Protein 6N8E (pdb70)

B-factor: mean 78.99, std 25.97, range [26.77, 177.57]

Secondary structure (DSSP, 8-state):
---SSEEE--HHHHHHHHHHHHSTT--TTEEEEEEEESS---HHHHHHHHHHHHHH-SGGGEEEEE----EEEEE-SS---EEEEEE-TTSSSHHHHHHHHHHHHTTS---TTT----EEEEEE-SS-EEEEEEEETTT--HHHHHHHHHHHHHHHHHHHTTPPPPPP----THHHHHHHHHHHHSHHHHHHHHHHHHHTTT--S---SS---SPP-SPPEEEEEEPPHHHHHHHHHHHHHHTS-HHHHHHHHHHHHHHHHHT-SEEEEEEEE---SSSGGGGS-S---EEEEEEEE--TT-BHHHHHHHHHHHHHHHHHHTTS-HHHHHHHTT-SSTT--S--SEE-S----SPEEETTEEEEEEEEESS---SEEEEEEE-SSTT-EEEEEEE-TTT--HHHHHHHHHHHHHHHHHHTT-TTSBGGG--SS-GGG----PPP---S----SSHHHHHHHHHHH-TTSEEEEETTEEEEHHHHHHHHHHHHHHHHHH----SS-EEEEE--SSHHHHHHHHHHHHTT-EEEEE-TTS-HHHHHHHHHHHT-SEEEE-TTGGGGS--SS--EEETTSHHHHHHHHTS--S-GGGGT----TTSEEEEEE-----EEEEEHHHHHHHHHHHHHHH---TT-EEEE-S-TTSTHHHHHHHHHHTTT-EEEEPPHHHHTSHHHHHHHHHHTT--EEEE-HHHHHHHHHHHHH-HHHHTT---SEEEE-SS---GGGGHHHHHHHTTT----EE----GGGSS--EEEE--SSHHHH----EEEEE-TTEEEEEE-TTSPBP-TT-EEEEEEEES---SEESS-HHHHHHHEEE-SSSSTT-EEEEEEEEEEE-TTS-EEEEEEGGG-EE-SS-EE-HHHHHHHTTSSTT--EEEEEEE--TTSS-EEEEEEE----HHHHHHHHTTS-TTTS-SEEEE-SS--B-TTSSB-SSSSPP--------SHHHHHHHHHHHHHH-S----TT--TTTTT--TTHHHHHHHHTT--HHHHHHS-SHHHHHHHHHTT---SEEEEE--TT-SEEEEEE--TT--GGGGHHHHTTS-TTEEEEEE--TT--SSSTTS----HHHHHHHHHHHHHHH--SSEEEEEETTHHHHHHHHHHHHHTTT----EEEEES----S-HHHHHHHHTTS-HHHHHHHHHHTT-STT---HHHHHHHHHHHHHHHHHHHHHHHHS-SS-----S-EEEEEETT-TTSTTHHHHGGGGGGG-S-EEEEEETT--TTHHHHTHHHHHHHHHHHH----------GGG-TTS-EEEEE-TTS-EEEEETTSPPPTT-EEEEEEE-HHHHHTT--

Structure (mmCIF, N/CA/C/O backbone):
data_6N8E
#
_entry.id   6N8E
#
_cell.length_a   81.325
_cell.length_b   154.345
_cell.length_c   183.905
_cell.angle_alpha   90.000
_cell.angle_beta   90.000
_cell.angle_gamma   90.000
#
_symmetry.space_group_name_H-M   'P 21 21 21'
#
loop_
_entity.id
_entity.type
_entity.pdbx_description
1 polymer holo-ObiF1
2 non-polymer "4'-PHOSPHOPANTETHEINE"
3 non-polymer 'dimethyl hydrogen phosphate'
4 non-polymer 4-(4-nitrophenyl)-L-threonine
5 non-polymer 'CHLORIDE ION'
6 non-polymer 'PHOSPHATE ION'
7 water water
#
loop_
_atom_site.group_PDB
_atom_site.id
_atom_site.type_symbol
_atom_site.label_atom_id
_atom_site.label_alt_id
_atom_site.label_comp_id
_atom_site.label_asym_id
_atom_site.label_entity_id
_atom_site.label_seq_id
_atom_site.pdbx_PDB_ins_code
_atom_site.Cartn_x
_atom_site.Cartn_y
_atom_site.Cartn_z
_atom_site.occupancy
_atom_site.B_iso_or_equiv
_atom_site.auth_seq_id
_atom_site.auth_comp_id
_atom_site.auth_asym_id
_atom_site.auth_atom_id
_atom_site.pdbx_PDB_model_num
ATOM 1 N N . LEU A 1 24 ? -41.165 -33.173 -14.637 1.00 82.86 4 LEU A N 1
ATOM 2 C CA . LEU A 1 24 ? -39.874 -32.804 -15.202 1.00 83.56 4 LEU A CA 1
ATOM 3 C C . LEU A 1 24 ? -38.843 -32.509 -14.117 1.00 81.38 4 LEU A C 1
ATOM 4 O O . LEU A 1 24 ? -37.908 -31.742 -14.344 1.00 79.58 4 LEU A O 1
ATOM 7 N N . ASN A 1 25 ? -39.007 -33.122 -12.943 1.00 86.39 5 ASN A N 1
ATOM 8 C CA . ASN A 1 25 ? -38.052 -32.922 -11.859 1.00 85.54 5 ASN A CA 1
ATOM 9 C C . ASN A 1 25 ? -36.859 -33.859 -12.030 1.00 82.65 5 ASN A C 1
ATOM 10 O O . ASN A 1 25 ? -37.054 -35.046 -12.310 1.00 83.69 5 ASN A O 1
ATOM 21 N N . PRO A 1 26 ? -35.624 -33.383 -11.869 1.00 72.19 6 PRO A N 1
ATOM 22 C CA . PRO A 1 26 ? -34.467 -34.225 -12.171 1.00 67.81 6 PRO A CA 1
ATOM 23 C C . PRO A 1 26 ? -34.067 -35.068 -10.967 1.00 63.83 6 PRO A C 1
ATOM 24 O O . PRO A 1 26 ? -34.573 -34.897 -9.857 1.00 61.94 6 PRO A O 1
ATOM 35 N N . ALA A 1 27 ? -33.145 -35.997 -11.219 1.00 70.29 7 ALA A N 1
ATOM 36 C CA . ALA A 1 27 ? -32.565 -36.826 -10.172 1.00 68.03 7 ALA A CA 1
ATOM 37 C C . ALA A 1 27 ? -31.176 -36.410 -9.706 1.00 64.95 7 ALA A C 1
ATOM 38 O O . ALA A 1 27 ? -30.772 -36.824 -8.615 1.00 65.27 7 ALA A O 1
ATOM 45 N N . ASP A 1 28 ? -30.436 -35.606 -10.476 1.00 64.61 8 ASP A N 1
ATOM 46 C CA . ASP A 1 28 ? -28.990 -35.535 -10.287 1.00 66.58 8 ASP A CA 1
ATOM 47 C C . ASP A 1 28 ? -28.482 -34.322 -9.519 1.00 61.34 8 ASP A C 1
ATOM 48 O O . ASP A 1 28 ? -27.375 -34.391 -8.973 1.00 63.31 8 ASP A O 1
ATOM 57 N N . VAL A 1 29 ? -29.257 -33.250 -9.388 1.00 48.03 9 VAL A N 1
ATOM 58 C CA . VAL A 1 29 ? -28.848 -32.125 -8.553 1.00 47.31 9 VAL A CA 1
ATOM 59 C C . VAL A 1 29 ? -30.069 -31.676 -7.776 1.00 49.21 9 VAL A C 1
ATOM 60 O O . VAL A 1 29 ? -31.085 -31.297 -8.369 1.00 53.18 9 VAL A O 1
ATOM 73 N N . LEU A 1 30 ? -29.989 -31.777 -6.455 1.00 50.15 10 LEU A N 1
ATOM 74 C CA . LEU A 1 30 ? -31.162 -31.676 -5.624 1.00 47.55 10 LEU A CA 1
ATOM 75 C C . LEU A 1 30 ? -31.001 -30.562 -4.601 1.00 46.39 10 LEU A C 1
ATOM 76 O O . LEU A 1 30 ? -29.882 -30.273 -4.168 1.00 47.40 10 LEU A O 1
ATOM 92 N N . PRO A 1 31 ? -32.090 -29.916 -4.197 1.00 44.03 11 PRO A N 1
ATOM 93 C CA . PRO A 1 31 ? -31.989 -28.932 -3.127 1.00 44.48 11 PRO A CA 1
ATOM 94 C C . PRO A 1 31 ? -31.808 -29.613 -1.787 1.00 45.02 11 PRO A C 1
ATOM 95 O O . PRO A 1 31 ? -32.044 -30.811 -1.623 1.00 42.98 11 PRO A O 1
ATOM 106 N N . LEU A 1 32 ? -31.368 -28.823 -0.823 1.00 48.28 12 LEU A N 1
ATOM 107 C CA . LEU A 1 32 ? -31.192 -29.329 0.519 1.00 45.71 12 LEU A CA 1
ATOM 108 C C . LEU A 1 32 ? -32.515 -29.316 1.262 1.00 43.92 12 LEU A C 1
ATOM 109 O O . LEU A 1 32 ? -33.411 -28.520 0.972 1.00 44.52 12 LEU A O 1
ATOM 125 N N . THR A 1 33 ? -32.627 -30.210 2.234 1.00 39.82 13 THR A N 1
ATOM 126 C CA . THR A 1 33 ? -33.754 -30.171 3.138 1.00 38.92 13 THR A CA 1
ATOM 127 C C . THR A 1 33 ? -33.597 -28.990 4.083 1.00 39.59 13 THR A C 1
ATOM 128 O O . THR A 1 33 ? -32.588 -28.282 4.078 1.00 44.74 13 THR A O 1
ATOM 139 N N . ALA A 1 34 ? -34.608 -28.777 4.919 1.00 37.44 14 ALA A N 1
ATOM 140 C CA . ALA A 1 34 ? -34.529 -27.682 5.869 1.00 36.82 14 ALA A CA 1
ATOM 141 C C . ALA A 1 34 ? -33.549 -28.010 6.977 1.00 36.57 14 ALA A C 1
ATOM 142 O O . ALA A 1 34 ? -32.956 -27.104 7.572 1.00 36.21 14 ALA A O 1
ATOM 149 N N . ALA A 1 35 ? -33.373 -29.296 7.268 1.00 34.62 15 ALA A N 1
ATOM 150 C CA . ALA A 1 35 ? -32.374 -29.698 8.242 1.00 34.29 15 ALA A CA 1
ATOM 151 C C . ALA A 1 35 ? -30.975 -29.536 7.679 1.00 35.98 15 ALA A C 1
ATOM 152 O O . ALA A 1 35 ? -30.113 -28.937 8.319 1.00 37.45 15 ALA A O 1
ATOM 159 N N . GLN A 1 36 ? -30.757 -29.978 6.440 1.00 42.39 16 GLN A N 1
ATOM 160 C CA . GLN A 1 36 ? -29.466 -29.771 5.793 1.00 42.21 16 GLN A CA 1
ATOM 161 C C . GLN A 1 36 ? -29.099 -28.298 5.714 1.00 43.75 16 GLN A C 1
ATOM 162 O O . GLN A 1 36 ? -27.954 -27.926 5.994 1.00 46.91 16 GLN A O 1
ATOM 176 N N . ASN A 1 37 ? -30.039 -27.449 5.294 1.00 45.42 17 ASN A N 1
ATOM 177 C CA . ASN A 1 37 ? -29.710 -26.046 5.061 1.00 49.70 17 ASN A CA 1
ATOM 178 C C . ASN A 1 37 ? -29.190 -25.383 6.329 1.00 48.56 17 ASN A C 1
ATOM 179 O O . ASN A 1 37 ? -28.425 -24.417 6.258 1.00 52.09 17 ASN A O 1
ATOM 190 N N . ALA A 1 38 ? -29.596 -25.889 7.495 1.00 43.88 18 ALA A N 1
ATOM 191 C CA . ALA A 1 38 ? -29.177 -25.325 8.770 1.00 45.22 18 ALA A CA 1
ATOM 192 C C . ALA A 1 38 ? -27.794 -25.807 9.184 1.00 44.85 18 ALA A C 1
ATOM 193 O O . ALA A 1 38 ? -26.989 -25.019 9.690 1.00 48.42 18 ALA A O 1
ATOM 200 N N . ILE A 1 39 ? -27.502 -27.096 8.998 1.00 40.83 19 ILE A N 1
ATOM 201 C CA . ILE A 1 39 ? -26.145 -27.583 9.228 1.00 41.46 19 ILE A CA 1
ATOM 202 C C . ILE A 1 39 ? -25.173 -26.889 8.294 1.00 43.97 19 ILE A C 1
ATOM 203 O O . ILE A 1 39 ? -24.043 -26.572 8.683 1.00 45.46 19 ILE A O 1
ATOM 219 N N . TRP A 1 40 ? -25.573 -26.690 7.038 1.00 42.28 20 TRP A N 1
ATOM 220 C CA . TRP A 1 40 ? -24.685 -26.052 6.080 1.00 43.91 20 TRP A CA 1
ATOM 221 C C . TRP A 1 40 ? -24.260 -24.680 6.577 1.00 45.30 20 TRP A C 1
ATOM 222 O O . TRP A 1 40 ? -23.078 -24.333 6.532 1.00 48.74 20 TRP A O 1
ATOM 243 N N . ILE A 1 41 ? -25.214 -23.903 7.088 1.00 46.76 21 ILE A N 1
ATOM 244 C CA . ILE A 1 41 ? -24.906 -22.585 7.634 1.00 51.35 21 ILE A CA 1
ATOM 245 C C . ILE A 1 41 ? -23.938 -22.707 8.798 1.00 50.39 21 ILE A C 1
ATOM 246 O O . ILE A 1 41 ? -22.913 -22.019 8.844 1.00 53.44 21 ILE A O 1
ATOM 262 N N . GLY A 1 42 ? -24.254 -23.576 9.760 1.00 39.77 22 GLY A N 1
ATOM 263 C CA . GLY A 1 42 ? -23.390 -23.747 10.913 1.00 40.01 22 GLY A CA 1
ATOM 264 C C . GLY A 1 42 ? -21.982 -24.133 10.527 1.00 40.78 22 GLY A C 1
ATOM 265 O O . GLY A 1 42 ? -21.021 -23.781 11.214 1.00 40.90 22 GLY A O 1
ATOM 269 N N . HIS A 1 43 ? -21.842 -24.858 9.423 1.00 46.95 23 HIS A N 1
ATOM 270 C CA . HIS A 1 43 ? -20.542 -25.302 8.963 1.00 46.32 23 HIS A CA 1
ATOM 271 C C . HIS A 1 43 ? -19.708 -24.156 8.414 1.00 46.57 23 HIS A C 1
ATOM 272 O O . HIS A 1 43 ? -18.477 -24.250 8.409 1.00 47.82 23 HIS A O 1
ATOM 286 N N . GLN A 1 44 ? -20.348 -23.085 7.951 1.00 49.10 24 GLN A N 1
ATOM 287 C CA . GLN A 1 44 ? -19.647 -21.961 7.351 1.00 54.52 24 GLN A CA 1
ATOM 288 C C . GLN A 1 44 ? -19.293 -20.882 8.360 1.00 59.68 24 GLN A C 1
ATOM 289 O O . GLN A 1 44 ? -18.549 -19.958 8.018 1.00 60.94 24 GLN A O 1
ATOM 303 N N . LEU A 1 45 ? -19.804 -20.970 9.586 1.00 70.83 25 LEU A N 1
ATOM 304 C CA . LEU A 1 45 ? -19.650 -19.874 10.528 1.00 76.09 25 LEU A CA 1
ATOM 305 C C . LEU A 1 45 ? -18.258 -19.840 11.138 1.00 77.74 25 LEU A C 1
ATOM 306 O O . LEU A 1 45 ? -17.750 -18.757 11.446 1.00 82.58 25 LEU A O 1
ATOM 322 N N . ASP A 1 46 ? -17.641 -21.003 11.335 1.00 69.99 26 ASP A N 1
ATOM 323 C CA . ASP A 1 46 ? -16.229 -21.108 11.691 1.00 70.67 26 ASP A CA 1
ATOM 324 C C . ASP A 1 46 ? -15.602 -22.071 10.691 1.00 69.72 26 ASP A C 1
ATOM 325 O O . ASP A 1 46 ? -15.598 -23.288 10.916 1.00 66.25 26 ASP A O 1
ATOM 334 N N . PRO A 1 47 ? -15.070 -21.571 9.568 1.00 77.55 27 PRO A N 1
ATOM 335 C CA . PRO A 1 47 ? -14.531 -22.481 8.544 1.00 78.01 27 PRO A CA 1
ATOM 336 C C . PRO A 1 47 ? -13.385 -23.358 9.024 1.00 76.28 27 PRO A C 1
ATOM 337 O O . PRO A 1 47 ? -13.008 -24.296 8.312 1.00 76.56 27 PRO A O 1
ATOM 348 N N . ALA A 1 48 ? -12.859 -23.106 10.196 1.00 67.79 28 ALA A N 1
ATOM 349 C CA . ALA A 1 48 ? -11.778 -23.938 10.747 1.00 63.78 28 ALA A CA 1
ATOM 350 C C . ALA A 1 48 ? -12.290 -25.105 11.580 1.00 62.23 28 ALA A C 1
ATOM 351 O O . ALA A 1 48 ? -11.485 -25.968 11.881 1.00 60.89 28 ALA A O 1
ATOM 358 N N . SER A 1 49 ? -13.593 -25.117 11.840 1.00 57.90 29 SER A N 1
ATOM 359 C CA . SER A 1 49 ? -14.316 -26.018 12.767 1.00 52.19 29 SER A CA 1
ATOM 360 C C . SER A 1 49 ? -14.779 -27.340 12.172 1.00 45.95 29 SER A C 1
ATOM 361 O O . SER A 1 49 ? -15.440 -27.302 11.162 1.00 49.57 29 SER A O 1
ATOM 369 N N . ALA A 1 50 ? -14.465 -28.454 12.834 1.00 40.68 30 ALA A N 1
ATOM 370 C CA . ALA A 1 50 ? -15.009 -29.769 12.542 1.00 38.92 30 ALA A CA 1
ATOM 371 C C . ALA A 1 50 ? -16.279 -30.075 13.319 1.00 38.37 30 ALA A C 1
ATOM 372 O O . ALA A 1 50 ? -16.742 -31.218 13.285 1.00 36.77 30 ALA A O 1
ATOM 379 N N . ALA A 1 51 ? -16.822 -29.087 14.040 1.00 38.84 31 ALA A N 1
ATOM 380 C CA . ALA A 1 51 ? -17.852 -29.319 15.048 1.00 38.54 31 ALA A CA 1
ATOM 381 C C . ALA A 1 51 ? -19.037 -30.116 14.531 1.00 38.48 31 ALA A C 1
ATOM 382 O O . ALA A 1 51 ? -19.692 -30.824 15.302 1.00 36.43 31 ALA A O 1
ATOM 389 N N . TYR A 1 52 ? -19.323 -30.017 13.241 1.00 39.10 32 TYR A N 1
ATOM 390 C CA . TYR A 1 52 ? -20.502 -30.623 12.653 1.00 40.02 32 TYR A CA 1
ATOM 391 C C . TYR A 1 52 ? -20.234 -32.000 12.076 1.00 40.12 32 TYR A C 1
ATOM 392 O O . TYR A 1 52 ? -21.110 -32.559 11.413 1.00 36.20 32 TYR A O 1
ATOM 410 N N . ASN A 1 53 ? -19.047 -32.554 12.286 1.00 47.44 33 ASN A N 1
ATOM 411 C CA . ASN A 1 53 ? -18.879 -33.958 11.978 1.00 48.21 33 ASN A CA 1
ATOM 412 C C . ASN A 1 53 ? -19.687 -34.774 12.974 1.00 46.36 33 ASN A C 1
ATOM 413 O O . ASN A 1 53 ? -20.077 -34.289 14.039 1.00 48.06 33 ASN A O 1
ATOM 424 N N . VAL A 1 54 ? -19.953 -36.021 12.609 1.00 40.83 34 VAL A N 1
ATOM 425 C CA . VAL A 1 54 ? -20.583 -36.968 13.512 1.00 40.98 34 VAL A CA 1
ATOM 426 C C . VAL A 1 54 ? -19.779 -38.248 13.474 1.00 39.98 34 VAL A C 1
ATOM 427 O O . VAL A 1 54 ? -19.185 -38.591 12.451 1.00 37.93 34 VAL A O 1
ATOM 440 N N . ALA A 1 55 ? -19.751 -38.948 14.602 1.00 39.37 35 ALA A N 1
ATOM 441 C CA . ALA A 1 55 ? -18.998 -40.182 14.673 1.00 40.78 35 ALA A CA 1
ATOM 442 C C . ALA A 1 55 ? -19.575 -41.092 15.738 1.00 40.37 35 ALA A C 1
ATOM 443 O O . ALA A 1 55 ? -20.202 -40.642 16.699 1.00 37.97 35 ALA A O 1
ATOM 450 N N . ALA A 1 56 ? -19.341 -42.383 15.550 1.00 41.21 36 ALA A N 1
ATOM 451 C CA . ALA A 1 56 ? -19.792 -43.400 16.478 1.00 41.24 36 ALA A CA 1
ATOM 452 C C . ALA A 1 56 ? -18.933 -44.631 16.273 1.00 41.50 36 ALA A C 1
ATOM 453 O O . ALA A 1 56 ? -18.275 -44.781 15.240 1.00 40.40 36 ALA A O 1
ATOM 460 N N . HIS A 1 57 ? -18.942 -45.509 17.270 1.00 43.79 37 HIS A N 1
ATOM 461 C CA . HIS A 1 57 ? -18.179 -46.740 17.196 1.00 45.97 37 HIS A CA 1
ATOM 462 C C . HIS A 1 57 ? -18.956 -47.858 17.864 1.00 46.14 37 HIS A C 1
ATOM 463 O O . HIS A 1 57 ? -19.927 -47.629 18.589 1.00 47.31 37 HIS A O 1
ATOM 477 N N . VAL A 1 58 ? -18.515 -49.084 17.600 1.00 49.35 38 VAL A N 1
ATOM 478 C CA . VAL A 1 58 ? -19.108 -50.283 18.170 1.00 49.49 38 VAL A CA 1
ATOM 479 C C . VAL A 1 58 ? -17.958 -51.137 18.671 1.00 51.10 38 VAL A C 1
ATOM 480 O O . VAL A 1 58 ? -17.167 -51.648 17.871 1.00 52.77 38 VAL A O 1
ATOM 493 N N . GLY A 1 59 ? -17.866 -51.301 19.988 1.00 49.87 39 GLY A N 1
ATOM 494 C CA . GLY A 1 59 ? -16.893 -52.200 20.567 1.00 52.02 39 GLY A CA 1
ATOM 495 C C . GLY A 1 59 ? -17.450 -53.609 20.625 1.00 52.08 39 GLY A C 1
ATOM 496 O O . GLY A 1 59 ? -18.602 -53.819 20.983 1.00 58.31 39 GLY A O 1
ATOM 500 N N . VAL A 1 60 ? -16.587 -54.578 20.340 1.00 42.72 40 VAL A N 1
ATOM 501 C CA . VAL A 1 60 ? -16.958 -55.985 20.352 1.00 44.79 40 VAL A CA 1
ATOM 502 C C . VAL A 1 60 ? -15.742 -56.760 20.813 1.00 50.00 40 VAL A C 1
ATOM 503 O O . VAL A 1 60 ? -14.608 -56.352 20.560 1.00 46.22 40 VAL A O 1
ATOM 516 N N . ASP A 1 61 ? -15.977 -57.907 21.439 1.00 74.07 41 ASP A N 1
ATOM 517 C CA . ASP A 1 61 ? -14.892 -58.814 21.793 1.00 80.24 41 ASP A CA 1
ATOM 518 C C . ASP A 1 61 ? -14.862 -59.920 20.748 1.00 78.64 41 ASP A C 1
ATOM 519 O O . ASP A 1 61 ? -15.617 -60.891 20.817 1.00 84.01 41 ASP A O 1
ATOM 528 N N . ALA A 1 62 ? -13.933 -59.781 19.809 1.00 64.64 42 ALA A N 1
ATOM 529 C CA . ALA A 1 62 ? -13.715 -60.712 18.713 1.00 64.80 42 ALA A CA 1
ATOM 530 C C . ALA A 1 62 ? -12.632 -60.113 17.827 1.00 64.11 42 ALA A C 1
ATOM 531 O O . ALA A 1 62 ? -12.290 -58.932 17.942 1.00 61.65 42 ALA A O 1
ATOM 538 N N . ALA A 1 63 ? -12.105 -60.943 16.935 1.00 69.62 43 ALA A N 1
ATOM 539 C CA . ALA A 1 63 ? -11.058 -60.557 15.998 1.00 70.17 43 ALA A CA 1
ATOM 540 C C . ALA A 1 63 ? -11.698 -60.458 14.623 1.00 67.34 43 ALA A C 1
ATOM 541 O O . ALA A 1 63 ? -12.064 -61.478 14.031 1.00 69.16 43 ALA A O 1
ATOM 548 N N . LEU A 1 64 ? -11.826 -59.239 14.113 1.00 63.17 44 LEU A N 1
ATOM 549 C CA . LEU A 1 64 ? -12.571 -58.992 12.889 1.00 64.62 44 LEU A CA 1
ATOM 550 C C . LEU A 1 64 ? -11.637 -58.917 11.690 1.00 65.79 44 LEU A C 1
ATOM 551 O O . LEU A 1 64 ? -10.535 -58.370 11.776 1.00 67.25 44 LEU A O 1
ATOM 567 N N . ASP A 1 65 ? -12.093 -59.476 10.573 1.00 64.73 45 ASP A N 1
ATOM 568 C CA . ASP A 1 65 ? -11.328 -59.444 9.335 1.00 65.29 45 ASP A CA 1
ATOM 569 C C . ASP A 1 65 ? -11.380 -58.044 8.739 1.00 62.85 45 ASP A C 1
ATOM 570 O O . ASP A 1 65 ? -12.458 -57.488 8.516 1.00 60.17 45 ASP A O 1
ATOM 579 N N . ALA A 1 66 ? -10.204 -57.482 8.475 1.00 66.25 46 ALA A N 1
ATOM 580 C CA . ALA A 1 66 ? -10.105 -56.079 8.099 1.00 66.86 46 ALA A CA 1
ATOM 581 C C . ALA A 1 66 ? -10.552 -55.847 6.665 1.00 70.85 46 ALA A C 1
ATOM 582 O O . ALA A 1 66 ? -11.234 -54.859 6.377 1.00 69.95 46 ALA A O 1
ATOM 589 N N . ASP A 1 67 ? -10.177 -56.743 5.754 1.00 85.63 47 ASP A N 1
ATOM 590 C CA . ASP A 1 67 ? -10.465 -56.517 4.344 1.00 88.59 47 ASP A CA 1
ATOM 591 C C . ASP A 1 67 ? -11.954 -56.662 4.073 1.00 81.97 47 ASP A C 1
ATOM 592 O O . ASP A 1 67 ? -12.540 -55.848 3.355 1.00 85.23 47 ASP A O 1
ATOM 601 N N . LEU A 1 68 ? -12.587 -57.681 4.645 1.00 55.96 48 LEU A N 1
ATOM 602 C CA . LEU A 1 68 ? -14.019 -57.841 4.460 1.00 47.27 48 LEU A CA 1
ATOM 603 C C . LEU A 1 68 ? -14.818 -56.752 5.155 1.00 45.73 48 LEU A C 1
ATOM 604 O O . LEU A 1 68 ? -15.948 -56.475 4.741 1.00 45.05 48 LEU A O 1
ATOM 620 N N . LEU A 1 69 ? -14.270 -56.132 6.199 1.00 52.64 49 LEU A N 1
ATOM 621 C CA . LEU A 1 69 ? -15.016 -55.088 6.884 1.00 50.91 49 LEU A CA 1
ATOM 622 C C . LEU A 1 69 ? -15.080 -53.816 6.058 1.00 51.27 49 LEU A C 1
ATOM 623 O O . LEU A 1 69 ? -16.095 -53.116 6.090 1.00 51.20 49 LEU A O 1
ATOM 639 N N . ARG A 1 70 ? -14.026 -53.503 5.312 1.00 58.83 50 ARG A N 1
ATOM 640 C CA . ARG A 1 70 ? -14.088 -52.333 4.450 1.00 62.03 50 ARG A CA 1
ATOM 641 C C . ARG A 1 70 ? -14.935 -52.594 3.220 1.00 62.34 50 ARG A C 1
ATOM 642 O O . ARG A 1 70 ? -15.573 -51.663 2.716 1.00 63.29 50 ARG A O 1
ATOM 663 N N . ARG A 1 71 ? -14.911 -53.821 2.693 1.00 60.17 51 ARG A N 1
ATOM 664 C CA . ARG A 1 71 ? -15.869 -54.195 1.660 1.00 62.21 51 ARG A CA 1
ATOM 665 C C . ARG A 1 71 ? -17.280 -53.852 2.111 1.00 60.02 51 ARG A C 1
ATOM 666 O O . ARG A 1 71 ? -18.079 -53.316 1.340 1.00 61.60 51 ARG A O 1
ATOM 687 N N . ALA A 1 72 ? -17.584 -54.115 3.381 1.00 57.31 52 ALA A N 1
ATOM 688 C CA . ALA A 1 72 ? -18.913 -53.839 3.910 1.00 53.27 52 ALA A CA 1
ATOM 689 C C . ALA A 1 72 ? -19.187 -52.342 3.955 1.00 52.22 52 ALA A C 1
ATOM 690 O O . ALA A 1 72 ? -20.243 -51.889 3.499 1.00 52.59 52 ALA A O 1
ATOM 697 N N . PHE A 1 73 ? -18.277 -51.566 4.558 1.00 52.98 53 PHE A N 1
ATOM 698 C CA . PHE A 1 73 ? -18.402 -50.109 4.536 1.00 53.03 53 PHE A CA 1
ATOM 699 C C . PHE A 1 73 ? -18.607 -49.585 3.125 1.00 53.56 53 PHE A C 1
ATOM 700 O O . PHE A 1 73 ? -19.400 -48.663 2.902 1.00 53.06 53 PHE A O 1
ATOM 717 N N . ASP A 1 74 ? -17.898 -50.158 2.158 1.00 54.11 54 ASP A N 1
ATOM 718 C CA . ASP A 1 74 ? -17.889 -49.604 0.812 1.00 55.74 54 ASP A CA 1
ATOM 719 C C . ASP A 1 74 ? -19.137 -50.027 0.050 1.00 50.26 54 ASP A C 1
ATOM 720 O O . ASP A 1 74 ? -19.698 -49.243 -0.720 1.00 50.11 54 ASP A O 1
ATOM 729 N N . ILE A 1 75 ? -19.573 -51.269 0.252 1.00 40.93 55 ILE A N 1
ATOM 730 C CA . ILE A 1 75 ? -20.869 -51.718 -0.246 1.00 38.81 55 ILE A CA 1
ATOM 731 C C . ILE A 1 75 ? -21.982 -50.843 0.306 1.00 39.28 55 ILE A C 1
ATOM 732 O O . ILE A 1 75 ? -22.809 -50.309 -0.443 1.00 40.05 55 ILE A O 1
ATOM 748 N N . THR A 1 76 ? -22.031 -50.702 1.631 1.00 47.39 56 THR A N 1
ATOM 749 C CA . THR A 1 76 ? -23.139 -49.994 2.259 1.00 46.73 56 THR A CA 1
ATOM 750 C C . THR A 1 76 ? -23.173 -48.538 1.827 1.00 44.95 56 THR A C 1
ATOM 751 O O . THR A 1 76 ? -24.246 -47.993 1.553 1.00 47.56 56 THR A O 1
ATOM 762 N N . ALA A 1 77 ? -22.006 -47.901 1.748 1.00 42.85 57 ALA A N 1
ATOM 763 C CA . ALA A 1 77 ? -21.942 -46.494 1.375 1.00 43.50 57 ALA A CA 1
ATOM 764 C C . ALA A 1 77 ? -22.567 -46.230 0.017 1.00 46.19 57 ALA A C 1
ATOM 765 O O . ALA A 1 77 ? -23.152 -45.163 -0.196 1.00 46.95 57 ALA A O 1
ATOM 772 N N . ASN A 1 78 ? -22.458 -47.181 -0.906 1.00 47.43 58 ASN A N 1
ATOM 773 C CA . ASN A 1 78 ? -23.086 -47.035 -2.209 1.00 48.47 58 ASN A CA 1
ATOM 774 C C . ASN A 1 78 ? -24.551 -47.435 -2.199 1.00 52.05 58 ASN A C 1
ATOM 775 O O . ASN A 1 78 ? -25.302 -47.010 -3.083 1.00 54.74 58 ASN A O 1
ATOM 786 N N . GLU A 1 79 ? -24.973 -48.238 -1.223 1.00 51.63 59 GLU A N 1
ATOM 787 C CA . GLU A 1 79 ? -26.390 -48.497 -1.029 1.00 50.44 59 GLU A CA 1
ATOM 788 C C . GLU A 1 79 ? -27.129 -47.290 -0.478 1.00 51.73 59 GLU A C 1
ATOM 789 O O . GLU A 1 79 ? -28.359 -47.239 -0.576 1.00 51.24 59 GLU A O 1
ATOM 801 N N . THR A 1 80 ? -26.419 -46.324 0.089 1.00 62.32 60 THR A N 1
ATOM 802 C CA . THR A 1 80 ? -27.045 -45.110 0.577 1.00 66.20 60 THR A CA 1
ATOM 803 C C . THR A 1 80 ? -27.147 -44.090 -0.550 1.00 68.30 60 THR A C 1
ATOM 804 O O . THR A 1 80 ? -26.841 -44.368 -1.712 1.00 73.82 60 THR A O 1
ATOM 815 N N . ASP A 1 81 ? -27.595 -42.891 -0.194 1.00 55.30 61 ASP A N 1
ATOM 816 C CA . ASP A 1 81 ? -27.626 -41.735 -1.077 1.00 51.97 61 ASP A CA 1
ATOM 817 C C . ASP A 1 81 ? -26.840 -40.579 -0.482 1.00 50.06 61 ASP A C 1
ATOM 818 O O . ASP A 1 81 ? -25.926 -40.058 -1.127 1.00 51.90 61 ASP A O 1
ATOM 827 N N . CYS A 1 82 ? -27.197 -40.153 0.732 1.00 54.18 62 CYS A N 1
ATOM 828 C CA . CYS A 1 82 ? -26.565 -39.019 1.394 1.00 53.65 62 CYS A CA 1
ATOM 829 C C . CYS A 1 82 ? -25.050 -39.126 1.480 1.00 50.56 62 CYS A C 1
ATOM 830 O O . CYS A 1 82 ? -24.377 -38.096 1.589 1.00 50.16 62 CYS A O 1
ATOM 838 N N . LEU A 1 83 ? -24.495 -40.333 1.432 1.00 49.00 63 LEU A N 1
ATOM 839 C CA . LEU A 1 83 ? -23.052 -40.511 1.465 1.00 47.71 63 LEU A CA 1
ATOM 840 C C . LEU A 1 83 ? -22.435 -40.515 0.075 1.00 47.41 63 LEU A C 1
ATOM 841 O O . LEU A 1 83 ? -21.209 -40.610 -0.040 1.00 55.41 63 LEU A O 1
ATOM 857 N N . ARG A 1 84 ? -23.249 -40.425 -0.977 1.00 34.01 64 ARG A N 1
ATOM 858 C CA . ARG A 1 84 ? -22.769 -40.337 -2.346 1.00 33.74 64 ARG A CA 1
ATOM 859 C C . ARG A 1 84 ? -22.724 -38.893 -2.839 1.00 37.79 64 ARG A C 1
ATOM 860 O O . ARG A 1 84 ? -22.579 -38.660 -4.039 1.00 40.52 64 ARG A O 1
ATOM 881 N N . MET A 1 85 ? -22.925 -37.926 -1.951 1.00 43.06 65 MET A N 1
ATOM 882 C CA . MET A 1 85 ? -23.198 -36.546 -2.313 1.00 46.08 65 MET A CA 1
ATOM 883 C C . MET A 1 85 ? -21.963 -35.668 -2.193 1.00 45.84 65 MET A C 1
ATOM 884 O O . MET A 1 85 ? -21.084 -35.901 -1.361 1.00 48.18 65 MET A O 1
ATOM 898 N N . ARG A 1 86 ? -21.909 -34.654 -3.052 1.00 45.79 66 ARG A N 1
ATOM 899 C CA . ARG A 1 86 ? -21.012 -33.525 -2.892 1.00 46.19 66 ARG A CA 1
ATOM 900 C C . ARG A 1 86 ? -21.805 -32.245 -3.109 1.00 45.90 66 ARG A C 1
ATOM 901 O O . ARG A 1 86 ? -22.756 -32.213 -3.892 1.00 48.00 66 ARG A O 1
ATOM 922 N N . PHE A 1 87 ? -21.393 -31.190 -2.416 1.00 46.42 67 PHE A N 1
ATOM 923 C CA . PHE A 1 87 ? -22.176 -29.973 -2.263 1.00 46.38 67 PHE A CA 1
ATOM 924 C C . PHE A 1 87 ? -21.511 -28.815 -2.992 1.00 50.54 67 PHE A C 1
ATOM 925 O O . PHE A 1 87 ? -20.288 -28.661 -2.943 1.00 56.99 67 PHE A O 1
ATOM 942 N N . VAL A 1 88 ? -22.322 -28.004 -3.668 1.00 42.98 68 VAL A N 1
ATOM 943 C CA . VAL A 1 88 ? -21.835 -26.907 -4.498 1.00 47.88 68 VAL A CA 1
ATOM 944 C C . VAL A 1 88 ? -22.803 -25.733 -4.414 1.00 55.06 68 VAL A C 1
ATOM 945 O O . VAL A 1 88 ? -24.021 -25.923 -4.349 1.00 56.10 68 VAL A O 1
ATOM 958 N N . GLU A 1 89 ? -22.256 -24.514 -4.424 1.00 69.08 69 GLU A N 1
ATOM 959 C CA . GLU A 1 89 ? -23.064 -23.301 -4.396 1.00 77.62 69 GLU A CA 1
ATOM 960 C C . GLU A 1 89 ? -23.487 -22.909 -5.801 1.00 87.21 69 GLU A C 1
ATOM 961 O O . GLU A 1 89 ? -22.694 -22.987 -6.743 1.00 84.53 69 GLU A O 1
ATOM 973 N N . THR A 1 90 ? -24.715 -22.412 -5.917 1.00 118.44 70 THR A N 1
ATOM 974 C CA . THR A 1 90 ? -25.273 -21.897 -7.166 1.00 126.43 70 THR A CA 1
ATOM 975 C C . THR A 1 90 ? -26.391 -20.923 -6.798 1.00 127.34 70 THR A C 1
ATOM 976 O O . THR A 1 90 ? -26.576 -20.582 -5.625 1.00 128.99 70 THR A O 1
ATOM 987 N N . GLY A 1 91 ? -27.137 -20.472 -7.803 1.00 115.21 71 GLY A N 1
ATOM 988 C CA . GLY A 1 91 ? -28.411 -19.819 -7.567 1.00 110.35 71 GLY A CA 1
ATOM 989 C C . GLY A 1 91 ? -28.351 -18.360 -7.182 1.00 107.82 71 GLY A C 1
ATOM 990 O O . GLY A 1 91 ? -29.206 -17.898 -6.420 1.00 108.84 71 GLY A O 1
ATOM 994 N N . SER A 1 92 ? -27.376 -17.613 -7.687 1.00 95.22 72 SER A N 1
ATOM 995 C CA . SER A 1 92 ? -27.319 -16.178 -7.425 1.00 93.77 72 SER A CA 1
ATOM 996 C C . SER A 1 92 ? -27.074 -15.389 -8.707 1.00 95.76 72 SER A C 1
ATOM 997 O O . SER A 1 92 ? -27.714 -15.632 -9.730 1.00 94.69 72 SER A O 1
ATOM 1000 N N . ALA A 1 97 ? -29.201 -21.911 -4.644 1.00 97.46 77 ALA A N 1
ATOM 1001 C CA . ALA A 1 97 ? -28.477 -21.545 -3.434 1.00 97.41 77 ALA A CA 1
ATOM 1002 C C . ALA A 1 97 ? -27.358 -22.541 -3.156 1.00 91.69 77 ALA A C 1
ATOM 1003 O O . ALA A 1 97 ? -26.190 -22.258 -3.419 1.00 95.69 77 ALA A O 1
ATOM 1009 N N . VAL A 1 98 ? -27.720 -23.703 -2.619 1.00 70.76 78 VAL A N 1
ATOM 1010 C CA . VAL A 1 98 ? -26.802 -24.812 -2.418 1.00 64.51 78 VAL A CA 1
ATOM 1011 C C . VAL A 1 98 ? -27.475 -26.055 -2.968 1.00 59.97 78 VAL A C 1
ATOM 1012 O O . VAL A 1 98 ? -28.642 -26.318 -2.656 1.00 60.29 78 VAL A O 1
ATOM 1025 N N . ARG A 1 99 ? -26.748 -26.809 -3.782 1.00 56.07 79 ARG A N 1
ATOM 1026 C CA . ARG A 1 99 ? -27.238 -28.059 -4.328 1.00 54.17 79 ARG A CA 1
ATOM 1027 C C . ARG A 1 99 ? -26.276 -29.180 -3.977 1.00 50.00 79 ARG A C 1
ATOM 1028 O O . ARG A 1 99 ? -25.119 -28.953 -3.617 1.00 52.66 79 ARG A O 1
ATOM 1049 N N . GLN A 1 100 ? -26.788 -30.398 -4.086 1.00 44.99 80 GLN A N 1
ATOM 1050 C CA . GLN A 1 100 ? -26.029 -31.616 -3.874 1.00 44.81 80 GLN A CA 1
ATOM 1051 C C . GLN A 1 100 ? -26.150 -32.527 -5.080 1.00 47.67 80 GLN A C 1
ATOM 1052 O O . GLN A 1 100 ? -27.222 -32.652 -5.674 1.00 52.30 80 GLN A O 1
ATOM 1066 N N . THR A 1 101 ? -25.038 -33.174 -5.414 1.00 44.08 81 THR A N 1
ATOM 1067 C CA . THR A 1 101 ? -24.888 -33.933 -6.642 1.00 44.82 81 THR A CA 1
ATOM 1068 C C . THR A 1 101 ? -24.305 -35.289 -6.296 1.00 44.19 81 THR A C 1
ATOM 1069 O O . THR A 1 101 ? -23.429 -35.396 -5.436 1.00 45.00 81 THR A O 1
ATOM 1080 N N . PHE A 1 102 ? -24.787 -36.317 -6.976 1.00 44.02 82 PHE A N 1
ATOM 1081 C CA . PHE A 1 102 ? -24.277 -37.655 -6.762 1.00 46.87 82 PHE A CA 1
ATOM 1082 C C . PHE A 1 102 ? -22.897 -37.818 -7.386 1.00 45.74 82 PHE A C 1
ATOM 1083 O O . PHE A 1 102 ? -22.490 -37.062 -8.271 1.00 48.53 82 PHE A O 1
ATOM 1100 N N . VAL A 1 103 ? -22.179 -38.827 -6.903 1.00 37.70 83 VAL A N 1
ATOM 1101 C CA . VAL A 1 103 ? -20.850 -39.159 -7.388 1.00 38.39 83 VAL A CA 1
ATOM 1102 C C . VAL A 1 103 ? -20.904 -40.530 -8.047 1.00 40.43 83 VAL A C 1
ATOM 1103 O O . VAL A 1 103 ? -21.781 -41.353 -7.770 1.00 41.10 83 VAL A O 1
ATOM 1116 N N . ALA A 1 104 ? -19.948 -40.764 -8.945 1.00 42.79 84 ALA A N 1
ATOM 1117 C CA . ALA A 1 104 ? -19.912 -42.013 -9.694 1.00 47.05 84 ALA A CA 1
ATOM 1118 C C . ALA A 1 104 ? -19.764 -43.214 -8.771 1.00 49.07 84 ALA A C 1
ATOM 1119 O O . ALA A 1 104 ? -20.346 -44.276 -9.018 1.00 48.71 84 ALA A O 1
ATOM 1126 N N . ARG A 1 105 ? -18.995 -43.059 -7.700 1.00 62.24 85 ARG A N 1
ATOM 1127 C CA . ARG A 1 105 ? -18.652 -44.135 -6.786 1.00 68.09 85 ARG A CA 1
ATOM 1128 C C . ARG A 1 105 ? -18.510 -43.564 -5.394 1.00 66.99 85 ARG A C 1
ATOM 1129 O O . ARG A 1 105 ? -18.037 -42.440 -5.222 1.00 68.57 85 ARG A O 1
ATOM 1150 N N . ALA A 1 106 ? -18.827 -44.377 -4.394 1.00 52.36 86 ALA A N 1
ATOM 1151 C CA . ALA A 1 106 ? -18.676 -43.931 -3.024 1.00 54.02 86 ALA A CA 1
ATOM 1152 C C . ALA A 1 106 ? -17.247 -44.187 -2.580 1.00 63.28 86 ALA A C 1
ATOM 1153 O O . ALA A 1 106 ? -16.794 -45.331 -2.477 1.00 57.77 86 ALA A O 1
ATOM 1160 N N . GLU A 1 107 ? -16.566 -43.093 -2.323 1.00 109.05 87 GLU A N 1
ATOM 1161 C CA . GLU A 1 107 ? -15.272 -43.044 -1.672 1.00 116.92 87 GLU A CA 1
ATOM 1162 C C . GLU A 1 107 ? -15.393 -43.593 -0.255 1.00 110.12 87 GLU A C 1
ATOM 1163 O O . GLU A 1 107 ? -16.348 -43.285 0.467 1.00 113.72 87 GLU A O 1
ATOM 1171 N N . THR A 1 108 ? -14.545 -44.548 0.084 1.00 85.40 88 THR A N 1
ATOM 1172 C CA . THR A 1 108 ? -14.402 -44.951 1.471 1.00 78.58 88 THR A CA 1
ATOM 1173 C C . THR A 1 108 ? -12.983 -44.641 1.915 1.00 74.86 88 THR A C 1
ATOM 1174 O O . THR A 1 108 ? -12.029 -44.847 1.161 1.00 78.34 88 THR A O 1
ATOM 1185 N N . ALA A 1 109 ? -12.858 -44.138 3.138 1.00 64.49 89 ALA A N 1
ATOM 1186 C CA . ALA A 1 109 ? -11.569 -43.910 3.775 1.00 60.30 89 ALA A CA 1
ATOM 1187 C C . ALA A 1 109 ? -11.518 -44.839 4.975 1.00 59.06 89 ALA A C 1
ATOM 1188 O O . ALA A 1 109 ? -12.220 -44.616 5.967 1.00 63.34 89 ALA A O 1
ATOM 1195 N N . PHE A 1 110 ? -10.684 -45.866 4.884 1.00 52.00 90 PHE A N 1
ATOM 1196 C CA . PHE A 1 110 ? -10.651 -46.942 5.857 1.00 50.88 90 PHE A CA 1
ATOM 1197 C C . PHE A 1 110 ? -9.229 -47.108 6.355 1.00 52.10 90 PHE A C 1
ATOM 1198 O O . PHE A 1 110 ? -8.275 -46.969 5.586 1.00 53.38 90 PHE A O 1
ATOM 1215 N N . VAL A 1 111 ? -9.056 -47.296 7.648 1.00 61.35 91 VAL A N 1
ATOM 1216 C CA . VAL A 1 111 ? -7.705 -47.416 8.237 1.00 63.06 91 VAL A CA 1
ATOM 1217 C C . VAL A 1 111 ? -7.713 -48.496 9.285 1.00 62.63 91 VAL A C 1
ATOM 1218 O O . VAL A 1 111 ? -8.712 -48.606 9.959 1.00 61.40 91 VAL A O 1
ATOM 1231 N N . MET A 1 112 ? -6.665 -49.295 9.369 1.00 65.56 92 MET A N 1
ATOM 1232 C CA . MET A 1 112 ? -6.543 -50.186 10.527 1.00 69.54 92 MET A CA 1
ATOM 1233 C C . MET A 1 112 ? -5.445 -49.635 11.415 1.00 73.43 92 MET A C 1
ATOM 1234 O O . MET A 1 112 ? -4.505 -49.061 10.922 1.00 77.03 92 MET A O 1
ATOM 1248 N N . ARG A 1 113 ? -5.600 -49.782 12.705 1.00 70.37 93 ARG A N 1
ATOM 1249 C CA . ARG A 1 113 ? -4.575 -49.379 13.657 1.00 72.04 93 ARG A CA 1
ATOM 1250 C C . ARG A 1 113 ? -4.624 -50.307 14.855 1.00 70.13 93 ARG A C 1
ATOM 1251 O O . ARG A 1 113 ? -5.690 -50.515 15.441 1.00 66.47 93 ARG A O 1
ATOM 1272 N N . ASP A 1 114 ? -3.467 -50.854 15.213 1.00 63.67 94 ASP A N 1
ATOM 1273 C CA . ASP A 1 114 ? -3.352 -51.864 16.255 1.00 61.01 94 ASP A CA 1
ATOM 1274 C C . ASP A 1 114 ? -2.620 -51.236 17.430 1.00 60.98 94 ASP A C 1
ATOM 1275 O O . ASP A 1 114 ? -1.412 -50.987 17.356 1.00 64.95 94 ASP A O 1
ATOM 1284 N N . PHE A 1 115 ? -3.354 -50.987 18.509 1.00 63.11 95 PHE A N 1
ATOM 1285 C CA . PHE A 1 115 ? -2.818 -50.339 19.693 1.00 64.80 95 PHE A CA 1
ATOM 1286 C C . PHE A 1 115 ? -2.372 -51.337 20.751 1.00 67.05 95 PHE A C 1
ATOM 1287 O O . PHE A 1 115 ? -1.993 -50.928 21.852 1.00 68.14 95 PHE A O 1
ATOM 1304 N N . ARG A 1 116 ? -2.417 -52.637 20.450 1.00 67.40 96 ARG A N 1
ATOM 1305 C CA . ARG A 1 116 ? -2.126 -53.671 21.436 1.00 70.72 96 ARG A CA 1
ATOM 1306 C C . ARG A 1 116 ? -0.712 -53.619 22.002 1.00 74.87 96 ARG A C 1
ATOM 1307 O O . ARG A 1 116 ? -0.438 -54.351 22.960 1.00 75.88 96 ARG A O 1
ATOM 1328 N N . ALA A 1 117 ? 0.187 -52.799 21.457 1.00 73.28 97 ALA A N 1
ATOM 1329 C CA . ALA A 1 117 ? 1.526 -52.653 22.007 1.00 77.31 97 ALA A CA 1
ATOM 1330 C C . ALA A 1 117 ? 1.696 -51.455 22.929 1.00 82.69 97 ALA A C 1
ATOM 1331 O O . ALA A 1 117 ? 2.778 -51.299 23.502 1.00 84.70 97 ALA A O 1
ATOM 1338 N N . GLU A 1 118 ? 0.641 -50.592 23.104 1.00 103.36 98 GLU A N 1
ATOM 1339 C CA . GLU A 1 118 ? 0.784 -49.533 24.092 1.00 109.38 98 GLU A CA 1
ATOM 1340 C C . GLU A 1 118 ? 0.275 -50.008 25.451 1.00 109.02 98 GLU A C 1
ATOM 1341 O O . GLU A 1 118 ? -0.570 -50.906 25.520 1.00 108.35 98 GLU A O 1
ATOM 1353 N N . PRO A 1 119 ? 0.791 -49.446 26.553 1.00 104.11 99 PRO A N 1
ATOM 1354 C CA . PRO A 1 119 ? 0.369 -49.940 27.877 1.00 104.81 99 PRO A CA 1
ATOM 1355 C C . PRO A 1 119 ? -1.118 -49.794 28.128 1.00 101.07 99 PRO A C 1
ATOM 1356 O O . PRO A 1 119 ? -1.763 -50.743 28.594 1.00 101.01 99 PRO A O 1
ATOM 1367 N N . ASP A 1 120 ? -1.679 -48.627 27.830 1.00 94.12 100 ASP A N 1
ATOM 1368 C CA . ASP A 1 120 ? -3.122 -48.431 27.812 1.00 90.40 100 ASP A CA 1
ATOM 1369 C C . ASP A 1 120 ? -3.513 -48.442 26.343 1.00 85.60 100 ASP A C 1
ATOM 1370 O O . ASP A 1 120 ? -3.324 -47.455 25.629 1.00 86.78 100 ASP A O 1
ATOM 1379 N N . SER A 1 121 ? -4.063 -49.566 25.897 1.00 76.42 101 SER A N 1
ATOM 1380 C CA . SER A 1 121 ? -4.471 -49.693 24.508 1.00 72.23 101 SER A CA 1
ATOM 1381 C C . SER A 1 121 ? -5.831 -49.059 24.284 1.00 69.47 101 SER A C 1
ATOM 1382 O O . SER A 1 121 ? -6.046 -48.372 23.280 1.00 69.71 101 SER A O 1
ATOM 1390 N N . THR A 1 122 ? -6.754 -49.285 25.216 1.00 68.40 102 THR A N 1
ATOM 1391 C CA . THR A 1 122 ? -8.100 -48.748 25.084 1.00 65.54 102 THR A CA 1
ATOM 1392 C C . THR A 1 122 ? -8.082 -47.227 25.072 1.00 64.76 102 THR A C 1
ATOM 1393 O O . THR A 1 122 ? -8.859 -46.596 24.348 1.00 61.35 102 THR A O 1
ATOM 1404 N N . GLY A 1 123 ? -7.201 -46.621 25.865 1.00 67.22 103 GLY A N 1
ATOM 1405 C CA . GLY A 1 123 ? -7.174 -45.173 25.948 1.00 68.38 103 GLY A CA 1
ATOM 1406 C C . GLY A 1 123 ? -6.551 -44.540 24.727 1.00 69.75 103 GLY A C 1
ATOM 1407 O O . GLY A 1 123 ? -6.863 -43.395 24.387 1.00 67.62 103 GLY A O 1
ATOM 1411 N N . ALA A 1 124 ? -5.660 -45.267 24.058 1.00 80.11 104 ALA A N 1
ATOM 1412 C CA . ALA A 1 124 ? -5.115 -44.800 22.793 1.00 78.65 104 ALA A CA 1
ATOM 1413 C C . ALA A 1 124 ? -6.172 -44.827 21.702 1.00 72.91 104 ALA A C 1
ATOM 1414 O O . ALA A 1 124 ? -6.231 -43.926 20.860 1.00 73.49 104 ALA A O 1
ATOM 1421 N N . ALA A 1 125 ? -6.992 -45.875 21.682 1.00 58.99 105 ALA A N 1
ATOM 1422 C CA . ALA A 1 125 ? -8.042 -45.974 20.679 1.00 54.65 105 ALA A CA 1
ATOM 1423 C C . ALA A 1 125 ? -9.028 -44.821 20.801 1.00 53.04 105 ALA A C 1
ATOM 1424 O O . ALA A 1 125 ? -9.372 -44.178 19.804 1.00 52.64 105 ALA A O 1
ATOM 1431 N N . HIS A 1 126 ? -9.498 -44.541 22.018 1.00 56.18 106 HIS A N 1
ATOM 1432 C CA . HIS A 1 126 ? -10.352 -43.377 22.208 1.00 57.95 106 HIS A CA 1
ATOM 1433 C C . HIS A 1 126 ? -9.608 -42.086 21.913 1.00 59.32 106 HIS A C 1
ATOM 1434 O O . HIS A 1 126 ? -10.222 -41.097 21.499 1.00 58.75 106 HIS A O 1
ATOM 1448 N N . ALA A 1 127 ? -8.291 -42.074 22.111 1.00 67.18 107 ALA A N 1
ATOM 1449 C CA . ALA A 1 127 ? -7.505 -40.896 21.772 1.00 68.42 107 ALA A CA 1
ATOM 1450 C C . ALA A 1 127 ? -7.505 -40.676 20.269 1.00 66.80 107 ALA A C 1
ATOM 1451 O O . ALA A 1 127 ? -7.657 -39.545 19.794 1.00 66.82 107 ALA A O 1
ATOM 1458 N N . TRP A 1 128 ? -7.298 -41.752 19.507 1.00 59.47 108 TRP A N 1
ATOM 1459 C CA . TRP A 1 128 ? -7.355 -41.676 18.054 1.00 55.80 108 TRP A CA 1
ATOM 1460 C C . TRP A 1 128 ? -8.697 -41.119 17.603 1.00 56.76 108 TRP A C 1
ATOM 1461 O O . TRP A 1 128 ? -8.759 -40.143 16.848 1.00 58.37 108 TRP A O 1
ATOM 1482 N N . MET A 1 129 ? -9.789 -41.756 18.046 1.00 55.81 109 MET A N 1
ATOM 1483 C CA . MET A 1 129 ? -11.124 -41.369 17.604 1.00 53.44 109 MET A CA 1
ATOM 1484 C C . MET A 1 129 ? -11.406 -39.905 17.907 1.00 55.59 109 MET A C 1
ATOM 1485 O O . MET A 1 129 ? -12.028 -39.205 17.101 1.00 54.43 109 MET A O 1
ATOM 1499 N N . ALA A 1 130 ? -10.946 -39.423 19.061 1.00 68.91 110 ALA A N 1
ATOM 1500 C CA . ALA A 1 130 ? -11.171 -38.031 19.426 1.00 71.76 110 ALA A CA 1
ATOM 1501 C C . ALA A 1 130 ? -10.377 -37.081 18.547 1.00 69.43 110 ALA A C 1
ATOM 1502 O O . ALA A 1 130 ? -10.770 -35.922 18.373 1.00 74.18 110 ALA A O 1
ATOM 1509 N N . ALA A 1 131 ? -9.258 -37.545 18.000 1.00 48.74 111 ALA A N 1
ATOM 1510 C CA . ALA A 1 131 ? -8.482 -36.745 17.065 1.00 45.18 111 ALA A CA 1
ATOM 1511 C C . ALA A 1 131 ? -9.099 -36.770 15.675 1.00 44.12 111 ALA A C 1
ATOM 1512 O O . ALA A 1 131 ? -9.217 -35.729 15.021 1.00 41.96 111 ALA A O 1
ATOM 1519 N N . ASP A 1 132 ? -9.464 -37.962 15.205 1.00 57.65 112 ASP A N 1
ATOM 1520 C CA . ASP A 1 132 ? -10.036 -38.112 13.872 1.00 59.86 112 ASP A CA 1
ATOM 1521 C C . ASP A 1 132 ? -11.291 -37.263 13.711 1.00 55.04 112 ASP A C 1
ATOM 1522 O O . ASP A 1 132 ? -11.441 -36.543 12.718 1.00 55.21 112 ASP A O 1
ATOM 1531 N N . VAL A 1 133 ? -12.209 -37.323 14.681 1.00 45.44 113 VAL A N 1
ATOM 1532 C CA . VAL A 1 133 ? -13.446 -36.555 14.599 1.00 43.66 113 VAL A CA 1
ATOM 1533 C C . VAL A 1 133 ? -13.208 -35.048 14.627 1.00 42.84 113 VAL A C 1
ATOM 1534 O O . VAL A 1 133 ? -14.131 -34.278 14.356 1.00 44.07 113 VAL A O 1
ATOM 1547 N N . ARG A 1 134 ? -11.986 -34.610 14.908 1.00 40.65 114 ARG A N 1
ATOM 1548 C CA . ARG A 1 134 ? -11.623 -33.206 14.936 1.00 40.65 114 ARG A CA 1
ATOM 1549 C C . ARG A 1 134 ? -11.038 -32.728 13.616 1.00 40.95 114 ARG A C 1
ATOM 1550 O O . ARG A 1 134 ? -10.616 -31.572 13.522 1.00 42.11 114 ARG A O 1
ATOM 1571 N N . ARG A 1 135 ? -11.042 -33.557 12.589 1.00 48.66 115 ARG A N 1
ATOM 1572 C CA . ARG A 1 135 ? -10.605 -33.142 11.244 1.00 50.90 115 ARG A CA 1
ATOM 1573 C C . ARG A 1 135 ? -11.837 -32.717 10.459 1.00 49.07 115 ARG A C 1
ATOM 1574 O O . ARG A 1 135 ? -12.727 -33.498 10.346 1.00 47.77 115 ARG A O 1
ATOM 1595 N N . ARG A 1 136 ? -11.861 -31.505 9.941 1.00 44.55 116 ARG A N 1
ATOM 1596 C CA . ARG A 1 136 ? -12.971 -30.969 9.176 1.00 41.63 116 ARG A CA 1
ATOM 1597 C C . ARG A 1 136 ? -13.132 -31.741 7.874 1.00 42.10 116 ARG A C 1
ATOM 1598 O O . ARG A 1 136 ? -12.208 -32.400 7.392 1.00 46.52 116 ARG A O 1
ATOM 1619 N N . ILE A 1 137 ? -14.332 -31.654 7.309 1.00 45.40 117 ILE A N 1
ATOM 1620 C CA . ILE A 1 137 ? -14.666 -32.284 6.042 1.00 44.47 117 ILE A CA 1
ATOM 1621 C C . ILE A 1 137 ? -14.952 -31.167 5.053 1.00 48.19 117 ILE A C 1
ATOM 1622 O O . ILE A 1 137 ? -15.601 -30.171 5.394 1.00 47.39 117 ILE A O 1
ATOM 1638 N N . ASP A 1 138 ? -14.475 -31.342 3.829 1.00 56.38 118 ASP A N 1
ATOM 1639 C CA . ASP A 1 138 ? -14.737 -30.411 2.742 1.00 57.99 118 ASP A CA 1
ATOM 1640 C C . ASP A 1 138 ? -15.944 -30.988 2.032 1.00 54.78 118 ASP A C 1
ATOM 1641 O O . ASP A 1 138 ? -15.839 -32.027 1.385 1.00 52.53 118 ASP A O 1
ATOM 1650 N N . LEU A 1 139 ? -17.099 -30.382 2.225 1.00 53.75 119 LEU A N 1
ATOM 1651 C CA . LEU A 1 139 ? -18.357 -30.947 1.705 1.00 55.36 119 LEU A CA 1
ATOM 1652 C C . LEU A 1 139 ? -18.304 -31.103 0.189 1.00 56.35 119 LEU A C 1
ATOM 1653 O O . LEU A 1 139 ? -18.975 -31.990 -0.304 1.00 57.68 119 LEU A O 1
ATOM 1669 N N . SER A 1 140 ? -17.484 -30.332 -0.509 1.00 47.72 120 SER A N 1
ATOM 1670 C CA . SER A 1 140 ? -17.352 -30.427 -1.951 1.00 44.88 120 SER A CA 1
ATOM 1671 C C . SER A 1 140 ? -16.432 -31.581 -2.313 1.00 47.68 120 SER A C 1
ATOM 1672 O O . SER A 1 140 ? -16.444 -32.008 -3.471 1.00 47.98 120 SER A O 1
ATOM 1680 N N . SER A 1 141 ? -15.589 -32.030 -1.372 1.00 57.72 121 SER A N 1
ATOM 1681 C CA . SER A 1 141 ? -14.781 -33.232 -1.572 1.00 62.53 121 SER A CA 1
ATOM 1682 C C . SER A 1 141 ? -15.637 -34.343 -2.130 1.00 61.36 121 SER A C 1
ATOM 1683 O O . SER A 1 141 ? -15.285 -34.998 -3.118 1.00 60.07 121 SER A O 1
ATOM 1691 N N . GLY A 1 142 ? -16.770 -34.562 -1.490 1.00 63.35 122 GLY A N 1
ATOM 1692 C CA . GLY A 1 142 ? -17.552 -35.734 -1.707 1.00 64.99 122 GLY A CA 1
ATOM 1693 C C . GLY A 1 142 ? -17.186 -36.886 -0.821 1.00 66.01 122 GLY A C 1
ATOM 1694 O O . GLY A 1 142 ? -17.824 -37.927 -0.942 1.00 64.87 122 GLY A O 1
ATOM 1698 N N . CYS A 1 143 ? -16.239 -36.717 0.118 1.00 80.81 123 CYS A N 1
ATOM 1699 C CA . CYS A 1 143 ? -15.864 -37.794 1.033 1.00 82.99 123 CYS A CA 1
ATOM 1700 C C . CYS A 1 143 ? -16.547 -37.580 2.369 1.00 74.77 123 CYS A C 1
ATOM 1701 O O . CYS A 1 143 ? -16.143 -36.738 3.173 1.00 76.89 123 CYS A O 1
ATOM 1709 N N . LEU A 1 144 ? -17.595 -38.369 2.582 1.00 53.62 124 LEU A N 1
ATOM 1710 C CA . LEU A 1 144 ? -18.385 -38.365 3.795 1.00 50.81 124 LEU A CA 1
ATOM 1711 C C . LEU A 1 144 ? -18.160 -39.575 4.683 1.00 47.77 124 LEU A C 1
ATOM 1712 O O . LEU A 1 144 ? -18.776 -39.652 5.746 1.00 46.66 124 LEU A O 1
ATOM 1728 N N . VAL A 1 145 ? -17.334 -40.532 4.272 1.00 53.14 125 VAL A N 1
ATOM 1729 C CA . VAL A 1 145 ? -17.156 -41.781 5.002 1.00 51.72 125 VAL A CA 1
ATOM 1730 C C . VAL A 1 145 ? -15.691 -41.874 5.371 1.00 52.56 125 VAL A C 1
ATOM 1731 O O . VAL A 1 145 ? -14.831 -42.048 4.499 1.00 52.49 125 VAL A O 1
ATOM 1744 N N . HIS A 1 146 ? -15.409 -41.763 6.660 1.00 48.22 126 HIS A N 1
ATOM 1745 C CA . HIS A 1 146 ? -14.100 -42.066 7.211 1.00 45.60 126 HIS A CA 1
ATOM 1746 C C . HIS A 1 146 ? -14.327 -43.149 8.251 1.00 45.03 126 HIS A C 1
ATOM 1747 O O . HIS A 1 146 ? -14.866 -42.870 9.326 1.00 47.42 126 HIS A O 1
ATOM 1761 N N . ALA A 1 147 ? -13.905 -44.368 7.942 1.00 42.23 127 ALA A N 1
ATOM 1762 C CA . ALA A 1 147 ? -14.111 -45.505 8.819 1.00 42.20 127 ALA A CA 1
ATOM 1763 C C . ALA A 1 147 ? -12.782 -46.039 9.323 1.00 42.82 127 ALA A C 1
ATOM 1764 O O . ALA A 1 147 ? -11.706 -45.621 8.890 1.00 42.39 127 ALA A O 1
ATOM 1771 N N . ALA A 1 148 ? -12.875 -46.984 10.252 1.00 44.97 128 ALA A N 1
ATOM 1772 C CA . ALA A 1 148 ? -11.684 -47.567 10.838 1.00 46.72 128 ALA A CA 1
ATOM 1773 C C . ALA A 1 148 ? -12.034 -48.878 11.518 1.00 45.58 128 ALA A C 1
ATOM 1774 O O . ALA A 1 148 ? -13.184 -49.126 11.887 1.00 43.25 128 ALA A O 1
ATOM 1781 N N . LEU A 1 149 ? -11.012 -49.712 11.676 1.00 46.33 129 LEU A N 1
ATOM 1782 C CA . LEU A 1 149 ? -11.030 -50.854 12.581 1.00 49.64 129 LEU A CA 1
ATOM 1783 C C . LEU A 1 149 ? -9.894 -50.655 13.568 1.00 52.37 129 LEU A C 1
ATOM 1784 O O . LEU A 1 149 ? -8.723 -50.732 13.188 1.00 55.38 129 LEU A O 1
ATOM 1800 N N . LEU A 1 150 ? -10.232 -50.426 14.827 1.00 56.85 130 LEU A N 1
ATOM 1801 C CA . LEU A 1 150 ? -9.255 -50.066 15.842 1.00 59.40 130 LEU A CA 1
ATOM 1802 C C . LEU A 1 150 ? -9.141 -51.222 16.822 1.00 61.07 130 LEU A C 1
ATOM 1803 O O . LEU A 1 150 ? -10.059 -51.473 17.609 1.00 61.08 130 LEU A O 1
ATOM 1819 N N . ARG A 1 151 ? -8.006 -51.908 16.781 1.00 60.40 131 ARG A N 1
ATOM 1820 C CA . ARG A 1 151 ? -7.805 -53.152 17.506 1.00 64.91 131 ARG A CA 1
ATOM 1821 C C . ARG A 1 151 ? -7.080 -52.879 18.811 1.00 69.18 131 ARG A C 1
ATOM 1822 O O . ARG A 1 151 ? -6.027 -52.232 18.820 1.00 70.14 131 ARG A O 1
ATOM 1843 N N . THR A 1 152 ? -7.657 -53.371 19.907 1.00 75.58 132 THR A N 1
ATOM 1844 C CA . THR A 1 152 ? -7.033 -53.277 21.215 1.00 78.79 132 THR A CA 1
ATOM 1845 C C . THR A 1 152 ? -6.958 -54.666 21.828 1.00 80.69 132 THR A C 1
ATOM 1846 O O . THR A 1 152 ? -7.297 -55.659 21.177 1.00 83.13 132 THR A O 1
ATOM 1857 N N . GLY A 1 153 ? -6.517 -54.745 23.081 1.00 68.78 133 GLY A N 1
ATOM 1858 C CA . GLY A 1 153 ? -6.307 -56.041 23.698 1.00 68.74 133 GLY A CA 1
ATOM 1859 C C . GLY A 1 153 ? -7.605 -56.767 23.976 1.00 69.80 133 GLY A C 1
ATOM 1860 O O . GLY A 1 153 ? -7.702 -57.980 23.779 1.00 67.80 133 GLY A O 1
ATOM 1864 N N . THR A 1 154 ? -8.617 -56.035 24.434 1.00 83.88 134 THR A N 1
ATOM 1865 C CA . THR A 1 154 ? -9.931 -56.606 24.696 1.00 86.92 134 THR A CA 1
ATOM 1866 C C . THR A 1 154 ? -10.829 -56.566 23.464 1.00 85.53 134 THR A C 1
ATOM 1867 O O . THR A 1 154 ? -11.233 -57.614 22.952 1.00 83.86 134 THR A O 1
ATOM 1878 N N . ARG A 1 155 ? -11.134 -55.365 22.976 1.00 85.38 135 ARG A N 1
ATOM 1879 C CA . ARG A 1 155 ? -12.160 -55.163 21.967 1.00 83.89 135 ARG A CA 1
ATOM 1880 C C . ARG A 1 155 ? -11.573 -54.622 20.672 1.00 81.66 135 ARG A C 1
ATOM 1881 O O . ARG A 1 155 ? -10.613 -53.847 20.678 1.00 81.24 135 ARG A O 1
ATOM 1902 N N . ASP A 1 156 ? -12.163 -55.052 19.558 1.00 82.28 136 ASP A N 1
ATOM 1903 C CA . ASP A 1 156 ? -12.030 -54.353 18.290 1.00 80.54 136 ASP A CA 1
ATOM 1904 C C . ASP A 1 156 ? -13.164 -53.352 18.157 1.00 70.99 136 ASP A C 1
ATOM 1905 O O . ASP A 1 156 ? -14.332 -53.700 18.350 1.00 70.40 136 ASP A O 1
ATOM 1914 N N . TYR A 1 157 ? -12.816 -52.118 17.822 1.00 53.88 137 TYR A N 1
ATOM 1915 C CA . TYR A 1 157 ? -13.784 -51.048 17.656 1.00 47.86 137 TYR A CA 1
ATOM 1916 C C . TYR A 1 157 ? -14.000 -50.797 16.175 1.00 47.00 137 TYR A C 1
ATOM 1917 O O . TYR A 1 157 ? -13.037 -50.592 15.429 1.00 47.89 137 TYR A O 1
ATOM 1935 N N . VAL A 1 158 ? -15.259 -50.811 15.758 1.00 41.03 138 VAL A N 1
ATOM 1936 C CA . VAL A 1 158 ? -15.641 -50.485 14.395 1.00 37.54 138 VAL A CA 1
ATOM 1937 C C . VAL A 1 158 ? -16.146 -49.057 14.426 1.00 37.30 138 VAL A C 1
ATOM 1938 O O . VAL A 1 158 ? -17.178 -48.776 15.039 1.00 36.42 138 VAL A O 1
ATOM 1951 N N . TYR A 1 159 ? -15.448 -48.172 13.729 1.00 42.62 139 TYR A N 1
ATOM 1952 C CA . TYR A 1 159 ? -15.591 -46.737 13.890 1.00 43.85 139 TYR A CA 1
ATOM 1953 C C . TYR A 1 159 ? -15.989 -46.108 12.570 1.00 43.68 139 TYR A C 1
ATOM 1954 O O . TYR A 1 159 ? -15.456 -46.462 11.517 1.00 42.60 139 TYR A O 1
ATOM 1972 N N . LEU A 1 160 ? -16.955 -45.201 12.642 1.00 45.83 140 LEU A N 1
ATOM 1973 C CA . LEU A 1 160 ? -17.425 -44.456 11.490 1.00 45.48 140 LEU A CA 1
ATOM 1974 C C . LEU A 1 160 ? -17.608 -43.005 11.880 1.00 45.44 140 LEU A C 1
ATOM 1975 O O . LEU A 1 160 ? -18.240 -42.723 12.900 1.00 44.23 140 LEU A O 1
ATOM 1991 N N . ARG A 1 161 ? -17.036 -42.096 11.093 1.00 46.32 141 ARG A N 1
ATOM 1992 C CA . ARG A 1 161 ? -17.424 -40.701 11.160 1.00 45.29 141 ARG A CA 1
ATOM 1993 C C . ARG A 1 161 ? -17.877 -40.239 9.787 1.00 40.77 141 ARG A C 1
ATOM 1994 O O . ARG A 1 161 ? -17.522 -40.811 8.755 1.00 35.23 141 ARG A O 1
ATOM 2015 N N . SER A 1 162 ? -18.663 -39.177 9.810 1.00 42.67 142 SER A N 1
ATOM 2016 C CA . SER A 1 162 ? -19.221 -38.567 8.624 1.00 42.99 142 SER A CA 1
ATOM 2017 C C . SER A 1 162 ? -19.547 -37.135 9.006 1.00 44.28 142 SER A C 1
ATOM 2018 O O . SER A 1 162 ? -19.103 -36.648 10.051 1.00 44.80 142 SER A O 1
ATOM 2026 N N . HIS A 1 163 ? -20.316 -36.457 8.168 1.00 43.79 143 HIS A N 1
ATOM 2027 C CA . HIS A 1 163 ? -20.717 -35.087 8.434 1.00 42.18 143 HIS A CA 1
ATOM 2028 C C . HIS A 1 163 ? -22.204 -35.081 8.742 1.00 40.30 143 HIS A C 1
ATOM 2029 O O . HIS A 1 163 ? -22.967 -35.859 8.165 1.00 41.46 143 HIS A O 1
ATOM 2043 N N . HIS A 1 164 ? -22.608 -34.206 9.663 1.00 42.89 144 HIS A N 1
ATOM 2044 C CA . HIS A 1 164 ? -23.969 -34.254 10.177 1.00 42.77 144 HIS A CA 1
ATOM 2045 C C . HIS A 1 164 ? -25.009 -33.975 9.101 1.00 43.64 144 HIS A C 1
ATOM 2046 O O . HIS A 1 164 ? -26.176 -34.337 9.271 1.00 44.56 144 HIS A O 1
ATOM 2060 N N . ILE A 1 165 ? -24.608 -33.333 8.005 1.00 48.29 145 ILE A N 1
ATOM 2061 C CA . ILE A 1 165 ? -25.519 -32.959 6.935 1.00 48.05 145 ILE A CA 1
ATOM 2062 C C . ILE A 1 165 ? -26.030 -34.183 6.202 1.00 45.57 145 ILE A C 1
ATOM 2063 O O . ILE A 1 165 ? -27.150 -34.182 5.678 1.00 51.87 145 ILE A O 1
ATOM 2079 N N . ALA A 1 166 ? -25.212 -35.230 6.127 1.00 31.12 146 ALA A N 1
ATOM 2080 C CA . ALA A 1 166 ? -25.591 -36.484 5.510 1.00 32.18 146 ALA A CA 1
ATOM 2081 C C . ALA A 1 166 ? -26.057 -37.550 6.482 1.00 30.56 146 ALA A C 1
ATOM 2082 O O . ALA A 1 166 ? -26.666 -38.522 6.036 1.00 31.30 146 ALA A O 1
ATOM 2089 N N . LEU A 1 167 ? -25.813 -37.396 7.779 1.00 32.57 147 LEU A N 1
ATOM 2090 C CA . LEU A 1 167 ? -26.267 -38.372 8.756 1.00 35.36 147 LEU A CA 1
ATOM 2091 C C . LEU A 1 167 ? -26.444 -37.718 10.111 1.00 36.07 147 LEU A C 1
ATOM 2092 O O . LEU A 1 167 ? -25.717 -36.798 10.468 1.00 38.35 147 LEU A O 1
ATOM 2108 N N . ASP A 1 168 ? -27.417 -38.207 10.857 1.00 34.00 148 ASP A N 1
ATOM 2109 C CA . ASP A 1 168 ? -27.556 -37.904 12.267 1.00 35.25 148 ASP A CA 1
ATOM 2110 C C . ASP A 1 168 ? -27.151 -39.135 13.066 1.00 36.91 148 ASP A C 1
ATOM 2111 O O . ASP A 1 168 ? -26.654 -40.118 12.509 1.00 35.99 148 ASP A O 1
ATOM 2120 N N . GLY A 1 169 ? -27.311 -39.046 14.386 1.00 39.22 149 GLY A N 1
ATOM 2121 C CA . GLY A 1 169 ? -26.980 -40.173 15.240 1.00 42.24 149 GLY A CA 1
ATOM 2122 C C . GLY A 1 169 ? -27.660 -41.451 14.804 1.00 44.12 149 GLY A C 1
ATOM 2123 O O . GLY A 1 169 ? -27.029 -42.504 14.702 1.00 45.65 149 GLY A O 1
ATOM 2127 N N . PHE A 1 170 ? -28.962 -41.377 14.542 1.00 46.11 150 PHE A N 1
ATOM 2128 C CA . PHE A 1 170 ? -29.706 -42.584 14.230 1.00 50.39 150 PHE A CA 1
ATOM 2129 C C . PHE A 1 170 ? -29.350 -43.095 12.847 1.00 51.99 150 PHE A C 1
ATOM 2130 O O . PHE A 1 170 ? -29.507 -44.288 12.580 1.00 52.66 150 PHE A O 1
ATOM 2147 N N . GLY A 1 171 ? -28.845 -42.222 11.976 1.00 52.61 151 GLY A N 1
ATOM 2148 C CA . GLY A 1 171 ? -28.391 -42.669 10.673 1.00 50.76 151 GLY A CA 1
ATOM 2149 C C . GLY A 1 171 ? -27.107 -43.468 10.753 1.00 51.12 151 GLY A C 1
ATOM 2150 O O . GLY A 1 171 ? -26.981 -44.514 10.116 1.00 53.66 151 GLY A O 1
ATOM 2154 N N . LEU A 1 172 ? -26.117 -42.955 11.489 1.00 44.64 152 LEU A N 1
ATOM 2155 C CA . LEU A 1 172 ? -24.893 -43.712 11.736 1.00 42.83 152 LEU A CA 1
ATOM 2156 C C . LEU A 1 172 ? -25.200 -45.121 12.209 1.00 40.36 152 LEU A C 1
ATOM 2157 O O . LEU A 1 172 ? -24.626 -46.095 11.715 1.00 41.59 152 LEU A O 1
ATOM 2173 N N . ALA A 1 173 ? -26.128 -45.248 13.152 1.00 34.66 153 ALA A N 1
ATOM 2174 C CA . ALA A 1 173 ? -26.452 -46.563 13.678 1.00 35.49 153 ALA A CA 1
ATOM 2175 C C . ALA A 1 173 ? -27.107 -47.437 12.623 1.00 37.95 153 ALA A C 1
ATOM 2176 O O . ALA A 1 173 ? -26.814 -48.629 12.541 1.00 35.87 153 ALA A O 1
ATOM 2183 N N . MET A 1 174 ? -27.928 -46.851 11.754 1.00 46.55 154 MET A N 1
ATOM 2184 C CA . MET A 1 174 ? -28.464 -47.591 10.617 1.00 50.09 154 MET A CA 1
ATOM 2185 C C . MET A 1 174 ? -27.347 -48.132 9.738 1.00 45.54 154 MET A C 1
ATOM 2186 O O . MET A 1 174 ? -27.330 -49.319 9.393 1.00 46.27 154 MET A O 1
ATOM 2200 N N . VAL A 1 175 ? -26.413 -47.265 9.356 1.00 35.74 155 VAL A N 1
ATOM 2201 C CA . VAL A 1 175 ? -25.325 -47.670 8.473 1.00 37.71 155 VAL A CA 1
ATOM 2202 C C . VAL A 1 175 ? -24.480 -48.744 9.141 1.00 42.16 155 VAL A C 1
ATOM 2203 O O . VAL A 1 175 ? -24.035 -49.698 8.494 1.00 45.09 155 VAL A O 1
ATOM 2216 N N . LEU A 1 176 ? -24.256 -48.615 10.446 1.00 40.47 156 LEU A N 1
ATOM 2217 C CA . LEU A 1 176 ? -23.454 -49.597 11.162 1.00 41.87 156 LEU A CA 1
ATOM 2218 C C . LEU A 1 176 ? -24.153 -50.947 11.273 1.00 45.70 156 LEU A C 1
ATOM 2219 O O . LEU A 1 176 ? -23.479 -51.982 11.272 1.00 45.35 156 LEU A O 1
ATOM 2235 N N . ARG A 1 177 ? -25.485 -50.974 11.365 1.00 48.40 157 ARG A N 1
ATOM 2236 C CA . ARG A 1 177 ? -26.174 -52.261 11.415 1.00 49.83 157 ARG A CA 1
ATOM 2237 C C . ARG A 1 177 ? -26.139 -52.941 10.061 1.00 47.67 157 ARG A C 1
ATOM 2238 O O . ARG A 1 177 ? -26.174 -54.173 9.980 1.00 48.82 157 ARG A O 1
ATOM 2259 N N . ARG A 1 178 ? -26.088 -52.149 8.994 1.00 41.64 158 ARG A N 1
ATOM 2260 C CA . ARG A 1 178 ? -26.015 -52.702 7.652 1.00 41.04 158 ARG A CA 1
ATOM 2261 C C . ARG A 1 178 ? -24.631 -53.258 7.358 1.00 43.05 158 ARG A C 1
ATOM 2262 O O . ARG A 1 178 ? -24.502 -54.352 6.800 1.00 44.68 158 ARG A O 1
ATOM 2283 N N . VAL A 1 179 ? -23.586 -52.505 7.710 1.00 46.23 159 VAL A N 1
ATOM 2284 C CA . VAL A 1 179 ? -22.218 -53.012 7.617 1.00 48.57 159 VAL A CA 1
ATOM 2285 C C . VAL A 1 179 ? -22.109 -54.341 8.345 1.00 47.63 159 VAL A C 1
ATOM 2286 O O . VAL A 1 179 ? -21.502 -55.298 7.854 1.00 49.35 159 VAL A O 1
ATOM 2299 N N . ALA A 1 180 ? -22.676 -54.400 9.546 1.00 40.75 160 ALA A N 1
ATOM 2300 C CA . ALA A 1 180 ? -22.632 -55.616 10.340 1.00 42.75 160 ALA A CA 1
ATOM 2301 C C . ALA A 1 180 ? -23.269 -56.789 9.612 1.00 46.44 160 ALA A C 1
ATOM 2302 O O . ALA A 1 180 ? -22.727 -57.900 9.619 1.00 48.13 160 ALA A O 1
ATOM 2309 N N . HIS A 1 181 ? -24.421 -56.567 8.985 1.00 52.49 161 HIS A N 1
ATOM 2310 C CA . HIS A 1 181 ? -25.079 -57.640 8.253 1.00 53.96 161 HIS A CA 1
ATOM 2311 C C . HIS A 1 181 ? -24.235 -58.074 7.066 1.00 54.01 161 HIS A C 1
ATOM 2312 O O . HIS A 1 181 ? -23.997 -59.271 6.866 1.00 59.19 161 HIS A O 1
ATOM 2326 N N . VAL A 1 182 ? -23.812 -57.109 6.246 1.00 46.53 162 VAL A N 1
ATOM 2327 C CA . VAL A 1 182 ? -22.987 -57.401 5.075 1.00 47.62 162 VAL A CA 1
ATOM 2328 C C . VAL A 1 182 ? -21.750 -58.186 5.484 1.00 50.73 162 VAL A C 1
ATOM 2329 O O . VAL A 1 182 ? -21.435 -59.224 4.892 1.00 51.14 162 VAL A O 1
ATOM 2342 N N . TYR A 1 183 ? -21.008 -57.664 6.466 1.00 57.32 163 TYR A N 1
ATOM 2343 C CA . TYR A 1 183 ? -19.846 -58.349 7.024 1.00 58.54 163 TYR A CA 1
ATOM 2344 C C . TYR A 1 183 ? -20.162 -59.810 7.309 1.00 59.84 163 TYR A C 1
ATOM 2345 O O . TYR A 1 183 ? -19.507 -60.715 6.781 1.00 64.74 163 TYR A O 1
ATOM 2363 N N . GLY A 1 184 ? -21.136 -60.040 8.194 1.00 46.68 164 GLY A N 1
ATOM 2364 C CA . GLY A 1 184 ? -21.518 -61.392 8.578 1.00 48.06 164 GLY A CA 1
ATOM 2365 C C . GLY A 1 184 ? -21.743 -62.313 7.396 1.00 49.91 164 GLY A C 1
ATOM 2366 O O . GLY A 1 184 ? -21.462 -63.510 7.464 1.00 52.61 164 GLY A O 1
ATOM 2370 N N . ALA A 1 185 ? -22.338 -61.791 6.328 1.00 50.94 165 ALA A N 1
ATOM 2371 C CA . ALA A 1 185 ? -22.530 -62.604 5.136 1.00 53.77 165 ALA A CA 1
ATOM 2372 C C . ALA A 1 185 ? -21.204 -62.918 4.461 1.00 56.68 165 ALA A C 1
ATOM 2373 O O . ALA A 1 185 ? -20.981 -64.048 4.014 1.00 58.90 165 ALA A O 1
ATOM 2380 N N . LEU A 1 186 ? -20.313 -61.931 4.372 1.00 60.21 166 LEU A N 1
ATOM 2381 C CA . LEU A 1 186 ? -19.092 -62.112 3.599 1.00 62.93 166 LEU A CA 1
ATOM 2382 C C . LEU A 1 186 ? -18.153 -63.127 4.232 1.00 69.58 166 LEU A C 1
ATOM 2383 O O . LEU A 1 186 ? -17.434 -63.823 3.507 1.00 72.41 166 LEU A O 1
ATOM 2399 N N . VAL A 1 187 ? -18.115 -63.214 5.563 1.00 79.14 167 VAL A N 1
ATOM 2400 C CA . VAL A 1 187 ? -17.226 -64.183 6.201 1.00 84.12 167 VAL A CA 1
ATOM 2401 C C . VAL A 1 187 ? -17.620 -65.594 5.789 1.00 86.93 167 VAL A C 1
ATOM 2402 O O . VAL A 1 187 ? -16.762 -66.451 5.545 1.00 96.79 167 VAL A O 1
ATOM 2415 N N . ALA A 1 188 ? -18.920 -65.854 5.704 1.00 68.56 168 ALA A N 1
ATOM 2416 C CA . ALA A 1 188 ? -19.453 -67.166 5.379 1.00 66.33 168 ALA A CA 1
ATOM 2417 C C . ALA A 1 188 ? -19.721 -67.344 3.893 1.00 64.07 168 ALA A C 1
ATOM 2418 O O . ALA A 1 188 ? -20.253 -68.385 3.497 1.00 64.13 168 ALA A O 1
ATOM 2425 N N . GLY A 1 189 ? -19.378 -66.361 3.065 1.00 63.19 169 GLY A N 1
ATOM 2426 C CA . GLY A 1 189 ? -19.598 -66.482 1.641 1.00 63.85 169 GLY A CA 1
ATOM 2427 C C . GLY A 1 189 ? -21.049 -66.501 1.231 1.00 65.78 169 GLY A C 1
ATOM 2428 O O . GLY A 1 189 ? -21.361 -66.902 0.108 1.00 65.23 169 GLY A O 1
ATOM 2432 N N . ARG A 1 190 ? -21.949 -66.080 2.113 1.00 84.84 170 ARG A N 1
ATOM 2433 C CA . ARG A 1 190 ? -23.341 -65.880 1.763 1.00 85.73 170 ARG A CA 1
ATOM 2434 C C . ARG A 1 190 ? -23.520 -64.581 0.989 1.00 85.02 170 ARG A C 1
ATOM 2435 O O . ARG A 1 190 ? -22.691 -63.669 1.048 1.00 81.02 170 ARG A O 1
ATOM 2456 N N . GLU A 1 191 ? -24.618 -64.513 0.250 1.00 96.39 171 GLU A N 1
ATOM 2457 C CA . GLU A 1 191 ? -25.037 -63.263 -0.366 1.00 96.01 171 GLU A CA 1
ATOM 2458 C C . GLU A 1 191 ? -25.811 -62.429 0.651 1.00 87.20 171 GLU A C 1
ATOM 2459 O O . GLU A 1 191 ? -26.747 -62.942 1.272 1.00 90.39 171 GLU A O 1
ATOM 2471 N N . PRO A 1 192 ? -25.464 -61.158 0.855 1.00 57.47 172 PRO A N 1
ATOM 2472 C CA . PRO A 1 192 ? -26.208 -60.363 1.830 1.00 50.37 172 PRO A CA 1
ATOM 2473 C C . PRO A 1 192 ? -27.597 -60.020 1.334 1.00 50.46 172 PRO A C 1
ATOM 2474 O O . PRO A 1 192 ? -27.859 -59.938 0.132 1.00 50.32 172 PRO A O 1
ATOM 2485 N N . ALA A 1 193 ? -28.494 -59.818 2.289 1.00 62.32 173 ALA A N 1
ATOM 2486 C CA . ALA A 1 193 ? -29.861 -59.468 1.964 1.00 63.45 173 ALA A CA 1
ATOM 2487 C C . ALA A 1 193 ? -29.918 -58.074 1.364 1.00 62.07 173 ALA A C 1
ATOM 2488 O O . ALA A 1 193 ? -29.059 -57.227 1.619 1.00 60.66 173 ALA A O 1
ATOM 2495 N N . ALA A 1 194 ? -30.933 -57.855 0.535 1.00 59.79 174 ALA A N 1
ATOM 2496 C CA . ALA A 1 194 ? -31.080 -56.578 -0.139 1.00 59.40 174 ALA A CA 1
ATOM 2497 C C . ALA A 1 194 ? -31.231 -55.458 0.876 1.00 60.76 174 ALA A C 1
ATOM 2498 O O . ALA A 1 194 ? -31.794 -55.636 1.958 1.00 58.56 174 ALA A O 1
ATOM 2505 N N . ALA A 1 195 ? -30.716 -54.294 0.513 1.00 70.76 175 ALA A N 1
ATOM 2506 C CA . ALA A 1 195 ? -30.815 -53.139 1.383 1.00 72.89 175 ALA A CA 1
ATOM 2507 C C . ALA A 1 195 ? -32.263 -52.701 1.514 1.00 71.99 175 ALA A C 1
ATOM 2508 O O . ALA A 1 195 ? -33.014 -52.675 0.536 1.00 74.81 175 ALA A O 1
ATOM 2515 N N . ALA A 1 196 ? -32.650 -52.357 2.734 1.00 64.86 176 ALA A N 1
ATOM 2516 C CA . ALA A 1 196 ? -33.964 -51.799 2.998 1.00 65.24 176 ALA A CA 1
ATOM 2517 C C . ALA A 1 196 ? -33.996 -50.294 2.806 1.00 62.15 176 ALA A C 1
ATOM 2518 O O . ALA A 1 196 ? -35.046 -49.679 3.008 1.00 64.41 176 ALA A O 1
ATOM 2525 N N . PHE A 1 197 ? -32.873 -49.695 2.425 1.00 58.20 177 PHE A N 1
ATOM 2526 C CA . PHE A 1 197 ? -32.762 -48.250 2.382 1.00 56.36 177 PHE A CA 1
ATOM 2527 C C . PHE A 1 197 ? -33.667 -47.687 1.304 1.00 57.25 177 PHE A C 1
ATOM 2528 O O . PHE A 1 197 ? -33.693 -48.181 0.174 1.00 59.65 177 PHE A O 1
ATOM 2545 N N . GLY A 1 198 ? -34.405 -46.646 1.658 1.00 54.51 178 GLY A N 1
ATOM 2546 C CA . GLY A 1 198 ? -35.185 -45.908 0.700 1.00 55.29 178 GLY A CA 1
ATOM 2547 C C . GLY A 1 198 ? -34.329 -44.896 -0.020 1.00 52.63 178 GLY A C 1
ATOM 2548 O O . GLY A 1 198 ? -33.111 -44.825 0.146 1.00 54.60 178 GLY A O 1
ATOM 2552 N N . ALA A 1 199 ? -34.993 -44.093 -0.837 1.00 44.61 179 ALA A N 1
ATOM 2553 C CA . ALA A 1 199 ? -34.331 -43.078 -1.635 1.00 44.39 179 ALA A CA 1
ATOM 2554 C C . ALA A 1 199 ? -34.474 -41.729 -0.953 1.00 41.98 179 ALA A C 1
ATOM 2555 O O . ALA A 1 199 ? -35.577 -41.333 -0.568 1.00 41.59 179 ALA A O 1
ATOM 2562 N N . PHE A 1 200 ? -33.352 -41.037 -0.789 1.00 38.81 180 PHE A N 1
ATOM 2563 C CA . PHE A 1 200 ? -33.349 -39.740 -0.136 1.00 39.20 180 PHE A CA 1
ATOM 2564 C C . PHE A 1 200 ? -34.029 -38.670 -0.978 1.00 43.35 180 PHE A C 1
ATOM 2565 O O . PHE A 1 200 ? -34.367 -37.605 -0.453 1.00 45.28 180 PHE A O 1
ATOM 2582 N N . ALA A 1 201 ? -34.277 -38.945 -2.257 1.00 48.97 181 ALA A N 1
ATOM 2583 C CA . ALA A 1 201 ? -34.936 -37.979 -3.123 1.00 50.30 181 ALA A CA 1
ATOM 2584 C C . ALA A 1 201 ? -36.404 -37.792 -2.772 1.00 52.93 181 ALA A C 1
ATOM 2585 O O . ALA A 1 201 ? -36.952 -36.709 -3.002 1.00 53.15 181 ALA A O 1
ATOM 2592 N N . GLU A 1 202 ? -37.055 -38.816 -2.222 1.00 54.98 182 GLU A N 1
ATOM 2593 C CA . GLU A 1 202 ? -38.437 -38.686 -1.779 1.00 59.40 182 GLU A CA 1
ATOM 2594 C C . GLU A 1 202 ? -38.551 -38.265 -0.321 1.00 55.75 182 GLU A C 1
ATOM 2595 O O . GLU A 1 202 ? -39.657 -37.960 0.134 1.00 55.98 182 GLU A O 1
ATOM 2607 N N . VAL A 1 203 ? -37.441 -38.235 0.415 1.00 48.53 183 VAL A N 1
ATOM 2608 C CA . VAL A 1 203 ? -37.395 -37.469 1.654 1.00 45.03 183 VAL A CA 1
ATOM 2609 C C . VAL A 1 203 ? -37.462 -35.982 1.345 1.00 44.59 183 VAL A C 1
ATOM 2610 O O . VAL A 1 203 ? -38.051 -35.201 2.100 1.00 44.15 183 VAL A O 1
ATOM 2623 N N . ILE A 1 204 ? -36.855 -35.566 0.235 1.00 45.19 184 ILE A N 1
ATOM 2624 C CA . ILE A 1 204 ? -36.788 -34.147 -0.093 1.00 46.14 184 ILE A CA 1
ATOM 2625 C C . ILE A 1 204 ? -38.148 -33.642 -0.552 1.00 49.76 184 ILE A C 1
ATOM 2626 O O . ILE A 1 204 ? -38.580 -32.551 -0.161 1.00 47.71 184 ILE A O 1
ATOM 2642 N N . ASP A 1 205 ? -38.818 -34.398 -1.425 1.00 62.38 185 ASP A N 1
ATOM 2643 C CA . ASP A 1 205 ? -40.190 -34.071 -1.798 1.00 68.45 185 ASP A CA 1
ATOM 2644 C C . ASP A 1 205 ? -41.065 -33.922 -0.563 1.00 63.42 185 ASP A C 1
ATOM 2645 O O . ASP A 1 205 ? -41.788 -32.931 -0.414 1.00 65.42 185 ASP A O 1
ATOM 2654 N N . ALA A 1 206 ? -41.029 -34.924 0.317 1.00 43.81 186 ALA A N 1
ATOM 2655 C CA . ALA A 1 206 ? -41.827 -34.899 1.537 1.00 40.96 186 ALA A CA 1
ATOM 2656 C C . ALA A 1 206 ? -41.552 -33.650 2.363 1.00 40.46 186 ALA A C 1
ATOM 2657 O O . ALA A 1 206 ? -42.465 -33.090 2.977 1.00 41.95 186 ALA A O 1
ATOM 2664 N N . ASP A 1 207 ? -40.296 -33.205 2.401 1.00 45.09 187 ASP A N 1
ATOM 2665 C CA . ASP A 1 207 ? -39.955 -32.044 3.214 1.00 44.54 187 ASP A CA 1
ATOM 2666 C C . ASP A 1 207 ? -40.498 -30.752 2.630 1.00 46.50 187 ASP A C 1
ATOM 2667 O O . ASP A 1 207 ? -40.965 -29.876 3.365 1.00 42.53 187 ASP A O 1
ATOM 2676 N N . ARG A 1 208 ? -40.500 -30.688 1.306 1.00 57.99 188 ARG A N 1
ATOM 2677 C CA . ARG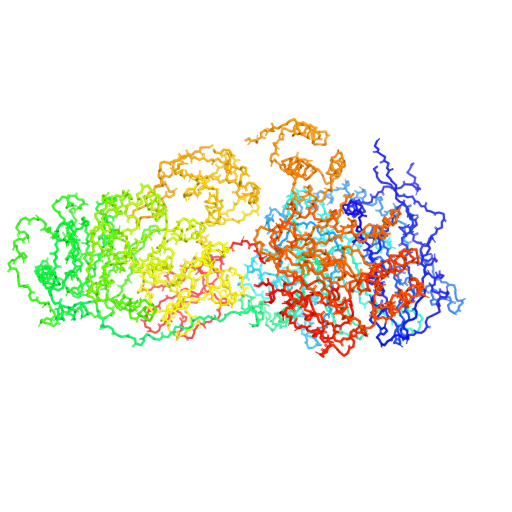 A 1 208 ? -40.977 -29.545 0.507 1.00 61.69 188 ARG A CA 1
ATOM 2678 C C . ARG A 1 208 ? -42.480 -29.483 0.673 1.00 61.65 188 ARG A C 1
ATOM 2679 O O . ARG A 1 208 ? -42.998 -28.434 0.848 1.00 65.42 188 ARG A O 1
ATOM 2700 N N . ALA A 1 209 ? -43.126 -30.606 0.491 1.00 53.32 189 ALA A N 1
ATOM 2701 C CA . ALA A 1 209 ? -44.536 -30.848 0.760 1.00 52.32 189 ALA A CA 1
ATOM 2702 C C . ALA A 1 209 ? -44.957 -30.304 2.120 1.00 51.56 189 ALA A C 1
ATOM 2703 O O . ALA A 1 209 ? -45.834 -29.437 2.201 1.00 55.60 189 ALA A O 1
ATOM 2710 N N . TYR A 1 210 ? -44.377 -30.852 3.194 1.00 49.61 190 TYR A N 1
ATOM 2711 C CA . TYR A 1 210 ? -44.698 -30.415 4.552 1.00 50.26 190 TYR A CA 1
ATOM 2712 C C . TYR A 1 210 ? -44.661 -28.902 4.703 1.00 52.23 190 TYR A C 1
ATOM 2713 O O . TYR A 1 210 ? -45.617 -28.296 5.195 1.00 57.35 190 TYR A O 1
ATOM 2731 N N . HIS A 1 211 ? -43.580 -28.267 4.260 1.00 54.27 191 HIS A N 1
ATOM 2732 C CA . HIS A 1 211 ? -43.442 -26.835 4.482 1.00 57.38 191 HIS A CA 1
ATOM 2733 C C . HIS A 1 211 ? -44.430 -26.015 3.670 1.00 58.00 191 HIS A C 1
ATOM 2734 O O . HIS A 1 211 ? -44.595 -24.824 3.953 1.00 60.11 191 HIS A O 1
ATOM 2748 N N . ALA A 1 212 ? -45.079 -26.616 2.679 1.00 53.67 192 ALA A N 1
ATOM 2749 C CA . ALA A 1 212 ? -46.197 -26.008 1.980 1.00 57.36 192 ALA A CA 1
ATOM 2750 C C . ALA A 1 212 ? -47.541 -26.480 2.506 1.00 60.53 192 ALA A C 1
ATOM 2751 O O . ALA A 1 212 ? -48.578 -26.002 2.036 1.00 61.02 192 ALA A O 1
ATOM 2758 N N . SER A 1 213 ? -47.554 -27.395 3.473 1.00 65.99 193 SER A N 1
ATOM 2759 C CA . SER A 1 213 ? -48.802 -27.966 3.960 1.00 66.87 193 SER A CA 1
ATOM 2760 C C . SER A 1 213 ? -49.434 -27.085 5.015 1.00 67.22 193 SER A C 1
ATOM 2761 O O . SER A 1 213 ? -48.910 -26.041 5.399 1.00 67.56 193 SER A O 1
ATOM 2769 N N . ALA A 1 214 ? -50.600 -27.525 5.483 1.00 67.49 194 ALA A N 1
ATOM 2770 C CA . ALA A 1 214 ? -51.267 -26.853 6.588 1.00 68.38 194 ALA A CA 1
ATOM 2771 C C . ALA A 1 214 ? -50.636 -27.241 7.913 1.00 67.96 194 ALA A C 1
ATOM 2772 O O . ALA A 1 214 ? -50.554 -26.416 8.829 1.00 71.39 194 ALA A O 1
ATOM 2779 N N . ALA A 1 215 ? -50.225 -28.508 8.034 1.00 54.76 195 ALA A N 1
ATOM 2780 C CA . ALA A 1 215 ? -49.569 -28.992 9.243 1.00 51.71 195 ALA A CA 1
ATOM 2781 C C . ALA A 1 215 ? -48.399 -28.111 9.649 1.00 52.24 195 ALA A C 1
ATOM 2782 O O . ALA A 1 215 ? -48.136 -27.938 10.843 1.00 50.70 195 ALA A O 1
ATOM 2789 N N . CYS A 1 216 ? -47.689 -27.541 8.676 1.00 60.10 196 CYS A N 1
ATOM 2790 C CA . CYS A 1 216 ? -46.578 -26.660 9.006 1.00 62.01 196 CYS A CA 1
ATOM 2791 C C . CYS A 1 216 ? -47.074 -25.371 9.633 1.00 63.29 196 CYS A C 1
ATOM 2792 O O . CYS A 1 216 ? -46.486 -24.883 10.603 1.00 63.91 196 CYS A O 1
ATOM 2800 N N . GLU A 1 217 ? -48.163 -24.810 9.108 1.00 72.19 197 GLU A N 1
ATOM 2801 C CA . GLU A 1 217 ? -48.681 -23.583 9.688 1.00 76.22 197 GLU A CA 1
ATOM 2802 C C . GLU A 1 217 ? -49.448 -23.852 10.971 1.00 71.08 197 GLU A C 1
ATOM 2803 O O . GLU A 1 217 ? -49.625 -22.935 11.778 1.00 71.00 197 GLU A O 1
ATOM 2815 N N . ALA A 1 218 ? -49.878 -25.092 11.188 1.00 58.60 198 ALA A N 1
ATOM 2816 C CA . ALA A 1 218 ? -50.406 -25.474 12.488 1.00 57.17 198 ALA A CA 1
ATOM 2817 C C . ALA A 1 218 ? -49.263 -25.583 13.478 1.00 56.82 198 ALA A C 1
ATOM 2818 O O . ALA A 1 218 ? -49.226 -24.874 14.490 1.00 55.46 198 ALA A O 1
ATOM 2825 N N . ASP A 1 219 ? -48.354 -26.525 13.213 1.00 65.35 199 ASP A N 1
ATOM 2826 C CA . ASP A 1 219 ? -47.157 -26.717 14.019 1.00 61.57 199 ASP A CA 1
ATOM 2827 C C . ASP A 1 219 ? -46.457 -25.395 14.314 1.00 58.65 199 ASP A C 1
ATOM 2828 O O . ASP A 1 219 ? -46.020 -25.161 15.444 1.00 59.92 199 ASP A O 1
ATOM 2837 N N . ARG A 1 220 ? -46.350 -24.515 13.309 1.00 50.73 200 ARG A N 1
ATOM 2838 C CA . ARG A 1 220 ? -45.749 -23.198 13.511 1.00 51.58 200 ARG A CA 1
ATOM 2839 C C . ARG A 1 220 ? -46.399 -22.454 14.669 1.00 54.78 200 ARG A C 1
ATOM 2840 O O . ARG A 1 220 ? -45.713 -21.978 15.579 1.00 53.99 200 ARG A O 1
ATOM 2861 N N . ALA A 1 221 ? -47.724 -22.351 14.658 1.00 62.01 201 ALA A N 1
ATOM 2862 C CA . ALA A 1 221 ? -48.400 -21.534 15.652 1.00 60.82 201 ALA A CA 1
ATOM 2863 C C . ALA A 1 221 ? -48.526 -22.245 16.987 1.00 58.08 201 ALA A C 1
ATOM 2864 O O . ALA A 1 221 ? -48.739 -21.585 18.009 1.00 58.15 201 ALA A O 1
ATOM 2871 N N . TYR A 1 222 ? -48.408 -23.573 17.001 1.00 55.82 202 TYR A N 1
ATOM 2872 C CA . TYR A 1 222 ? -48.249 -24.288 18.261 1.00 54.90 202 TYR A CA 1
ATOM 2873 C C . TYR A 1 222 ? -47.006 -23.818 18.998 1.00 55.28 202 TYR A C 1
ATOM 2874 O O . TYR A 1 222 ? -47.044 -23.569 20.207 1.00 59.65 202 TYR A O 1
ATOM 2892 N N . TRP A 1 223 ? -45.890 -23.690 18.282 1.00 42.82 203 TRP A N 1
ATOM 2893 C CA . TRP A 1 223 ? -44.645 -23.326 18.940 1.00 42.21 203 TRP A CA 1
ATOM 2894 C C . TRP A 1 223 ? -44.593 -21.838 19.238 1.00 44.96 203 TRP A C 1
ATOM 2895 O O . TRP A 1 223 ? -44.055 -21.438 20.276 1.00 42.83 203 TRP A O 1
ATOM 2916 N N . ARG A 1 224 ? -45.091 -21.006 18.315 1.00 52.49 204 ARG A N 1
ATOM 2917 C CA . ARG A 1 224 ? -45.155 -19.569 18.561 1.00 55.62 204 ARG A CA 1
ATOM 2918 C C . ARG A 1 224 ? -45.856 -19.285 19.880 1.00 57.85 204 ARG A C 1
ATOM 2919 O O . ARG A 1 224 ? -45.470 -18.378 20.624 1.00 57.41 204 ARG A O 1
ATOM 2923 N N . ALA A 1 225 ? -46.887 -20.068 20.183 1.00 63.92 205 ALA A N 1
ATOM 2924 C CA . ALA A 1 225 ? -47.623 -19.937 21.428 1.00 65.12 205 ALA A CA 1
ATOM 2925 C C . ALA A 1 225 ? -46.835 -20.525 22.587 1.00 65.26 205 ALA A C 1
ATOM 2926 O O . ALA A 1 225 ? -46.693 -19.895 23.640 1.00 67.95 205 ALA A O 1
ATOM 2933 N N . TYR A 1 226 ? -46.341 -21.749 22.400 1.00 62.79 206 TYR A N 1
ATOM 2934 C CA . TYR A 1 226 ? -45.654 -22.476 23.461 1.00 60.05 206 TYR A CA 1
ATOM 2935 C C . TYR A 1 226 ? -44.442 -21.699 23.945 1.00 60.34 206 TYR A C 1
ATOM 2936 O O . TYR A 1 226 ? -44.133 -21.685 25.141 1.00 64.76 206 TYR A O 1
ATOM 2954 N N . CYS A 1 227 ? -43.749 -21.043 23.019 1.00 53.47 207 CYS A N 1
ATOM 2955 C CA . CYS A 1 227 ? -42.533 -20.298 23.294 1.00 54.73 207 CYS A CA 1
ATOM 2956 C C . CYS A 1 227 ? -42.785 -18.811 23.500 1.00 59.00 207 CYS A C 1
ATOM 2957 O O . CYS A 1 227 ? -41.823 -18.044 23.602 1.00 56.75 207 CYS A O 1
ATOM 2965 N N . ALA A 1 228 ? -44.055 -18.388 23.527 1.00 73.29 208 ALA A N 1
ATOM 2966 C CA . ALA A 1 228 ? -44.403 -16.970 23.572 1.00 77.59 208 ALA A CA 1
ATOM 2967 C C . ALA A 1 228 ? -43.723 -16.232 24.714 1.00 78.88 208 ALA A C 1
ATOM 2968 O O . ALA A 1 228 ? -43.392 -15.048 24.579 1.00 80.62 208 ALA A O 1
ATOM 2975 N N . GLY A 1 229 ? -43.498 -16.909 25.834 1.00 75.41 209 GLY A N 1
ATOM 2976 C CA . GLY A 1 229 ? -42.925 -16.268 26.995 1.00 75.46 209 GLY A CA 1
ATOM 2977 C C . GLY A 1 229 ? -41.417 -16.304 27.073 1.00 74.67 209 GLY A C 1
ATOM 2978 O O . GLY A 1 229 ? -40.843 -15.520 27.833 1.00 75.48 209 GLY A O 1
ATOM 2982 N N . LEU A 1 230 ? -40.773 -17.218 26.338 1.00 68.77 210 LEU A N 1
ATOM 2983 C CA . LEU A 1 230 ? -39.362 -17.514 26.564 1.00 67.99 210 LEU A CA 1
ATOM 2984 C C . LEU A 1 230 ? -38.506 -16.267 26.470 1.00 74.89 210 LEU A C 1
ATOM 2985 O O . LEU A 1 230 ? -38.480 -15.589 25.439 1.00 71.52 210 LEU A O 1
ATOM 3001 N N . ASP A 1 231 ? -37.802 -15.977 27.555 1.00 102.68 211 ASP A N 1
ATOM 3002 C CA . ASP A 1 231 ? -36.858 -14.879 27.594 1.00 106.90 211 ASP A CA 1
ATOM 3003 C C . ASP A 1 231 ? -35.753 -15.276 28.557 1.00 101.97 211 ASP A C 1
ATOM 3004 O O . ASP A 1 231 ? -36.043 -15.789 29.641 1.00 104.91 211 ASP A O 1
ATOM 3013 N N . ASP A 1 232 ? -34.505 -14.977 28.186 1.00 82.49 212 ASP A N 1
ATOM 3014 C CA . ASP A 1 232 ? -33.325 -15.403 28.937 1.00 76.21 212 ASP A CA 1
ATOM 3015 C C . ASP A 1 232 ? -33.448 -16.843 29.413 1.00 68.62 212 ASP A C 1
ATOM 3016 O O . ASP A 1 232 ? -33.656 -17.086 30.606 1.00 69.74 212 ASP A O 1
ATOM 3025 N N . VAL A 1 233 ? -33.404 -17.793 28.487 1.00 61.64 213 VAL A N 1
ATOM 3026 C CA . VAL A 1 233 ? -33.414 -19.206 28.849 1.00 57.47 213 VAL A CA 1
ATOM 3027 C C . VAL A 1 233 ? -32.285 -19.484 29.837 1.00 56.50 213 VAL A C 1
ATOM 3028 O O . VAL A 1 233 ? -31.203 -18.893 29.715 1.00 57.05 213 VAL A O 1
ATOM 3041 N N . PRO A 1 234 ? -32.480 -20.363 30.818 1.00 52.53 214 PRO A N 1
ATOM 3042 C CA . PRO A 1 234 ? -31.409 -20.641 31.771 1.00 50.27 214 PRO A CA 1
ATOM 3043 C C . PRO A 1 234 ? -30.360 -21.597 31.243 1.00 47.66 214 PRO A C 1
ATOM 3044 O O . PRO A 1 234 ? -30.617 -22.450 30.391 1.00 48.37 214 PRO A O 1
ATOM 3055 N N . THR A 1 235 ? -29.161 -21.434 31.783 1.00 48.85 215 THR A N 1
ATOM 3056 C CA . THR A 1 235 ? -28.067 -22.360 31.579 1.00 48.60 215 THR A CA 1
ATOM 3057 C C . THR A 1 235 ? -27.348 -22.533 32.902 1.00 48.44 215 THR A C 1
ATOM 3058 O O . THR A 1 235 ? -27.568 -21.786 33.856 1.00 51.25 215 THR A O 1
ATOM 3069 N N . LEU A 1 236 ? -26.480 -23.536 32.955 1.00 48.15 216 LEU A N 1
ATOM 3070 C CA . LEU A 1 236 ? -25.670 -23.751 34.141 1.00 51.69 216 LEU A CA 1
ATOM 3071 C C . LEU A 1 236 ? -24.454 -22.838 34.186 1.00 58.60 216 LEU A C 1
ATOM 3072 O O . LEU A 1 236 ? -23.839 -22.702 35.250 1.00 59.80 216 LEU A O 1
ATOM 3088 N N . CYS A 1 237 ? -24.098 -22.222 33.062 1.00 73.22 217 CYS A N 1
ATOM 3089 C CA . CYS A 1 237 ? -23.082 -21.184 33.012 1.00 80.07 217 CYS A CA 1
ATOM 3090 C C . CYS A 1 237 ? -23.545 -20.078 32.085 1.00 81.11 217 CYS A C 1
ATOM 3091 O O . CYS A 1 237 ? -24.159 -20.338 31.045 1.00 81.24 217 CYS A O 1
ATOM 3099 N N . ALA A 1 238 ? -23.254 -18.849 32.474 1.00 79.48 218 ALA A N 1
ATOM 3100 C CA . ALA A 1 238 ? -23.580 -17.693 31.660 1.00 79.95 218 ALA A CA 1
ATOM 3101 C C . ALA A 1 238 ? -22.684 -17.682 30.433 1.00 81.31 218 ALA A C 1
ATOM 3102 O O . ALA A 1 238 ? -21.456 -17.711 30.556 1.00 79.68 218 ALA A O 1
ATOM 3109 N N . GLY A 1 239 ? -23.286 -17.649 29.250 1.00 93.84 219 GLY A N 1
ATOM 3110 C CA . GLY A 1 239 ? -22.500 -17.597 28.034 1.00 96.10 219 GLY A CA 1
ATOM 3111 C C . GLY A 1 239 ? -23.266 -16.984 26.890 1.00 96.88 219 GLY A C 1
ATOM 3112 O O . GLY A 1 239 ? -24.496 -17.063 26.823 1.00 95.75 219 GLY A O 1
ATOM 3116 N N . THR A 1 240 ? -22.514 -16.375 25.975 1.00 97.32 220 THR A N 1
ATOM 3117 C CA . THR A 1 240 ? -23.066 -15.627 24.853 1.00 98.60 220 THR A CA 1
ATOM 3118 C C . THR A 1 240 ? -22.871 -16.401 23.556 1.00 97.39 220 THR A C 1
ATOM 3119 O O . THR A 1 240 ? -23.847 -16.862 22.958 1.00 98.57 220 THR A O 1
ATOM 3130 N N . SER A 1 241 ? -21.623 -16.536 23.105 1.00 89.46 221 SER A N 1
ATOM 3131 C CA . SER A 1 241 ? -21.310 -16.940 21.743 1.00 87.62 221 SER A CA 1
ATOM 3132 C C . SER A 1 241 ? -21.930 -18.286 21.394 1.00 86.20 221 SER A C 1
ATOM 3133 O O . SER A 1 241 ? -22.126 -19.152 22.250 1.00 84.04 221 SER A O 1
ATOM 3141 N N . LEU A 1 242 ? -22.245 -18.443 20.119 1.00 91.67 222 LEU A N 1
ATOM 3142 C CA . LEU A 1 242 ? -22.843 -19.674 19.646 1.00 90.06 222 LEU A CA 1
ATOM 3143 C C . LEU A 1 242 ? -21.825 -20.809 19.703 1.00 87.85 222 LEU A C 1
ATOM 3144 O O . LEU A 1 242 ? -20.658 -20.608 19.352 1.00 88.35 222 LEU A O 1
ATOM 3160 N N . PRO A 1 243 ? -22.220 -21.999 20.158 1.00 86.21 223 PRO A N 1
ATOM 3161 C CA . PRO A 1 243 ? -21.251 -23.097 20.246 1.00 84.98 223 PRO A CA 1
ATOM 3162 C C . PRO A 1 243 ? -20.738 -23.465 18.864 1.00 79.72 223 PRO A C 1
ATOM 3163 O O . PRO A 1 243 ? -21.506 -23.837 17.974 1.00 75.78 223 PRO A O 1
ATOM 3174 N N . SER A 1 244 ? -19.427 -23.460 18.698 1.00 73.63 224 SER A N 1
ATOM 3175 C CA . SER A 1 244 ? -18.795 -23.783 17.403 1.00 72.01 224 SER A CA 1
ATOM 3176 C C . SER A 1 244 ? -17.679 -24.797 17.590 1.00 70.80 224 SER A C 1
ATOM 3177 O O . SER A 1 244 ? -16.854 -24.884 16.694 1.00 71.78 224 SER A O 1
ATOM 3185 N N . GLU A 1 245 ? -17.660 -25.550 18.687 1.00 75.17 225 GLU A N 1
ATOM 3186 C CA . GLU A 1 245 ? -16.551 -26.499 18.912 1.00 75.45 225 GLU A CA 1
ATOM 3187 C C . GLU A 1 245 ? -17.013 -27.827 19.473 1.00 68.04 225 GLU A C 1
ATOM 3188 O O . GLU A 1 245 ? -17.988 -27.851 20.168 1.00 68.41 225 GLU A O 1
ATOM 3200 N N . ILE A 1 246 ? -16.206 -28.849 19.244 1.00 50.19 226 ILE A N 1
ATOM 3201 C CA . ILE A 1 246 ? -16.437 -30.220 19.682 1.00 48.01 226 ILE A CA 1
ATOM 3202 C C . ILE A 1 246 ? -16.509 -30.259 21.203 1.00 50.71 226 ILE A C 1
ATOM 3203 O O . ILE A 1 246 ? -15.917 -29.431 21.902 1.00 54.41 226 ILE A O 1
ATOM 3219 N N . ALA A 1 247 ? -17.249 -31.206 21.726 1.00 55.35 227 ALA A N 1
ATOM 3220 C CA . ALA A 1 247 ? -17.575 -31.268 23.155 1.00 55.14 227 ALA A CA 1
ATOM 3221 C C . ALA A 1 247 ? -16.354 -31.773 23.904 1.00 57.01 227 ALA A C 1
ATOM 3222 O O . ALA A 1 247 ? -15.546 -32.413 23.306 1.00 57.40 227 ALA A O 1
ATOM 3229 N N . VAL A 1 248 ? -16.271 -31.449 25.191 1.00 59.22 228 VAL A N 1
ATOM 3230 C CA . VAL A 1 248 ? -15.299 -32.042 26.154 1.00 61.42 228 VAL A CA 1
ATOM 3231 C C . VAL A 1 248 ? -16.205 -33.010 26.902 1.00 59.99 228 VAL A C 1
ATOM 3232 O O . VAL A 1 248 ? -17.280 -32.587 27.258 1.00 57.78 228 VAL A O 1
ATOM 3245 N N . CYS A 1 249 ? -15.819 -34.259 27.094 1.00 62.98 229 CYS A N 1
ATOM 3246 C CA . CYS A 1 249 ? -16.715 -35.271 27.625 1.00 62.57 229 CYS A CA 1
ATOM 3247 C C . CYS A 1 249 ? -16.275 -35.758 28.996 1.00 61.03 229 CYS A C 1
ATOM 3248 O O . CYS A 1 249 ? -15.117 -35.615 29.396 1.00 62.85 229 CYS A O 1
ATOM 3256 N N . HIS A 1 250 ? -17.237 -36.340 29.702 1.00 56.00 230 HIS A N 1
ATOM 3257 C CA . HIS A 1 250 ? -17.025 -37.065 30.941 1.00 55.53 230 HIS A CA 1
ATOM 3258 C C . HIS A 1 250 ? -18.074 -38.157 31.004 1.00 57.24 230 HIS A C 1
ATOM 3259 O O . HIS A 1 250 ? -19.227 -37.932 30.631 1.00 57.74 230 HIS A O 1
ATOM 3273 N N . THR A 1 251 ? -17.676 -39.327 31.493 1.00 59.44 231 THR A N 1
ATOM 3274 C CA . THR A 1 251 ? -18.511 -40.517 31.440 1.00 58.76 231 THR A CA 1
ATOM 3275 C C . THR A 1 251 ? -18.626 -41.100 32.837 1.00 59.48 231 THR A C 1
ATOM 3276 O O . THR A 1 251 ? -17.622 -41.513 33.427 1.00 61.35 231 THR A O 1
ATOM 3287 N N . ALA A 1 252 ? -19.852 -41.135 33.352 1.00 53.74 232 ALA A N 1
ATOM 3288 C CA . ALA A 1 252 ? -20.144 -41.562 34.711 1.00 53.66 232 ALA A CA 1
ATOM 3289 C C . ALA A 1 252 ? -21.033 -42.799 34.678 1.00 55.89 232 ALA A C 1
ATOM 3290 O O . ALA A 1 252 ? -22.160 -42.722 34.160 1.00 53.54 232 ALA A O 1
ATOM 3297 N N . PRO A 1 253 ? -20.603 -43.948 35.195 1.00 69.69 233 PRO A N 1
ATOM 3298 C CA . PRO A 1 253 ? -21.533 -45.068 35.334 1.00 69.73 233 PRO A CA 1
ATOM 3299 C C . PRO A 1 253 ? -22.618 -44.767 36.348 1.00 66.17 233 PRO A C 1
ATOM 3300 O O . PRO A 1 253 ? -22.399 -44.070 37.341 1.00 68.22 233 PRO A O 1
ATOM 3311 N N . VAL A 1 254 ? -23.801 -45.310 36.085 1.00 56.88 234 VAL A N 1
ATOM 3312 C CA . VAL A 1 254 ? -24.928 -45.194 37.001 1.00 54.67 234 VAL A CA 1
ATOM 3313 C C . VAL A 1 254 ? -24.946 -46.436 37.886 1.00 56.39 234 VAL A C 1
ATOM 3314 O O . VAL A 1 254 ? -24.813 -47.553 37.368 1.00 56.71 234 VAL A O 1
ATOM 3327 N N . PRO A 1 255 ? -25.108 -46.310 39.204 1.00 59.13 235 PRO A N 1
ATOM 3328 C CA . PRO A 1 255 ? -25.125 -47.510 40.040 1.00 59.78 235 PRO A CA 1
ATOM 3329 C C . PRO A 1 255 ? -26.392 -48.315 39.824 1.00 59.71 235 PRO A C 1
ATOM 3330 O O . PRO A 1 255 ? -27.469 -47.765 39.585 1.00 59.11 235 PRO A O 1
ATOM 3341 N N . ALA A 1 256 ? -26.238 -49.637 39.897 1.00 59.11 236 ALA A N 1
ATOM 3342 C CA . ALA A 1 256 ? -27.346 -50.548 39.642 1.00 60.35 236 ALA A CA 1
ATOM 3343 C C . ALA A 1 256 ? -28.520 -50.270 40.565 1.00 61.45 236 ALA A C 1
ATOM 3344 O O . ALA A 1 256 ? -29.677 -50.306 40.130 1.00 60.20 236 ALA A O 1
ATOM 3351 N N . ALA A 1 257 ? -28.240 -50.024 41.849 1.00 69.76 237 ALA A N 1
ATOM 3352 C CA . ALA A 1 257 ? -29.283 -49.687 42.814 1.00 69.80 237 ALA A CA 1
ATOM 3353 C C . ALA A 1 257 ? -30.175 -48.567 42.303 1.00 68.06 237 ALA A C 1
ATOM 3354 O O . ALA A 1 257 ? -31.389 -48.569 42.537 1.00 69.11 237 ALA A O 1
ATOM 3361 N N . LEU A 1 258 ? -29.588 -47.603 41.602 1.00 65.78 238 LEU A N 1
ATOM 3362 C CA . LEU A 1 258 ? -30.359 -46.492 41.072 1.00 62.93 238 LEU A CA 1
ATOM 3363 C C . LEU A 1 258 ? -31.118 -46.897 39.816 1.00 64.97 238 LEU A C 1
ATOM 3364 O O . LEU A 1 258 ? -32.273 -46.497 39.635 1.00 66.55 238 LEU A O 1
ATOM 3380 N N . VAL A 1 259 ? -30.472 -47.656 38.927 1.00 61.94 239 VAL A N 1
ATOM 3381 C CA . VAL A 1 259 ? -31.153 -48.151 37.733 1.00 62.56 239 VAL A CA 1
ATOM 3382 C C . VAL A 1 259 ? -32.379 -48.958 38.129 1.00 65.94 239 VAL A C 1
ATOM 3383 O O . VAL A 1 259 ? -33.436 -48.862 37.495 1.00 64.73 239 VAL A O 1
ATOM 3396 N N . GLU A 1 260 ? -32.258 -49.767 39.181 1.00 79.38 240 GLU A N 1
ATOM 3397 C CA . GLU A 1 260 ? -33.393 -50.561 39.628 1.00 82.97 240 GLU A CA 1
ATOM 3398 C C . GLU A 1 260 ? -34.512 -49.672 40.145 1.00 78.88 240 GLU A C 1
ATOM 3399 O O . GLU A 1 260 ? -35.691 -49.995 39.970 1.00 79.73 240 GLU A O 1
ATOM 3411 N N . ARG A 1 261 ? -34.164 -48.552 40.776 1.00 66.42 241 ARG A N 1
ATOM 3412 C CA . ARG A 1 261 ? -35.169 -47.691 41.380 1.00 66.01 241 ARG A CA 1
ATOM 3413 C C . ARG A 1 261 ? -35.888 -46.822 40.360 1.00 66.09 241 ARG A C 1
ATOM 3414 O O . ARG A 1 261 ? -37.045 -46.452 40.584 1.00 67.60 241 ARG A O 1
ATOM 3435 N N . LEU A 1 262 ? -35.235 -46.469 39.257 1.00 68.49 242 LEU A N 1
ATOM 3436 C CA . LEU A 1 262 ? -35.926 -45.726 38.211 1.00 68.17 242 LEU A CA 1
ATOM 3437 C C . LEU A 1 262 ? -37.055 -46.543 37.608 1.00 70.03 242 LEU A C 1
ATOM 3438 O O . LEU A 1 262 ? -38.165 -46.037 37.410 1.00 68.31 242 LEU A O 1
ATOM 3454 N N . HIS A 1 263 ? -36.791 -47.812 37.305 1.00 75.54 243 HIS A N 1
ATOM 3455 C CA . HIS A 1 263 ? -37.839 -48.661 36.757 1.00 79.18 243 HIS A CA 1
ATOM 3456 C C . HIS A 1 263 ? -38.966 -48.847 37.761 1.00 78.75 243 HIS A C 1
ATOM 3457 O O . HIS A 1 263 ? -40.140 -48.914 37.382 1.00 80.89 243 HIS A O 1
ATOM 3471 N N . ASP A 1 264 ? -38.630 -48.918 39.048 1.00 70.92 244 ASP A N 1
ATOM 3472 C CA . ASP A 1 264 ? -39.664 -48.949 40.072 1.00 71.11 244 ASP A CA 1
ATOM 3473 C C . ASP A 1 264 ? -40.373 -47.606 40.147 1.00 69.28 244 ASP A C 1
ATOM 3474 O O . ASP A 1 264 ? -41.603 -47.539 40.074 1.00 68.34 244 ASP A O 1
ATOM 3483 N N . PHE A 1 265 ? -39.602 -46.520 40.249 1.00 69.96 245 PHE A N 1
ATOM 3484 C CA . PHE A 1 265 ? -40.185 -45.186 40.325 1.00 68.13 245 PHE A CA 1
ATOM 3485 C C . PHE A 1 265 ? -41.000 -44.874 39.082 1.00 63.90 245 PHE A C 1
ATOM 3486 O O . PHE A 1 265 ? -41.985 -44.132 39.150 1.00 62.39 245 PHE A O 1
ATOM 3503 N N . ALA A 1 266 ? -40.597 -45.426 37.941 1.00 62.79 246 ALA A N 1
ATOM 3504 C CA . ALA A 1 266 ? -41.330 -45.205 36.705 1.00 60.15 246 ALA A CA 1
ATOM 3505 C C . ALA A 1 266 ? -42.671 -45.919 36.722 1.00 62.43 246 ALA A C 1
ATOM 3506 O O . ALA A 1 266 ? -43.690 -45.351 36.313 1.00 64.40 246 ALA A O 1
ATOM 3513 N N . ASN A 1 267 ? -42.693 -47.167 37.190 1.00 64.21 247 ASN A N 1
ATOM 3514 C CA . ASN A 1 267 ? -43.939 -47.920 37.211 1.00 66.88 247 ASN A CA 1
ATOM 3515 C C . ASN A 1 267 ? -44.932 -47.324 38.195 1.00 67.56 247 ASN A C 1
ATOM 3516 O O . ASN A 1 267 ? -46.145 -47.393 37.968 1.00 68.37 247 ASN A O 1
ATOM 3527 N N . GLU A 1 268 ? -44.443 -46.739 39.289 1.00 70.95 248 GLU A N 1
ATOM 3528 C CA . GLU A 1 268 ? -45.332 -46.061 40.224 1.00 72.57 248 GLU A CA 1
ATOM 3529 C C . GLU A 1 268 ? -46.015 -44.867 39.574 1.00 71.95 248 GLU A C 1
ATOM 3530 O O . GLU A 1 268 ? -47.132 -44.510 39.960 1.00 73.13 248 GLU A O 1
ATOM 3542 N N . CYS A 1 269 ? -45.364 -44.240 38.594 1.00 75.52 249 CYS A N 1
ATOM 3543 C CA . CYS A 1 269 ? -45.927 -43.110 37.869 1.00 77.17 249 CYS A CA 1
ATOM 3544 C C . CYS A 1 269 ? -46.539 -43.496 36.529 1.00 76.81 249 CYS A C 1
ATOM 3545 O O . CYS A 1 269 ? -47.115 -42.634 35.859 1.00 77.79 249 CYS A O 1
ATOM 3553 N N . GLY A 1 270 ? -46.437 -44.758 36.119 1.00 66.81 250 GLY A N 1
ATOM 3554 C CA . GLY A 1 270 ? -46.986 -45.172 34.844 1.00 65.28 250 GLY A CA 1
ATOM 3555 C C . GLY A 1 270 ? -46.353 -44.522 33.632 1.00 65.95 250 GLY A C 1
ATOM 3556 O O . GLY A 1 270 ? -47.057 -43.899 32.832 1.00 65.28 250 GLY A O 1
ATOM 3560 N N . THR A 1 271 ? -45.038 -44.648 33.475 1.00 66.12 251 THR A N 1
ATOM 3561 C CA . THR A 1 271 ? -44.360 -44.066 32.325 1.00 65.57 251 THR A CA 1
ATOM 3562 C C . THR A 1 271 ? -43.052 -44.809 32.080 1.00 67.17 251 THR A C 1
ATOM 3563 O O . THR A 1 271 ? -42.666 -45.702 32.838 1.00 64.61 251 THR A O 1
ATOM 3574 N N . HIS A 1 272 ? -42.375 -44.428 30.999 1.00 81.44 252 HIS A N 1
ATOM 3575 C CA . HIS A 1 272 ? -41.016 -44.882 30.748 1.00 83.72 252 HIS A CA 1
ATOM 3576 C C . HIS A 1 272 ? -40.065 -44.392 31.827 1.00 77.68 252 HIS A C 1
ATOM 3577 O O . HIS A 1 272 ? -40.273 -43.348 32.448 1.00 79.46 252 HIS A O 1
ATOM 3591 N N . TRP A 1 273 ? -39.002 -45.162 32.039 1.00 64.85 253 TRP A N 1
ATOM 3592 C CA . TRP A 1 273 ? -37.945 -44.719 32.934 1.00 63.27 253 TRP A CA 1
ATOM 3593 C C . TRP A 1 273 ? -37.208 -43.513 32.373 1.00 62.72 253 TRP A C 1
ATOM 3594 O O . TRP A 1 273 ? -36.727 -42.674 33.140 1.00 63.65 253 TRP A O 1
ATOM 3615 N N . ILE A 1 274 ? -37.096 -43.414 31.048 1.00 62.50 254 ILE A N 1
ATOM 3616 C CA . ILE A 1 274 ? -36.352 -42.309 30.458 1.00 60.71 254 ILE A CA 1
ATOM 3617 C C . ILE A 1 274 ? -37.037 -40.976 30.726 1.00 57.70 254 ILE A C 1
ATOM 3618 O O . ILE A 1 274 ? -36.375 -39.933 30.775 1.00 57.72 254 ILE A O 1
ATOM 3634 N N . ASN A 1 275 ? -38.357 -40.975 30.905 1.00 52.25 255 ASN A N 1
ATOM 3635 C CA . ASN A 1 275 ? -39.044 -39.728 31.217 1.00 52.01 255 ASN A CA 1
ATOM 3636 C C . ASN A 1 275 ? -38.681 -39.240 32.607 1.00 52.04 255 ASN A C 1
ATOM 3637 O O . ASN A 1 275 ? -38.566 -38.031 32.837 1.00 53.89 255 ASN A O 1
ATOM 3648 N N . VAL A 1 276 ? -38.539 -40.165 33.553 1.00 49.96 256 VAL A N 1
ATOM 3649 C CA . VAL A 1 276 ? -38.125 -39.811 34.906 1.00 50.34 256 VAL A CA 1
ATOM 3650 C C . VAL A 1 276 ? -36.793 -39.077 34.878 1.00 47.59 256 VAL A C 1
ATOM 3651 O O . VAL A 1 276 ? -36.558 -38.154 35.666 1.00 46.50 256 VAL A O 1
ATOM 3664 N N . VAL A 1 277 ? -35.905 -39.472 33.971 1.00 44.68 257 VAL A N 1
ATOM 3665 C CA . VAL A 1 277 ? -34.576 -38.881 33.929 1.00 42.40 257 VAL A CA 1
ATOM 3666 C C . VAL A 1 277 ? -34.642 -37.479 33.345 1.00 41.18 257 VAL A C 1
ATOM 3667 O O . VAL A 1 277 ? -33.946 -36.568 33.806 1.00 43.42 257 VAL A O 1
ATOM 3680 N N . VAL A 1 278 ? -35.449 -37.293 32.302 1.00 38.01 258 VAL A N 1
ATOM 3681 C CA . VAL A 1 278 ? -35.700 -35.953 31.786 1.00 38.65 258 VAL A CA 1
ATOM 3682 C C . VAL A 1 278 ? -36.254 -35.072 32.892 1.00 41.34 258 VAL A C 1
ATOM 3683 O O . VAL A 1 278 ? -35.838 -33.921 33.063 1.00 44.08 258 VAL A O 1
ATOM 3696 N N . ALA A 1 279 ? -37.215 -35.600 33.646 1.00 45.39 259 ALA A N 1
ATOM 3697 C CA . ALA A 1 279 ? -37.840 -34.829 34.709 1.00 48.29 259 ALA A CA 1
ATOM 3698 C C . ALA A 1 279 ? -36.818 -34.431 35.760 1.00 50.35 259 ALA A C 1
ATOM 3699 O O . ALA A 1 279 ? -36.783 -33.280 36.208 1.00 51.23 259 ALA A O 1
ATOM 3706 N N . ALA A 1 280 ? -35.975 -35.379 36.165 1.00 51.78 260 ALA A N 1
ATOM 3707 C CA . ALA A 1 280 ? -34.939 -35.082 37.144 1.00 52.60 260 ALA A CA 1
ATOM 3708 C C . ALA A 1 280 ? -33.967 -34.046 36.607 1.00 51.89 260 ALA A C 1
ATOM 3709 O O . ALA A 1 280 ? -33.656 -33.060 37.284 1.00 54.32 260 ALA A O 1
ATOM 3716 N N . PHE A 1 281 ? -33.451 -34.274 35.398 1.00 50.93 261 PHE A N 1
ATOM 3717 C CA . PHE A 1 281 ? -32.516 -33.333 34.796 1.00 51.56 261 PHE A CA 1
ATOM 3718 C C . PHE A 1 281 ? -33.130 -31.949 34.673 1.00 50.68 261 PHE A C 1
ATOM 3719 O O . PHE A 1 281 ? -32.455 -30.942 34.901 1.00 51.61 261 PHE A O 1
ATOM 3736 N N . GLY A 1 282 ? -34.416 -31.877 34.341 1.00 44.53 262 GLY A N 1
ATOM 3737 C CA . GLY A 1 282 ? -35.075 -30.585 34.307 1.00 43.76 262 GLY A CA 1
ATOM 3738 C C . GLY A 1 282 ? -35.198 -29.984 35.691 1.00 43.40 262 GLY A C 1
ATOM 3739 O O . GLY A 1 282 ? -34.924 -28.799 35.896 1.00 43.52 262 GLY A O 1
ATOM 3743 N N . ALA A 1 283 ? -35.625 -30.794 36.658 1.00 45.27 263 ALA A N 1
ATOM 3744 C CA . ALA A 1 283 ? -35.668 -30.340 38.040 1.00 48.30 263 ALA A CA 1
ATOM 3745 C C . ALA A 1 283 ? -34.284 -29.949 38.530 1.00 49.33 263 ALA A C 1
ATOM 3746 O O . ALA A 1 283 ? -34.147 -29.036 39.350 1.00 51.08 263 ALA A O 1
ATOM 3753 N N . PHE A 1 284 ? -33.249 -30.624 38.031 1.00 49.50 264 PHE A N 1
ATOM 3754 C CA . PHE A 1 284 ? -31.891 -30.346 38.472 1.00 46.48 264 PHE A CA 1
ATOM 3755 C C . PHE A 1 284 ? -31.422 -28.979 38.001 1.00 45.23 264 PHE A C 1
ATOM 3756 O O . PHE A 1 284 ? -30.766 -28.252 38.754 1.00 48.85 264 PHE A O 1
ATOM 3773 N N . VAL A 1 285 ? -31.722 -28.621 36.752 1.00 37.89 265 VAL A N 1
ATOM 3774 C CA . VAL A 1 285 ? -31.375 -27.291 36.265 1.00 38.42 265 VAL A CA 1
ATOM 3775 C C . VAL A 1 285 ? -32.075 -26.246 37.116 1.00 39.91 265 VAL A C 1
ATOM 3776 O O . VAL A 1 285 ? -31.472 -25.247 37.522 1.00 39.86 265 VAL A O 1
ATOM 3789 N N . GLY A 1 286 ? -33.369 -26.445 37.376 1.00 48.94 266 GLY A N 1
ATOM 3790 C CA . GLY A 1 286 ? -34.111 -25.443 38.114 1.00 53.57 266 GLY A CA 1
ATOM 3791 C C . GLY A 1 286 ? -33.593 -25.300 39.522 1.00 52.46 266 GLY A C 1
ATOM 3792 O O . GLY A 1 286 ? -33.614 -24.202 40.085 1.00 54.31 266 GLY A O 1
ATOM 3796 N N . ARG A 1 287 ? -33.124 -26.396 40.110 1.00 44.65 267 ARG A N 1
ATOM 3797 C CA . ARG A 1 287 ? -32.700 -26.368 41.497 1.00 44.44 267 ARG A CA 1
ATOM 3798 C C . ARG A 1 287 ? -31.279 -25.869 41.633 1.00 44.26 267 ARG A C 1
ATOM 3799 O O . ARG A 1 287 ? -30.894 -25.410 42.712 1.00 43.90 267 ARG A O 1
ATOM 3820 N N . ALA A 1 288 ? -30.499 -25.957 40.561 1.00 42.96 268 ALA A N 1
ATOM 3821 C CA . ALA A 1 288 ? -29.167 -25.382 40.532 1.00 44.31 268 ALA A CA 1
ATOM 3822 C C . ALA A 1 288 ? -29.184 -23.906 40.174 1.00 43.78 268 ALA A C 1
ATOM 3823 O O . ALA A 1 288 ? -28.374 -23.135 40.698 1.00 46.39 268 ALA A O 1
ATOM 3830 N N . THR A 1 289 ? -30.080 -23.495 39.285 1.00 38.50 269 THR A N 1
ATOM 3831 C CA . THR A 1 289 ? -30.219 -22.084 38.961 1.00 38.83 269 THR A CA 1
ATOM 3832 C C . THR A 1 289 ? -31.183 -21.353 39.878 1.00 40.14 269 THR A C 1
ATOM 3833 O O . THR A 1 289 ? -31.235 -20.120 39.829 1.00 40.31 269 THR A O 1
ATOM 3844 N N . SER A 1 290 ? -31.919 -22.073 40.724 1.00 52.62 270 SER A N 1
ATOM 3845 C CA . SER A 1 290 ? -32.976 -21.486 41.537 1.00 55.05 270 SER A CA 1
ATOM 3846 C C . SER A 1 290 ? -33.933 -20.689 40.660 1.00 53.04 270 SER A C 1
ATOM 3847 O O . SER A 1 290 ? -34.335 -19.573 40.994 1.00 53.53 270 SER A O 1
ATOM 3855 N N . ARG A 1 291 ? -34.298 -21.280 39.524 1.00 51.05 271 ARG A N 1
ATOM 3856 C CA . ARG A 1 291 ? -35.230 -20.675 38.589 1.00 52.87 271 ARG A CA 1
ATOM 3857 C C . ARG A 1 291 ? -36.367 -21.617 38.253 1.00 53.04 271 ARG A C 1
ATOM 3858 O O . ARG A 1 291 ? -36.185 -22.828 38.104 1.00 53.13 271 ARG A O 1
ATOM 3879 N N . ARG A 1 292 ? -37.540 -21.015 38.150 1.00 53.08 272 ARG A N 1
ATOM 3880 C CA . ARG A 1 292 ? -38.799 -21.703 37.953 1.00 53.22 272 ARG A CA 1
ATOM 3881 C C . ARG A 1 292 ? -39.039 -22.025 36.485 1.00 51.78 272 ARG A C 1
ATOM 3882 O O . ARG A 1 292 ? -39.625 -23.066 36.169 1.00 50.82 272 ARG A O 1
ATOM 3903 N N . ASP A 1 293 ? -38.574 -21.160 35.587 1.00 52.73 273 ASP A N 1
ATOM 3904 C CA . ASP A 1 293 ? -38.789 -21.316 34.153 1.00 50.70 273 ASP A CA 1
ATOM 3905 C C . ASP A 1 293 ? -37.593 -22.035 33.538 1.00 46.83 273 ASP A C 1
ATOM 3906 O O . ASP A 1 293 ? -36.525 -21.450 33.347 1.00 49.68 273 ASP A O 1
ATOM 3915 N N . ILE A 1 294 ? -37.792 -23.302 33.193 1.00 40.31 274 ILE A N 1
ATOM 3916 C CA . ILE A 1 294 ? -36.734 -24.163 32.688 1.00 37.38 274 ILE A CA 1
ATOM 3917 C C . ILE A 1 294 ? -37.142 -24.657 31.316 1.00 42.86 274 ILE A C 1
ATOM 3918 O O . ILE A 1 294 ? -38.288 -25.072 31.116 1.00 46.24 274 ILE A O 1
ATOM 3934 N N . THR A 1 295 ? -36.203 -24.607 30.378 1.00 54.72 275 THR A N 1
ATOM 3935 C CA . THR A 1 295 ? -36.436 -25.044 29.012 1.00 53.99 275 THR A CA 1
ATOM 3936 C C . THR A 1 295 ? -35.316 -25.997 28.631 1.00 49.74 275 THR A C 1
ATOM 3937 O O . THR A 1 295 ? -34.164 -25.578 28.485 1.00 52.99 275 THR A O 1
ATOM 3948 N N . ILE A 1 296 ? -35.656 -27.269 28.466 1.00 40.98 276 ILE A N 1
ATOM 3949 C CA . ILE A 1 296 ? -34.698 -28.305 28.113 1.00 34.88 276 ILE A CA 1
ATOM 3950 C C . ILE A 1 296 ? -34.799 -28.578 26.622 1.00 34.95 276 ILE A C 1
ATOM 3951 O O . ILE A 1 296 ? -35.897 -28.774 26.088 1.00 35.89 276 ILE A O 1
ATOM 3967 N N . GLY A 1 297 ? -33.652 -28.575 25.952 1.00 41.89 277 GLY A N 1
ATOM 3968 C CA . GLY A 1 297 ? -33.578 -29.074 24.590 1.00 42.33 277 GLY A CA 1
ATOM 3969 C C . GLY A 1 297 ? -33.641 -30.589 24.555 1.00 40.23 277 GLY A C 1
ATOM 3970 O O . GLY A 1 297 ? -32.864 -31.270 25.231 1.00 38.10 277 GLY A O 1
ATOM 3974 N N . VAL A 1 298 ? -34.575 -31.125 23.781 1.00 39.11 278 VAL A N 1
ATOM 3975 C CA . VAL A 1 298 ? -34.677 -32.560 23.555 1.00 40.09 278 VAL A CA 1
ATOM 3976 C C . VAL A 1 298 ? -34.498 -32.805 22.060 1.00 44.35 278 VAL A C 1
ATOM 3977 O O . VAL A 1 298 ? -35.320 -32.345 21.263 1.00 44.55 278 VAL A O 1
ATOM 3990 N N . PRO A 1 299 ? -33.460 -33.520 21.616 1.00 48.20 279 PRO A N 1
ATOM 3991 C CA . PRO A 1 299 ? -33.478 -34.022 20.242 1.00 48.84 279 PRO A CA 1
ATOM 3992 C C . PRO A 1 299 ? -34.601 -35.018 20.049 1.00 49.38 279 PRO A C 1
ATOM 3993 O O . PRO A 1 299 ? -34.718 -36.001 20.784 1.00 48.76 279 PRO A O 1
ATOM 4004 N N . MET A 1 300 ? -35.418 -34.756 19.043 1.00 55.09 280 MET A N 1
ATOM 4005 C CA . MET A 1 300 ? -36.425 -35.693 18.592 1.00 56.69 280 MET A CA 1
ATOM 4006 C C . MET A 1 300 ? -35.960 -36.364 17.315 1.00 52.44 280 MET A C 1
ATOM 4007 O O . MET A 1 300 ? -35.510 -35.696 16.380 1.00 50.71 280 MET A O 1
ATOM 4021 N N . MET A 1 301 ? -36.042 -37.692 17.313 1.00 44.29 281 MET A N 1
ATOM 4022 C CA . MET A 1 301 ? -35.633 -38.497 16.173 1.00 43.16 281 MET A CA 1
ATOM 4023 C C . MET A 1 301 ? -36.297 -38.017 14.885 1.00 41.96 281 MET A C 1
ATOM 4024 O O . MET A 1 301 ? -35.641 -37.895 13.845 1.00 43.24 281 MET A O 1
ATOM 4038 N N . ASN A 1 302 ? -37.606 -37.765 14.934 1.00 44.55 282 ASN A N 1
ATOM 4039 C CA . ASN A 1 302 ? -38.353 -37.159 13.836 1.00 44.90 282 ASN A CA 1
ATOM 4040 C C . ASN A 1 302 ? -38.418 -38.084 12.623 1.00 46.30 282 ASN A C 1
ATOM 4041 O O . ASN A 1 302 ? -38.588 -37.630 11.488 1.00 46.43 282 ASN A O 1
ATOM 4052 N N . ARG A 1 303 ? -38.256 -39.371 12.843 1.00 50.46 283 ARG A N 1
ATOM 4053 C CA . ARG A 1 303 ? -38.221 -40.368 11.762 1.00 53.03 283 ARG A CA 1
ATOM 4054 C C . ARG A 1 303 ? -39.526 -41.145 11.682 1.00 59.10 283 ARG A C 1
ATOM 4055 O O . ARG A 1 303 ? -40.024 -41.303 10.610 1.00 60.53 283 ARG A O 1
ATOM 4076 N N . LEU A 1 304 ? -40.028 -41.669 12.782 1.00 75.31 284 LEU A N 1
ATOM 4077 C CA . LEU A 1 304 ? -41.259 -42.436 12.782 1.00 82.65 284 LEU A CA 1
ATOM 4078 C C . LEU A 1 304 ? -42.363 -41.589 12.168 1.00 84.99 284 LEU A C 1
ATOM 4079 O O . LEU A 1 304 ? -42.399 -40.365 12.325 1.00 83.77 284 LEU A O 1
ATOM 4095 N N . GLY A 1 305 ? -43.276 -42.251 11.476 1.00 87.83 285 GLY A N 1
ATOM 4096 C CA . GLY A 1 305 ? -44.401 -41.559 10.892 1.00 91.65 285 GLY A CA 1
ATOM 4097 C C . GLY A 1 305 ? -43.931 -40.843 9.647 1.00 90.89 285 GLY A C 1
ATOM 4098 O O . GLY A 1 305 ? -43.811 -39.614 9.633 1.00 91.69 285 GLY A O 1
ATOM 4102 N N . GLY A 1 306 ? -43.667 -41.612 8.593 1.00 88.90 286 GLY A N 1
ATOM 4103 C CA . GLY A 1 306 ? -43.175 -41.066 7.346 1.00 87.61 286 GLY A CA 1
ATOM 4104 C C . GLY A 1 306 ? -42.105 -41.903 6.678 1.00 84.13 286 GLY A C 1
ATOM 4105 O O . GLY A 1 306 ? -41.743 -42.987 7.143 1.00 85.73 286 GLY A O 1
ATOM 4109 N N . VAL A 1 307 ? -41.593 -41.370 5.569 1.00 68.52 287 VAL A N 1
ATOM 4110 C CA . VAL A 1 307 ? -40.642 -42.076 4.711 1.00 63.04 287 VAL A CA 1
ATOM 4111 C C . VAL A 1 307 ? -39.222 -42.028 5.258 1.00 59.06 287 VAL A C 1
ATOM 4112 O O . VAL A 1 307 ? -38.424 -42.923 4.956 1.00 56.78 287 VAL A O 1
ATOM 4125 N N . ALA A 1 308 ? -38.882 -41.036 6.082 1.00 54.97 288 ALA A N 1
ATOM 4126 C CA . ALA A 1 308 ? -37.522 -40.913 6.595 1.00 49.04 288 ALA A CA 1
ATOM 4127 C C . ALA A 1 308 ? -37.110 -42.059 7.510 1.00 46.89 288 ALA A C 1
ATOM 4128 O O . ALA A 1 308 ? -35.943 -42.115 7.909 1.00 45.62 288 ALA A O 1
ATOM 4132 N N . ALA A 1 309 ? -38.029 -42.960 7.858 1.00 50.04 289 ALA A N 1
ATOM 4133 C CA . ALA A 1 309 ? -37.720 -44.040 8.782 1.00 50.69 289 ALA A CA 1
ATOM 4134 C C . ALA A 1 309 ? -36.648 -44.960 8.219 1.00 49.70 289 ALA A C 1
ATOM 4135 O O . ALA A 1 309 ? -35.781 -45.440 8.958 1.00 51.59 289 ALA A O 1
ATOM 4142 N N . SER A 1 310 ? -36.694 -45.219 6.918 1.00 44.61 290 SER A N 1
ATOM 4143 C CA . SER A 1 310 ? -35.847 -46.211 6.276 1.00 46.86 290 SER A CA 1
ATOM 4144 C C . SER A 1 310 ? -34.612 -45.620 5.613 1.00 46.31 290 SER A C 1
ATOM 4145 O O . SER A 1 310 ? -33.808 -46.377 5.066 1.00 46.72 290 SER A O 1
ATOM 4153 N N . VAL A 1 311 ? -34.432 -44.305 5.661 1.00 41.42 291 VAL A N 1
ATOM 4154 C CA . VAL A 1 311 ? -33.435 -43.606 4.864 1.00 39.83 291 VAL A CA 1
ATOM 4155 C C . VAL A 1 311 ? -32.418 -42.991 5.820 1.00 39.94 291 VAL A C 1
ATOM 4156 O O . VAL A 1 311 ? -32.783 -42.145 6.640 1.00 40.23 291 VAL A O 1
ATOM 4169 N N . PRO A 1 312 ? -31.137 -43.363 5.764 1.00 43.14 292 PRO A N 1
ATOM 4170 C CA . PRO A 1 312 ? -30.144 -42.623 6.546 1.00 44.25 292 PRO A CA 1
ATOM 4171 C C . PRO A 1 312 ? -29.981 -41.203 6.026 1.00 44.56 292 PRO A C 1
ATOM 4172 O O . PRO A 1 312 ? -29.755 -40.979 4.836 1.00 44.75 292 PRO A O 1
ATOM 4183 N N . CYS A 1 313 ? -30.092 -40.253 6.939 1.00 45.94 293 CYS A N 1
ATOM 4184 C CA . CYS A 1 313 ? -30.060 -38.826 6.651 1.00 46.53 293 CYS A CA 1
ATOM 4185 C C . CYS A 1 313 ? -30.036 -38.113 7.996 1.00 45.28 293 CYS A C 1
ATOM 4186 O O . CYS A 1 313 ? -29.909 -38.753 9.046 1.00 46.30 293 CYS A O 1
ATOM 4194 N N . THR A 1 314 ? -30.143 -36.788 7.966 1.00 43.28 294 THR A N 1
ATOM 4195 C CA . THR A 1 314 ? -30.380 -35.988 9.161 1.00 45.75 294 THR A CA 1
ATOM 4196 C C . THR A 1 314 ? -31.796 -35.422 9.106 1.00 46.36 294 THR A C 1
ATOM 4197 O O . THR A 1 314 ? -32.116 -34.588 8.255 1.00 46.28 294 THR A O 1
ATOM 4208 N N . THR A 1 315 ? -32.677 -35.978 9.935 1.00 48.37 295 THR A N 1
ATOM 4209 C CA . THR A 1 315 ? -33.955 -35.363 10.253 1.00 48.14 295 THR A CA 1
ATOM 4210 C C . THR A 1 315 ? -34.046 -34.780 11.653 1.00 45.92 295 THR A C 1
ATOM 4211 O O . THR A 1 315 ? -35.070 -34.170 11.971 1.00 44.72 295 THR A O 1
ATOM 4222 N N . ALA A 1 316 ? -33.033 -34.965 12.496 1.00 48.73 296 ALA A N 1
ATOM 4223 C CA . ALA A 1 316 ? -33.208 -34.710 13.916 1.00 46.68 296 ALA A CA 1
ATOM 4224 C C . ALA A 1 316 ? -33.497 -33.241 14.181 1.00 46.40 296 ALA A C 1
ATOM 4225 O O . ALA A 1 316 ? -33.067 -32.350 13.445 1.00 50.46 296 ALA A O 1
ATOM 4232 N N . ASN A 1 317 ? -34.242 -33.005 15.254 1.00 41.24 297 ASN A N 1
ATOM 4233 C CA . ASN A 1 317 ? -34.706 -31.683 15.624 1.00 40.81 297 ASN A CA 1
ATOM 4234 C C . ASN A 1 317 ? -34.626 -31.565 17.133 1.00 42.29 297 ASN A C 1
ATOM 4235 O O . ASN A 1 317 ? -35.167 -32.414 17.846 1.00 46.35 297 ASN A O 1
ATOM 4246 N N . VAL A 1 318 ? -33.963 -30.524 17.613 1.00 44.88 298 VAL A N 1
ATOM 4247 C CA . VAL A 1 318 ? -33.810 -30.280 19.040 1.00 42.91 298 VAL A CA 1
ATOM 4248 C C . VAL A 1 318 ? -34.822 -29.220 19.426 1.00 42.13 298 VAL A C 1
ATOM 4249 O O . VAL A 1 318 ? -34.719 -28.073 18.982 1.00 41.92 298 VAL A O 1
ATOM 4262 N N . LEU A 1 319 ? -35.742 -29.579 20.317 1.00 45.23 299 LEU A N 1
ATOM 4263 C CA . LEU A 1 319 ? -36.914 -28.771 20.573 1.00 50.06 299 LEU A CA 1
ATOM 4264 C C . LEU A 1 319 ? -37.018 -28.391 22.040 1.00 48.68 299 LEU A C 1
ATOM 4265 O O . LEU A 1 319 ? -36.505 -29.101 22.910 1.00 48.65 299 LEU A O 1
ATOM 4281 N N . PRO A 1 320 ? -37.686 -27.281 22.348 1.00 38.71 300 PRO A N 1
ATOM 4282 C CA . PRO A 1 320 ? -37.812 -26.874 23.743 1.00 38.19 300 PRO A CA 1
ATOM 4283 C C . PRO A 1 320 ? -38.776 -27.758 24.498 1.00 37.48 300 PRO A C 1
ATOM 4284 O O . PRO A 1 320 ? -39.840 -28.119 23.990 1.00 36.20 300 PRO A O 1
ATOM 4295 N N . LEU A 1 321 ? -38.389 -28.114 25.713 1.00 43.47 301 LEU A N 1
ATOM 4296 C CA . LEU A 1 321 ? -39.320 -28.682 26.672 1.00 43.28 301 LEU A CA 1
ATOM 4297 C C . LEU A 1 321 ? -39.381 -27.688 27.814 1.00 46.76 301 LEU A C 1
ATOM 4298 O O . LEU A 1 321 ? -38.453 -27.612 28.624 1.00 44.15 301 LEU A O 1
ATOM 4314 N N . SER A 1 322 ? -40.491 -26.972 27.906 1.00 57.48 302 SER A N 1
ATOM 4315 C CA . SER A 1 322 ? -40.694 -26.012 28.969 1.00 59.87 302 SER A CA 1
ATOM 4316 C C . SER A 1 322 ? -41.269 -26.745 30.160 1.00 61.16 302 SER A C 1
ATOM 4317 O O . SER A 1 322 ? -42.273 -27.455 30.041 1.00 62.96 302 SER A O 1
ATOM 4325 N N . LEU A 1 323 ? -40.621 -26.579 31.296 1.00 58.43 303 LEU A N 1
ATOM 4326 C CA . LEU A 1 323 ? -41.125 -27.065 32.558 1.00 58.42 303 LEU A CA 1
ATOM 4327 C C . LEU A 1 323 ? -41.269 -25.878 33.484 1.00 59.62 303 LEU A C 1
ATOM 4328 O O . LEU A 1 323 ? -40.549 -24.885 33.362 1.00 60.67 303 LEU A O 1
ATOM 4344 N N . ASP A 1 324 ? -42.212 -25.989 34.397 1.00 57.31 304 ASP A N 1
ATOM 4345 C CA . ASP A 1 324 ? -42.364 -25.030 35.472 1.00 56.42 304 ASP A CA 1
ATOM 4346 C C . ASP A 1 324 ? -41.903 -25.807 36.685 1.00 55.81 304 ASP A C 1
ATOM 4347 O O . ASP A 1 324 ? -42.627 -26.679 37.178 1.00 56.00 304 ASP A O 1
ATOM 4356 N N . VAL A 1 325 ? -40.714 -25.491 37.171 1.00 60.81 305 VAL A N 1
ATOM 4357 C CA . VAL A 1 325 ? -40.146 -26.203 38.298 1.00 61.88 305 VAL A CA 1
ATOM 4358 C C . VAL A 1 325 ? -40.442 -25.308 39.484 1.00 65.45 305 VAL A C 1
ATOM 4359 O O . VAL A 1 325 ? -39.717 -24.349 39.756 1.00 64.56 305 VAL A O 1
ATOM 4372 N N . ARG A 1 326 ? -41.445 -25.663 40.197 1.00 64.54 306 ARG A N 1
ATOM 4373 C CA . ARG A 1 326 ? -41.815 -24.904 41.366 1.00 62.53 306 ARG A CA 1
ATOM 4374 C C . ARG A 1 326 ? -41.149 -25.565 42.552 1.00 60.51 306 ARG A C 1
ATOM 4375 O O . ARG A 1 326 ? -41.154 -26.799 42.629 1.00 63.76 306 ARG A O 1
ATOM 4395 N N . PRO A 1 327 ? -40.518 -24.831 43.463 1.00 46.36 307 PRO A N 1
ATOM 4396 C CA . PRO A 1 327 ? -40.017 -25.490 44.673 1.00 44.26 307 PRO A CA 1
ATOM 4397 C C . PRO A 1 327 ? -41.096 -26.273 45.414 1.00 46.31 307 PRO A C 1
ATOM 4398 O O . PRO A 1 327 ? -40.791 -27.236 46.121 1.00 48.16 307 PRO A O 1
ATOM 4409 N N . GLY A 1 328 ? -42.358 -25.882 45.243 1.00 46.75 308 GLY A N 1
ATOM 4410 C CA . GLY A 1 328 ? -43.470 -26.557 45.866 1.00 49.80 308 GLY A CA 1
ATOM 4411 C C . GLY A 1 328 ? -43.981 -27.774 45.135 1.00 50.69 308 GLY A C 1
ATOM 4412 O O . GLY A 1 328 ? -44.874 -28.455 45.645 1.00 50.97 308 GLY A O 1
ATOM 4416 N N . ALA A 1 329 ? -43.442 -28.079 43.958 1.00 59.83 309 ALA A N 1
ATOM 4417 C CA . ALA A 1 329 ? -43.997 -29.116 43.102 1.00 60.89 309 ALA A CA 1
ATOM 4418 C C . ALA A 1 329 ? -43.419 -30.471 43.464 1.00 61.14 309 ALA A C 1
ATOM 4419 O O . ALA A 1 329 ? -42.207 -30.616 43.625 1.00 61.85 309 ALA A O 1
ATOM 4426 N N . ARG A 1 330 ? -44.287 -31.473 43.509 1.00 66.92 310 ARG A N 1
ATOM 4427 C CA . ARG A 1 330 ? -43.877 -32.825 43.833 1.00 68.69 310 ARG A CA 1
ATOM 4428 C C . ARG A 1 330 ? -43.188 -33.462 42.634 1.00 64.57 310 ARG A C 1
ATOM 4429 O O . ARG A 1 330 ? -43.396 -33.072 41.483 1.00 64.47 310 ARG A O 1
ATOM 4450 N N . ALA A 1 331 ? -42.348 -34.454 42.922 1.00 54.14 311 ALA A N 1
ATOM 4451 C CA . ALA A 1 331 ? -41.581 -35.096 41.864 1.00 51.39 311 ALA A CA 1
ATOM 4452 C C . ALA A 1 331 ? -42.497 -35.812 40.887 1.00 51.55 311 ALA A C 1
ATOM 4453 O O . ALA A 1 331 ? -42.321 -35.704 39.668 1.00 47.18 311 ALA A O 1
ATOM 4460 N N . GLU A 1 332 ? -43.482 -36.552 41.402 1.00 63.14 312 GLU A N 1
ATOM 4461 C CA . GLU A 1 332 ? -44.427 -37.253 40.542 1.00 66.20 312 GLU A CA 1
ATOM 4462 C C . GLU A 1 332 ? -45.172 -36.304 39.614 1.00 64.52 312 GLU A C 1
ATOM 4463 O O . GLU A 1 332 ? -45.663 -36.735 38.566 1.00 66.77 312 GLU A O 1
ATOM 4475 N N . ALA A 1 333 ? -45.267 -35.025 39.977 1.00 54.19 313 ALA A N 1
ATOM 4476 C CA . ALA A 1 333 ? -45.996 -34.056 39.176 1.00 51.39 313 ALA A CA 1
ATOM 4477 C C . ALA A 1 333 ? -45.175 -33.599 37.983 1.00 49.52 313 ALA A C 1
ATOM 4478 O O . ALA A 1 333 ? -45.706 -33.448 36.879 1.00 48.06 313 ALA A O 1
ATOM 4485 N N . LEU A 1 334 ? -43.878 -33.374 38.190 1.00 58.75 314 LEU A N 1
ATOM 4486 C CA . LEU A 1 334 ? -43.023 -32.943 37.093 1.00 58.90 314 LEU A CA 1
ATOM 4487 C C . LEU A 1 334 ? -42.845 -34.056 36.079 1.00 58.21 314 LEU A C 1
ATOM 4488 O O . LEU A 1 334 ? -42.789 -33.801 34.873 1.00 59.28 314 LEU A O 1
ATOM 4504 N N . VAL A 1 335 ? -42.755 -35.298 36.553 1.00 55.52 315 VAL A N 1
ATOM 4505 C CA . VAL A 1 335 ? -42.682 -36.441 35.654 1.00 55.21 315 VAL A CA 1
ATOM 4506 C C . VAL A 1 335 ? -43.904 -36.486 34.755 1.00 57.29 315 VAL A C 1
ATOM 4507 O O . VAL A 1 335 ? -43.826 -36.938 33.608 1.00 56.08 315 VAL A O 1
ATOM 4520 N N . GLU A 1 336 ? -45.048 -36.026 35.254 1.00 68.82 316 GLU A N 1
ATOM 4521 C CA . GLU A 1 336 ? -46.264 -36.052 34.460 1.00 72.87 316 GLU A CA 1
ATOM 4522 C C . GLU A 1 336 ? -46.288 -34.885 33.489 1.00 70.20 316 GLU A C 1
ATOM 4523 O O . GLU A 1 336 ? -46.835 -35.006 32.389 1.00 71.90 316 GLU A O 1
ATOM 4535 N N . ALA A 1 337 ? -45.690 -33.758 33.876 1.00 60.71 317 ALA A N 1
ATOM 4536 C CA . ALA A 1 337 ? -45.517 -32.645 32.952 1.00 60.51 317 ALA A CA 1
ATOM 4537 C C . ALA A 1 337 ? -44.637 -33.040 31.776 1.00 59.55 317 ALA A C 1
ATOM 4538 O O . ALA A 1 337 ? -44.904 -32.658 30.632 1.00 56.80 317 ALA A O 1
ATOM 4545 N N . VAL A 1 338 ? -43.570 -33.792 32.046 1.00 61.62 318 VAL A N 1
ATOM 4546 C CA . VAL A 1 338 ? -42.708 -34.289 30.979 1.00 59.27 318 VAL A CA 1
ATOM 4547 C C . VAL A 1 338 ? -43.498 -35.185 30.041 1.00 58.90 318 VAL A C 1
ATOM 4548 O O . VAL A 1 338 ? -43.380 -35.082 28.814 1.00 60.45 318 VAL A O 1
ATOM 4561 N N . ASP A 1 339 ? -44.269 -36.116 30.609 1.00 58.21 319 ASP A N 1
ATOM 4562 C CA . ASP A 1 339 ? -45.047 -37.056 29.810 1.00 60.22 319 ASP A CA 1
ATOM 4563 C C . ASP A 1 339 ? -45.919 -36.333 28.793 1.00 58.24 319 ASP A C 1
ATOM 4564 O O . ASP A 1 339 ? -46.019 -36.757 27.637 1.00 61.14 319 ASP A O 1
ATOM 4573 N N . THR A 1 340 ? -46.555 -35.236 29.202 1.00 49.05 320 THR A N 1
ATOM 4574 C CA . THR A 1 340 ? -47.445 -34.521 28.297 1.00 48.15 320 THR A CA 1
ATOM 4575 C C . THR A 1 340 ? -46.676 -33.598 27.365 1.00 46.30 320 THR A C 1
ATOM 4576 O O . THR A 1 340 ? -46.992 -33.517 26.174 1.00 47.80 320 THR A O 1
ATOM 4587 N N . GLY A 1 341 ? -45.701 -32.862 27.899 1.00 50.22 321 GLY A N 1
ATOM 4588 C CA . GLY A 1 341 ? -44.929 -31.954 27.067 1.00 49.04 321 GLY A CA 1
ATOM 4589 C C . GLY A 1 341 ? -44.256 -32.660 25.910 1.00 48.49 321 GLY A C 1
ATOM 4590 O O . GLY A 1 341 ? -44.258 -32.168 24.780 1.00 50.16 321 GLY A O 1
ATOM 4594 N N . LEU A 1 342 ? -43.665 -33.822 26.181 1.00 46.65 322 LEU A N 1
ATOM 4595 C CA . LEU A 1 342 ? -43.074 -34.620 25.117 1.00 46.99 322 LEU A CA 1
ATOM 4596 C C . LEU A 1 342 ? -44.131 -35.114 24.145 1.00 46.07 322 LEU A C 1
ATOM 4597 O O . LEU A 1 342 ? -43.923 -35.077 22.929 1.00 46.23 322 LEU A O 1
ATOM 4613 N N . ALA A 1 343 ? -45.255 -35.611 24.666 1.00 38.79 323 ALA A N 1
ATOM 4614 C CA . ALA A 1 343 ? -46.372 -36.023 23.822 1.00 39.62 323 ALA A CA 1
ATOM 4615 C C . ALA A 1 343 ? -46.738 -34.939 22.820 1.00 39.65 323 ALA A C 1
ATOM 4616 O O . ALA A 1 343 ? -46.931 -35.213 21.632 1.00 39.77 323 ALA A O 1
ATOM 4623 N N . GLY A 1 344 ? -46.811 -33.693 23.280 1.00 39.62 324 GLY A N 1
ATOM 4624 C CA . GLY A 1 344 ? -47.127 -32.602 22.382 1.00 41.48 324 GLY A CA 1
ATOM 4625 C C . GLY A 1 344 ? -45.989 -32.279 21.444 1.00 46.09 324 GLY A C 1
ATOM 4626 O O . GLY A 1 344 ? -46.215 -31.844 20.312 1.00 45.60 324 GLY A O 1
ATOM 4630 N N . MET A 1 345 ? -44.757 -32.478 21.901 1.00 53.97 325 MET A N 1
ATOM 4631 C CA . MET A 1 345 ? -43.599 -32.315 21.034 1.00 51.97 325 MET A CA 1
ATOM 4632 C C . MET A 1 345 ? -43.648 -33.301 19.876 1.00 50.61 325 MET A C 1
ATOM 4633 O O . MET A 1 345 ? -43.467 -32.919 18.715 1.00 54.17 325 MET A O 1
ATOM 4647 N N . ARG A 1 346 ? -43.888 -34.580 20.175 1.00 46.01 326 ARG A N 1
ATOM 4648 C CA . ARG A 1 346 ? -43.866 -35.604 19.138 1.00 48.19 326 ARG A CA 1
ATOM 4649 C C . ARG A 1 346 ? -44.946 -35.374 18.096 1.00 48.37 326 ARG A C 1
ATOM 4650 O O . ARG A 1 346 ? -44.824 -35.863 16.970 1.00 49.14 326 ARG A O 1
ATOM 4671 N N . ARG A 1 347 ? -46.021 -34.678 18.458 1.00 42.97 327 ARG A N 1
ATOM 4672 C CA . ARG A 1 347 ? -47.062 -34.378 17.488 1.00 45.76 327 ARG A CA 1
ATOM 4673 C C . ARG A 1 347 ? -46.588 -33.355 16.466 1.00 49.25 327 ARG A C 1
ATOM 4674 O O . ARG A 1 347 ? -46.857 -33.491 15.268 1.00 55.92 327 ARG A O 1
ATOM 4695 N N . HIS A 1 348 ? -45.889 -32.325 16.929 1.00 46.64 328 HIS A N 1
ATOM 4696 C CA . HIS A 1 348 ? -45.475 -31.194 16.115 1.00 46.16 328 HIS A CA 1
ATOM 4697 C C . HIS A 1 348 ? -44.002 -31.240 15.712 1.00 46.69 328 HIS A C 1
ATOM 4698 O O . HIS A 1 348 ? -43.489 -30.257 15.171 1.00 46.22 328 HIS A O 1
ATOM 4712 N N . GLN A 1 349 ? -43.307 -32.345 15.989 1.00 47.78 329 GLN A N 1
ATOM 4713 C CA . GLN A 1 349 ? -41.851 -32.405 15.901 1.00 46.97 329 GLN A CA 1
ATOM 4714 C C . GLN A 1 349 ? -41.284 -32.152 14.509 1.00 47.27 329 GLN A C 1
ATOM 4715 O O . GLN A 1 349 ? -40.065 -31.995 14.389 1.00 49.21 329 GLN A O 1
ATOM 4729 N N . ARG A 1 350 ? -42.103 -32.109 13.461 1.00 50.32 330 ARG A N 1
ATOM 4730 C CA . ARG A 1 350 ? -41.558 -31.910 12.125 1.00 50.96 330 ARG A CA 1
ATOM 4731 C C . ARG A 1 350 ? -41.171 -30.469 11.837 1.00 49.07 330 ARG A C 1
ATOM 4732 O O . ARG A 1 350 ? -40.596 -30.207 10.776 1.00 50.44 330 ARG A O 1
ATOM 4753 N N . TYR A 1 351 ? -41.454 -29.537 12.739 1.00 38.56 331 TYR A N 1
ATOM 4754 C CA . TYR A 1 351 ? -41.246 -28.122 12.479 1.00 38.87 331 TYR A CA 1
ATOM 4755 C C . TYR A 1 351 ? -39.893 -27.736 13.047 1.00 40.66 331 TYR A C 1
ATOM 4756 O O . TYR A 1 351 ? -39.636 -27.925 14.239 1.00 36.27 331 TYR A O 1
ATOM 4774 N N . ARG A 1 352 ? -39.030 -27.219 12.183 1.00 52.39 332 ARG A N 1
ATOM 4775 C CA . ARG A 1 352 ? -37.631 -27.054 12.524 1.00 48.25 332 ARG A CA 1
ATOM 4776 C C . ARG A 1 352 ? -37.447 -26.080 13.674 1.00 47.89 332 ARG A C 1
ATOM 4777 O O . ARG A 1 352 ? -38.022 -24.989 13.680 1.00 53.21 332 ARG A O 1
ATOM 4798 N N . ALA A 1 353 ? -36.633 -26.481 14.654 1.00 37.00 333 ALA A N 1
ATOM 4799 C CA . ALA A 1 353 ? -36.376 -25.605 15.787 1.00 34.58 333 ALA A CA 1
ATOM 4800 C C . ALA A 1 353 ? -35.650 -24.352 15.358 1.00 36.99 333 ALA A C 1
ATOM 4801 O O . ALA A 1 353 ? -35.772 -23.308 16.006 1.00 36.78 333 ALA A O 1
ATOM 4808 N N . GLU A 1 354 ? -34.880 -24.439 14.277 1.00 46.51 334 GLU A N 1
ATOM 4809 C CA . GLU A 1 354 ? -34.183 -23.264 13.791 1.00 48.66 334 GLU A CA 1
ATOM 4810 C C . GLU A 1 354 ? -35.182 -22.211 13.356 1.00 50.59 334 GLU A C 1
ATOM 4811 O O . GLU A 1 354 ? -34.997 -21.024 13.625 1.00 50.89 334 GLU A O 1
ATOM 4823 N N . ASP A 1 355 ? -36.306 -22.647 12.794 1.00 50.97 335 ASP A N 1
ATOM 4824 C CA . ASP A 1 355 ? -37.358 -21.731 12.387 1.00 52.77 335 ASP A CA 1
ATOM 4825 C C . ASP A 1 355 ? -38.146 -21.203 13.576 1.00 51.62 335 ASP A C 1
ATOM 4826 O O . ASP A 1 355 ? -38.611 -20.061 13.535 1.00 53.59 335 ASP A O 1
ATOM 4835 N N . ILE A 1 356 ? -38.313 -22.003 14.631 1.00 46.35 336 ILE A N 1
ATOM 4836 C CA . ILE A 1 356 ? -38.878 -21.481 15.873 1.00 44.01 336 ILE A CA 1
ATOM 4837 C C . ILE A 1 356 ? -38.044 -20.305 16.352 1.00 45.94 336 ILE A C 1
ATOM 4838 O O . ILE A 1 356 ? -38.569 -19.257 16.743 1.00 46.30 336 ILE A O 1
ATOM 4854 N N . ARG A 1 357 ? -36.727 -20.475 16.336 1.00 47.07 337 ARG A N 1
ATOM 4855 C CA . ARG A 1 357 ? -35.831 -19.472 16.886 1.00 44.25 337 ARG A CA 1
ATOM 4856 C C . ARG A 1 357 ? -35.865 -18.202 16.050 1.00 47.30 337 ARG A C 1
ATOM 4857 O O . ARG A 1 357 ? -35.824 -17.093 16.594 1.00 43.86 337 ARG A O 1
ATOM 4878 N N . ARG A 1 358 ? -35.941 -18.344 14.725 1.00 55.60 338 ARG A N 1
ATOM 4879 C CA . ARG A 1 358 ? -36.059 -17.173 13.865 1.00 58.51 338 ARG A CA 1
ATOM 4880 C C . ARG A 1 358 ? -37.383 -16.465 14.110 1.00 58.09 338 ARG A C 1
ATOM 4881 O O . ARG A 1 358 ? -37.446 -15.232 14.117 1.00 58.68 338 ARG A O 1
ATOM 4902 N N . ASP A 1 359 ? -38.452 -17.239 14.314 1.00 54.33 339 ASP A N 1
ATOM 4903 C CA . ASP A 1 359 ? -39.779 -16.665 14.492 1.00 56.13 339 ASP A CA 1
ATOM 4904 C C . ASP A 1 359 ? -39.868 -15.867 15.783 1.00 57.35 339 ASP A C 1
ATOM 4905 O O . ASP A 1 359 ? -40.437 -14.770 15.806 1.00 56.32 339 ASP A O 1
ATOM 4914 N N . CYS A 1 360 ? -39.316 -16.403 16.865 1.00 64.82 340 CYS A N 1
ATOM 4915 C CA . CYS A 1 360 ? -39.371 -15.773 18.174 1.00 67.60 340 CYS A CA 1
ATOM 4916 C C . CYS A 1 360 ? -38.259 -14.760 18.402 1.00 69.62 340 CYS A C 1
ATOM 4917 O O . CYS A 1 360 ? -38.160 -14.217 19.507 1.00 70.24 340 CYS A O 1
ATOM 4925 N N . HIS A 1 361 ? -37.412 -14.507 17.403 1.00 70.92 341 HIS A N 1
ATOM 4926 C CA . HIS A 1 361 ? -36.362 -13.493 17.495 1.00 71.45 341 HIS A CA 1
ATOM 4927 C C . HIS A 1 361 ? -35.372 -13.810 18.604 1.00 68.04 341 HIS A C 1
ATOM 4928 O O . HIS A 1 361 ? -34.827 -12.912 19.248 1.00 70.13 341 HIS A O 1
ATOM 4942 N N . LEU A 1 362 ? -35.141 -15.098 18.818 1.00 57.86 342 LEU A N 1
ATOM 4943 C CA . LEU A 1 362 ? -34.192 -15.602 19.794 1.00 55.25 342 LEU A CA 1
ATOM 4944 C C . LEU A 1 362 ? -32.825 -15.876 19.189 1.00 54.29 342 LEU A C 1
ATOM 4945 O O . LEU A 1 362 ? -31.994 -16.522 19.832 1.00 52.73 342 LEU A O 1
ATOM 4961 N N . ILE A 1 363 ? -32.608 -15.463 17.945 1.00 61.64 343 ILE A N 1
ATOM 4962 C CA . ILE A 1 363 ? -31.314 -15.533 17.285 1.00 62.41 343 ILE A CA 1
ATOM 4963 C C . ILE A 1 363 ? -30.739 -14.125 17.269 1.00 63.58 343 ILE A C 1
ATOM 4964 O O . ILE A 1 363 ? -31.413 -13.173 16.857 1.00 64.95 343 ILE A O 1
ATOM 4980 N N . GLY A 1 364 ? -29.528 -13.983 17.766 1.00 65.87 344 GLY A N 1
ATOM 4981 C CA . GLY A 1 364 ? -28.940 -12.681 17.964 1.00 71.37 344 GLY A CA 1
ATOM 4982 C C . GLY A 1 364 ? -28.086 -12.671 19.211 1.00 75.97 344 GLY A C 1
ATOM 4983 O O . GLY A 1 364 ? -27.521 -13.694 19.585 1.00 75.58 344 GLY A O 1
ATOM 4987 N N . GLU A 1 365 ? -27.890 -11.503 19.783 1.00 84.78 345 GLU A N 1
ATOM 4988 C CA . GLU A 1 365 ? -26.998 -11.257 20.930 1.00 85.87 345 GLU A CA 1
ATOM 4989 C C . GLU A 1 365 ? -27.274 -12.193 22.095 1.00 80.11 345 GLU A C 1
ATOM 4990 O O . GLU A 1 365 ? -28.095 -11.858 22.884 1.00 83.96 345 GLU A O 1
ATOM 5002 N N . GLY A 1 366 ? -26.526 -13.269 22.247 1.00 56.86 346 GLY A N 1
ATOM 5003 C CA . GLY A 1 366 ? -26.638 -14.175 23.377 1.00 51.86 346 GLY A CA 1
ATOM 5004 C C . GLY A 1 366 ? -27.998 -14.851 23.503 1.00 51.66 346 GLY A C 1
ATOM 5005 O O . GLY A 1 366 ? -28.243 -15.556 24.485 1.00 50.52 346 GLY A O 1
ATOM 5009 N N . ARG A 1 367 ? -28.884 -14.664 22.525 1.00 60.00 347 ARG A N 1
ATOM 5010 C CA . ARG A 1 367 ? -30.237 -15.169 22.598 1.00 60.56 347 ARG A CA 1
ATOM 5011 C C . ARG A 1 367 ? -30.246 -16.631 22.213 1.00 57.93 347 ARG A C 1
ATOM 5012 O O . ARG A 1 367 ? -29.412 -17.096 21.432 1.00 58.18 347 ARG A O 1
ATOM 5033 N N . ARG A 1 368 ? -31.201 -17.361 22.768 1.00 59.90 348 ARG A N 1
ATOM 5034 C CA . ARG A 1 368 ? -31.254 -18.782 22.505 1.00 58.96 348 ARG A CA 1
ATOM 5035 C C . ARG A 1 368 ? -32.662 -19.291 22.723 1.00 57.25 348 ARG A C 1
ATOM 5036 O O . ARG A 1 368 ? -33.496 -18.641 23.358 1.00 56.08 348 ARG A O 1
ATOM 5057 N N . LEU A 1 369 ? -32.899 -20.480 22.181 1.00 51.07 349 LEU A N 1
ATOM 5058 C CA . LEU A 1 369 ? -34.168 -21.170 22.302 1.00 48.43 349 LEU A CA 1
ATOM 5059 C C . LEU A 1 369 ? -34.099 -22.258 23.363 1.00 50.20 349 LEU A C 1
ATOM 5060 O O . LEU A 1 369 ? -34.881 -22.255 24.316 1.00 50.31 349 LEU A O 1
ATOM 5076 N N . THR A 1 370 ? -33.194 -23.212 23.185 1.00 58.44 350 THR A N 1
ATOM 5077 C CA . THR A 1 370 ? -33.006 -24.296 24.129 1.00 58.12 350 THR A CA 1
ATOM 5078 C C . THR A 1 370 ? -31.807 -24.036 25.018 1.00 56.66 350 THR A C 1
ATOM 5079 O O . THR A 1 370 ? -30.806 -23.450 24.601 1.00 59.06 350 THR A O 1
ATOM 5090 N N . GLY A 1 371 ? -31.922 -24.509 26.246 1.00 52.29 351 GLY A N 1
ATOM 5091 C CA . GLY A 1 371 ? -30.843 -24.522 27.190 1.00 53.00 351 GLY A CA 1
ATOM 5092 C C . GLY A 1 371 ? -30.134 -25.862 27.186 1.00 50.41 351 GLY A C 1
ATOM 5093 O O . GLY A 1 371 ? -29.923 -26.451 26.122 1.00 52.09 351 GLY A O 1
ATOM 5097 N N . PRO A 1 372 ? -29.699 -26.344 28.356 1.00 42.96 352 PRO A N 1
ATOM 5098 C CA . PRO A 1 372 ? -29.108 -27.684 28.424 1.00 40.87 352 PRO A CA 1
ATOM 5099 C C . PRO A 1 372 ? -29.990 -28.753 27.799 1.00 36.75 352 PRO A C 1
ATOM 5100 O O . PRO A 1 372 ? -31.213 -28.617 27.733 1.00 40.49 352 PRO A O 1
ATOM 5111 N N . GLN A 1 373 ? -29.348 -29.826 27.342 1.00 38.38 353 GLN A N 1
ATOM 5112 C CA . GLN A 1 373 ? -29.991 -30.841 26.529 1.00 39.50 353 GLN A CA 1
ATOM 5113 C C . GLN A 1 373 ? -29.912 -32.203 27.199 1.00 39.55 353 GLN A C 1
ATOM 5114 O O . GLN A 1 373 ? -29.080 -32.450 28.074 1.00 41.71 353 GLN A O 1
ATOM 5128 N N . ILE A 1 374 ? -30.808 -33.089 26.768 1.00 36.51 354 ILE A N 1
ATOM 5129 C CA . ILE A 1 374 ? -30.760 -34.495 27.144 1.00 38.33 354 ILE A CA 1
ATOM 5130 C C . ILE A 1 374 ? -31.506 -35.264 26.070 1.00 43.34 354 ILE A C 1
ATOM 5131 O O . ILE A 1 374 ? -32.403 -34.730 25.428 1.00 44.29 354 ILE A O 1
ATOM 5147 N N . ASN A 1 375 ? -31.217 -36.557 25.956 1.00 57.82 355 ASN A N 1
ATOM 5148 C CA . ASN A 1 375 ? -31.764 -37.398 24.905 1.00 62.54 355 ASN A CA 1
ATOM 5149 C C . ASN A 1 375 ? -32.715 -38.429 25.490 1.00 63.69 355 ASN A C 1
ATOM 5150 O O . ASN A 1 375 ? -32.442 -39.021 26.538 1.00 65.36 355 ASN A O 1
ATOM 5161 N N . VAL A 1 376 ? -33.845 -38.617 24.808 1.00 56.15 356 VAL A N 1
ATOM 5162 C CA . VAL A 1 376 ? -34.790 -39.676 25.133 1.00 56.03 356 VAL A CA 1
ATOM 5163 C C . VAL A 1 376 ? -34.621 -40.896 24.249 1.00 56.16 356 VAL A C 1
ATOM 5164 O O . VAL A 1 376 ? -35.312 -41.901 24.460 1.00 56.45 356 VAL A O 1
ATOM 5177 N N . ASP A 1 377 ? -33.727 -40.842 23.267 1.00 63.65 357 ASP A N 1
ATOM 5178 C CA . ASP A 1 377 ? -33.501 -41.936 22.336 1.00 65.88 357 ASP A CA 1
ATOM 5179 C C . ASP A 1 377 ? -32.153 -42.556 22.657 1.00 62.39 357 ASP A C 1
ATOM 5180 O O . ASP A 1 377 ? -31.103 -41.972 22.373 1.00 62.54 357 ASP A O 1
ATOM 5189 N N . VAL A 1 378 ? -32.201 -43.745 23.237 1.00 55.56 358 VAL A N 1
ATOM 5190 C CA . VAL A 1 378 ? -31.032 -44.493 23.663 1.00 54.69 358 VAL A CA 1
ATOM 5191 C C . VAL A 1 378 ? -30.839 -45.614 22.661 1.00 55.16 358 VAL A C 1
ATOM 5192 O O . VAL A 1 378 ? -31.818 -46.185 22.168 1.00 56.37 358 VAL A O 1
ATOM 5205 N N . TYR A 1 379 ? -29.586 -45.940 22.365 1.00 51.77 359 TYR A N 1
ATOM 5206 C CA . TYR A 1 379 ? -29.310 -47.006 21.413 1.00 50.25 359 TYR A CA 1
ATOM 5207 C C . TYR A 1 379 ? -29.223 -48.257 22.265 1.00 47.30 359 TYR A C 1
ATOM 5208 O O . TYR A 1 379 ? -28.195 -48.536 22.884 1.00 51.95 359 TYR A O 1
ATOM 5226 N N . THR A 1 380 ? -30.306 -49.023 22.271 1.00 39.10 360 THR A N 1
ATOM 5227 C CA . THR A 1 380 ? -30.440 -50.176 23.140 1.00 40.61 360 THR A CA 1
ATOM 5228 C C . THR A 1 380 ? -30.105 -51.490 22.464 1.00 44.71 360 THR A C 1
ATOM 5229 O O . THR A 1 380 ? -29.977 -52.496 23.162 1.00 45.48 360 THR A O 1
ATOM 5240 N N . ASP A 1 381 ? -29.971 -51.510 21.142 1.00 60.69 361 ASP A N 1
ATOM 5241 C CA . ASP A 1 381 ? -29.848 -52.763 20.412 1.00 64.79 361 ASP A CA 1
ATOM 5242 C C . ASP A 1 381 ? -28.378 -53.113 20.202 1.00 65.37 361 ASP A C 1
ATOM 5243 O O . ASP A 1 381 ? -27.663 -52.351 19.539 1.00 64.38 361 ASP A O 1
ATOM 5252 N N . PRO A 1 382 ? -27.878 -54.218 20.758 1.00 63.83 362 PRO A N 1
ATOM 5253 C CA . PRO A 1 382 ? -26.528 -54.659 20.406 1.00 63.92 362 PRO A CA 1
ATOM 5254 C C . PRO A 1 382 ? -26.417 -54.970 18.925 1.00 62.50 362 PRO A C 1
ATOM 5255 O O . PRO A 1 382 ? -27.254 -55.675 18.357 1.00 63.52 362 PRO A O 1
ATOM 5266 N N . ILE A 1 383 ? -25.373 -54.438 18.304 1.00 53.47 363 ILE A N 1
ATOM 5267 C CA . ILE A 1 383 ? -25.092 -54.680 16.898 1.00 49.44 363 ILE A CA 1
ATOM 5268 C C . ILE A 1 383 ? -24.082 -55.811 16.823 1.00 51.78 363 ILE A C 1
ATOM 5269 O O . ILE A 1 383 ? -23.059 -55.790 17.518 1.00 54.82 363 ILE A O 1
ATOM 5285 N N . ALA A 1 384 ? -24.368 -56.791 15.976 1.00 47.15 364 ALA A N 1
ATOM 5286 C CA . ALA A 1 384 ? -23.623 -58.038 15.921 1.00 48.74 364 ALA A CA 1
ATOM 5287 C C . ALA A 1 384 ? -22.732 -58.060 14.692 1.00 48.86 364 ALA A C 1
ATOM 5288 O O . ALA A 1 384 ? -23.236 -58.124 13.568 1.00 48.44 364 ALA A O 1
ATOM 5295 N N . PHE A 1 385 ? -21.417 -58.088 14.907 1.00 49.94 365 PHE A N 1
ATOM 5296 C CA . PHE A 1 385 ? -20.466 -58.353 13.837 1.00 52.06 365 PHE A CA 1
ATOM 5297 C C . PHE A 1 385 ? -19.999 -59.787 14.015 1.00 57.90 365 PHE A C 1
ATOM 5298 O O . PHE A 1 385 ? -19.268 -60.101 14.960 1.00 58.53 365 PHE A O 1
ATOM 5315 N N . GLY A 1 386 ? -20.405 -60.642 13.096 1.00 66.52 366 GLY A N 1
ATOM 5316 C CA . GLY A 1 386 ? -20.106 -62.055 13.205 1.00 71.62 366 GLY A CA 1
ATOM 5317 C C . GLY A 1 386 ? -20.676 -62.656 14.474 1.00 76.01 366 GLY A C 1
ATOM 5318 O O . GLY A 1 386 ? -21.882 -62.593 14.743 1.00 74.27 366 GLY A O 1
ATOM 5322 N N . ASP A 1 387 ? -19.792 -63.251 15.267 1.00 88.72 367 ASP A N 1
ATOM 5323 C CA . ASP A 1 387 ? -20.163 -64.031 16.436 1.00 91.04 367 ASP A CA 1
ATOM 5324 C C . ASP A 1 387 ? -20.208 -63.192 17.715 1.00 85.70 367 ASP A C 1
ATOM 5325 O O . ASP A 1 387 ? -20.395 -63.752 18.800 1.00 90.03 367 ASP A O 1
ATOM 5332 N N . ALA A 1 388 ? -20.068 -61.868 17.617 1.00 59.34 368 ALA A N 1
ATOM 5333 C CA . ALA A 1 388 ? -19.954 -61.019 18.796 1.00 54.30 368 ALA A CA 1
ATOM 5334 C C . ALA A 1 388 ? -20.737 -59.729 18.621 1.00 51.97 368 ALA A C 1
ATOM 5335 O O . ALA A 1 388 ? -20.607 -59.046 17.602 1.00 48.91 368 ALA A O 1
ATOM 5342 N N . SER A 1 389 ? -21.545 -59.411 19.629 1.00 63.47 369 SER A N 1
ATOM 5343 C CA . SER A 1 389 ? -22.315 -58.181 19.702 1.00 62.15 369 SER A CA 1
ATOM 5344 C C . SER A 1 389 ? -21.486 -57.023 20.237 1.00 58.83 369 SER A C 1
ATOM 5345 O O . SER A 1 389 ? -20.480 -57.202 20.927 1.00 62.89 369 SER A O 1
ATOM 5353 N N . GLY A 1 390 ? -21.933 -55.811 19.903 1.00 46.86 370 GLY A N 1
ATOM 5354 C CA . GLY A 1 390 ? -21.424 -54.607 20.523 1.00 43.76 370 GLY A CA 1
ATOM 5355 C C . GLY A 1 390 ? -22.489 -53.540 20.622 1.00 44.62 370 GLY A C 1
ATOM 5356 O O . GLY A 1 390 ? -23.528 -53.603 19.964 1.00 45.49 370 GLY A O 1
ATOM 5360 N N . ILE A 1 391 ? -22.201 -52.540 21.449 1.00 49.35 371 ILE A N 1
ATOM 5361 C CA . ILE A 1 391 ? -23.085 -51.400 21.655 1.00 53.25 371 ILE A CA 1
ATOM 5362 C C . ILE A 1 391 ? -22.596 -50.245 20.801 1.00 53.02 371 ILE A C 1
ATOM 5363 O O . ILE A 1 391 ? -21.388 -50.007 20.688 1.00 58.53 371 ILE A O 1
ATOM 5379 N N . ALA A 1 392 ? -23.536 -49.509 20.221 1.00 46.32 372 ALA A N 1
ATOM 5380 C CA . ALA A 1 392 ? -23.219 -48.348 19.407 1.00 45.49 372 ALA A CA 1
ATOM 5381 C C . ALA A 1 392 ? -23.081 -47.129 20.302 1.00 47.95 372 ALA A C 1
ATOM 5382 O O . ALA A 1 392 ? -24.036 -46.744 20.985 1.00 47.30 372 ALA A O 1
ATOM 5389 N N . ARG A 1 393 ? -21.901 -46.520 20.286 1.00 55.12 373 ARG A N 1
ATOM 5390 C CA . ARG A 1 393 ? -21.599 -45.371 21.119 1.00 56.74 373 ARG A CA 1
ATOM 5391 C C . ARG A 1 393 ? -21.129 -44.242 20.219 1.00 54.79 373 ARG A C 1
ATOM 5392 O O . ARG A 1 393 ? -20.444 -44.474 19.222 1.00 57.89 373 ARG A O 1
ATOM 5413 N N . VAL A 1 394 ? -21.498 -43.024 20.592 1.00 49.98 374 VAL A N 1
ATOM 5414 C CA . VAL A 1 394 ? -21.478 -41.864 19.710 1.00 48.82 374 VAL A CA 1
ATOM 5415 C C . VAL A 1 394 ? -20.474 -40.858 20.265 1.00 47.01 374 VAL A C 1
ATOM 5416 O O . VAL A 1 394 ? -20.576 -40.436 21.422 1.00 47.43 374 VAL A O 1
ATOM 5429 N N . VAL A 1 395 ? -19.461 -40.543 19.464 1.00 47.78 375 VAL A N 1
ATOM 5430 C CA . VAL A 1 395 ? -18.360 -39.700 19.919 1.00 45.25 375 VAL A CA 1
ATOM 5431 C C . VAL A 1 395 ? -18.738 -38.224 19.868 1.00 44.56 375 VAL A C 1
ATOM 5432 O O . VAL A 1 395 ? -18.543 -37.487 20.840 1.00 44.43 375 VAL A O 1
ATOM 5445 N N . SER A 1 396 ? -19.256 -37.765 18.733 1.00 46.06 376 SER A N 1
ATOM 5446 C CA . SER A 1 396 ? -19.777 -36.412 18.593 1.00 47.56 376 SER A CA 1
ATOM 5447 C C . SER A 1 396 ? -21.003 -36.441 17.703 1.00 47.61 376 SER A C 1
ATOM 5448 O O . SER A 1 396 ? -20.972 -37.061 16.642 1.00 47.58 376 SER A O 1
ATOM 5456 N N . ALA A 1 397 ? -22.104 -35.877 18.189 1.00 49.47 377 ALA A N 1
ATOM 5457 C CA . ALA A 1 397 ? -23.301 -35.673 17.387 1.00 49.62 377 ALA A CA 1
ATOM 5458 C C . ALA A 1 397 ? -23.506 -34.233 16.942 1.00 49.66 377 ALA A C 1
ATOM 5459 O O . ALA A 1 397 ? -24.497 -33.955 16.266 1.00 52.24 377 ALA A O 1
ATOM 5466 N N . GLY A 1 398 ? -22.638 -33.305 17.328 1.00 45.41 378 GLY A N 1
ATOM 5467 C CA . GLY A 1 398 ? -22.846 -31.919 16.988 1.00 47.42 378 GLY A CA 1
ATOM 5468 C C . GLY A 1 398 ? -22.168 -30.959 17.939 1.00 51.79 378 GLY A C 1
ATOM 5469 O O . GLY A 1 398 ? -21.568 -31.363 18.940 1.00 53.79 378 GLY A O 1
ATOM 5473 N N . PRO A 1 399 ? -22.239 -29.664 17.641 1.00 56.21 379 PRO A N 1
ATOM 5474 C CA . PRO A 1 399 ? -21.608 -28.683 18.520 1.00 57.29 379 PRO A CA 1
ATOM 5475 C C . PRO A 1 399 ? -22.299 -28.650 19.867 1.00 59.83 379 PRO A C 1
ATOM 5476 O O . PRO A 1 399 ? -23.515 -28.822 19.976 1.00 62.53 379 PRO A O 1
ATOM 5487 N N . ALA A 1 400 ? -21.504 -28.415 20.897 1.00 72.38 380 ALA A N 1
ATOM 5488 C CA . ALA A 1 400 ? -21.961 -28.552 22.267 1.00 71.22 380 ALA A CA 1
ATOM 5489 C C . ALA A 1 400 ? -22.427 -27.201 22.778 1.00 71.06 380 ALA A C 1
ATOM 5490 O O . ALA A 1 400 ? -21.627 -26.270 22.889 1.00 71.77 380 ALA A O 1
ATOM 5497 N N . ASP A 1 401 ? -23.694 -27.129 23.161 1.00 71.61 381 ASP A N 1
ATOM 5498 C CA . ASP A 1 401 ? -24.297 -25.943 23.745 1.00 72.81 381 ASP A CA 1
ATOM 5499 C C . ASP A 1 401 ? -24.469 -26.226 25.224 1.00 69.40 381 ASP A C 1
ATOM 5500 O O . ASP A 1 401 ? -25.130 -27.203 25.592 1.00 69.81 381 ASP A O 1
ATOM 5509 N N . ASP A 1 402 ? -23.955 -25.313 26.049 1.00 63.88 382 ASP A N 1
ATOM 5510 C CA . ASP A 1 402 ? -23.925 -25.421 27.502 1.00 63.26 382 ASP A CA 1
ATOM 5511 C C . ASP A 1 402 ? -23.635 -26.861 27.920 1.00 61.58 382 ASP A C 1
ATOM 5512 O O . ASP A 1 402 ? -22.528 -27.337 27.655 1.00 63.35 382 ASP A O 1
ATOM 5521 N N . VAL A 1 403 ? -24.569 -27.569 28.551 1.00 59.46 383 VAL A N 1
ATOM 5522 C CA . VAL A 1 403 ? -24.358 -28.949 28.956 1.00 59.59 383 VAL A CA 1
ATOM 5523 C C . VAL A 1 403 ? -25.377 -29.818 28.243 1.00 59.16 383 VAL A C 1
ATOM 5524 O O . VAL A 1 403 ? -26.515 -29.408 28.001 1.00 60.78 383 VAL A O 1
ATOM 5537 N N . SER A 1 404 ? -24.956 -31.030 27.906 1.00 59.63 384 SER A N 1
ATOM 5538 C CA . SER A 1 404 ? -25.833 -32.003 27.286 1.00 59.39 384 SER A CA 1
ATOM 5539 C C . SER A 1 404 ? -25.499 -33.358 27.875 1.00 59.20 384 SER A C 1
ATOM 5540 O O . SER A 1 404 ? -24.329 -33.751 27.894 1.00 62.68 384 SER A O 1
ATOM 5548 N N . LEU A 1 405 ? -26.517 -34.063 28.351 1.00 55.02 385 LEU A N 1
ATOM 5549 C CA . LEU A 1 405 ? -26.352 -35.423 28.827 1.00 52.57 385 LEU A CA 1
ATOM 5550 C C . LEU A 1 405 ? -26.826 -36.379 27.753 1.00 55.31 385 LEU A C 1
ATOM 5551 O O . LEU A 1 405 ? -27.748 -36.081 26.992 1.00 55.48 385 LEU A O 1
ATOM 5567 N N . MET A 1 406 ? -26.165 -37.524 27.680 1.00 62.96 386 MET A N 1
ATOM 5568 C CA . MET A 1 406 ? -26.507 -38.553 26.714 1.00 67.03 386 MET A CA 1
ATOM 5569 C C . MET A 1 406 ? -26.629 -39.870 27.459 1.00 64.38 386 MET A C 1
ATOM 5570 O O . MET A 1 406 ? -25.638 -40.375 27.996 1.00 63.34 386 MET A O 1
ATOM 5584 N N . ILE A 1 407 ? -27.833 -40.419 27.499 1.00 62.68 387 ILE A N 1
ATOM 5585 C CA . ILE A 1 407 ? -28.051 -41.681 28.187 1.00 63.31 387 ILE A CA 1
ATOM 5586 C C . ILE A 1 407 ? -27.606 -42.807 27.273 1.00 62.35 387 ILE A C 1
ATOM 5587 O O . ILE A 1 407 ? -27.757 -42.742 26.048 1.00 65.11 387 ILE A O 1
ATOM 5603 N N . GLN A 1 408 ? -27.038 -43.838 27.879 1.00 54.38 388 GLN A N 1
ATOM 5604 C CA . GLN A 1 408 ? -26.258 -44.816 27.150 1.00 51.51 388 GLN A CA 1
ATOM 5605 C C . GLN A 1 408 ? -26.255 -46.100 27.962 1.00 49.31 388 GLN A C 1
ATOM 5606 O O . GLN A 1 408 ? -26.248 -46.052 29.194 1.00 50.54 388 GLN A O 1
ATOM 5620 N N . ARG A 1 409 ? -26.261 -47.244 27.277 1.00 44.88 389 ARG A N 1
ATOM 5621 C CA . ARG A 1 409 ? -26.232 -48.525 27.965 1.00 44.32 389 ARG A CA 1
ATOM 5622 C C . ARG A 1 409 ? -24.833 -49.123 27.949 1.00 45.99 389 ARG A C 1
ATOM 5623 O O . ARG A 1 409 ? -23.901 -48.604 27.332 1.00 47.37 389 ARG A O 1
ATOM 5644 N N . GLY A 1 410 ? -24.707 -50.250 28.648 1.00 41.03 390 GLY A N 1
ATOM 5645 C CA . GLY A 1 410 ? -23.480 -50.998 28.746 1.00 41.70 390 GLY A CA 1
ATOM 5646 C C . GLY A 1 410 ? -23.560 -52.310 27.986 1.00 44.41 390 GLY A C 1
ATOM 5647 O O . GLY A 1 410 ? -24.585 -52.692 27.428 1.00 42.89 390 GLY A O 1
ATOM 5651 N N . ASP A 1 411 ? -22.429 -53.009 27.987 1.00 63.25 391 ASP A N 1
ATOM 5652 C CA . ASP A 1 411 ? -22.367 -54.315 27.353 1.00 69.65 391 ASP A CA 1
ATOM 5653 C C . ASP A 1 411 ? -23.178 -55.353 28.114 1.00 68.99 391 ASP A C 1
ATOM 5654 O O . ASP A 1 411 ? -23.594 -56.352 27.519 1.00 72.62 391 ASP A O 1
ATOM 5663 N N . MET A 1 412 ? -23.417 -55.132 29.403 1.00 61.38 392 MET A N 1
ATOM 5664 C CA . MET A 1 412 ? -24.216 -56.016 30.236 1.00 60.57 392 MET A CA 1
ATOM 5665 C C . MET A 1 412 ? -25.620 -55.458 30.417 1.00 55.71 392 MET A C 1
ATOM 5666 O O . MET A 1 412 ? -25.833 -54.244 30.459 1.00 54.17 392 MET A O 1
ATOM 5680 N N . ALA A 1 413 ? -26.575 -56.376 30.504 1.00 46.83 393 ALA A N 1
ATOM 5681 C CA . ALA A 1 413 ? -27.981 -56.036 30.651 1.00 46.53 393 ALA A CA 1
ATOM 5682 C C . ALA A 1 413 ? -28.231 -55.152 31.863 1.00 46.00 393 ALA A C 1
ATOM 5683 O O . ALA A 1 413 ? -27.554 -55.249 32.888 1.00 46.32 393 ALA A O 1
ATOM 5690 N N . ASP A 1 414 ? -29.221 -54.274 31.725 1.00 51.49 394 ASP A N 1
ATOM 5691 C CA . ASP A 1 414 ? -29.725 -53.433 32.806 1.00 53.99 394 ASP A CA 1
ATOM 5692 C C . ASP A 1 414 ? -28.669 -52.469 33.335 1.00 53.39 394 ASP A C 1
ATOM 5693 O O . ASP A 1 414 ? -28.766 -52.003 34.474 1.00 53.60 394 ASP A O 1
ATOM 5702 N N . ALA A 1 415 ? -27.665 -52.152 32.524 1.00 57.27 395 ALA A N 1
ATOM 5703 C CA . ALA A 1 415 ? -26.575 -51.268 32.909 1.00 56.87 395 ALA A CA 1
ATOM 5704 C C . ALA A 1 415 ? -26.683 -49.968 32.132 1.00 55.10 395 ALA A C 1
ATOM 5705 O O . ALA A 1 415 ? -26.853 -49.987 30.909 1.00 57.99 395 ALA A O 1
ATOM 5712 N N . LEU A 1 416 ? -26.587 -48.848 32.843 1.00 53.97 396 LEU A N 1
ATOM 5713 C CA . LEU A 1 416 ? -26.680 -47.527 32.247 1.00 53.64 396 LEU A CA 1
ATOM 5714 C C . LEU A 1 416 ? -25.459 -46.704 32.614 1.00 52.81 396 LEU A C 1
ATOM 5715 O O . LEU A 1 416 ? -24.787 -46.954 33.616 1.00 54.64 396 LEU A O 1
ATOM 5731 N N . THR A 1 417 ? -25.187 -45.710 31.775 1.00 45.03 397 THR A N 1
ATOM 5732 C CA . THR A 1 417 ? -24.059 -44.816 31.967 1.00 44.02 397 THR A CA 1
ATOM 5733 C C . THR A 1 417 ? -24.432 -43.439 31.446 1.00 42.67 397 THR A C 1
ATOM 5734 O O . THR A 1 417 ? -25.150 -43.319 30.451 1.00 41.09 397 THR A O 1
ATOM 5745 N N . ILE A 1 418 ? -23.942 -42.412 32.124 1.00 46.20 398 ILE A N 1
ATOM 5746 C CA . ILE A 1 418 ? -24.139 -41.027 31.721 1.00 46.22 398 ILE A CA 1
ATOM 5747 C C . ILE A 1 418 ? -22.885 -40.581 30.998 1.00 48.70 398 ILE A C 1
ATOM 5748 O O . ILE A 1 418 ? -21.768 -40.907 31.416 1.00 48.64 398 ILE A O 1
ATOM 5764 N N . VAL A 1 419 ? -23.066 -39.838 29.913 1.00 48.36 399 VAL A N 1
ATOM 5765 C CA . VAL A 1 419 ? -21.973 -39.158 29.240 1.00 47.49 399 VAL A CA 1
ATOM 5766 C C . VAL A 1 419 ? -22.313 -37.679 29.263 1.00 48.03 399 VAL A C 1
ATOM 5767 O O . VAL A 1 419 ? -23.224 -37.233 28.556 1.00 48.12 399 VAL A O 1
ATOM 5780 N N . GLY A 1 420 ? -21.576 -36.917 30.063 1.00 53.83 400 GLY A N 1
ATOM 5781 C CA . GLY A 1 420 ? -21.667 -35.479 29.990 1.00 54.43 400 GLY A CA 1
ATOM 5782 C C . GLY A 1 420 ? -20.941 -34.974 28.758 1.00 55.77 400 GLY A C 1
ATOM 5783 O O . GLY A 1 420 ? -19.891 -35.486 28.381 1.00 57.69 400 GLY A O 1
ATOM 5787 N N . MET A 1 421 ? -21.539 -33.983 28.104 1.00 59.85 401 MET A N 1
ATOM 5788 C CA . MET A 1 421 ? -20.914 -33.333 26.961 1.00 62.71 401 MET A CA 1
ATOM 5789 C C . MET A 1 421 ? -21.184 -31.845 27.060 1.00 59.16 401 MET A C 1
ATOM 5790 O O . MET A 1 421 ? -22.344 -31.426 27.094 1.00 62.87 401 MET A O 1
ATOM 5804 N N . ALA A 1 422 ? -20.114 -31.058 27.097 1.00 43.50 402 ALA A N 1
ATOM 5805 C CA . ALA A 1 422 ? -20.186 -29.638 27.381 1.00 43.20 402 ALA A CA 1
ATOM 5806 C C . ALA A 1 422 ? -19.447 -28.844 26.318 1.00 44.76 402 ALA A C 1
ATOM 5807 O O . ALA A 1 422 ? -18.667 -29.379 25.529 1.00 44.11 402 ALA A O 1
ATOM 5814 N N . ASN A 1 423 ? -19.707 -27.550 26.322 1.00 55.28 403 ASN A N 1
ATOM 5815 C CA . ASN A 1 423 ? -18.982 -26.621 25.477 1.00 59.08 403 ASN A CA 1
ATOM 5816 C C . ASN A 1 423 ? -17.605 -26.367 26.082 1.00 61.69 403 ASN A C 1
ATOM 5817 O O . ASN A 1 423 ? -17.524 -25.818 27.186 1.00 61.09 403 ASN A O 1
ATOM 5828 N N . PRO A 1 424 ? -16.506 -26.743 25.415 1.00 64.73 404 PRO A N 1
ATOM 5829 C CA . PRO A 1 424 ? -15.195 -26.674 26.076 1.00 66.53 404 PRO A CA 1
ATOM 5830 C C . PRO A 1 424 ? -14.736 -25.264 26.382 1.00 66.19 404 PRO A C 1
ATOM 5831 O O . PRO A 1 424 ? -13.783 -25.096 27.152 1.00 66.60 404 PRO A O 1
ATOM 5842 N N . ALA A 1 425 ? -15.369 -24.255 25.792 1.00 58.95 405 ALA A N 1
ATOM 5843 C CA . ALA A 1 425 ? -15.018 -22.871 26.064 1.00 57.71 405 ALA A CA 1
ATOM 5844 C C . ALA A 1 425 ? -15.594 -22.362 27.378 1.00 56.65 405 ALA A C 1
ATOM 5845 O O . ALA A 1 425 ? -14.970 -21.518 28.029 1.00 58.08 405 ALA A O 1
ATOM 5852 N N . LEU A 1 426 ? -16.773 -22.842 27.776 1.00 55.71 406 LEU A N 1
ATOM 5853 C CA . LEU A 1 426 ? -17.394 -22.426 29.027 1.00 56.06 406 LEU A CA 1
ATOM 5854 C C . LEU A 1 426 ? -17.102 -23.335 30.211 1.00 54.38 406 LEU A C 1
ATOM 5855 O O . LEU A 1 426 ? -17.301 -22.908 31.353 1.00 53.28 406 LEU A O 1
ATOM 5871 N N . TYR A 1 427 ? -16.628 -24.557 29.980 1.00 57.10 407 TYR A N 1
ATOM 5872 C CA . TYR A 1 427 ? -16.541 -25.580 31.017 1.00 56.19 407 TYR A CA 1
ATOM 5873 C C . TYR A 1 427 ? -15.189 -26.262 30.965 1.00 54.34 407 TYR A C 1
ATOM 5874 O O . TYR A 1 427 ? -14.793 -26.777 29.915 1.00 55.39 407 TYR A O 1
ATOM 5892 N N . ARG A 1 428 ? -14.488 -26.265 32.091 1.00 50.19 408 ARG A N 1
ATOM 5893 C CA . ARG A 1 428 ? -13.301 -27.082 32.207 1.00 49.60 408 ARG A CA 1
ATOM 5894 C C . ARG A 1 428 ? -13.690 -28.523 32.511 1.00 47.73 408 ARG A C 1
ATOM 5895 O O . ARG A 1 428 ? -14.791 -28.784 33.000 1.00 46.54 408 ARG A O 1
ATOM 5916 N N . PRO A 1 429 ? -12.811 -29.486 32.215 1.00 53.26 409 PRO A N 1
ATOM 5917 C CA . PRO A 1 429 ? -13.185 -30.892 32.424 1.00 55.42 409 PRO A CA 1
ATOM 5918 C C . PRO A 1 429 ? -13.536 -31.249 33.856 1.00 56.40 409 PRO A C 1
ATOM 5919 O O . PRO A 1 429 ? -14.392 -32.117 34.063 1.00 57.03 409 PRO A O 1
ATOM 5930 N N . HIS A 1 430 ? -12.918 -30.618 34.855 1.00 59.00 410 HIS A N 1
ATOM 5931 C CA . HIS A 1 430 ? -13.285 -30.935 36.228 1.00 60.81 410 HIS A CA 1
ATOM 5932 C C . HIS A 1 430 ? -14.612 -30.294 36.600 1.00 61.60 410 HIS A C 1
ATOM 5933 O O . HIS A 1 430 ? -15.356 -30.845 37.418 1.00 64.54 410 HIS A O 1
ATOM 5947 N N . GLU A 1 431 ? -14.917 -29.134 36.016 1.00 55.88 411 GLU A N 1
ATOM 5948 C CA . GLU A 1 431 ? -16.216 -28.516 36.232 1.00 53.08 411 GLU A CA 1
ATOM 5949 C C . GLU A 1 431 ? -17.330 -29.395 35.690 1.00 51.95 411 GLU A C 1
ATOM 5950 O O . GLU A 1 431 ? -18.379 -29.543 36.324 1.00 53.59 411 GLU A O 1
ATOM 5962 N N . LEU A 1 432 ? -17.113 -30.000 34.522 1.00 51.88 412 LEU A N 1
ATOM 5963 C CA . LEU A 1 432 ? -18.107 -30.911 33.972 1.00 51.65 412 LEU A CA 1
ATOM 5964 C C . LEU A 1 432 ? -18.298 -32.121 34.866 1.00 52.19 412 LEU A C 1
ATOM 5965 O O . LEU A 1 432 ? -19.432 -32.505 35.167 1.00 53.35 412 LEU A O 1
ATOM 5981 N N . ALA A 1 433 ? -17.196 -32.762 35.262 1.00 50.39 413 ALA A N 1
ATOM 5982 C CA . ALA A 1 433 ? -17.285 -33.936 36.122 1.00 51.35 413 ALA A CA 1
ATOM 5983 C C . ALA A 1 433 ? -18.066 -33.617 37.381 1.00 54.07 413 ALA A C 1
ATOM 5984 O O . ALA A 1 433 ? -18.806 -34.461 37.899 1.00 54.91 413 ALA A O 1
ATOM 5991 N N . ARG A 1 434 ? -17.912 -32.397 37.882 1.00 56.99 414 ARG A N 1
ATOM 5992 C CA . ARG A 1 434 ? -18.580 -32.016 39.110 1.00 55.99 414 ARG A CA 1
ATOM 5993 C C . ARG A 1 434 ? -20.088 -31.968 38.916 1.00 52.91 414 ARG A C 1
ATOM 5994 O O . ARG A 1 434 ? -20.838 -32.477 39.753 1.00 54.93 414 ARG A O 1
ATOM 6015 N N . TRP A 1 435 ? -20.552 -31.384 37.807 1.00 42.47 415 TRP A N 1
ATOM 6016 C CA . TRP A 1 435 ? -21.989 -31.310 37.567 1.00 42.01 415 TRP A CA 1
ATOM 6017 C C . TRP A 1 435 ? -22.596 -32.696 37.448 1.00 42.63 415 TRP A C 1
ATOM 6018 O O . TRP A 1 435 ? -23.700 -32.943 37.944 1.00 44.94 415 TRP A O 1
ATOM 6039 N N . ILE A 1 436 ? -21.900 -33.607 36.774 1.00 41.57 416 ILE A N 1
ATOM 6040 C CA . ILE A 1 436 ? -22.401 -34.968 36.653 1.00 43.10 416 ILE A CA 1
ATOM 6041 C C . ILE A 1 436 ? -22.465 -35.607 38.030 1.00 46.59 416 ILE A C 1
ATOM 6042 O O . ILE A 1 436 ? -23.426 -36.304 38.366 1.00 44.59 416 ILE A O 1
ATOM 6058 N N . GLU A 1 437 ? -21.461 -35.340 38.862 1.00 58.82 417 GLU A N 1
ATOM 6059 C CA . GLU A 1 437 ? -21.440 -35.876 40.217 1.00 61.61 417 GLU A CA 1
ATOM 6060 C C . GLU A 1 437 ? -22.594 -35.316 41.036 1.00 58.96 417 GLU A C 1
ATOM 6061 O O . GLU A 1 437 ? -23.289 -36.054 41.743 1.00 60.14 417 GLU A O 1
ATOM 6073 N N . ARG A 1 438 ? -22.796 -34.001 40.963 1.00 48.16 418 ARG A N 1
ATOM 6074 C CA . ARG A 1 438 ? -23.944 -33.367 41.600 1.00 47.07 418 ARG A CA 1
ATOM 6075 C C . ARG A 1 438 ? -25.250 -33.967 41.100 1.00 46.79 418 ARG A C 1
ATOM 6076 O O . ARG A 1 438 ? -26.157 -34.252 41.889 1.00 47.76 418 ARG A O 1
ATOM 6097 N N . PHE A 1 439 ? -25.356 -34.168 39.788 1.00 46.42 419 PHE A N 1
ATOM 6098 C CA . PHE A 1 439 ? -26.611 -34.594 39.180 1.00 43.91 419 PHE A CA 1
ATOM 6099 C C . PHE A 1 439 ? -27.003 -36.001 39.601 1.00 42.54 419 PHE A C 1
ATOM 6100 O O . PHE A 1 439 ? -28.160 -36.244 39.960 1.00 43.62 419 PHE A O 1
ATOM 6117 N N . VAL A 1 440 ? -26.074 -36.954 39.495 1.00 42.93 420 VAL A N 1
ATOM 6118 C CA . VAL A 1 440 ? -26.346 -38.331 39.905 1.00 46.08 420 VAL A CA 1
ATOM 6119 C C . VAL A 1 440 ? -26.884 -38.365 41.327 1.00 48.64 420 VAL A C 1
ATOM 6120 O O . VAL A 1 440 ? -27.831 -39.098 41.634 1.00 50.16 420 VAL A O 1
ATOM 6133 N N . ALA A 1 441 ? -26.285 -37.578 42.216 1.00 50.01 421 ALA A N 1
ATOM 6134 C CA . ALA A 1 441 ? -26.726 -37.569 43.602 1.00 51.36 421 ALA A CA 1
ATOM 6135 C C . ALA A 1 441 ? -28.104 -36.939 43.721 1.00 53.10 421 ALA A C 1
ATOM 6136 O O . ALA A 1 441 ? -28.917 -37.353 44.554 1.00 56.02 421 ALA A O 1
ATOM 6143 N N . PHE A 1 442 ? -28.381 -35.933 42.892 1.00 48.79 422 PHE A N 1
ATOM 6144 C CA . PHE A 1 442 ? -29.698 -35.310 42.882 1.00 46.83 422 PHE A CA 1
ATOM 6145 C C . PHE A 1 442 ? -30.752 -36.296 42.406 1.00 46.31 422 PHE A C 1
ATOM 6146 O O . PHE A 1 442 ? -31.837 -36.390 42.990 1.00 45.14 422 PHE A O 1
ATOM 6163 N N . THR A 1 443 ? -30.452 -37.026 41.332 1.00 49.16 423 THR A N 1
ATOM 6164 C CA . THR A 1 443 ? -31.390 -38.012 40.806 1.00 48.85 423 THR A CA 1
ATOM 6165 C C . THR A 1 443 ? -31.716 -39.062 41.861 1.00 46.95 423 THR A C 1
ATOM 6166 O O . THR A 1 443 ? -32.887 -39.375 42.101 1.00 46.01 423 THR A O 1
ATOM 6177 N N . THR A 1 444 ? -30.673 -39.654 42.457 1.00 44.74 424 THR A N 1
ATOM 6178 C CA . THR A 1 444 ? -30.830 -40.607 43.554 1.00 46.28 424 THR A CA 1
ATOM 6179 C C . THR A 1 444 ? -31.798 -40.108 44.623 1.00 46.76 424 THR A C 1
ATOM 6180 O O . THR A 1 444 ? -32.610 -40.880 45.144 1.00 46.73 424 THR A O 1
ATOM 6191 N N . ALA A 1 445 ? -31.728 -38.824 44.961 1.00 41.98 425 ALA A N 1
ATOM 6192 C CA . ALA A 1 445 ? -32.650 -38.245 45.927 1.00 42.77 425 ALA A CA 1
ATOM 6193 C C . ALA A 1 445 ? -34.018 -37.994 45.318 1.00 42.66 425 ALA A C 1
ATOM 6194 O O . ALA A 1 445 ? -35.031 -38.051 46.021 1.00 43.95 425 ALA A O 1
ATOM 6201 N N . PHE A 1 446 ? -34.057 -37.717 44.017 1.00 50.34 426 PHE A N 1
ATOM 6202 C CA . PHE A 1 446 ? -35.297 -37.342 43.356 1.00 51.27 426 PHE A CA 1
ATOM 6203 C C . PHE A 1 446 ? -36.274 -38.507 43.333 1.00 53.81 426 PHE A C 1
ATOM 6204 O O . PHE A 1 446 ? -37.482 -38.318 43.513 1.00 55.31 426 PHE A O 1
ATOM 6221 N N . VAL A 1 447 ? -35.764 -39.722 43.117 1.00 60.72 427 VAL A N 1
ATOM 6222 C CA . VAL A 1 447 ? -36.609 -40.900 42.965 1.00 65.11 427 VAL A CA 1
ATOM 6223 C C . VAL A 1 447 ? -36.875 -41.580 44.296 1.00 67.35 427 VAL A C 1
ATOM 6224 O O . VAL A 1 447 ? -37.495 -42.652 44.326 1.00 70.96 427 VAL A O 1
ATOM 6237 N N . ALA A 1 448 ? -36.410 -40.998 45.398 1.00 63.92 428 ALA A N 1
ATOM 6238 C CA . ALA A 1 448 ? -36.610 -41.590 46.711 1.00 64.35 428 ALA A CA 1
ATOM 6239 C C . ALA A 1 448 ? -38.078 -41.576 47.107 1.00 65.43 428 ALA A C 1
ATOM 6240 O O . ALA A 1 448 ? -38.662 -42.626 47.396 1.00 64.41 428 ALA A O 1
ATOM 6247 N N . ASP A 1 449 ? -38.687 -40.392 47.140 1.00 76.00 429 ASP A N 1
ATOM 6248 C CA . ASP A 1 449 ? -40.114 -40.243 47.392 1.00 80.89 429 ASP A CA 1
ATOM 6249 C C . ASP A 1 449 ? -40.773 -39.537 46.212 1.00 77.48 429 ASP A C 1
ATOM 6250 O O . ASP A 1 449 ? -40.428 -38.377 45.927 1.00 76.65 429 ASP A O 1
ATOM 6259 N N . PRO A 1 450 ? -41.706 -40.171 45.491 1.00 70.84 430 PRO A N 1
ATOM 6260 C CA . PRO A 1 450 ? -42.461 -39.433 44.466 1.00 68.92 430 PRO A CA 1
ATOM 6261 C C . PRO A 1 450 ? -43.240 -38.254 45.005 1.00 69.92 430 PRO A C 1
ATOM 6262 O O . PRO A 1 450 ? -43.516 -37.317 44.247 1.00 68.16 430 PRO A O 1
ATOM 6273 N N . SER A 1 451 ? -43.605 -38.267 46.281 1.00 81.81 431 SER A N 1
ATOM 6274 C CA . SER A 1 451 ? -44.456 -37.243 46.864 1.00 82.88 431 SER A CA 1
ATOM 6275 C C . SER A 1 451 ? -43.671 -36.069 47.434 1.00 79.14 431 SER A C 1
ATOM 6276 O O . SER A 1 451 ? -44.287 -35.126 47.937 1.00 82.75 431 SER A O 1
ATOM 6281 N N . CYS A 1 452 ? -42.339 -36.088 47.347 1.00 61.86 432 CYS A N 1
ATOM 6282 C CA . CYS A 1 452 ? -41.514 -35.051 47.957 1.00 58.67 432 CYS A CA 1
ATOM 6283 C C . CYS A 1 452 ? -41.353 -33.885 46.980 1.00 54.10 432 CYS A C 1
ATOM 6284 O O . CYS A 1 452 ? -41.057 -34.108 45.791 1.00 54.72 432 CYS A O 1
ATOM 6292 N N . PRO A 1 453 ? -41.526 -32.637 47.425 1.00 47.21 433 PRO A N 1
ATOM 6293 C CA . PRO A 1 453 ? -41.272 -31.505 46.537 1.00 45.62 433 PRO A CA 1
ATOM 6294 C C . PRO A 1 453 ? -39.790 -31.279 46.314 1.00 45.96 433 PRO A C 1
ATOM 6295 O O . PRO A 1 453 ? -38.970 -31.435 47.221 1.00 46.44 433 PRO A O 1
ATOM 6306 N N . VAL A 1 454 ? -39.461 -30.920 45.074 1.00 55.88 434 VAL A N 1
ATOM 6307 C CA . VAL A 1 454 ? -38.075 -30.692 44.686 1.00 59.50 434 VAL A CA 1
ATOM 6308 C C . VAL A 1 454 ? -37.439 -29.606 45.536 1.00 58.85 434 VAL A C 1
ATOM 6309 O O . VAL A 1 454 ? -36.222 -29.613 45.752 1.00 59.44 434 VAL A O 1
ATOM 6322 N N . GLY A 1 455 ? -38.235 -28.658 46.031 1.00 50.83 435 GLY A N 1
ATOM 6323 C CA . GLY A 1 455 ? -37.701 -27.586 46.851 1.00 50.04 435 GLY A CA 1
ATOM 6324 C C . GLY A 1 455 ? -37.065 -28.047 48.145 1.00 52.43 435 GLY A C 1
ATOM 6325 O O . GLY A 1 455 ? -36.412 -27.240 48.815 1.00 55.10 435 GLY A O 1
ATOM 6329 N N . ARG A 1 456 ? -37.233 -29.315 48.506 1.00 54.84 436 ARG A N 1
ATOM 6330 C CA . ARG A 1 456 ? -36.495 -29.933 49.590 1.00 56.82 436 ARG A CA 1
ATOM 6331 C C . ARG A 1 456 ? -35.172 -30.517 49.129 1.00 56.44 436 ARG A C 1
ATOM 6332 O O . ARG A 1 456 ? -34.381 -30.956 49.970 1.00 57.51 436 ARG A O 1
ATOM 6353 N N . LEU A 1 457 ? -34.919 -30.535 47.825 1.00 55.23 437 LEU A N 1
ATOM 6354 C CA . LEU A 1 457 ? -33.724 -31.132 47.263 1.00 54.57 437 LEU A CA 1
ATOM 6355 C C . LEU A 1 457 ? -32.703 -30.048 46.967 1.00 54.93 437 LEU A C 1
ATOM 6356 O O . LEU A 1 457 ? -33.058 -28.950 46.530 1.00 52.94 437 LEU A O 1
ATOM 6372 N N . ASP A 1 458 ? -31.437 -30.367 47.205 1.00 61.27 438 ASP A N 1
ATOM 6373 C CA . ASP A 1 458 ? -30.324 -29.505 46.847 1.00 63.96 438 ASP A CA 1
ATOM 6374 C C . ASP A 1 458 ? -29.620 -30.089 45.635 1.00 58.55 438 ASP A C 1
ATOM 6375 O O . ASP A 1 458 ? -29.323 -31.287 45.600 1.00 58.13 438 ASP A O 1
ATOM 6384 N N . ALA A 1 459 ? -29.357 -29.241 44.645 1.00 48.62 439 ALA A N 1
ATOM 6385 C CA . ALA A 1 459 ? -28.539 -29.658 43.517 1.00 45.83 439 ALA A CA 1
ATOM 6386 C C . ALA A 1 459 ? -27.085 -29.786 43.927 1.00 45.74 439 ALA A C 1
ATOM 6387 O O . ALA A 1 459 ? -26.394 -30.729 43.526 1.00 43.37 439 ALA A O 1
ATOM 6394 N N . TYR A 1 460 ? -26.613 -28.841 44.723 1.00 53.94 440 TYR A N 1
ATOM 6395 C CA . TYR A 1 460 ? -25.212 -28.740 45.067 1.00 55.77 440 TYR A CA 1
ATOM 6396 C C . TYR A 1 460 ? -24.871 -29.663 46.227 1.00 56.48 440 TYR A C 1
ATOM 6397 O O . TYR A 1 460 ? -25.696 -29.936 47.102 1.00 57.26 440 TYR A O 1
ATOM 6415 N N . LEU A 1 461 ? -23.656 -30.142 46.213 1.00 51.11 441 LEU A N 1
ATOM 6416 C CA . LEU A 1 461 ? -23.109 -31.012 47.234 1.00 53.55 441 LEU A CA 1
ATOM 6417 C C . LEU A 1 461 ? -22.457 -30.210 48.349 1.00 62.40 441 LEU A C 1
ATOM 6418 O O . LEU A 1 461 ? -22.163 -29.023 48.178 1.00 60.12 441 LEU A O 1
ATOM 6434 N N . PRO A 1 462 ? -22.263 -30.830 49.528 1.00 88.88 442 PRO A N 1
ATOM 6435 C CA . PRO A 1 462 ? -21.721 -30.091 50.683 1.00 94.88 442 PRO A CA 1
ATOM 6436 C C . PRO A 1 462 ? -20.440 -29.333 50.400 1.00 91.75 442 PRO A C 1
ATOM 6437 O O . PRO A 1 462 ? -20.267 -28.216 50.902 1.00 95.21 442 PRO A O 1
ATOM 6448 N N . GLY A 1 463 ? -19.529 -29.911 49.613 1.00 68.08 443 GLY A N 1
ATOM 6449 C CA . GLY A 1 463 ? -18.262 -29.261 49.330 1.00 64.48 443 GLY A CA 1
ATOM 6450 C C . GLY A 1 463 ? -18.398 -27.901 48.674 1.00 64.38 443 GLY A C 1
ATOM 6451 O O . GLY A 1 463 ? -17.438 -27.125 48.670 1.00 66.20 443 GLY A O 1
ATOM 6455 N N . ASP A 1 464 ? -19.567 -27.595 48.121 1.00 66.85 444 ASP A N 1
ATOM 6456 C CA . ASP A 1 464 ? -19.794 -26.393 47.344 1.00 64.49 444 ASP A CA 1
ATOM 6457 C C . ASP A 1 464 ? -20.252 -25.228 48.206 1.00 63.39 444 ASP A C 1
ATOM 6458 O O . ASP A 1 464 ? -20.427 -24.121 47.686 1.00 61.59 444 ASP A O 1
ATOM 6467 N N . GLY A 1 465 ? -20.440 -25.452 49.509 1.00 64.66 445 GLY A N 1
ATOM 6468 C CA . GLY A 1 465 ? -21.040 -24.477 50.387 1.00 66.69 445 GLY A CA 1
ATOM 6469 C C . GLY A 1 465 ? -20.007 -23.756 51.230 1.00 71.29 445 GLY A C 1
ATOM 6470 O O . GLY A 1 465 ? -18.838 -24.126 51.285 1.00 72.89 445 GLY A O 1
ATOM 6474 N N . VAL A 1 466 ? -20.477 -22.711 51.903 1.00 80.29 446 VAL A N 1
ATOM 6475 C CA . VAL A 1 466 ? -19.631 -21.828 52.692 1.00 84.17 446 VAL A CA 1
ATOM 6476 C C . VAL A 1 466 ? -20.162 -21.809 54.115 1.00 88.43 446 VAL A C 1
ATOM 6477 O O . VAL A 1 466 ? -21.378 -21.794 54.336 1.00 87.07 446 VAL A O 1
ATOM 6490 N N . GLU A 1 467 ? -19.247 -21.808 55.079 1.00 96.32 447 GLU A N 1
ATOM 6491 C CA . GLU A 1 467 ? -19.641 -21.758 56.477 1.00 98.52 447 GLU A CA 1
ATOM 6492 C C . GLU A 1 467 ? -20.224 -20.397 56.814 1.00 94.45 447 GLU A C 1
ATOM 6493 O O . GLU A 1 467 ? -19.679 -19.354 56.444 1.00 94.20 447 GLU A O 1
ATOM 6505 N N . VAL A 1 468 ? -21.334 -20.423 57.535 1.00 87.88 448 VAL A N 1
ATOM 6506 C CA . VAL A 1 468 ? -22.059 -19.227 57.935 1.00 87.99 448 VAL A CA 1
ATOM 6507 C C . VAL A 1 468 ? -21.802 -18.982 59.410 1.00 87.95 448 VAL A C 1
ATOM 6508 O O . VAL A 1 468 ? -21.625 -19.917 60.199 1.00 87.60 448 VAL A O 1
ATOM 6521 N N . HIS A 1 469 ? -21.786 -17.709 59.782 1.00 91.13 449 HIS A N 1
ATOM 6522 C CA . HIS A 1 469 ? -21.536 -17.338 61.164 1.00 92.02 449 HIS A CA 1
ATOM 6523 C C . HIS A 1 469 ? -22.771 -17.638 62.000 1.00 89.42 449 HIS A C 1
ATOM 6524 O O . HIS A 1 469 ? -23.857 -17.116 61.728 1.00 86.65 449 HIS A O 1
ATOM 6538 N N . LEU A 1 470 ? -22.601 -18.468 63.013 1.00 86.43 450 LEU A N 1
ATOM 6539 C CA . LEU A 1 470 ? -23.672 -18.817 63.934 1.00 87.14 450 LEU A CA 1
ATOM 6540 C C . LEU A 1 470 ? -23.653 -17.864 65.126 1.00 91.16 450 LEU A C 1
ATOM 6541 O O . LEU A 1 470 ? -22.571 -17.580 65.653 1.00 94.07 450 LEU A O 1
ATOM 6545 N N . PRO A 1 471 ? -24.794 -17.323 65.565 1.00 87.99 451 PRO A N 1
ATOM 6546 C CA . PRO A 1 471 ? -24.757 -16.326 66.643 1.00 91.38 451 PRO A CA 1
ATOM 6547 C C . PRO A 1 471 ? -24.187 -16.897 67.933 1.00 100.11 451 PRO A C 1
ATOM 6548 O O . PRO A 1 471 ? -24.587 -17.970 68.389 1.00 98.16 451 PRO A O 1
ATOM 6559 N N . GLU A 1 472 ? -23.244 -16.157 68.519 1.00 122.94 452 GLU A N 1
ATOM 6560 C CA . GLU A 1 472 ? -22.672 -16.437 69.822 1.00 127.76 452 GLU A CA 1
ATOM 6561 C C . GLU A 1 472 ? -22.934 -15.265 70.760 1.00 127.10 452 GLU A C 1
ATOM 6562 O O . GLU A 1 472 ? -22.921 -14.117 70.306 1.00 126.38 452 GLU A O 1
ATOM 6574 N N . PRO A 1 473 ? -23.176 -15.498 72.055 1.00 127.00 453 PRO A N 1
ATOM 6575 C CA . PRO A 1 473 ? -23.361 -14.362 72.965 1.00 128.03 453 PRO A CA 1
ATOM 6576 C C . PRO A 1 473 ? -22.134 -13.465 72.995 1.00 126.63 453 PRO A C 1
ATOM 6577 O O . PRO A 1 473 ? -21.006 -13.907 72.771 1.00 128.05 453 PRO A O 1
ATOM 6588 N N . ALA A 1 474 ? -22.371 -12.187 73.271 1.00 100.98 454 ALA A N 1
ATOM 6589 C CA . ALA A 1 474 ? -21.298 -11.219 73.430 1.00 99.38 454 ALA A CA 1
ATOM 6590 C C . ALA A 1 474 ? -20.851 -11.207 74.884 1.00 102.03 454 ALA A C 1
ATOM 6591 O O . ALA A 1 474 ? -21.673 -11.046 75.791 1.00 100.84 454 ALA A O 1
ATOM 6598 N N . LYS A 1 475 ? -19.550 -11.385 75.103 1.00 113.40 455 LYS A N 1
ATOM 6599 C CA . LYS A 1 475 ? -19.037 -11.521 76.459 1.00 116.33 455 LYS A CA 1
ATOM 6600 C C . LYS A 1 475 ? -18.984 -10.199 77.211 1.00 113.83 455 LYS A C 1
ATOM 6601 O O . LYS A 1 475 ? -18.846 -10.213 78.439 1.00 114.84 455 LYS A O 1
ATOM 6605 N N . ARG A 1 476 ? -19.097 -9.071 76.517 1.00 105.78 456 ARG A N 1
ATOM 6606 C CA . ARG A 1 476 ? -19.117 -7.773 77.170 1.00 102.54 456 ARG A CA 1
ATOM 6607 C C . ARG A 1 476 ? -20.506 -7.460 77.698 1.00 97.72 456 ARG A C 1
ATOM 6608 O O . ARG A 1 476 ? -21.521 -7.863 77.123 1.00 96.68 456 ARG A O 1
ATOM 6629 N N . SER A 1 477 ? -20.538 -6.740 78.814 1.00 91.32 457 SER A N 1
ATOM 6630 C CA . SER A 1 477 ? -21.772 -6.219 79.372 1.00 87.47 457 SER A CA 1
ATOM 6631 C C . SER A 1 477 ? -21.593 -4.753 79.722 1.00 83.96 457 SER A C 1
ATOM 6632 O O . SER A 1 477 ? -20.562 -4.347 80.265 1.00 85.61 457 SER A O 1
ATOM 6640 N N . LEU A 1 478 ? -22.609 -3.969 79.377 1.00 77.38 458 LEU A N 1
ATOM 6641 C CA . LEU A 1 478 ? -22.770 -2.591 79.815 1.00 75.54 458 LEU A CA 1
ATOM 6642 C C . LEU A 1 478 ? -23.821 -2.498 80.914 1.00 78.79 458 LEU A C 1
ATOM 6643 O O . LEU A 1 478 ? -23.545 -2.026 82.020 1.00 77.37 458 LEU A O 1
ATOM 6659 N N . GLY A 1 479 ? -25.030 -2.931 80.606 1.00 94.48 459 GLY A N 1
ATOM 6660 C CA . GLY A 1 479 ? -26.119 -2.881 81.548 1.00 97.67 459 GLY A CA 1
ATOM 6661 C C . GLY A 1 479 ? -27.316 -3.590 80.969 1.00 93.42 459 GLY A C 1
ATOM 6662 O O . GLY A 1 479 ? -27.189 -4.389 80.040 1.00 96.07 459 GLY A O 1
ATOM 6666 N N . ALA A 1 480 ? -28.486 -3.292 81.527 1.00 71.03 460 ALA A N 1
ATOM 6667 C CA . ALA A 1 480 ? -29.738 -3.855 81.039 1.00 68.35 460 ALA A CA 1
ATOM 6668 C C . ALA A 1 480 ? -30.416 -2.914 80.053 1.00 67.26 460 ALA A C 1
ATOM 6669 O O . ALA A 1 480 ? -30.601 -3.263 78.884 1.00 65.06 460 ALA A O 1
ATOM 6676 N N . THR A 1 481 ? -30.789 -1.725 80.514 1.00 75.71 461 THR A N 1
ATOM 6677 C CA . THR A 1 481 ? -31.418 -0.717 79.683 1.00 73.89 461 THR A CA 1
ATOM 6678 C C . THR A 1 481 ? -30.426 0.385 79.348 1.00 70.90 461 THR A C 1
ATOM 6679 O O . THR A 1 481 ? -29.275 0.376 79.781 1.00 72.08 461 THR A O 1
ATOM 6690 N N . LEU A 1 482 ? -30.894 1.349 78.556 1.00 66.55 462 LEU A N 1
ATOM 6691 C CA . LEU A 1 482 ? -30.073 2.497 78.192 1.00 66.06 462 LEU A CA 1
ATOM 6692 C C . LEU A 1 482 ? -29.901 3.475 79.342 1.00 64.84 462 LEU A C 1
ATOM 6693 O O . LEU A 1 482 ? -28.880 4.166 79.413 1.00 67.60 462 LEU A O 1
ATOM 6709 N N . VAL A 1 483 ? -30.876 3.555 80.244 1.00 60.18 463 VAL A N 1
ATOM 6710 C CA . VAL A 1 483 ? -30.787 4.524 81.329 1.00 61.54 463 VAL A CA 1
ATOM 6711 C C . VAL A 1 483 ? -29.850 4.022 82.418 1.00 63.69 463 VAL A C 1
ATOM 6712 O O . VAL A 1 483 ? -29.106 4.804 83.018 1.00 64.41 463 VAL A O 1
ATOM 6725 N N . GLU A 1 484 ? -29.889 2.717 82.700 1.00 69.03 464 GLU A N 1
ATOM 6726 C CA . GLU A 1 484 ? -28.962 2.120 83.655 1.00 73.15 464 GLU A CA 1
ATOM 6727 C C . GLU A 1 484 ? -27.520 2.398 83.263 1.00 72.50 464 GLU A C 1
ATOM 6728 O O . GLU A 1 484 ? -26.691 2.750 84.109 1.00 76.71 464 GLU A O 1
ATOM 6740 N N . VAL A 1 485 ? -27.211 2.252 81.980 1.00 64.42 465 VAL A N 1
ATOM 6741 C CA . VAL A 1 485 ? -25.844 2.430 81.506 1.00 64.67 465 VAL A CA 1
ATOM 6742 C C . VAL A 1 485 ? -25.507 3.903 81.329 1.00 63.89 465 VAL A C 1
ATOM 6743 O O . VAL A 1 485 ? -24.347 4.289 81.472 1.00 67.00 465 VAL A O 1
ATOM 6756 N N . PHE A 1 48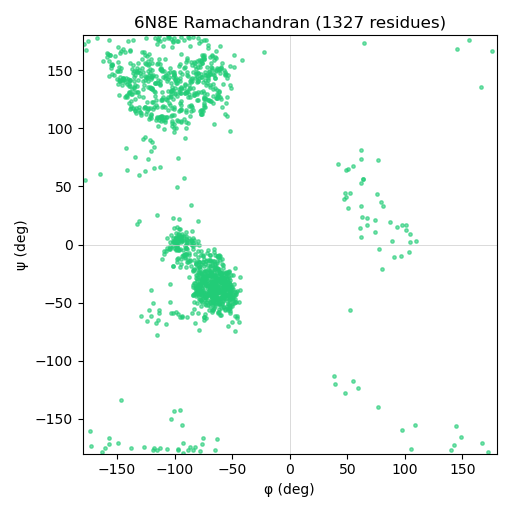6 ? -26.488 4.749 81.023 1.00 59.44 466 PHE A N 1
ATOM 6757 C CA . PHE A 1 486 ? -26.213 6.179 80.936 1.00 58.88 466 PHE A CA 1
ATOM 6758 C C . PHE A 1 486 ? -25.998 6.763 82.323 1.00 61.92 466 PHE A C 1
ATOM 6759 O O . PHE A 1 486 ? -25.026 7.491 82.560 1.00 62.44 466 PHE A O 1
ATOM 6776 N N . GLU A 1 487 ? -26.911 6.467 83.248 1.00 66.53 467 GLU A N 1
ATOM 6777 C CA . GLU A 1 487 ? -26.730 6.857 84.640 1.00 70.10 467 GLU A CA 1
ATOM 6778 C C . GLU A 1 487 ? -25.423 6.309 85.199 1.00 72.58 467 GLU A C 1
ATOM 6779 O O . GLU A 1 487 ? -24.836 6.900 86.107 1.00 77.25 467 GLU A O 1
ATOM 6791 N N . ARG A 1 488 ? -25.009 5.125 84.756 1.00 68.20 468 ARG A N 1
ATOM 6792 C CA . ARG A 1 488 ? -23.702 4.623 85.154 1.00 70.45 468 ARG A CA 1
ATOM 6793 C C . ARG A 1 488 ? -22.598 5.617 84.806 1.00 72.49 468 ARG A C 1
ATOM 6794 O O . ARG A 1 488 ? -21.635 5.770 85.562 1.00 76.20 468 ARG A O 1
ATOM 6798 N N . ARG A 1 489 ? -22.727 6.313 83.677 1.00 72.87 469 ARG A N 1
ATOM 6799 C CA . ARG A 1 489 ? -21.676 7.209 83.213 1.00 74.95 469 ARG A CA 1
ATOM 6800 C C . ARG A 1 489 ? -21.766 8.612 83.791 1.00 78.44 469 ARG A C 1
ATOM 6801 O O . ARG A 1 489 ? -20.793 9.364 83.672 1.00 79.19 469 ARG A O 1
ATOM 6822 N N . VAL A 1 490 ? -22.885 8.993 84.412 1.00 87.78 470 VAL A N 1
ATOM 6823 C CA . VAL A 1 490 ? -22.920 10.302 85.053 1.00 89.91 470 VAL A CA 1
ATOM 6824 C C . VAL A 1 490 ? -22.185 10.234 86.382 1.00 90.75 470 VAL A C 1
ATOM 6825 O O . VAL A 1 490 ? -21.467 11.164 86.753 1.00 97.07 470 VAL A O 1
ATOM 6838 N N . ALA A 1 491 ? -22.361 9.130 87.110 1.00 68.52 471 ALA A N 1
ATOM 6839 C CA . ALA A 1 491 ? -21.590 8.873 88.321 1.00 71.61 471 ALA A CA 1
ATOM 6840 C C . ALA A 1 491 ? -20.096 9.009 88.068 1.00 74.00 471 ALA A C 1
ATOM 6841 O O . ALA A 1 491 ? -19.375 9.658 88.833 1.00 76.16 471 ALA A O 1
ATOM 6848 N N . GLU A 1 492 ? -19.619 8.402 86.985 1.00 87.19 472 GLU A N 1
ATOM 6849 C CA . GLU A 1 492 ? -18.188 8.218 86.791 1.00 90.80 472 GLU A CA 1
ATOM 6850 C C . GLU A 1 492 ? -17.501 9.523 86.418 1.00 91.17 472 GLU A C 1
ATOM 6851 O O . GLU A 1 492 ? -16.458 9.871 86.984 1.00 91.81 472 GLU A O 1
ATOM 6863 N N . ARG A 1 493 ? -18.068 10.256 85.460 1.00 92.06 473 ARG A N 1
ATOM 6864 C CA . ARG A 1 493 ? -17.443 11.456 84.900 1.00 94.51 473 ARG A CA 1
ATOM 6865 C C . ARG A 1 493 ? -18.517 12.505 84.644 1.00 89.59 473 ARG A C 1
ATOM 6866 O O . ARG A 1 493 ? -18.771 12.900 83.503 1.00 88.90 473 ARG A O 1
ATOM 6887 N N . PRO A 1 494 ? -19.165 12.987 85.707 1.00 78.44 474 PRO A N 1
ATOM 6888 C CA . PRO A 1 494 ? -20.311 13.888 85.527 1.00 74.06 474 PRO A CA 1
ATOM 6889 C C . PRO A 1 494 ? -19.982 15.202 84.855 1.00 74.46 474 PRO A C 1
ATOM 6890 O O . PRO A 1 494 ? -20.866 15.800 84.229 1.00 72.28 474 PRO A O 1
ATOM 6901 N N . HIS A 1 495 ? -18.746 15.675 84.970 1.00 78.61 475 HIS A N 1
ATOM 6902 C CA . HIS A 1 495 ? -18.336 16.941 84.384 1.00 79.65 475 HIS A CA 1
ATOM 6903 C C . HIS A 1 495 ? -17.617 16.779 83.051 1.00 78.26 475 HIS A C 1
ATOM 6904 O O . HIS A 1 495 ? -17.106 17.764 82.511 1.00 80.58 475 HIS A O 1
ATOM 6918 N N . ALA A 1 496 ? -17.555 15.564 82.518 1.00 69.72 476 ALA A N 1
ATOM 6919 C CA . ALA A 1 496 ? -17.138 15.374 81.139 1.00 69.02 476 ALA A CA 1
ATOM 6920 C C . ALA A 1 496 ? -18.206 15.922 80.202 1.00 65.96 476 ALA A C 1
ATOM 6921 O O . ALA A 1 496 ? -19.403 15.828 80.474 1.00 63.78 476 ALA A O 1
ATOM 6928 N N . SER A 1 497 ? -17.766 16.457 79.067 1.00 69.66 477 SER A N 1
ATOM 6929 C CA . SER A 1 497 ? -18.687 17.074 78.124 1.00 66.06 477 SER A CA 1
ATOM 6930 C C . SER A 1 497 ? -19.568 16.029 77.444 1.00 63.21 477 SER A C 1
ATOM 6931 O O . SER A 1 497 ? -19.156 14.888 77.218 1.00 61.68 477 SER A O 1
ATOM 6939 N N . ALA A 1 498 ? -20.798 16.441 77.110 1.00 62.86 478 ALA A N 1
ATOM 6940 C CA . ALA A 1 498 ? -21.836 15.529 76.637 1.00 58.57 478 ALA A CA 1
ATOM 6941 C C . ALA A 1 498 ? -22.331 15.878 75.248 1.00 55.53 478 ALA A C 1
ATOM 6942 O O . ALA A 1 498 ? -22.255 15.055 74.332 1.00 55.75 478 ALA A O 1
ATOM 6949 N N . VAL A 1 499 ? -22.900 17.061 75.101 1.00 53.77 479 VAL A N 1
ATOM 6950 C CA . VAL A 1 499 ? -23.549 17.488 73.880 1.00 52.32 479 VAL A CA 1
ATOM 6951 C C . VAL A 1 499 ? -23.125 18.907 73.578 1.00 53.84 479 VAL A C 1
ATOM 6952 O O . VAL A 1 499 ? -22.935 19.717 74.490 1.00 54.27 479 VAL A O 1
ATOM 6965 N N . THR A 1 500 ? -22.975 19.199 72.295 1.00 64.36 480 THR A N 1
ATOM 6966 C CA . THR A 1 500 ? -22.582 20.514 71.828 1.00 68.60 480 THR A CA 1
ATOM 6967 C C . THR A 1 500 ? -23.520 20.912 70.706 1.00 67.37 480 THR A C 1
ATOM 6968 O O . THR A 1 500 ? -23.759 20.128 69.783 1.00 69.42 480 THR A O 1
ATOM 6979 N N . LEU A 1 501 ? -24.057 22.123 70.802 1.00 59.54 481 LEU A N 1
ATOM 6980 C CA . LEU A 1 501 ? -24.856 22.709 69.741 1.00 60.20 481 LEU A CA 1
ATOM 6981 C C . LEU A 1 501 ? -24.377 24.137 69.570 1.00 64.22 481 LEU A C 1
ATOM 6982 O O . LEU A 1 501 ? -24.508 24.959 70.481 1.00 64.21 481 LEU A O 1
ATOM 6998 N N . ASP A 1 502 ? -23.822 24.412 68.403 1.00 78.20 482 ASP A N 1
ATOM 6999 C CA . ASP A 1 502 ? -23.236 25.694 68.021 1.00 84.52 482 ASP A CA 1
ATOM 7000 C C . ASP A 1 502 ? -22.221 25.963 69.125 1.00 86.53 482 ASP A C 1
ATOM 7001 O O . ASP A 1 502 ? -21.291 25.156 69.292 1.00 88.10 482 ASP A O 1
ATOM 7010 N N . HIS A 1 503 ? -22.365 27.037 69.905 1.00 86.50 483 HIS A N 1
ATOM 7011 C CA . HIS A 1 503 ? -21.431 27.412 70.956 1.00 89.14 483 HIS A CA 1
ATOM 7012 C C . HIS A 1 503 ? -21.665 26.845 72.348 1.00 85.46 483 HIS A C 1
ATOM 7013 O O . HIS A 1 503 ? -20.846 27.084 73.239 1.00 89.24 483 HIS A O 1
ATOM 7027 N N . THR A 1 504 ? -22.742 26.097 72.554 1.00 71.56 484 THR A N 1
ATOM 7028 C CA . THR A 1 504 ? -23.160 25.683 73.884 1.00 67.61 484 THR A CA 1
ATOM 7029 C C . THR A 1 504 ? -22.785 24.235 74.127 1.00 66.26 484 THR A C 1
ATOM 7030 O O . THR A 1 504 ? -22.936 23.394 73.241 1.00 65.04 484 THR A O 1
ATOM 7041 N N . THR A 1 505 ? -22.308 23.951 75.336 1.00 72.52 485 THR A N 1
ATOM 7042 C CA . THR A 1 505 ? -21.842 22.624 75.695 1.00 71.71 485 THR A CA 1
ATOM 7043 C C . THR A 1 505 ? -22.319 22.307 77.102 1.00 72.39 485 THR A C 1
ATOM 7044 O O . THR A 1 505 ? -22.296 23.172 77.982 1.00 75.33 485 THR A O 1
ATOM 7055 N N . TRP A 1 506 ? -22.716 21.054 77.309 1.00 68.98 486 TRP A N 1
ATOM 7056 C CA . TRP A 1 506 ? -23.232 20.569 78.581 1.00 69.11 486 TRP A CA 1
ATOM 7057 C C . TRP A 1 506 ? -22.455 19.328 78.980 1.00 71.33 486 TRP A C 1
ATOM 7058 O O . TRP A 1 506 ? -22.211 18.458 78.142 1.00 71.36 486 TRP A O 1
ATOM 7079 N N . ASP A 1 507 ? -22.031 19.265 80.238 1.00 73.44 487 ASP A N 1
ATOM 7080 C CA . ASP A 1 507 ? -21.442 18.039 80.750 1.00 73.42 487 ASP A CA 1
ATOM 7081 C C . ASP A 1 507 ? -22.552 17.037 81.055 1.00 71.96 487 ASP A C 1
ATOM 7082 O O . ASP A 1 507 ? -23.738 17.342 80.911 1.00 69.36 487 ASP A O 1
ATOM 7091 N N . TYR A 1 508 ? -22.185 15.809 81.450 1.00 72.84 488 TYR A N 1
ATOM 7092 C CA . TYR A 1 508 ? -23.223 14.796 81.614 1.00 71.16 488 TYR A CA 1
ATOM 7093 C C . TYR A 1 508 ? -24.187 15.170 82.729 1.00 68.84 488 TYR A C 1
ATOM 7094 O O . TYR A 1 508 ? -25.397 14.944 82.612 1.00 65.47 488 TYR A O 1
ATOM 7112 N N . ALA A 1 509 ? -23.668 15.724 83.822 1.00 69.34 489 ALA A N 1
ATOM 7113 C CA . ALA A 1 509 ? -24.492 15.966 84.999 1.00 70.48 489 ALA A CA 1
ATOM 7114 C C . ALA A 1 509 ? -25.611 16.948 84.701 1.00 71.11 489 ALA A C 1
ATOM 7115 O O . ALA A 1 509 ? -26.729 16.801 85.208 1.00 70.39 489 ALA A O 1
ATOM 7122 N N . GLU A 1 510 ? -25.331 17.957 83.880 1.00 77.38 490 GLU A N 1
ATOM 7123 C CA . GLU A 1 510 ? -26.375 18.899 83.508 1.00 76.22 490 GLU A CA 1
ATOM 7124 C C . GLU A 1 510 ? -27.383 18.240 82.580 1.00 69.35 490 GLU A C 1
ATOM 7125 O O . GLU A 1 510 ? -28.593 18.440 82.728 1.00 68.82 490 GLU A O 1
ATOM 7137 N N . LEU A 1 511 ? -26.900 17.458 81.615 1.00 61.02 491 LEU A N 1
ATOM 7138 C CA . LEU A 1 511 ? -27.798 16.762 80.705 1.00 57.26 491 LEU A CA 1
ATOM 7139 C C . LEU A 1 511 ? -28.718 15.818 81.463 1.00 56.81 491 LEU A C 1
ATOM 7140 O O . LEU A 1 511 ? -29.910 15.715 81.152 1.00 56.87 491 LEU A O 1
ATOM 7156 N N . ASP A 1 512 ? -28.183 15.120 82.462 1.00 56.40 492 ASP A N 1
ATOM 7157 C CA . ASP A 1 512 ? -28.993 14.179 83.222 1.00 56.94 492 ASP A CA 1
ATOM 7158 C C . ASP A 1 512 ? -30.063 14.909 84.011 1.00 56.96 492 ASP A C 1
ATOM 7159 O O . ASP A 1 512 ? -31.210 14.455 84.090 1.00 54.74 492 ASP A O 1
ATOM 7168 N N . ALA A 1 513 ? -29.703 16.047 84.597 1.00 63.27 493 ALA A N 1
ATOM 7169 C CA . ALA A 1 513 ? -30.636 16.778 85.440 1.00 64.86 493 ALA A CA 1
ATOM 7170 C C . ALA A 1 513 ? -31.773 17.351 84.613 1.00 63.35 493 ALA A C 1
ATOM 7171 O O . ALA A 1 513 ? -32.944 17.263 85.002 1.00 65.79 493 ALA A O 1
ATOM 7178 N N . ARG A 1 514 ? -31.441 17.959 83.475 1.00 57.25 494 ARG A N 1
ATOM 7179 C CA . ARG A 1 514 ? -32.461 18.496 82.584 1.00 57.08 494 ARG A CA 1
ATOM 7180 C C . ARG A 1 514 ? -33.448 17.418 82.160 1.00 54.86 494 ARG A C 1
ATOM 7181 O O . ARG A 1 514 ? -34.658 17.659 82.103 1.00 50.29 494 ARG A O 1
ATOM 7202 N N . ALA A 1 515 ? -32.948 16.221 81.862 1.00 60.66 495 ALA A N 1
ATOM 7203 C CA . ALA A 1 515 ? -33.825 15.130 81.462 1.00 61.92 495 ALA A CA 1
ATOM 7204 C C . ALA A 1 515 ? -34.670 14.647 82.630 1.00 62.39 495 ALA A C 1
ATOM 7205 O O . ALA A 1 515 ? -35.858 14.350 82.462 1.00 63.89 495 ALA A O 1
ATOM 7212 N N . ASN A 1 516 ? -34.069 14.545 83.816 1.00 59.68 496 ASN A N 1
ATOM 7213 C CA . ASN A 1 516 ? -34.808 14.099 84.989 1.00 59.02 496 ASN A CA 1
ATOM 7214 C C . ASN A 1 516 ? -35.931 15.065 85.324 1.00 56.58 496 ASN A C 1
ATOM 7215 O O . ASN A 1 516 ? -37.010 14.652 85.764 1.00 55.51 496 ASN A O 1
ATOM 7226 N N . ARG A 1 517 ? -35.696 16.358 85.118 1.00 57.35 497 ARG A N 1
ATOM 7227 C CA . ARG A 1 517 ? -36.730 17.349 85.375 1.00 59.51 497 ARG A CA 1
ATOM 7228 C C . ARG A 1 517 ? -37.884 17.216 84.394 1.00 59.73 497 ARG A C 1
ATOM 7229 O O . ARG A 1 517 ? -39.054 17.242 84.790 1.00 61.33 497 ARG A O 1
ATOM 7250 N N . LEU A 1 518 ? -37.578 17.065 83.109 1.00 58.82 498 LEU A N 1
ATOM 7251 C CA . LEU A 1 518 ? -38.638 16.919 82.125 1.00 56.40 498 LEU A CA 1
ATOM 7252 C C . LEU A 1 518 ? -39.367 15.594 82.269 1.00 54.86 498 LEU A C 1
ATOM 7253 O O . LEU A 1 518 ? -40.526 15.491 81.857 1.00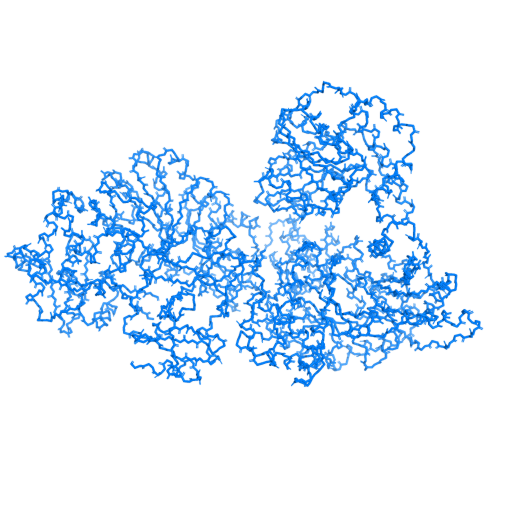 57.32 498 LEU A O 1
ATOM 7269 N N . ALA A 1 519 ? -38.718 14.585 82.845 1.00 45.75 499 ALA A N 1
ATOM 7270 C CA . ALA A 1 519 ? -39.362 13.296 83.046 1.00 46.50 499 ALA A CA 1
ATOM 7271 C C . ALA A 1 519 ? -40.292 13.279 84.248 1.00 49.02 499 ALA A C 1
ATOM 7272 O O . ALA A 1 519 ? -41.228 12.475 84.282 1.00 49.06 499 ALA A O 1
ATOM 7279 N N . ARG A 1 520 ? -40.065 14.141 85.239 1.00 58.13 500 ARG A N 1
ATOM 7280 C CA . ARG A 1 520 ? -41.079 14.322 86.269 1.00 61.56 500 ARG A CA 1
ATOM 7281 C C . ARG A 1 520 ? -42.266 15.100 85.734 1.00 60.41 500 ARG A C 1
ATOM 7282 O O . ARG A 1 520 ? -43.399 14.881 86.173 1.00 62.48 500 ARG A O 1
ATOM 7303 N N . HIS A 1 521 ? -42.028 16.003 84.787 1.00 54.11 501 HIS A N 1
ATOM 7304 C CA . HIS A 1 521 ? -43.126 16.762 84.212 1.00 53.35 501 HIS A CA 1
ATOM 7305 C C . HIS A 1 521 ? -44.041 15.869 83.387 1.00 54.32 501 HIS A C 1
ATOM 7306 O O . HIS A 1 521 ? -45.262 16.060 83.387 1.00 52.90 501 HIS A O 1
ATOM 7320 N N . PHE A 1 522 ? -43.470 14.907 82.661 1.00 61.45 502 PHE A N 1
ATOM 7321 C CA . PHE A 1 522 ? -44.294 13.951 81.930 1.00 63.40 502 PHE A CA 1
ATOM 7322 C C . PHE A 1 522 ? -45.231 13.209 82.869 1.00 64.63 502 PHE A C 1
ATOM 7323 O O . PHE A 1 522 ? -46.400 12.980 82.539 1.00 66.12 502 PHE A O 1
ATOM 7340 N N . ALA A 1 523 ? -44.738 12.825 84.044 1.00 58.98 503 ALA A N 1
ATOM 7341 C CA . ALA A 1 523 ? -45.549 12.031 84.952 1.00 59.27 503 ALA A CA 1
ATOM 7342 C C . ALA A 1 523 ? -46.644 12.854 85.607 1.00 58.72 503 ALA A C 1
ATOM 7343 O O . ALA A 1 523 ? -47.647 12.288 86.051 1.00 62.88 503 ALA A O 1
ATOM 7350 N N . ALA A 1 524 ? -46.473 14.173 85.677 1.00 50.33 504 ALA A N 1
ATOM 7351 C CA . ALA A 1 524 ? -47.560 15.043 86.100 1.00 50.64 504 ALA A CA 1
ATOM 7352 C C . ALA A 1 524 ? -48.603 15.212 85.007 1.00 50.05 504 ALA A C 1
ATOM 7353 O O . ALA A 1 524 ? -49.782 15.433 85.306 1.00 49.27 504 ALA A O 1
ATOM 7360 N N . SER A 1 525 ? -48.192 15.111 83.744 1.00 50.25 505 SER A N 1
ATOM 7361 C CA . SER A 1 525 ? -49.016 15.519 82.618 1.00 50.52 505 SER A CA 1
ATOM 7362 C C . SER A 1 525 ? -49.842 14.395 82.010 1.00 52.72 505 SER A C 1
ATOM 7363 O O . SER A 1 525 ? -50.698 14.681 81.166 1.00 50.67 505 SER A O 1
ATOM 7371 N N . THR A 1 526 ? -49.614 13.139 82.395 1.00 57.16 506 THR A N 1
ATOM 7372 C CA . THR A 1 526 ? -50.529 12.057 82.056 1.00 58.55 506 THR A CA 1
ATOM 7373 C C . THR A 1 526 ? -50.669 11.116 83.248 1.00 62.36 506 THR A C 1
ATOM 7374 O O . THR A 1 526 ? -49.681 10.868 83.953 1.00 61.54 506 THR A O 1
ATOM 7385 N N . PRO A 1 527 ? -51.869 10.580 83.508 1.00 73.44 507 PRO A N 1
ATOM 7386 C CA . PRO A 1 527 ? -51.983 9.523 84.519 1.00 76.79 507 PRO A CA 1
ATOM 7387 C C . PRO A 1 527 ? -51.454 8.182 84.065 1.00 77.07 507 PRO A C 1
ATOM 7388 O O . PRO A 1 527 ? -51.189 7.324 84.917 1.00 79.36 507 PRO A O 1
ATOM 7399 N N . ALA A 1 528 ? -51.306 7.963 82.763 1.00 73.44 508 ALA A N 1
ATOM 7400 C CA . ALA A 1 528 ? -50.993 6.635 82.266 1.00 73.60 508 ALA A CA 1
ATOM 7401 C C . ALA A 1 528 ? -49.592 6.223 82.685 1.00 72.58 508 ALA A C 1
ATOM 7402 O O . ALA A 1 528 ? -48.706 7.056 82.890 1.00 73.20 508 ALA A O 1
ATOM 7409 N N . ARG A 1 529 ? -49.402 4.913 82.821 1.00 66.21 509 ARG A N 1
ATOM 7410 C CA . ARG A 1 529 ? -48.155 4.351 83.310 1.00 65.82 509 ARG A CA 1
ATOM 7411 C C . ARG A 1 529 ? -47.869 3.040 82.602 1.00 68.81 509 ARG A C 1
ATOM 7412 O O . ARG A 1 529 ? -48.719 2.477 81.908 1.00 67.85 509 ARG A O 1
ATOM 7433 N N . GLY A 1 530 ? -46.644 2.568 82.786 1.00 80.58 510 GLY A N 1
ATOM 7434 C CA . GLY A 1 530 ? -46.165 1.387 82.122 1.00 83.88 510 GLY A CA 1
ATOM 7435 C C . GLY A 1 530 ? -45.358 1.765 80.904 1.00 82.76 510 GLY A C 1
ATOM 7436 O O . GLY A 1 530 ? -44.867 2.888 80.767 1.00 79.81 510 GLY A O 1
ATOM 7440 N N . ASN A 1 531 ? -45.225 0.808 79.997 1.00 85.85 511 ASN A N 1
ATOM 7441 C CA . ASN A 1 531 ? -44.514 1.087 78.763 1.00 82.83 511 ASN A CA 1
ATOM 7442 C C . ASN A 1 531 ? -45.474 1.881 77.895 1.00 76.60 511 ASN A C 1
ATOM 7443 O O . ASN A 1 531 ? -46.488 1.353 77.427 1.00 79.61 511 ASN A O 1
ATOM 7454 N N . LEU A 1 532 ? -45.140 3.141 77.669 1.00 60.09 512 LEU A N 1
ATOM 7455 C CA . LEU A 1 532 ? -45.980 4.085 76.960 1.00 56.70 512 LEU A CA 1
ATOM 7456 C C . LEU A 1 532 ? -45.267 4.483 75.683 1.00 55.10 512 LEU A C 1
ATOM 7457 O O . LEU A 1 532 ? -44.184 3.983 75.372 1.00 56.40 512 LEU A O 1
ATOM 7473 N N . ARG A 1 533 ? -45.879 5.400 74.944 1.00 59.19 513 ARG A N 1
ATOM 7474 C CA . ARG A 1 533 ? -45.312 5.864 73.695 1.00 59.35 513 ARG A CA 1
ATOM 7475 C C . ARG A 1 533 ? -45.499 7.367 73.626 1.00 55.80 513 ARG A C 1
ATOM 7476 O O . ARG A 1 533 ? -46.608 7.868 73.830 1.00 55.32 513 ARG A O 1
ATOM 7497 N N . VAL A 1 534 ? -44.412 8.070 73.340 1.00 52.63 514 VAL A N 1
ATOM 7498 C CA . VAL A 1 534 ? -44.359 9.523 73.395 1.00 51.65 514 VAL A CA 1
ATOM 7499 C C . VAL A 1 534 ? -43.917 9.998 72.024 1.00 52.65 514 VAL A C 1
ATOM 7500 O O . VAL A 1 534 ? -42.796 9.706 71.593 1.00 54.92 514 VAL A O 1
ATOM 7513 N N . ALA A 1 535 ? -44.787 10.731 71.344 1.00 51.94 515 ALA A N 1
ATOM 7514 C CA . ALA A 1 535 ? -44.469 11.234 70.022 1.00 52.77 515 ALA A CA 1
ATOM 7515 C C . ALA A 1 535 ? -43.709 12.540 70.138 1.00 52.10 515 ALA A C 1
ATOM 7516 O O . ALA A 1 535 ? -44.011 13.376 70.993 1.00 51.70 515 ALA A O 1
ATOM 7523 N N . LEU A 1 536 ? -42.722 12.705 69.265 1.00 57.33 516 LEU A N 1
ATOM 7524 C CA . LEU A 1 536 ? -41.813 13.839 69.309 1.00 58.95 516 LEU A CA 1
ATOM 7525 C C . LEU A 1 536 ? -41.876 14.533 67.962 1.00 59.29 516 LEU A C 1
ATOM 7526 O O . LEU A 1 536 ? -41.476 13.955 66.946 1.00 61.02 516 LEU A O 1
ATOM 7542 N N . LEU A 1 537 ? -42.370 15.759 67.953 1.00 51.74 517 LEU A N 1
ATOM 7543 C CA . LEU A 1 537 ? -42.318 16.619 66.781 1.00 49.96 517 LEU A CA 1
ATOM 7544 C C . LEU A 1 537 ? -41.406 17.758 67.192 1.00 47.37 517 LEU A C 1
ATOM 7545 O O . LEU A 1 537 ? -41.852 18.690 67.860 1.00 46.01 517 LEU A O 1
ATOM 7561 N N . LEU A 1 538 ? -40.157 17.729 66.739 1.00 46.65 518 LEU A N 1
ATOM 7562 C CA . LEU A 1 538 ? -39.172 18.664 67.254 1.00 44.74 518 LEU A CA 1
ATOM 7563 C C . LEU A 1 538 ? -38.123 19.027 66.218 1.00 45.40 518 LEU A C 1
ATOM 7564 O O . LEU A 1 538 ? -37.791 18.205 65.356 1.00 43.09 518 LEU A O 1
ATOM 7580 N N . PRO A 1 539 ? -37.578 20.242 66.281 1.00 46.97 519 PRO A N 1
ATOM 7581 C CA . PRO A 1 539 ? -36.367 20.552 65.528 1.00 50.42 519 PRO A CA 1
ATOM 7582 C C . PRO A 1 539 ? -35.179 19.832 66.133 1.00 53.02 519 PRO A C 1
ATOM 7583 O O . PRO A 1 539 ? -35.247 19.266 67.225 1.00 50.57 519 PRO A O 1
ATOM 7594 N N . ARG A 1 540 ? -34.069 19.861 65.409 1.00 65.25 520 ARG A N 1
ATOM 7595 C CA . ARG A 1 540 ? -32.873 19.165 65.850 1.00 67.98 520 ARG A CA 1
ATOM 7596 C C . ARG A 1 540 ? -32.114 20.151 66.719 1.00 69.84 520 ARG A C 1
ATOM 7597 O O . ARG A 1 540 ? -31.458 21.067 66.213 1.00 71.02 520 ARG A O 1
ATOM 7618 N N . THR A 1 541 ? -32.172 19.934 68.025 1.00 64.37 521 THR A N 1
ATOM 7619 C CA . THR A 1 541 ? -31.692 20.872 69.029 1.00 63.33 521 THR A CA 1
ATOM 7620 C C . THR A 1 541 ? -31.556 20.090 70.323 1.00 62.01 521 THR A C 1
ATOM 7621 O O . THR A 1 541 ? -31.819 18.886 70.375 1.00 61.52 521 THR A O 1
ATOM 7632 N N . LEU A 1 542 ? -31.150 20.786 71.378 1.00 58.73 522 LEU A N 1
ATOM 7633 C CA . LEU A 1 542 ? -30.903 20.109 72.638 1.00 55.98 522 LEU A CA 1
ATOM 7634 C C . LEU A 1 542 ? -32.200 19.738 73.331 1.00 52.88 522 LEU A C 1
ATOM 7635 O O . LEU A 1 542 ? -32.229 18.763 74.083 1.00 50.36 522 LEU A O 1
ATOM 7651 N N . ASP A 1 543 ? -33.281 20.472 73.057 1.00 58.76 523 ASP A N 1
ATOM 7652 C CA . ASP A 1 543 ? -34.610 20.068 73.507 1.00 57.74 523 ASP A CA 1
ATOM 7653 C C . ASP A 1 543 ? -34.916 18.635 73.098 1.00 53.22 523 ASP A C 1
ATOM 7654 O O . ASP A 1 543 ? -35.569 17.890 73.837 1.00 50.46 523 ASP A O 1
ATOM 7663 N N . ALA A 1 544 ? -34.446 18.234 71.921 1.00 52.11 524 ALA A N 1
ATOM 7664 C CA . ALA A 1 544 ? -34.736 16.913 71.395 1.00 51.72 524 ALA A CA 1
ATOM 7665 C C . ALA A 1 544 ? -33.882 15.839 72.047 1.00 52.93 524 ALA A C 1
ATOM 7666 O O . ALA A 1 544 ? -34.353 14.716 72.242 1.00 55.39 524 ALA A O 1
ATOM 7673 N N . ILE A 1 545 ? -32.638 16.158 72.397 1.00 48.09 525 ILE A N 1
ATOM 7674 C CA . ILE A 1 545 ? -31.826 15.222 73.167 1.00 45.94 525 ILE A CA 1
ATOM 7675 C C . ILE A 1 545 ? -32.430 15.018 74.547 1.00 44.63 525 ILE A C 1
ATOM 7676 O O . ILE A 1 545 ? -32.539 13.887 75.032 1.00 45.64 525 ILE A O 1
ATOM 7692 N N . VAL A 1 546 ? -32.797 16.113 75.213 1.00 42.78 526 VAL A N 1
ATOM 7693 C CA . VAL A 1 546 ? -33.387 16.012 76.544 1.00 45.52 526 VAL A CA 1
ATOM 7694 C C . VAL A 1 546 ? -34.676 15.210 76.477 1.00 47.69 526 VAL A C 1
ATOM 7695 O O . VAL A 1 546 ? -34.977 14.408 77.368 1.00 46.05 526 VAL A O 1
ATOM 7708 N N . ALA A 1 547 ? -35.456 15.415 75.419 1.00 57.00 527 ALA A N 1
ATOM 7709 C CA . ALA A 1 547 ? -36.766 14.791 75.336 1.00 59.22 527 ALA A CA 1
ATOM 7710 C C . ALA A 1 547 ? -36.656 13.292 75.118 1.00 58.96 527 ALA A C 1
ATOM 7711 O O . ALA A 1 547 ? -37.491 12.531 75.619 1.00 61.62 527 ALA A O 1
ATOM 7718 N N . ILE A 1 548 ? -35.646 12.851 74.371 1.00 50.44 528 ILE A N 1
ATOM 7719 C CA . ILE A 1 548 ? -35.393 11.421 74.231 1.00 50.20 528 ILE A CA 1
ATOM 7720 C C . ILE A 1 548 ? -35.068 10.810 75.585 1.00 52.52 528 ILE A C 1
ATOM 7721 O O . ILE A 1 548 ? -35.664 9.809 75.995 1.00 51.65 528 ILE A O 1
ATOM 7737 N N . LEU A 1 549 ? -34.119 11.411 76.300 1.00 57.24 529 LEU A N 1
ATOM 7738 C CA . LEU A 1 549 ? -33.689 10.863 77.578 1.00 58.88 529 LEU A CA 1
ATOM 7739 C C . LEU A 1 549 ? -34.817 10.878 78.591 1.00 58.44 529 LEU A C 1
ATOM 7740 O O . LEU A 1 549 ? -34.995 9.917 79.346 1.00 60.70 529 LEU A O 1
ATOM 7756 N N . ALA A 1 550 ? -35.560 11.980 78.645 1.00 52.86 530 ALA A N 1
ATOM 7757 C CA . ALA A 1 550 ? -36.745 12.053 79.487 1.00 51.28 530 ALA A CA 1
ATOM 7758 C C . ALA A 1 550 ? -37.685 10.890 79.213 1.00 50.04 530 ALA A C 1
ATOM 7759 O O . ALA A 1 550 ? -38.101 10.183 80.137 1.00 51.96 530 ALA A O 1
ATOM 7766 N N . THR A 1 551 ? -38.064 10.712 77.944 1.00 48.20 531 THR A N 1
ATOM 7767 C CA . THR A 1 551 ? -38.953 9.623 77.553 1.00 50.06 531 THR A CA 1
ATOM 7768 C C . THR A 1 551 ? -38.446 8.279 78.059 1.00 53.24 531 THR A C 1
ATOM 7769 O O . THR A 1 551 ? -39.218 7.469 78.582 1.00 55.11 531 THR A O 1
ATOM 7780 N N . LEU A 1 552 ? -37.147 8.027 77.904 1.00 54.88 532 LEU A N 1
ATOM 7781 C CA . LEU A 1 552 ? -36.592 6.732 78.273 1.00 56.76 532 LEU A CA 1
ATOM 7782 C C . LEU A 1 552 ? -36.544 6.565 79.783 1.00 56.67 532 LEU A C 1
ATOM 7783 O O . LEU A 1 552 ? -36.784 5.470 80.303 1.00 57.50 532 LEU A O 1
ATOM 7799 N N . LYS A 1 553 ? -36.230 7.640 80.501 1.00 55.45 533 LYS A N 1
ATOM 7800 C CA . LYS A 1 553 ? -36.212 7.595 81.956 1.00 57.27 533 LYS A CA 1
ATOM 7801 C C . LYS A 1 553 ? -37.597 7.351 82.533 1.00 57.72 533 LYS A C 1
ATOM 7802 O O . LYS A 1 553 ? -37.722 6.805 83.634 1.00 60.13 533 LYS A O 1
ATOM 7821 N N . PHE A 1 554 ? -38.639 7.736 81.808 1.00 54.64 534 PHE A N 1
ATOM 7822 C CA . PHE A 1 554 ? -40.010 7.671 82.284 1.00 54.12 534 PHE A CA 1
ATOM 7823 C C . PHE A 1 554 ? -40.643 6.300 82.060 1.00 55.84 534 PHE A C 1
ATOM 7824 O O . PHE A 1 554 ? -41.779 6.070 82.487 1.00 54.78 534 PHE A O 1
ATOM 7841 N N . GLY A 1 555 ? -39.909 5.361 81.473 1.00 69.96 535 GLY A N 1
ATOM 7842 C CA . GLY A 1 555 ? -40.418 4.028 81.249 1.00 73.58 535 GLY A CA 1
ATOM 7843 C C . GLY A 1 555 ? -41.054 3.841 79.901 1.00 71.52 535 GLY A C 1
ATOM 7844 O O . GLY A 1 555 ? -41.749 2.841 79.694 1.00 72.59 535 GLY A O 1
ATOM 7848 N N . ALA A 1 556 ? -40.816 4.755 78.969 1.00 65.83 536 ALA A N 1
ATOM 7849 C CA . ALA A 1 556 ? -41.615 4.886 77.769 1.00 62.40 536 ALA A CA 1
ATOM 7850 C C . ALA A 1 556 ? -40.712 4.809 76.555 1.00 60.68 536 ALA A C 1
ATOM 7851 O O . ALA A 1 556 ? -39.487 4.701 76.665 1.00 62.08 536 ALA A O 1
ATOM 7858 N N . ALA A 1 557 ? -41.345 4.866 75.390 1.00 53.99 537 ALA A N 1
ATOM 7859 C CA . ALA A 1 557 ? -40.666 4.817 74.111 1.00 51.78 537 ALA A CA 1
ATOM 7860 C C . ALA A 1 557 ? -40.966 6.075 73.316 1.00 49.70 537 ALA A C 1
ATOM 7861 O O . ALA A 1 557 ? -42.074 6.613 73.392 1.00 49.32 537 ALA A O 1
ATOM 7868 N N . TYR A 1 558 ? -39.968 6.568 72.603 1.00 49.84 538 TYR A N 1
ATOM 7869 C CA . TYR A 1 558 ? -40.038 7.819 71.825 1.00 48.57 538 TYR A CA 1
ATOM 7870 C C . TYR A 1 558 ? -40.384 7.494 70.382 1.00 48.84 538 TYR A C 1
ATOM 7871 O O . TYR A 1 558 ? -39.917 6.517 69.881 1.00 47.62 538 TYR A O 1
ATOM 7889 N N . VAL A 1 559 ? -41.222 8.317 69.762 1.00 50.91 539 VAL A N 1
ATOM 7890 C CA . VAL A 1 559 ? -41.738 8.096 68.417 1.00 53.25 539 VAL A CA 1
ATOM 7891 C C . VAL A 1 559 ? -41.434 9.348 67.605 1.00 52.96 539 VAL A C 1
ATOM 7892 O O . VAL A 1 559 ? -42.234 10.293 67.610 1.00 53.30 539 VAL A O 1
ATOM 7905 N N . PRO A 1 560 ? -40.310 9.406 66.901 1.00 51.75 540 PRO A N 1
ATOM 7906 C CA . PRO A 1 560 ? -39.930 10.652 66.241 1.00 51.70 540 PRO A CA 1
ATOM 7907 C C . PRO A 1 560 ? -40.771 10.937 65.013 1.00 52.56 540 PRO A C 1
ATOM 7908 O O . PRO A 1 560 ? -41.238 10.032 64.319 1.00 52.55 540 PRO A O 1
ATOM 7919 N N . ILE A 1 561 ? -40.964 12.227 64.757 1.00 49.34 541 ILE A N 1
ATOM 7920 C CA . ILE A 1 561 ? -41.673 12.702 63.580 1.00 50.27 541 ILE A CA 1
ATOM 7921 C C . ILE A 1 561 ? -40.919 13.918 63.072 1.00 50.65 541 ILE A C 1
ATOM 7922 O O . ILE A 1 561 ? -40.493 14.766 63.862 1.00 47.89 541 ILE A O 1
ATOM 7938 N N . ASP A 1 562 ? -40.764 14.011 61.765 1.00 56.27 542 ASP A N 1
ATOM 7939 C CA . ASP A 1 562 ? -40.008 15.125 61.224 1.00 59.58 542 ASP A CA 1
ATOM 7940 C C . ASP A 1 562 ? -40.892 16.369 61.193 1.00 57.09 542 ASP A C 1
ATOM 7941 O O . ASP A 1 562 ? -42.033 16.291 60.728 1.00 59.40 542 ASP A O 1
ATOM 7950 N N . PRO A 1 563 ? -40.420 17.520 61.685 1.00 48.31 543 PRO A N 1
ATOM 7951 C CA . PRO A 1 563 ? -41.264 18.725 61.661 1.00 49.12 543 PRO A CA 1
ATOM 7952 C C . PRO A 1 563 ? -41.757 19.147 60.287 1.00 51.17 543 PRO A C 1
ATOM 7953 O O . PRO A 1 563 ? -42.717 19.924 60.213 1.00 51.57 543 PRO A O 1
ATOM 7964 N N . ASP A 1 564 ? -41.143 18.674 59.207 1.00 65.65 544 ASP A N 1
ATOM 7965 C CA . ASP A 1 564 ? -41.565 18.999 57.852 1.00 70.28 544 ASP A CA 1
ATOM 7966 C C . ASP A 1 564 ? -42.436 17.921 57.219 1.00 69.52 544 ASP A C 1
ATOM 7967 O O . ASP A 1 564 ? -42.795 18.050 56.045 1.00 71.13 544 ASP A O 1
ATOM 7976 N N . ALA A 1 565 ? -42.767 16.858 57.957 1.00 64.68 545 ALA A N 1
ATOM 7977 C CA . ALA A 1 565 ? -43.567 15.776 57.413 1.00 62.68 545 ALA A CA 1
ATOM 7978 C C . ALA A 1 565 ? -44.916 16.300 56.934 1.00 61.74 545 ALA A C 1
ATOM 7979 O O . ALA A 1 565 ? -45.394 17.319 57.418 1.00 62.22 545 ALA A O 1
ATOM 7986 N N . PRO A 1 566 ? -45.568 15.613 56.001 1.00 61.27 546 PRO A N 1
ATOM 7987 C CA . PRO A 1 566 ? -46.910 16.042 55.608 1.00 61.64 546 PRO A CA 1
ATOM 7988 C C . PRO A 1 566 ? -47.912 15.753 56.710 1.00 61.30 546 PRO A C 1
ATOM 7989 O O . PRO A 1 566 ? -47.832 14.729 57.391 1.00 60.97 546 PRO A O 1
ATOM 8000 N N . ALA A 1 567 ? -48.850 16.689 56.888 1.00 61.72 547 ALA A N 1
ATOM 8001 C CA . ALA A 1 567 ? -49.715 16.692 58.063 1.00 61.09 547 ALA A CA 1
ATOM 8002 C C . ALA A 1 567 ? -50.492 15.392 58.211 1.00 63.34 547 ALA A C 1
ATOM 8003 O O . ALA A 1 567 ? -50.838 15.005 59.332 1.00 60.31 547 ALA A O 1
ATOM 8010 N N . GLU A 1 568 ? -50.783 14.711 57.103 1.00 76.44 548 GLU A N 1
ATOM 8011 C CA . GLU A 1 568 ? -51.487 13.439 57.196 1.00 79.43 548 GLU A CA 1
ATOM 8012 C C . GLU A 1 568 ? -50.659 12.397 57.931 1.00 77.02 548 GLU A C 1
ATOM 8013 O O . GLU A 1 568 ? -51.218 11.519 58.596 1.00 76.99 548 GLU A O 1
ATOM 8021 N N . ARG A 1 569 ? -49.334 12.468 57.820 1.00 75.96 549 ARG A N 1
ATOM 8022 C CA . ARG A 1 569 ? -48.497 11.429 58.403 1.00 74.03 549 ARG A CA 1
ATOM 8023 C C . ARG A 1 569 ? -48.331 11.647 59.900 1.00 68.05 549 ARG A C 1
ATOM 8024 O O . ARG A 1 569 ? -48.301 10.681 60.669 1.00 67.19 549 ARG A O 1
ATOM 8045 N N . ILE A 1 570 ? -48.179 12.908 60.311 1.00 56.13 550 ILE A N 1
ATOM 8046 C CA . ILE A 1 570 ? -48.166 13.254 61.731 1.00 51.68 550 ILE A CA 1
ATOM 8047 C C . ILE A 1 570 ? -49.416 12.690 62.385 1.00 52.49 550 ILE A C 1
ATOM 8048 O O . ILE A 1 570 ? -49.361 11.970 63.388 1.00 53.01 550 ILE A O 1
ATOM 8064 N N . ARG A 1 571 ? -50.563 13.059 61.820 1.00 50.60 551 ARG A N 1
ATOM 8065 C CA . ARG A 1 571 ? -51.872 12.579 62.237 1.00 50.17 551 ARG A CA 1
ATOM 8066 C C . ARG A 1 571 ? -51.902 11.068 62.408 1.00 48.13 551 ARG A C 1
ATOM 8067 O O . ARG A 1 571 ? -52.392 10.549 63.417 1.00 46.79 551 ARG A O 1
ATOM 8088 N N . ALA A 1 572 ? -51.370 10.346 61.426 1.00 52.95 552 ALA A N 1
ATOM 8089 C CA . ALA A 1 572 ? -51.525 8.899 61.386 1.00 55.21 552 ALA A CA 1
ATOM 8090 C C . ALA A 1 572 ? -50.555 8.189 62.314 1.00 56.07 552 ALA A C 1
ATOM 8091 O O . ALA A 1 572 ? -50.900 7.160 62.901 1.00 60.06 552 ALA A O 1
ATOM 8098 N N . ILE A 1 573 ? -49.341 8.715 62.458 1.00 49.60 553 ILE A N 1
ATOM 8099 C CA . ILE A 1 573 ? -48.410 8.164 63.436 1.00 49.03 553 ILE A CA 1
ATOM 8100 C C . ILE A 1 573 ? -48.979 8.291 64.839 1.00 50.38 553 ILE A C 1
ATOM 8101 O O . ILE A 1 573 ? -48.993 7.324 65.608 1.00 50.18 553 ILE A O 1
ATOM 8117 N N . ILE A 1 574 ? -49.422 9.497 65.202 1.00 55.14 554 ILE A N 1
ATOM 8118 C CA . ILE A 1 574 ? -49.914 9.749 66.554 1.00 54.76 554 ILE A CA 1
ATOM 8119 C C . ILE A 1 574 ? -51.050 8.796 66.898 1.00 58.51 554 ILE A C 1
ATOM 8120 O O . ILE A 1 574 ? -51.088 8.225 67.994 1.00 61.43 554 ILE A O 1
ATOM 8136 N N . ASP A 1 575 ? -51.989 8.604 65.975 1.00 63.30 555 ASP A N 1
ATOM 8137 C CA . ASP A 1 575 ? -53.083 7.680 66.239 1.00 69.87 555 ASP A CA 1
ATOM 8138 C C . ASP A 1 575 ? -52.615 6.233 66.228 1.00 70.72 555 ASP A C 1
ATOM 8139 O O . ASP A 1 575 ? -53.229 5.383 66.882 1.00 71.06 555 ASP A O 1
ATOM 8148 N N . ASP A 1 576 ? -51.533 5.929 65.511 1.00 72.38 556 ASP A N 1
ATOM 8149 C CA . ASP A 1 576 ? -51.127 4.538 65.363 1.00 75.46 556 ASP A CA 1
ATOM 8150 C C . ASP A 1 576 ? -50.425 4.046 66.620 1.00 74.14 556 ASP A C 1
ATOM 8151 O O . ASP A 1 576 ? -50.583 2.883 67.006 1.00 75.36 556 ASP A O 1
ATOM 8160 N N . CYS A 1 577 ? -49.665 4.917 67.277 1.00 73.47 557 CYS A N 1
ATOM 8161 C CA . CYS A 1 577 ? -48.962 4.554 68.497 1.00 75.21 557 CYS A CA 1
ATOM 8162 C C . CYS A 1 577 ? -49.763 4.858 69.754 1.00 75.73 557 CYS A C 1
ATOM 8163 O O . CYS A 1 577 ? -49.333 4.470 70.842 1.00 74.58 557 CYS A O 1
ATOM 8171 N N . ASP A 1 578 ? -50.932 5.481 69.625 1.00 79.84 558 ASP A N 1
ATOM 8172 C CA . ASP A 1 578 ? -51.747 5.898 70.762 1.00 80.66 558 ASP A CA 1
ATOM 8173 C C . ASP A 1 578 ? -50.888 6.654 71.773 1.00 74.85 558 ASP A C 1
ATOM 8174 O O . ASP A 1 578 ? -50.672 6.222 72.906 1.00 75.87 558 ASP A O 1
ATOM 8183 N N . ALA A 1 579 ? -50.378 7.794 71.317 1.00 59.87 559 ALA A N 1
ATOM 8184 C CA . ALA A 1 579 ? -49.453 8.581 72.115 1.00 54.26 559 ALA A CA 1
ATOM 8185 C C . ALA A 1 579 ? -50.094 9.026 73.416 1.00 54.21 559 ALA A C 1
ATOM 8186 O O . ALA A 1 579 ? -51.172 9.625 73.424 1.00 57.38 559 ALA A O 1
ATOM 8193 N N . ALA A 1 580 ? -49.418 8.728 74.523 1.00 50.32 560 ALA A N 1
ATOM 8194 C CA . ALA A 1 580 ? -49.823 9.283 75.804 1.00 48.61 560 ALA A CA 1
ATOM 8195 C C . ALA A 1 580 ? -49.481 10.759 75.894 1.00 45.38 560 ALA A C 1
ATOM 8196 O O . ALA A 1 580 ? -50.139 11.504 76.628 1.00 49.48 560 ALA A O 1
ATOM 8203 N N . LEU A 1 581 ? -48.464 11.195 75.158 1.00 41.50 561 LEU A N 1
ATOM 8204 C CA . LEU A 1 581 ? -48.021 12.576 75.166 1.00 40.53 561 LEU A CA 1
ATOM 8205 C C . LEU A 1 581 ? -47.434 12.895 73.804 1.00 46.47 561 LEU A C 1
ATOM 8206 O O . LEU A 1 581 ? -46.884 12.020 73.132 1.00 50.26 561 LEU A O 1
ATOM 8222 N N . VAL A 1 582 ? -47.564 14.155 73.404 1.00 52.69 562 VAL A N 1
ATOM 8223 C CA . VAL A 1 582 ? -46.981 14.655 72.168 1.00 53.68 562 VAL A CA 1
ATOM 8224 C C . VAL A 1 582 ? -46.137 15.867 72.520 1.00 51.84 562 VAL A C 1
ATOM 8225 O O . VAL A 1 582 ? -46.663 16.873 73.004 1.00 53.06 562 VAL A O 1
ATOM 8238 N N . VAL A 1 583 ? -44.839 15.778 72.260 1.00 43.99 563 VAL A N 1
ATOM 8239 C CA . VAL A 1 583 ? -43.863 16.748 72.736 1.00 42.75 563 VAL A CA 1
ATOM 8240 C C . VAL A 1 583 ? -43.401 17.556 71.536 1.00 45.12 563 VAL A C 1
ATOM 8241 O O . VAL A 1 583 ? -42.818 17.005 70.595 1.00 45.80 563 VAL A O 1
ATOM 8254 N N . THR A 1 584 ? -43.655 18.860 71.573 1.00 48.47 564 THR A N 1
ATOM 8255 C CA . THR A 1 584 ? -43.411 19.716 70.428 1.00 50.63 564 THR A CA 1
ATOM 8256 C C . THR A 1 584 ? -43.043 21.107 70.928 1.00 49.15 564 THR A C 1
ATOM 8257 O O . THR A 1 584 ? -42.791 21.307 72.119 1.00 47.96 564 THR A O 1
ATOM 8268 N N . THR A 1 585 ? -42.981 22.062 70.004 1.00 53.56 565 THR A N 1
ATOM 8269 C CA . THR A 1 585 ? -42.641 23.443 70.303 1.00 55.69 565 THR A CA 1
ATOM 8270 C C . THR A 1 585 ? -43.843 24.337 70.021 1.00 56.69 565 THR A C 1
ATOM 8271 O O . THR A 1 585 ? -44.889 23.886 69.549 1.00 60.16 565 THR A O 1
ATOM 8282 N N . VAL A 1 586 ? -43.681 25.627 70.318 1.00 43.79 566 VAL A N 1
ATOM 8283 C CA . VAL A 1 586 ? -44.756 26.585 70.082 1.00 42.85 566 VAL A CA 1
ATOM 8284 C C . VAL A 1 586 ? -45.041 26.707 68.595 1.00 49.16 566 VAL A C 1
ATOM 8285 O O . VAL A 1 586 ? -46.195 26.865 68.180 1.00 51.65 566 VAL A O 1
ATOM 8298 N N . ASP A 1 587 ? -44.001 26.640 67.772 1.00 69.97 567 ASP A N 1
ATOM 8299 C CA . ASP A 1 587 ? -44.174 26.873 66.347 1.00 74.64 567 ASP A CA 1
ATOM 8300 C C . ASP A 1 587 ? -44.769 25.642 65.679 1.00 70.74 567 ASP A C 1
ATOM 8301 O O . ASP A 1 587 ? -45.594 25.761 64.768 1.00 72.68 567 ASP A O 1
ATOM 8310 N N . LEU A 1 588 ? -44.392 24.459 66.148 1.00 51.79 568 LEU A N 1
ATOM 8311 C CA . LEU A 1 588 ? -44.810 23.212 65.535 1.00 46.85 568 LEU A CA 1
ATOM 8312 C C . LEU A 1 588 ? -46.124 22.687 66.085 1.00 47.52 568 LEU A C 1
ATOM 8313 O O . LEU A 1 588 ? -46.682 21.756 65.503 1.00 47.68 568 LEU A O 1
ATOM 8329 N N . ALA A 1 589 ? -46.614 23.222 67.202 1.00 50.75 569 ALA A N 1
ATOM 8330 C CA . ALA A 1 589 ? -47.883 22.745 67.735 1.00 48.52 569 ALA A CA 1
ATOM 8331 C C . ALA A 1 589 ? -49.003 22.974 66.735 1.00 50.96 569 ALA A C 1
ATOM 8332 O O . ALA A 1 589 ? -49.983 22.221 66.715 1.00 50.05 569 ALA A O 1
ATOM 8339 N N . SER A 1 590 ? -48.875 24.003 65.892 1.00 60.08 570 SER A N 1
ATOM 8340 C CA . SER A 1 590 ? -49.854 24.279 64.848 1.00 61.24 570 SER A CA 1
ATOM 8341 C C . SER A 1 590 ? -49.897 23.192 63.777 1.00 60.94 570 SER A C 1
ATOM 8342 O O . SER A 1 590 ? -50.757 23.262 62.890 1.00 62.71 570 SER A O 1
ATOM 8350 N N . ARG A 1 591 ? -49.037 22.196 63.851 1.00 58.80 571 ARG A N 1
ATOM 8351 C CA . ARG A 1 591 ? -49.009 21.123 62.843 1.00 58.64 571 ARG A CA 1
ATOM 8352 C C . ARG A 1 591 ? -49.748 19.918 63.371 1.00 58.33 571 ARG A C 1
ATOM 8353 O O . ARG A 1 591 ? -49.677 18.904 62.731 1.00 58.92 571 ARG A O 1
ATOM 8374 N N . ILE A 1 592 ? -50.442 20.054 64.489 1.00 48.99 572 ILE A N 1
ATOM 8375 C CA . ILE A 1 592 ? -51.136 18.964 65.152 1.00 46.40 572 ILE A CA 1
ATOM 8376 C C . ILE A 1 592 ? -52.613 19.302 65.243 1.00 48.54 572 ILE A C 1
ATOM 8377 O O . ILE A 1 592 ? -52.979 20.428 65.599 1.00 45.35 572 ILE A O 1
ATOM 8393 N N . ASP A 1 593 ? -53.453 18.330 64.919 1.00 61.97 573 ASP A N 1
ATOM 8394 C CA . ASP A 1 593 ? -54.889 18.506 64.998 1.00 67.12 573 ASP A CA 1
ATOM 8395 C C . ASP A 1 593 ? -55.296 18.708 66.449 1.00 63.90 573 ASP A C 1
ATOM 8396 O O . ASP A 1 593 ? -54.567 18.353 67.374 1.00 63.42 573 ASP A O 1
ATOM 8405 N N . ALA A 1 594 ? -56.489 19.255 66.651 1.00 52.38 574 ALA A N 1
ATOM 8406 C CA . ALA A 1 594 ? -57.104 19.160 67.969 1.00 52.51 574 ALA A CA 1
ATOM 8407 C C . ALA A 1 594 ? -57.937 17.892 67.934 1.00 56.81 574 ALA A C 1
ATOM 8408 O O . ALA A 1 594 ? -59.110 17.892 67.563 1.00 59.21 574 ALA A O 1
ATOM 8415 N N . SER A 1 595 ? -57.300 16.797 68.350 1.00 70.56 575 SER A N 1
ATOM 8416 C CA . SER A 1 595 ? -57.902 15.477 68.398 1.00 73.72 575 SER A CA 1
ATOM 8417 C C . SER A 1 595 ? -58.170 14.958 69.801 1.00 72.44 575 SER A C 1
ATOM 8418 O O . SER A 1 595 ? -58.763 13.883 69.933 1.00 74.23 575 SER A O 1
ATOM 8426 N N . GLY A 1 596 ? -57.750 15.675 70.844 1.00 69.33 576 GLY A N 1
ATOM 8427 C CA . GLY A 1 596 ? -57.846 15.184 72.203 1.00 68.76 576 GLY A CA 1
ATOM 8428 C C . GLY A 1 596 ? -56.547 14.703 72.807 1.00 66.99 576 GLY A C 1
ATOM 8429 O O . GLY A 1 596 ? -56.558 14.222 73.946 1.00 67.18 576 GLY A O 1
ATOM 8433 N N . ARG A 1 597 ? -55.436 14.808 72.088 1.00 63.72 577 ARG A N 1
ATOM 8434 C CA . ARG A 1 597 ? -54.155 14.353 72.596 1.00 60.77 577 ARG A CA 1
ATOM 8435 C C . ARG A 1 597 ? -53.559 15.381 73.549 1.00 59.59 577 ARG A C 1
ATOM 8436 O O . ARG A 1 597 ? -53.745 16.591 73.393 1.00 58.64 577 ARG A O 1
ATOM 8457 N N . ARG A 1 598 ? -52.830 14.883 74.542 1.00 60.62 578 ARG A N 1
ATOM 8458 C CA . ARG A 1 598 ? -52.134 15.738 75.491 1.00 60.21 578 ARG A CA 1
ATOM 8459 C C . ARG A 1 598 ? -50.821 16.203 74.883 1.00 55.69 578 ARG A C 1
ATOM 8460 O O . ARG A 1 598 ? -50.046 15.389 74.374 1.00 58.38 578 ARG A O 1
ATOM 8481 N N . LEU A 1 599 ? -50.572 17.508 74.939 1.00 46.98 579 LEU A N 1
ATOM 8482 C CA . LEU A 1 599 ? -49.343 18.096 74.434 1.00 44.11 579 LEU A CA 1
ATOM 8483 C C . LEU A 1 599 ? -48.471 18.630 75.559 1.00 45.75 579 LEU A C 1
ATOM 8484 O O . LEU A 1 599 ? -48.960 19.060 76.607 1.00 44.78 579 LEU A O 1
ATOM 8500 N N . VAL A 1 600 ? -47.167 18.595 75.309 1.00 49.91 580 VAL A N 1
ATOM 8501 C CA . VAL A 1 600 ? -46.167 19.271 76.120 1.00 49.65 580 VAL A CA 1
ATOM 8502 C C . VAL A 1 600 ? -45.390 20.169 75.175 1.00 46.87 580 VAL A C 1
ATOM 8503 O O . VAL A 1 600 ? -44.810 19.687 74.195 1.00 47.33 580 VAL A O 1
ATOM 8516 N N . VAL A 1 601 ? -45.367 21.461 75.471 1.00 43.77 581 VAL A N 1
ATOM 8517 C CA . VAL A 1 601 ? -44.752 22.455 74.606 1.00 43.74 581 VAL A CA 1
ATOM 8518 C C . VAL A 1 601 ? -43.534 22.981 75.343 1.00 44.32 581 VAL A C 1
ATOM 8519 O O . VAL A 1 601 ? -43.663 23.723 76.321 1.00 45.73 581 VAL A O 1
ATOM 8532 N N . LEU A 1 602 ? -42.347 22.647 74.844 1.00 45.77 582 LEU A N 1
ATOM 8533 C CA . LEU A 1 602 ? -41.147 22.826 75.647 1.00 46.85 582 LEU A CA 1
ATOM 8534 C C . LEU A 1 602 ? -40.710 24.278 75.702 1.00 48.52 582 LEU A C 1
ATOM 8535 O O . LEU A 1 602 ? -40.396 24.783 76.781 1.00 47.75 582 LEU A O 1
ATOM 8551 N N . ASP A 1 603 ? -40.756 24.983 74.578 1.00 51.34 583 ASP A N 1
ATOM 8552 C CA . ASP A 1 603 ? -40.281 26.360 74.531 1.00 54.92 583 ASP A CA 1
ATOM 8553 C C . ASP A 1 603 ? -41.333 27.354 74.991 1.00 51.42 583 ASP A C 1
ATOM 8554 O O . ASP A 1 603 ? -41.097 28.563 74.915 1.00 52.32 583 ASP A O 1
ATOM 8563 N N . ALA A 1 604 ? -42.470 26.877 75.464 1.00 44.04 584 ALA A N 1
ATOM 8564 C CA . ALA A 1 604 ? -43.483 27.756 76.003 1.00 41.57 584 ALA A CA 1
ATOM 8565 C C . ALA A 1 604 ? -43.028 28.247 77.372 1.00 41.07 584 ALA A C 1
ATOM 8566 O O . ALA A 1 604 ? -42.608 27.430 78.199 1.00 41.58 584 ALA A O 1
ATOM 8573 N N . PRO A 1 605 ? -43.069 29.558 77.640 1.00 43.08 585 PRO A N 1
ATOM 8574 C CA . PRO A 1 605 ? -42.447 30.071 78.871 1.00 47.80 585 PRO A CA 1
ATOM 8575 C C . PRO A 1 605 ? -42.990 29.457 80.146 1.00 51.00 585 PRO A C 1
ATOM 8576 O O . PRO A 1 605 ? -42.213 29.196 81.071 1.00 52.26 585 PRO A O 1
ATOM 8587 N N . ASP A 1 606 ? -44.298 29.226 80.235 1.00 55.21 586 ASP A N 1
ATOM 8588 C CA . ASP A 1 606 ? -44.830 28.644 81.459 1.00 53.90 586 ASP A CA 1
ATOM 8589 C C . ASP A 1 606 ? -44.378 27.195 81.606 1.00 53.55 586 ASP A C 1
ATOM 8590 O O . ASP A 1 606 ? -44.031 26.753 82.706 1.00 55.83 586 ASP A O 1
ATOM 8599 N N . THR A 1 607 ? -44.289 26.427 80.519 1.00 53.40 587 THR A N 1
ATOM 8600 C CA . THR A 1 607 ? -43.898 24.987 80.552 1.00 50.16 587 THR A CA 1
ATOM 8601 C C . THR A 1 607 ? -42.410 24.848 80.869 1.00 49.26 587 THR A C 1
ATOM 8602 O O . THR A 1 607 ? -42.018 23.877 81.484 1.00 50.26 587 THR A O 1
ATOM 8613 N N . ARG A 1 608 ? -41.673 25.830 80.357 1.00 48.71 588 ARG A N 1
ATOM 8614 C CA . ARG A 1 608 ? -40.214 26.025 80.487 1.00 48.93 588 ARG A CA 1
ATOM 8615 C C . ARG A 1 608 ? -39.886 26.120 81.961 1.00 48.74 588 ARG A C 1
ATOM 8616 O O . ARG A 1 608 ? -38.904 25.536 82.387 1.00 52.13 588 ARG A O 1
ATOM 8637 N N . ALA A 1 609 ? -40.711 26.871 82.674 1.00 43.40 589 ALA A N 1
ATOM 8638 C CA . ALA A 1 609 ? -40.569 27.178 84.105 1.00 44.59 589 ALA A CA 1
ATOM 8639 C C . ALA A 1 609 ? -41.076 26.008 84.925 1.00 44.66 589 ALA A C 1
ATOM 8640 O O . ALA A 1 609 ? -40.445 25.671 85.890 1.00 45.62 589 ALA A O 1
ATOM 8647 N N . ALA A 1 610 ? -42.181 25.401 84.542 1.00 53.13 590 ALA A N 1
ATOM 8648 C CA . ALA A 1 610 ? -42.741 24.285 85.306 1.00 56.03 590 ALA A CA 1
ATOM 8649 C C . ALA A 1 610 ? -41.714 23.163 85.381 1.00 58.18 590 ALA A C 1
ATOM 8650 O O . ALA A 1 610 ? -41.754 22.444 86.339 1.00 59.87 590 ALA A O 1
ATOM 8657 N N . VAL A 1 611 ? -40.849 23.001 84.389 1.00 58.12 591 VAL A N 1
ATOM 8658 C CA . VAL A 1 611 ? -39.845 21.941 84.404 1.00 60.24 591 VAL A CA 1
ATOM 8659 C C . VAL A 1 611 ? -38.626 22.382 85.199 1.00 60.16 591 VAL A C 1
ATOM 8660 O O . VAL A 1 611 ? -38.091 21.606 85.993 1.00 62.84 591 VAL A O 1
ATOM 8673 N N . ALA A 1 612 ? -38.171 23.626 85.001 1.00 55.22 592 ALA A N 1
ATOM 8674 C CA . ALA A 1 612 ? -37.012 24.143 85.723 1.00 56.61 592 ALA A CA 1
ATOM 8675 C C . ALA A 1 612 ? -37.193 24.009 87.226 1.00 59.46 592 ALA A C 1
ATOM 8676 O O . ALA A 1 612 ? -36.235 23.743 87.961 1.00 60.25 592 ALA A O 1
ATOM 8683 N N . ALA A 1 613 ? -38.423 24.191 87.696 1.00 57.80 593 ALA A N 1
ATOM 8684 C CA . ALA A 1 613 ? -38.753 24.077 89.104 1.00 56.91 593 ALA A CA 1
ATOM 8685 C C . ALA A 1 613 ? -38.858 22.634 89.570 1.00 55.35 593 ALA A C 1
ATOM 8686 O O . ALA A 1 613 ? -38.983 22.398 90.775 1.00 59.05 593 ALA A O 1
ATOM 8693 N N . ALA A 1 614 ? -38.825 21.672 88.654 1.00 48.75 594 ALA A N 1
ATOM 8694 C CA . ALA A 1 614 ? -39.003 20.280 89.013 1.00 49.13 594 ALA A CA 1
ATOM 8695 C C . ALA A 1 614 ? -37.737 19.720 89.641 1.00 52.97 594 ALA A C 1
ATOM 8696 O O . ALA A 1 614 ? -36.631 20.230 89.449 1.00 53.05 594 ALA A O 1
ATOM 8703 N N . SER A 1 615 ? -37.917 18.650 90.405 1.00 61.66 595 SER A N 1
ATOM 8704 C CA . SER A 1 615 ? -36.784 17.947 90.980 1.00 64.93 595 SER A CA 1
ATOM 8705 C C . SER A 1 615 ? -35.937 17.318 89.886 1.00 64.62 595 SER A C 1
ATOM 8706 O O . SER A 1 615 ? -36.459 16.692 88.960 1.00 64.44 595 SER A O 1
ATOM 8714 N N . ALA A 1 616 ? -34.628 17.483 90.007 1.00 62.68 596 ALA A N 1
ATOM 8715 C CA . ALA A 1 616 ? -33.670 16.925 89.070 1.00 62.28 596 ALA A CA 1
ATOM 8716 C C . ALA A 1 616 ? -33.229 15.524 89.449 1.00 65.74 596 ALA A C 1
ATOM 8717 O O . ALA A 1 616 ? -32.357 14.962 88.780 1.00 64.33 596 ALA A O 1
ATOM 8724 N N . ALA A 1 617 ? -33.799 14.951 90.502 1.00 81.04 597 ALA A N 1
ATOM 8725 C CA . ALA A 1 617 ? -33.412 13.619 90.907 1.00 85.44 597 ALA A CA 1
ATOM 8726 C C . ALA A 1 617 ? -33.847 12.598 89.856 1.00 83.55 597 ALA A C 1
ATOM 8727 O O . ALA A 1 617 ? -34.859 12.793 89.179 1.00 84.02 597 ALA A O 1
ATOM 8734 N N . PRO A 1 618 ? -33.115 11.490 89.705 1.00 72.50 598 PRO A N 1
ATOM 8735 C CA . PRO A 1 618 ? -33.497 10.513 88.701 1.00 68.71 598 PRO A CA 1
ATOM 8736 C C . PRO A 1 618 ? -34.782 9.781 89.113 1.00 69.24 598 PRO A C 1
ATOM 8737 O O . PRO A 1 618 ? -35.005 9.550 90.305 1.00 71.66 598 PRO A O 1
ATOM 8748 N N . PRO A 1 619 ? -35.626 9.421 88.147 1.00 72.75 599 PRO A N 1
ATOM 8749 C CA . PRO A 1 619 ? -36.759 8.544 88.493 1.00 72.05 599 PRO A CA 1
ATOM 8750 C C . PRO A 1 619 ? -36.318 7.201 89.030 1.00 73.00 599 PRO A C 1
ATOM 8751 O O . PRO A 1 619 ? -37.084 6.550 89.749 1.00 76.93 599 PRO A O 1
ATOM 8762 N N . SER A 1 620 ? -35.102 6.769 88.696 1.00 62.48 600 SER A N 1
ATOM 8763 C CA . SER A 1 620 ? -34.566 5.525 89.227 1.00 62.87 600 SER A CA 1
ATOM 8764 C C . SER A 1 620 ? -34.382 5.586 90.734 1.00 63.55 600 SER A C 1
ATOM 8765 O O . SER A 1 620 ? -34.535 4.566 91.414 1.00 65.03 600 SER A O 1
ATOM 8773 N N . ARG A 1 621 ? -34.043 6.761 91.275 1.00 72.80 601 ARG A N 1
ATOM 8774 C CA . ARG A 1 621 ? -33.957 6.927 92.723 1.00 78.37 601 ARG A CA 1
ATOM 8775 C C . ARG A 1 621 ? -35.245 6.525 93.432 1.00 81.38 601 ARG A C 1
ATOM 8776 O O . ARG A 1 621 ? -35.208 6.183 94.619 1.00 85.36 601 ARG A O 1
ATOM 8780 N N . ASP A 1 622 ? -36.377 6.560 92.731 1.00 72.91 602 ASP A N 1
ATOM 8781 C CA . ASP A 1 622 ? -37.671 6.164 93.259 1.00 73.60 602 ASP A CA 1
ATOM 8782 C C . ASP A 1 622 ? -38.059 4.750 92.848 1.00 74.13 602 ASP A C 1
ATOM 8783 O O . ASP A 1 622 ? -39.152 4.297 93.199 1.00 75.19 602 ASP A O 1
ATOM 8792 N N . GLY A 1 623 ? -37.201 4.051 92.108 1.00 67.68 603 GLY A N 1
ATOM 8793 C CA . GLY A 1 623 ? -37.463 2.680 91.727 1.00 70.97 603 GLY A CA 1
ATOM 8794 C C . GLY A 1 623 ? -38.266 2.512 90.463 1.00 75.08 603 GLY A C 1
ATOM 8795 O O . GLY A 1 623 ? -38.831 1.434 90.247 1.00 73.96 603 GLY A O 1
ATOM 8799 N N . GLU A 1 624 ? -38.329 3.538 89.619 1.00 98.78 604 GLU A N 1
ATOM 8800 C CA . GLU A 1 624 ? -39.134 3.534 88.405 1.00 101.42 604 GLU A CA 1
ATOM 8801 C C . GLU A 1 624 ? -38.207 3.638 87.208 1.00 98.15 604 GLU A C 1
ATOM 8802 O O . GLU A 1 624 ? -37.402 4.571 87.121 1.00 101.38 604 GLU A O 1
ATOM 8814 N N . GLY A 1 625 ? -38.318 2.686 86.293 1.00 82.41 605 GLY A N 1
ATOM 8815 C CA . GLY A 1 625 ? -37.616 2.778 85.044 1.00 76.77 605 GLY A CA 1
ATOM 8816 C C . GLY A 1 625 ? -37.954 1.654 84.091 1.00 74.49 605 GLY A C 1
ATOM 8817 O O . GLY A 1 625 ? -38.696 0.724 84.418 1.00 78.26 605 GLY A O 1
ATOM 8821 N N . PRO A 1 626 ? -37.413 1.729 82.882 1.00 64.07 606 PRO A N 1
ATOM 8822 C CA . PRO A 1 626 ? -37.646 0.671 81.900 1.00 62.57 606 PRO A CA 1
ATOM 8823 C C . PRO A 1 626 ? -36.963 -0.627 82.292 1.00 65.71 606 PRO A C 1
ATOM 8824 O O . PRO A 1 626 ? -35.993 -0.652 83.052 1.00 64.28 606 PRO A O 1
ATOM 8835 N N . ARG A 1 627 ? -37.508 -1.722 81.769 1.00 80.58 607 ARG A N 1
ATOM 8836 C CA . ARG A 1 627 ? -36.833 -3.006 81.763 1.00 83.66 607 ARG A CA 1
ATOM 8837 C C . ARG A 1 627 ? -36.158 -3.207 80.410 1.00 80.56 607 ARG A C 1
ATOM 8838 O O . ARG A 1 627 ? -36.309 -2.407 79.485 1.00 80.20 607 ARG A O 1
ATOM 8859 N N . ALA A 1 628 ? -35.404 -4.299 80.288 1.00 71.29 608 ALA A N 1
ATOM 8860 C CA . ALA A 1 628 ? -34.596 -4.493 79.091 1.00 68.34 608 ALA A CA 1
ATOM 8861 C C . ALA A 1 628 ? -35.447 -4.886 77.896 1.00 68.21 608 ALA A C 1
ATOM 8862 O O . ALA A 1 628 ? -35.116 -4.532 76.760 1.00 64.69 608 ALA A O 1
ATOM 8869 N N . ASP A 1 629 ? -36.539 -5.602 78.130 1.00 82.44 609 ASP A N 1
ATOM 8870 C CA . ASP A 1 629 ? -37.414 -6.052 77.062 1.00 84.91 609 ASP A CA 1
ATOM 8871 C C . ASP A 1 629 ? -38.529 -5.058 76.775 1.00 79.00 609 ASP A C 1
ATOM 8872 O O . ASP A 1 629 ? -39.344 -5.301 75.879 1.00 78.87 609 ASP A O 1
ATOM 8881 N N . ASP A 1 630 ? -38.586 -3.953 77.513 1.00 67.07 610 ASP A N 1
ATOM 8882 C CA . ASP A 1 630 ? -39.506 -2.878 77.203 1.00 63.83 610 ASP A CA 1
ATOM 8883 C C . ASP A 1 630 ? -39.007 -2.104 75.990 1.00 62.45 610 ASP A C 1
ATOM 8884 O O . ASP A 1 630 ? -37.827 -2.147 75.631 1.00 62.32 610 ASP A O 1
ATOM 8893 N N . LEU A 1 631 ? -39.925 -1.390 75.354 1.00 64.78 611 LEU A N 1
ATOM 8894 C CA . LEU A 1 631 ? -39.580 -0.646 74.159 1.00 61.54 611 LEU A CA 1
ATOM 8895 C C . LEU A 1 631 ? -38.859 0.649 74.485 1.00 59.88 611 LEU A C 1
ATOM 8896 O O . LEU A 1 631 ? -38.988 1.227 75.566 1.00 61.97 611 LEU A O 1
ATOM 8912 N N . ALA A 1 632 ? -38.091 1.094 73.498 1.00 54.86 612 ALA A N 1
ATOM 8913 C CA . ALA A 1 632 ? -37.286 2.302 73.562 1.00 54.06 612 ALA A CA 1
ATOM 8914 C C . ALA A 1 632 ? -37.718 3.308 72.507 1.00 53.55 612 ALA A C 1
ATOM 8915 O O . ALA A 1 632 ? -37.926 4.477 72.830 1.00 52.49 612 ALA A O 1
ATOM 8922 N N . TYR A 1 633 ? -37.829 2.887 71.271 1.00 59.74 613 TYR A N 1
ATOM 8923 C CA . TYR A 1 633 ? -38.306 3.775 70.204 1.00 60.16 613 TYR A CA 1
ATOM 8924 C C . TYR A 1 633 ? -39.087 2.979 69.199 1.00 60.92 613 TYR A C 1
ATOM 8925 O O . TYR A 1 633 ? -39.119 1.792 69.253 1.00 64.30 613 TYR A O 1
ATOM 8943 N N . ILE A 1 634 ? -39.787 3.707 68.370 1.00 54.18 614 ILE A N 1
ATOM 8944 C CA . ILE A 1 634 ? -40.523 3.169 67.241 1.00 53.24 614 ILE A CA 1
ATOM 8945 C C . ILE A 1 634 ? -40.210 4.079 66.064 1.00 51.59 614 ILE A C 1
ATOM 8946 O O . ILE A 1 634 ? -40.588 5.256 66.072 1.00 50.15 614 ILE A O 1
ATOM 8962 N N . ILE A 1 635 ? -39.536 3.537 65.055 1.00 49.68 615 ILE A N 1
ATOM 8963 C CA . ILE A 1 635 ? -39.194 4.267 63.841 1.00 51.53 615 ILE A CA 1
ATOM 8964 C C . ILE A 1 635 ? -39.939 3.640 62.675 1.00 56.25 615 ILE A C 1
ATOM 8965 O O . ILE A 1 635 ? -40.084 2.416 62.593 1.00 57.00 615 ILE A O 1
ATOM 8981 N N . PHE A 1 636 ? -40.407 4.497 61.778 1.00 67.00 616 PHE A N 1
ATOM 8982 C CA . PHE A 1 636 ? -41.267 4.133 60.667 1.00 70.87 616 PHE A CA 1
ATOM 8983 C C . PHE A 1 636 ? -40.482 4.108 59.365 1.00 76.44 616 PHE A C 1
ATOM 8984 O O . PHE A 1 636 ? -39.529 4.868 59.176 1.00 75.88 616 PHE A O 1
ATOM 9001 N N . THR A 1 637 ? -40.900 3.222 58.470 1.00 92.94 617 THR A N 1
ATOM 9002 C CA . THR A 1 637 ? -40.260 3.003 57.183 1.00 96.59 617 THR A CA 1
ATOM 9003 C C . THR A 1 637 ? -41.242 3.309 56.058 1.00 101.18 617 THR A C 1
ATOM 9004 O O . THR A 1 637 ? -42.371 3.748 56.287 1.00 100.18 617 THR A O 1
ATOM 9015 N N . SER A 1 638 ? -40.783 3.077 54.832 1.00 111.89 618 SER A N 1
ATOM 9016 C CA . SER A 1 638 ? -41.582 3.269 53.629 1.00 115.80 618 SER A CA 1
ATOM 9017 C C . SER A 1 638 ? -41.573 2.009 52.769 1.00 116.76 618 SER A C 1
ATOM 9018 O O . SER A 1 638 ? -42.151 0.988 53.140 1.00 116.18 618 SER A O 1
ATOM 9026 N N . LYS A 1 643 ? -48.038 1.836 52.498 1.00 84.28 623 LYS A N 1
ATOM 9027 C CA . LYS A 1 643 ? -48.152 2.635 53.711 1.00 84.77 623 LYS A CA 1
ATOM 9028 C C . LYS A 1 643 ? -46.872 2.531 54.541 1.00 89.41 623 LYS A C 1
ATOM 9029 O O . LYS A 1 643 ? -46.044 1.656 54.293 1.00 85.23 623 LYS A O 1
ATOM 9032 N N . PRO A 1 644 ? -46.699 3.422 55.518 1.00 119.86 624 PRO A N 1
ATOM 9033 C CA . PRO A 1 644 ? -45.537 3.320 56.404 1.00 120.34 624 PRO A CA 1
ATOM 9034 C C . PRO A 1 644 ? -45.735 2.255 57.469 1.00 114.16 624 PRO A C 1
ATOM 9035 O O . PRO A 1 644 ? -46.839 2.071 57.990 1.00 119.53 624 PRO A O 1
ATOM 9046 N N . LYS A 1 645 ? -44.647 1.561 57.801 1.00 74.21 625 LYS A N 1
ATOM 9047 C CA . LYS A 1 645 ? -44.660 0.511 58.810 1.00 63.45 625 LYS A CA 1
ATOM 9048 C C . LYS A 1 645 ? -43.758 0.913 59.966 1.00 59.33 625 LYS A C 1
ATOM 9049 O O . LYS A 1 645 ? -42.612 1.318 59.752 1.00 58.20 625 LYS A O 1
ATOM 9053 N N . GLY A 1 646 ? -44.278 0.786 61.184 1.00 64.48 626 GLY A N 1
ATOM 9054 C CA . GLY A 1 646 ? -43.516 1.085 62.384 1.00 59.28 626 GLY A CA 1
ATOM 9055 C C . GLY A 1 646 ? -42.744 -0.128 62.865 1.00 55.90 626 GLY A C 1
ATOM 9056 O O . GLY A 1 646 ? -43.207 -1.253 62.748 1.00 57.63 626 GLY A O 1
ATOM 9060 N N . VAL A 1 647 ? -41.555 0.122 63.406 1.00 51.51 627 VAL A N 1
ATOM 9061 C CA . VAL A 1 647 ? -40.642 -0.926 63.849 1.00 51.52 627 VAL A CA 1
ATOM 9062 C C . VAL A 1 647 ? -40.413 -0.740 65.340 1.00 50.99 627 VAL A C 1
ATOM 9063 O O . VAL A 1 647 ? -39.924 0.310 65.765 1.00 49.83 627 VAL A O 1
ATOM 9076 N N . LYS A 1 648 ? -40.706 -1.775 66.124 1.00 63.18 628 LYS A N 1
ATOM 9077 C CA . LYS A 1 648 ? -40.663 -1.694 67.579 1.00 64.37 628 LYS A CA 1
ATOM 9078 C C . LYS A 1 648 ? -39.318 -2.217 68.071 1.00 64.31 628 LYS A C 1
ATOM 9079 O O . LYS A 1 648 ? -39.040 -3.414 67.965 1.00 64.92 628 LYS A O 1
ATOM 9098 N N . ILE A 1 649 ? -38.515 -1.337 68.667 1.00 63.28 629 ILE A N 1
ATOM 9099 C CA . ILE A 1 649 ? -37.189 -1.684 69.167 1.00 64.09 629 ILE A CA 1
ATOM 9100 C C . ILE A 1 649 ? -37.201 -1.609 70.686 1.00 63.22 629 ILE A C 1
ATOM 9101 O O . ILE A 1 649 ? -37.937 -0.820 71.289 1.00 63.76 629 ILE A O 1
ATOM 9117 N N . THR A 1 650 ? -36.359 -2.434 71.299 1.00 60.45 630 THR A N 1
ATOM 9118 C CA . THR A 1 650 ? -36.233 -2.554 72.740 1.00 62.56 630 THR A CA 1
ATOM 9119 C C . THR A 1 650 ? -34.879 -2.037 73.194 1.00 64.46 630 THR A C 1
ATOM 9120 O O . THR A 1 650 ? -33.923 -1.964 72.419 1.00 65.73 630 THR A O 1
ATOM 9131 N N . HIS A 1 651 ? -34.838 -1.628 74.462 1.00 66.30 631 HIS A N 1
ATOM 9132 C CA . HIS A 1 651 ? -33.578 -1.297 75.115 1.00 66.53 631 HIS A CA 1
ATOM 9133 C C . HIS A 1 651 ? -32.525 -2.365 74.879 1.00 66.14 631 HIS A C 1
ATOM 9134 O O . HIS A 1 651 ? -31.389 -2.055 74.503 1.00 67.69 631 HIS A O 1
ATOM 9148 N N . ARG A 1 652 ? -32.885 -3.630 75.113 1.00 62.09 632 ARG A N 1
ATOM 9149 C CA . ARG A 1 652 ? -31.940 -4.726 74.931 1.00 62.54 632 ARG A CA 1
ATOM 9150 C C . ARG A 1 652 ? -31.348 -4.724 73.533 1.00 62.66 632 ARG A C 1
ATOM 9151 O O . ARG A 1 652 ? -30.136 -4.887 73.371 1.00 61.49 632 ARG A O 1
ATOM 9172 N N . ASN A 1 653 ? -32.193 -4.562 72.512 1.00 68.27 633 ASN A N 1
ATOM 9173 C CA . ASN A 1 653 ? -31.715 -4.521 71.134 1.00 69.70 633 ASN A CA 1
ATOM 9174 C C . ASN A 1 653 ? -30.592 -3.511 70.959 1.00 68.39 633 ASN A C 1
ATOM 9175 O O . ASN A 1 653 ? -29.587 -3.794 70.299 1.00 69.93 633 ASN A O 1
ATOM 9186 N N . VAL A 1 654 ? -30.731 -2.338 71.566 1.00 63.12 634 VAL A N 1
ATOM 9187 C CA . VAL A 1 654 ? -29.804 -1.249 71.288 1.00 62.88 634 VAL A CA 1
ATOM 9188 C C . VAL A 1 654 ? -28.494 -1.461 72.035 1.00 65.93 634 VAL A C 1
ATOM 9189 O O . VAL A 1 654 ? -27.411 -1.295 71.469 1.00 69.18 634 VAL A O 1
ATOM 9202 N N . VAL A 1 655 ? -28.564 -1.789 73.325 1.00 63.43 635 VAL A N 1
ATOM 9203 C CA . VAL A 1 655 ? -27.334 -1.931 74.097 1.00 65.69 635 VAL A CA 1
ATOM 9204 C C . VAL A 1 655 ? -26.579 -3.162 73.628 1.00 68.17 635 VAL A C 1
ATOM 9205 O O . VAL A 1 655 ? -25.343 -3.181 73.615 1.00 69.03 635 VAL A O 1
ATOM 9218 N N . ARG A 1 656 ? -27.318 -4.220 73.290 1.00 72.29 636 ARG A N 1
ATOM 9219 C CA . ARG A 1 656 ? -26.762 -5.399 72.642 1.00 74.69 636 ARG A CA 1
ATOM 9220 C C . ARG A 1 656 ? -25.802 -5.028 71.525 1.00 74.75 636 ARG A C 1
ATOM 9221 O O . ARG A 1 656 ? -24.711 -5.597 71.416 1.00 77.50 636 ARG A O 1
ATOM 9242 N N . LEU A 1 657 ? -26.247 -4.131 70.640 1.00 73.31 637 LEU A N 1
ATOM 9243 C CA . LEU A 1 657 ? -25.431 -3.691 69.516 1.00 70.88 637 LEU A CA 1
ATOM 9244 C C . LEU A 1 657 ? -24.048 -3.277 69.978 1.00 72.25 637 LEU A C 1
ATOM 9245 O O . LEU A 1 657 ? -23.038 -3.697 69.415 1.00 75.88 637 LEU A O 1
ATOM 9261 N N . PHE A 1 658 ? -23.987 -2.484 71.035 1.00 65.72 638 PHE A N 1
ATOM 9262 C CA . PHE A 1 658 ? -22.713 -1.931 71.459 1.00 65.98 638 PHE A CA 1
ATOM 9263 C C . PHE A 1 658 ? -21.904 -2.955 72.246 1.00 69.33 638 PHE A C 1
ATOM 9264 O O . PHE A 1 658 ? -20.675 -3.001 72.130 1.00 71.13 638 PHE A O 1
ATOM 9281 N N . GLU A 1 659 ? -22.580 -3.773 73.055 1.00 71.53 639 GLU A N 1
ATOM 9282 C CA . GLU A 1 659 ? -21.926 -4.880 73.747 1.00 74.57 639 GLU A CA 1
ATOM 9283 C C . GLU A 1 659 ? -21.181 -5.810 72.795 1.00 77.87 639 GLU A C 1
ATOM 9284 O O . GLU A 1 659 ? -20.099 -6.308 73.125 1.00 80.04 639 GLU A O 1
ATOM 9296 N N . ALA A 1 660 ? -21.734 -6.051 71.609 1.00 83.67 640 ALA A N 1
ATOM 9297 C CA . ALA A 1 660 ? -21.166 -7.018 70.677 1.00 86.18 640 ALA A CA 1
ATOM 9298 C C . ALA A 1 660 ? -20.137 -6.430 69.722 1.00 86.56 640 ALA A C 1
ATOM 9299 O O . ALA A 1 660 ? -19.409 -7.191 69.077 1.00 88.69 640 ALA A O 1
ATOM 9306 N N . THR A 1 661 ? -20.073 -5.112 69.605 1.00 83.27 641 THR A N 1
ATOM 9307 C CA . THR A 1 661 ? -19.142 -4.421 68.724 1.00 83.36 641 THR A CA 1
ATOM 9308 C C . THR A 1 661 ? -17.887 -3.903 69.387 1.00 84.00 641 THR A C 1
ATOM 9309 O O . THR A 1 661 ? -17.027 -3.355 68.691 1.00 85.10 641 THR A O 1
ATOM 9320 N N . ASP A 1 662 ? -17.756 -4.038 70.699 1.00 80.27 642 ASP A N 1
ATOM 9321 C CA . ASP A 1 662 ? -16.592 -3.461 71.348 1.00 81.70 642 ASP A CA 1
ATOM 9322 C C . ASP A 1 662 ? -15.331 -4.188 70.918 1.00 82.22 642 ASP A C 1
ATOM 9323 O O . ASP A 1 662 ? -14.257 -3.579 70.860 1.00 84.43 642 ASP A O 1
ATOM 9332 N N . ALA A 1 663 ? -15.451 -5.491 70.651 1.00 77.01 643 ALA A N 1
ATOM 9333 C CA . ALA A 1 663 ? -14.337 -6.312 70.196 1.00 78.48 643 ALA A CA 1
ATOM 9334 C C . ALA A 1 663 ? -13.565 -5.655 69.058 1.00 78.14 643 ALA A C 1
ATOM 9335 O O . ALA A 1 663 ? -12.366 -5.393 69.172 1.00 80.77 643 ALA A O 1
ATOM 9342 N N . TRP A 1 664 ? -14.235 -5.418 67.933 1.00 79.58 644 TRP A N 1
ATOM 9343 C CA . TRP A 1 664 ? -13.577 -4.793 66.791 1.00 80.50 644 TRP A CA 1
ATOM 9344 C C . TRP A 1 664 ? -13.533 -3.270 66.865 1.00 78.13 644 TRP A C 1
ATOM 9345 O O . TRP A 1 664 ? -12.557 -2.669 66.404 1.00 79.52 644 TRP A O 1
ATOM 9366 N N . PHE A 1 665 ? -14.562 -2.624 67.418 1.00 74.33 645 PHE A N 1
ATOM 9367 C CA . PHE A 1 665 ? -14.643 -1.171 67.298 1.00 73.81 645 PHE A CA 1
ATOM 9368 C C . PHE A 1 665 ? -13.791 -0.466 68.352 1.00 76.14 645 PHE A C 1
ATOM 9369 O O . PHE A 1 665 ? -13.201 0.582 68.071 1.00 76.35 645 PHE A O 1
ATOM 9386 N N . HIS A 1 666 ? -13.740 -1.008 69.572 1.00 79.30 646 HIS A N 1
ATOM 9387 C CA . HIS A 1 666 ? -12.963 -0.446 70.681 1.00 83.42 646 HIS A CA 1
ATOM 9388 C C . HIS A 1 666 ? -13.421 0.961 71.084 1.00 83.01 646 HIS A C 1
ATOM 9389 O O . HIS A 1 666 ? -12.759 1.967 70.831 1.00 84.05 646 HIS A O 1
ATOM 9403 N N . TYR A 1 667 ? -14.574 1.002 71.744 1.00 81.12 647 TYR A N 1
ATOM 9404 C CA . TYR A 1 667 ? -15.144 2.269 72.187 1.00 79.53 647 TYR A CA 1
ATOM 9405 C C . TYR A 1 667 ? -14.260 2.979 73.204 1.00 82.22 647 TYR A C 1
ATOM 9406 O O . TYR A 1 667 ? -13.888 2.417 74.238 1.00 81.41 647 TYR A O 1
ATOM 9424 N N . ARG A 1 668 ? -13.948 4.234 72.893 1.00 82.25 648 ARG A N 1
ATOM 9425 C CA . ARG A 1 668 ? -13.162 5.136 73.720 1.00 83.69 648 ARG A CA 1
ATOM 9426 C C . ARG A 1 668 ? -14.086 6.165 74.359 1.00 88.97 648 ARG A C 1
ATOM 9427 O O . ARG A 1 668 ? -15.038 6.627 73.723 1.00 84.84 648 ARG A O 1
ATOM 9448 N N . ASP A 1 669 ? -13.806 6.534 75.611 1.00 117.12 649 ASP A N 1
ATOM 9449 C CA . ASP A 1 669 ? -14.576 7.601 76.237 1.00 119.87 649 ASP A CA 1
ATOM 9450 C C . ASP A 1 669 ? -14.141 8.986 75.782 1.00 114.97 649 ASP A C 1
ATOM 9451 O O . ASP A 1 669 ? -14.878 9.950 76.005 1.00 118.37 649 ASP A O 1
ATOM 9460 N N . ASP A 1 670 ? -12.979 9.107 75.148 1.00 89.63 650 ASP A N 1
ATOM 9461 C CA . ASP A 1 670 ? -12.507 10.381 74.629 1.00 83.05 650 ASP A CA 1
ATOM 9462 C C . ASP A 1 670 ? -12.873 10.568 73.166 1.00 78.99 650 ASP A C 1
ATOM 9463 O O . ASP A 1 670 ? -12.466 11.563 72.560 1.00 79.37 650 ASP A O 1
ATOM 9472 N N . ASP A 1 671 ? -13.619 9.628 72.590 1.00 75.40 651 ASP A N 1
ATOM 9473 C CA . ASP A 1 671 ? -14.238 9.854 71.299 1.00 72.50 651 ASP A CA 1
ATOM 9474 C C . ASP A 1 671 ? -15.221 11.011 71.366 1.00 72.26 651 ASP A C 1
ATOM 9475 O O . ASP A 1 671 ? -15.813 11.310 72.405 1.00 71.47 651 ASP A O 1
ATOM 9484 N N . VAL A 1 672 ? -15.367 11.664 70.226 1.00 80.88 652 VAL A N 1
ATOM 9485 C CA . VAL A 1 672 ? -16.343 12.710 69.979 1.00 82.08 652 VAL A CA 1
ATOM 9486 C C . VAL A 1 672 ? -17.059 12.407 68.673 1.00 80.34 652 VAL A C 1
ATOM 9487 O O . VAL A 1 672 ? -16.435 12.335 67.608 1.00 83.63 652 VAL A O 1
ATOM 9500 N N . TRP A 1 673 ? -18.361 12.206 68.770 1.00 71.78 653 TRP A N 1
ATOM 9501 C CA . TRP A 1 673 ? -19.209 11.748 67.694 1.00 68.37 653 TRP A CA 1
ATOM 9502 C C . TRP A 1 673 ? -19.902 12.943 67.048 1.00 67.11 653 TRP A C 1
ATOM 9503 O O . TRP A 1 673 ? -19.794 14.081 67.497 1.00 70.07 653 TRP A O 1
ATOM 9524 N N . THR A 1 674 ? -20.640 12.666 65.982 1.00 63.40 654 THR A N 1
ATOM 9525 C CA . THR A 1 674 ? -21.318 13.670 65.178 1.00 61.55 654 THR A CA 1
ATOM 9526 C C . THR A 1 674 ? -22.728 13.165 64.926 1.00 61.60 654 THR A C 1
ATOM 9527 O O . THR A 1 674 ? -22.904 11.992 64.586 1.00 60.03 654 THR A O 1
ATOM 9538 N N . MET A 1 675 ? -23.723 14.005 65.154 1.00 69.46 655 MET A N 1
ATOM 9539 C CA . MET A 1 675 ? -25.097 13.663 64.811 1.00 71.41 655 MET A CA 1
ATOM 9540 C C . MET A 1 675 ? -25.471 14.536 63.623 1.00 71.63 655 MET A C 1
ATOM 9541 O O . MET A 1 675 ? -25.819 15.708 63.787 1.00 71.87 655 MET A O 1
ATOM 9555 N N . CYS A 1 676 ? -25.405 13.948 62.430 1.00 70.99 656 CYS A N 1
ATOM 9556 C CA . CYS A 1 676 ? -25.760 14.624 61.190 1.00 72.40 656 CYS A CA 1
ATOM 9557 C C . CYS A 1 676 ? -27.101 14.194 60.621 1.00 69.68 656 CYS A C 1
ATOM 9558 O O . CYS A 1 676 ? -27.536 14.762 59.615 1.00 72.25 656 CYS A O 1
ATOM 9566 N N . HIS A 1 677 ? -27.764 13.221 61.233 1.00 63.50 657 HIS A N 1
ATOM 9567 C CA . HIS A 1 677 ? -28.907 12.552 60.637 1.00 60.12 657 HIS A CA 1
ATOM 9568 C C . HIS A 1 677 ? -30.148 12.807 61.462 1.00 59.25 657 HIS A C 1
ATOM 9569 O O . HIS A 1 677 ? -30.081 12.858 62.695 1.00 59.54 657 HIS A O 1
ATOM 9583 N N . ALA A 1 678 ? -31.252 13.052 60.757 1.00 58.59 658 ALA A N 1
ATOM 9584 C CA . ALA A 1 678 ? -32.540 13.259 61.392 1.00 54.86 658 ALA A CA 1
ATOM 9585 C C . ALA A 1 678 ? -32.786 12.165 62.419 1.00 55.55 658 ALA A C 1
ATOM 9586 O O . ALA A 1 678 ? -32.318 11.033 62.279 1.00 55.46 658 ALA A O 1
ATOM 9593 N N . TYR A 1 679 ? -33.582 12.488 63.420 1.00 60.45 659 TYR A N 1
ATOM 9594 C CA . TYR A 1 679 ? -33.881 11.584 64.545 1.00 61.12 659 TYR A CA 1
ATOM 9595 C C . TYR A 1 679 ? -34.935 10.581 64.128 1.00 58.99 659 TYR A C 1
ATOM 9596 O O . TYR A 1 679 ? -35.153 9.661 64.876 1.00 60.25 659 TYR A O 1
ATOM 9614 N N . VAL A 1 680 ? -35.562 10.769 62.980 1.00 52.10 660 VAL A N 1
ATOM 9615 C CA . VAL A 1 680 ? -36.518 9.813 62.430 1.00 51.46 660 VAL A CA 1
ATOM 9616 C C . VAL A 1 680 ? -35.816 8.654 61.743 1.00 53.43 660 VAL A C 1
ATOM 9617 O O . VAL A 1 680 ? -36.487 7.717 61.295 1.00 52.87 660 VAL A O 1
ATOM 9630 N N . PHE A 1 681 ? -34.488 8.708 61.624 1.00 66.88 661 PHE A N 1
ATOM 9631 C CA . PHE A 1 681 ? -33.694 7.681 60.970 1.00 71.51 661 PHE A CA 1
ATOM 9632 C C . PHE A 1 681 ? -32.718 7.109 61.982 1.00 69.53 661 PHE A C 1
ATOM 9633 O O . PHE A 1 681 ? -32.063 7.858 62.713 1.00 69.77 661 PHE A O 1
ATOM 9650 N N . ASP A 1 682 ? -32.624 5.782 62.022 1.00 67.80 662 ASP A N 1
ATOM 9651 C CA . ASP A 1 682 ? -31.966 5.107 63.131 1.00 67.69 662 ASP A CA 1
ATOM 9652 C C . ASP A 1 682 ? -30.457 5.282 63.137 1.00 64.86 662 ASP A C 1
ATOM 9653 O O . ASP A 1 682 ? -29.811 4.826 64.085 1.00 67.45 662 ASP A O 1
ATOM 9662 N N . ALA A 1 683 ? -29.881 5.925 62.122 1.00 51.86 663 ALA A N 1
ATOM 9663 C CA . ALA A 1 683 ? -28.495 6.361 62.218 1.00 49.18 663 ALA A CA 1
ATOM 9664 C C . ALA A 1 683 ? -28.286 7.210 63.454 1.00 49.05 663 ALA A C 1
ATOM 9665 O O . ALA A 1 683 ? -27.281 7.066 64.155 1.00 51.03 663 ALA A O 1
ATOM 9672 N N . SER A 1 684 ? -29.262 8.060 63.766 1.00 52.15 664 SER A N 1
ATOM 9673 C CA . SER A 1 684 ? -29.141 8.984 64.881 1.00 51.39 664 SER A CA 1
ATOM 9674 C C . SER A 1 684 ? -29.030 8.261 66.209 1.00 48.69 664 SER A C 1
ATOM 9675 O O . SER A 1 684 ? -28.364 8.747 67.123 1.00 50.05 664 SER A O 1
ATOM 9683 N N . VAL A 1 685 ? -29.656 7.094 66.326 1.00 47.23 665 VAL A N 1
ATOM 9684 C CA . VAL A 1 685 ? -29.520 6.292 67.535 1.00 49.13 665 VAL A CA 1
ATOM 9685 C C . VAL A 1 685 ? -28.083 5.829 67.690 1.00 57.06 665 VAL A C 1
ATOM 9686 O O . VAL A 1 685 ? -27.525 5.829 68.793 1.00 56.60 665 VAL A O 1
ATOM 9699 N N A TRP A 1 686 ? -27.466 5.421 66.583 0.50 60.27 666 TRP A N 1
ATOM 9700 N N B TRP A 1 686 ? -27.452 5.436 66.588 0.50 60.27 666 TRP A N 1
ATOM 9701 C CA A TRP A 1 686 ? -26.083 4.961 66.607 0.50 61.77 666 TRP A CA 1
ATOM 9702 C CA B TRP A 1 686 ? -26.078 4.960 66.658 0.50 61.78 666 TRP A CA 1
ATOM 9703 C C A TRP A 1 686 ? -25.133 6.085 66.982 0.50 62.87 666 TRP A C 1
ATOM 9704 C C B TRP A 1 686 ? -25.117 6.089 66.992 0.50 63.12 666 TRP A C 1
ATOM 9705 O O A TRP A 1 686 ? -24.357 5.966 67.937 0.50 63.74 666 TRP A O 1
ATOM 9706 O O B TRP A 1 686 ? -24.3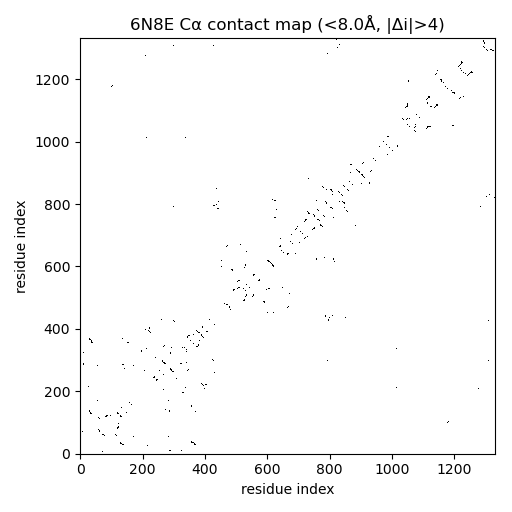16 5.979 67.926 0.50 64.01 666 TRP A O 1
ATOM 9747 N N . GLU A 1 687 ? -25.187 7.190 66.248 1.00 61.76 667 GLU A N 1
ATOM 9748 C CA . GLU A 1 687 ? -24.267 8.283 66.496 1.00 63.50 667 GLU A CA 1
ATOM 9749 C C . GLU A 1 687 ? -24.588 9.026 67.785 1.00 63.48 667 GLU A C 1
ATOM 9750 O O . GLU A 1 687 ? -23.730 9.761 68.275 1.00 64.61 667 GLU A O 1
ATOM 9762 N N . MET A 1 688 ? -25.764 8.801 68.372 1.00 67.27 668 MET A N 1
ATOM 9763 C CA . MET A 1 688 ? -26.092 9.353 69.687 1.00 67.82 668 MET A CA 1
ATOM 9764 C C . MET A 1 688 ? -25.514 8.483 70.795 1.00 66.82 668 MET A C 1
ATOM 9765 O O . MET A 1 688 ? -24.594 8.892 71.509 1.00 69.52 668 MET A O 1
ATOM 9779 N N . TRP A 1 689 ? -26.040 7.267 70.944 1.00 62.34 669 TRP A N 1
ATOM 9780 C CA . TRP A 1 689 ? -25.641 6.406 72.047 1.00 62.09 669 TRP A CA 1
ATOM 9781 C C . TRP A 1 689 ? -24.215 5.902 71.912 1.00 63.97 669 TRP A C 1
ATOM 9782 O O . TRP A 1 689 ? -23.694 5.299 72.853 1.00 66.42 669 TRP A O 1
ATOM 9803 N N . GLY A 1 690 ? -23.572 6.127 70.771 1.00 61.22 670 GLY A N 1
ATOM 9804 C CA . GLY A 1 690 ? -22.170 5.794 70.658 1.00 62.54 670 GLY A CA 1
ATOM 9805 C C . GLY A 1 690 ? -21.335 6.612 71.618 1.00 67.47 670 GLY A C 1
ATOM 9806 O O . GLY A 1 690 ? -20.400 6.103 72.240 1.00 69.79 670 GLY A O 1
ATOM 9810 N N . ALA A 1 691 ? -21.663 7.897 71.745 1.00 70.57 671 ALA A N 1
ATOM 9811 C CA . ALA A 1 691 ? -21.029 8.755 72.736 1.00 71.40 671 ALA A CA 1
ATOM 9812 C C . ALA A 1 691 ? -21.568 8.522 74.141 1.00 70.44 671 ALA A C 1
ATOM 9813 O O . ALA A 1 691 ? -20.797 8.268 75.072 1.00 72.34 671 ALA A O 1
ATOM 9820 N N . LEU A 1 692 ? -22.886 8.583 74.314 1.00 67.73 672 LEU A N 1
ATOM 9821 C CA . LEU A 1 692 ? -23.434 8.770 75.650 1.00 68.89 672 LEU A CA 1
ATOM 9822 C C . LEU A 1 692 ? -23.449 7.507 76.484 1.00 68.78 672 LEU A C 1
ATOM 9823 O O . LEU A 1 692 ? -23.638 7.594 77.701 1.00 72.84 672 LEU A O 1
ATOM 9839 N N . LEU A 1 693 ? -23.271 6.346 75.874 1.00 59.05 673 LEU A N 1
ATOM 9840 C CA . LEU A 1 693 ? -23.071 5.139 76.653 1.00 59.78 673 LEU A CA 1
ATOM 9841 C C . LEU A 1 693 ? -21.638 5.034 77.157 1.00 64.50 673 LEU A C 1
ATOM 9842 O O . LEU A 1 693 ? -21.388 4.399 78.187 1.00 65.58 673 LEU A O 1
ATOM 9858 N N . HIS A 1 694 ? -20.697 5.633 76.424 1.00 69.42 674 HIS A N 1
ATOM 9859 C CA . HIS A 1 694 ? -19.273 5.401 76.596 1.00 71.17 674 HIS A CA 1
ATOM 9860 C C . HIS A 1 694 ? -18.462 6.537 77.207 1.00 70.70 674 HIS A C 1
ATOM 9861 O O . HIS A 1 694 ? -17.284 6.319 77.510 1.00 75.30 674 HIS A O 1
ATOM 9875 N N . GLY A 1 695 ? -19.030 7.724 77.393 1.00 61.77 675 GLY A N 1
ATOM 9876 C CA . GLY A 1 695 ? -18.283 8.856 77.912 1.00 63.07 675 GLY A CA 1
ATOM 9877 C C . GLY A 1 695 ? -17.819 9.891 76.909 1.00 62.78 675 GLY A C 1
ATOM 9878 O O . GLY A 1 695 ? -17.028 10.764 77.280 1.00 64.30 675 GLY A O 1
ATOM 9882 N N . GLY A 1 696 ? -18.316 9.857 75.672 1.00 61.52 676 GLY A N 1
ATOM 9883 C CA . GLY A 1 696 ? -17.940 10.833 74.671 1.00 62.94 676 GLY A CA 1
ATOM 9884 C C . GLY A 1 696 ? -18.872 12.029 74.630 1.00 63.11 676 GLY A C 1
ATOM 9885 O O . GLY A 1 696 ? -19.885 12.093 75.324 1.00 59.77 676 GLY A O 1
ATOM 9889 N N . ARG A 1 697 ? -18.506 12.991 73.783 1.00 71.73 677 ARG A N 1
ATOM 9890 C CA . ARG A 1 697 ? -19.279 14.209 73.570 1.00 71.38 677 ARG A CA 1
ATOM 9891 C C . ARG A 1 697 ? -19.888 14.195 72.175 1.00 68.02 677 ARG A C 1
ATOM 9892 O O . ARG A 1 697 ? -19.181 14.027 71.179 1.00 65.75 677 ARG A O 1
ATOM 9913 N N . LEU A 1 698 ? -21.205 14.343 72.125 1.00 63.07 678 LEU A N 1
ATOM 9914 C CA . LEU A 1 698 ? -21.979 14.319 70.898 1.00 58.85 678 LEU A CA 1
ATOM 9915 C C . LEU A 1 698 ? -22.107 15.727 70.344 1.00 60.09 678 LEU A C 1
ATOM 9916 O O . LEU A 1 698 ? -22.269 16.684 71.097 1.00 60.06 678 LEU A O 1
ATOM 9932 N N . VAL A 1 699 ? -21.970 15.865 69.035 1.00 65.52 679 VAL A N 1
ATOM 9933 C CA . VAL A 1 699 ? -22.094 17.162 68.385 1.00 66.70 679 VAL A CA 1
ATOM 9934 C C . VAL A 1 699 ? -23.349 17.125 67.533 1.00 65.30 679 VAL A C 1
ATOM 9935 O O . VAL A 1 699 ? -23.399 16.441 66.505 1.00 66.16 679 VAL A O 1
ATOM 9948 N N . VAL A 1 700 ? -24.363 17.869 67.961 1.00 55.81 680 VAL A N 1
ATOM 9949 C CA . VAL A 1 700 ? -25.526 18.088 67.121 1.00 53.69 680 VAL A CA 1
ATOM 9950 C C . VAL A 1 700 ? -25.090 18.979 65.972 1.00 55.75 680 VAL A C 1
ATOM 9951 O O . VAL A 1 700 ? -24.577 20.084 66.185 1.00 53.87 680 VAL A O 1
ATOM 9964 N N . VAL A 1 701 ? -25.294 18.503 64.753 1.00 62.65 681 VAL A N 1
ATOM 9965 C CA . VAL A 1 701 ? -25.016 19.271 63.546 1.00 64.79 681 VAL A CA 1
ATOM 9966 C C . VAL A 1 701 ? -26.355 19.777 63.020 1.00 65.65 681 VAL A C 1
ATOM 9967 O O . VAL A 1 701 ? -27.229 18.952 62.714 1.00 63.94 681 VAL A O 1
ATOM 9980 N N . PRO A 1 702 ? -26.578 21.091 62.948 1.00 69.02 682 PRO A N 1
ATOM 9981 C CA . PRO A 1 702 ? -27.835 21.581 62.401 1.00 71.68 682 PRO A CA 1
ATOM 9982 C C . PRO A 1 702 ? -28.064 21.051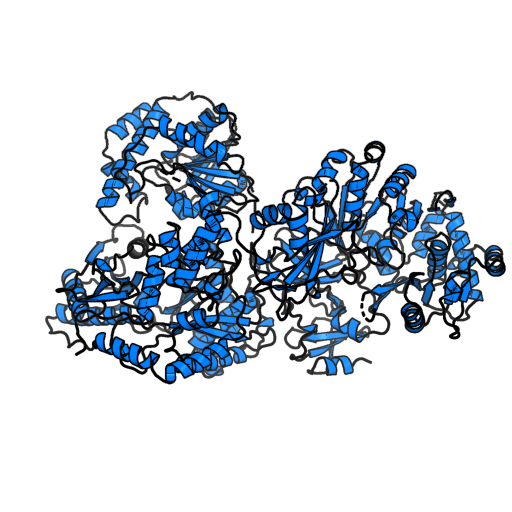 61.010 1.00 74.02 682 PRO A C 1
ATOM 9983 O O . PRO A 1 702 ? -27.108 20.854 60.232 1.00 77.03 682 PRO A O 1
ATOM 9994 N N . PRO A 1 703 ? -29.319 20.780 60.632 1.00 73.76 683 PRO A N 1
ATOM 9995 C CA . PRO A 1 703 ? -29.579 20.349 59.255 1.00 77.36 683 PRO A CA 1
ATOM 9996 C C . PRO A 1 703 ? -29.257 21.409 58.218 1.00 82.87 683 PRO A C 1
ATOM 9997 O O . PRO A 1 703 ? -29.182 21.094 57.025 1.00 83.65 683 PRO A O 1
ATOM 10008 N N . GLU A 1 704 ? -29.124 22.670 58.623 1.00 95.11 684 GLU A N 1
ATOM 10009 C CA . GLU A 1 704 ? -28.785 23.716 57.667 1.00 99.11 684 GLU A CA 1
ATOM 10010 C C . GLU A 1 704 ? -27.353 23.562 57.173 1.00 96.15 684 GLU A C 1
ATOM 10011 O O . GLU A 1 704 ? -27.079 23.738 55.983 1.00 99.74 684 GLU A O 1
ATOM 10023 N N . THR A 1 705 ? -26.430 23.223 58.069 1.00 86.13 685 THR A N 1
ATOM 10024 C CA . THR A 1 705 ? -25.031 23.047 57.718 1.00 85.10 685 THR A CA 1
ATOM 10025 C C . THR A 1 705 ? -24.720 21.641 57.231 1.00 82.70 685 THR A C 1
ATOM 10026 O O . THR A 1 705 ? -23.656 21.435 56.643 1.00 83.94 685 THR A O 1
ATOM 10037 N N . THR A 1 706 ? -25.622 20.673 57.441 1.00 79.20 686 THR A N 1
ATOM 10038 C CA . THR A 1 706 ? -25.312 19.322 57.006 1.00 77.73 686 THR A CA 1
ATOM 10039 C C . THR A 1 706 ? -25.485 19.180 55.502 1.00 76.70 686 THR A C 1
ATOM 10040 O O . THR A 1 706 ? -24.858 18.303 54.898 1.00 75.50 686 THR A O 1
ATOM 10051 N N . ARG A 1 707 ? -26.315 20.024 54.892 1.00 78.53 687 ARG A N 1
ATOM 10052 C CA . ARG A 1 707 ? -26.573 19.972 53.466 1.00 80.97 687 ARG A CA 1
ATOM 10053 C C . ARG A 1 707 ? -25.634 20.881 52.688 1.00 85.07 687 ARG A C 1
ATOM 10054 O O . ARG A 1 707 ? -25.790 21.012 51.470 1.00 84.47 687 ARG A O 1
ATOM 10058 N N . ALA A 1 708 ? -24.673 21.516 53.366 1.00 92.57 688 ALA A N 1
ATOM 10059 C CA . ALA A 1 708 ? -23.714 22.436 52.762 1.00 96.69 688 ALA A CA 1
ATOM 10060 C C . ALA A 1 708 ? -22.333 21.860 53.047 1.00 98.62 688 ALA A C 1
ATOM 10061 O O . ALA A 1 708 ? -21.733 22.168 54.089 1.00 99.40 688 ALA A O 1
ATOM 10068 N N . PRO A 1 709 ? -21.801 21.005 52.165 1.00 95.65 689 PRO A N 1
ATOM 10069 C CA . PRO A 1 709 ? -20.634 20.190 52.542 1.00 95.18 689 PRO A CA 1
ATOM 10070 C C . PRO A 1 709 ? -19.400 20.980 52.938 1.00 97.73 689 PRO A C 1
ATOM 10071 O O . PRO A 1 709 ? -18.566 20.458 53.688 1.00 96.32 689 PRO A O 1
ATOM 10082 N N . ASP A 1 710 ? -19.244 22.215 52.461 1.00 107.84 690 ASP A N 1
ATOM 10083 C CA . ASP A 1 710 ? -18.052 22.982 52.808 1.00 110.99 690 ASP A CA 1
ATOM 10084 C C . ASP A 1 710 ? -18.040 23.318 54.293 1.00 105.97 690 ASP A C 1
ATOM 10085 O O . ASP A 1 710 ? -17.090 22.983 55.010 1.00 106.13 690 ASP A O 1
ATOM 10094 N N . ALA A 1 711 ? -19.094 23.986 54.775 1.00 98.07 691 ALA A N 1
ATOM 10095 C CA . ALA A 1 711 ? -19.128 24.407 56.172 1.00 94.38 691 ALA A CA 1
ATOM 10096 C C . ALA A 1 711 ? -19.104 23.210 57.102 1.00 91.09 691 ALA A C 1
ATOM 10097 O O . ALA A 1 711 ? -18.651 23.317 58.246 1.00 92.10 691 ALA A O 1
ATOM 10104 N N . LEU A 1 712 ? -19.643 22.081 56.649 1.00 83.25 692 LEU A N 1
ATOM 10105 C CA . LEU A 1 712 ? -19.602 20.877 57.458 1.00 80.00 692 LEU A CA 1
ATOM 10106 C C . LEU A 1 712 ? -18.160 20.506 57.745 1.00 81.24 692 LEU A C 1
ATOM 10107 O O . LEU A 1 712 ? -17.808 20.142 58.873 1.00 79.81 692 LEU A O 1
ATOM 10123 N N . LEU A 1 713 ? -17.301 20.627 56.731 1.00 85.46 693 LEU A N 1
ATOM 10124 C CA . LEU A 1 713 ? -15.898 20.297 56.913 1.00 87.67 693 LEU A CA 1
ATOM 10125 C C . LEU A 1 713 ? -15.235 21.286 57.855 1.00 91.16 693 LEU A C 1
ATOM 10126 O O . LEU A 1 713 ? -14.431 20.895 58.704 1.00 91.62 693 LEU A O 1
ATOM 10142 N N . GLU A 1 714 ? -15.534 22.575 57.690 1.00 97.19 694 GLU A N 1
ATOM 10143 C CA . GLU A 1 714 ? -15.179 23.579 58.688 1.00 99.02 694 GLU A CA 1
ATOM 10144 C C . GLU A 1 714 ? -15.604 23.156 60.089 1.00 96.98 694 GLU A C 1
ATOM 10145 O O . GLU A 1 714 ? -14.815 23.221 61.036 1.00 98.34 694 GLU A O 1
ATOM 10157 N N . LEU A 1 715 ? -16.844 22.692 60.235 1.00 92.95 695 LEU A N 1
ATOM 10158 C CA . LEU A 1 715 ? -17.379 22.429 61.566 1.00 89.83 695 LEU A CA 1
ATOM 10159 C C . LEU A 1 715 ? -16.774 21.181 62.188 1.00 86.96 695 LEU A C 1
ATOM 10160 O O . LEU A 1 715 ? -16.600 21.123 63.410 1.00 85.78 695 LEU A O 1
ATOM 10176 N N . VAL A 1 716 ? -16.447 20.178 61.378 1.00 88.75 696 VAL A N 1
ATOM 10177 C CA . VAL A 1 716 ? -15.982 18.910 61.929 1.00 90.24 696 VAL A CA 1
ATOM 10178 C C . VAL A 1 716 ? -14.560 19.059 62.457 1.00 96.91 696 VAL A C 1
ATOM 10179 O O . VAL A 1 716 ? -14.233 18.565 63.542 1.00 97.85 696 VAL A O 1
ATOM 10192 N N . VAL A 1 717 ? -13.690 19.732 61.704 1.00 107.38 697 VAL A N 1
ATOM 10193 C CA . VAL A 1 717 ? -12.331 19.964 62.179 1.00 110.20 697 VAL A CA 1
ATOM 10194 C C . VAL A 1 717 ? -12.345 20.925 63.358 1.00 108.92 697 VAL A C 1
ATOM 10195 O O . VAL A 1 717 ? -11.665 20.697 64.365 1.00 111.29 697 VAL A O 1
ATOM 10208 N N . ARG A 1 718 ? -13.087 22.033 63.225 1.00 98.14 698 ARG A N 1
ATOM 10209 C CA . ARG A 1 718 ? -13.119 23.076 64.243 1.00 96.53 698 ARG A CA 1
ATOM 10210 C C . ARG A 1 718 ? -13.440 22.492 65.604 1.00 93.24 698 ARG A C 1
ATOM 10211 O O . ARG A 1 718 ? -12.897 22.926 66.626 1.00 94.14 698 ARG A O 1
ATOM 10232 N N . GLU A 1 719 ? -14.310 21.493 65.627 1.00 93.24 699 GLU A N 1
ATOM 10233 C CA . GLU A 1 719 ? -14.817 20.931 66.858 1.00 91.16 699 GLU A CA 1
ATOM 10234 C C . GLU A 1 719 ? -14.043 19.674 67.246 1.00 88.33 699 GLU A C 1
ATOM 10235 O O . GLU A 1 719 ? -14.368 19.039 68.252 1.00 86.59 699 GLU A O 1
ATOM 10247 N N . GLY A 1 720 ? -13.016 19.316 66.473 1.00 82.81 700 GLY A N 1
ATOM 10248 C CA . GLY A 1 720 ? -12.146 18.203 66.779 1.00 83.84 700 GLY A CA 1
ATOM 10249 C C . GLY A 1 720 ? -12.841 16.863 66.823 1.00 82.04 700 GLY A C 1
ATOM 10250 O O . GLY A 1 720 ? -12.656 16.116 67.781 1.00 82.22 700 GLY A O 1
ATOM 10254 N N . VAL A 1 721 ? -13.567 16.512 65.765 1.00 82.79 701 VAL A N 1
ATOM 10255 C CA . VAL A 1 721 ? -14.363 15.290 65.758 1.00 79.30 701 VAL A CA 1
ATOM 10256 C C . VAL A 1 721 ? -13.450 14.097 65.518 1.00 79.35 701 VAL A C 1
ATOM 10257 O O . VAL A 1 721 ? -12.403 14.224 64.887 1.00 82.06 701 VAL A O 1
ATOM 10270 N N . THR A 1 722 ? -13.860 12.926 66.012 1.00 73.90 702 THR A N 1
ATOM 10271 C CA . THR A 1 722 ? -13.178 11.662 65.768 1.00 75.25 702 THR A CA 1
ATOM 10272 C C . THR A 1 722 ? -14.030 10.715 64.935 1.00 72.77 702 THR A C 1
ATOM 10273 O O . THR A 1 722 ? -13.613 10.292 63.854 1.00 74.10 702 THR A O 1
ATOM 10284 N N . VAL A 1 723 ? -15.214 10.370 65.422 1.00 73.01 703 VAL A N 1
ATOM 10285 C CA . VAL A 1 723 ? -16.105 9.446 64.736 1.00 73.51 703 VAL A CA 1
ATOM 10286 C C . VAL A 1 723 ? -17.070 10.265 63.903 1.00 71.23 703 VAL A C 1
ATOM 10287 O O . VAL A 1 723 ? -17.679 11.219 64.400 1.00 68.05 703 VAL A O 1
ATOM 10300 N N . PHE A 1 724 ? -17.208 9.892 62.634 1.00 77.93 704 PHE A N 1
ATOM 10301 C CA . PHE A 1 724 ? -17.982 10.680 61.691 1.00 80.03 704 PHE A CA 1
ATOM 10302 C C . PHE A 1 724 ? -18.800 9.752 60.805 1.00 81.16 704 PHE A C 1
ATOM 10303 O O . PHE A 1 724 ? -18.232 8.956 60.053 1.00 82.19 704 PHE A O 1
ATOM 10320 N N . GLY A 1 725 ? -20.129 9.853 60.898 1.00 84.49 705 GLY A N 1
ATOM 10321 C CA . GLY A 1 725 ? -21.013 9.120 60.011 1.00 84.31 705 GLY A CA 1
ATOM 10322 C C . GLY A 1 725 ? -21.424 9.919 58.788 1.00 83.75 705 GLY A C 1
ATOM 10323 O O . GLY A 1 725 ? -21.649 11.122 58.860 1.00 84.73 705 GLY A O 1
ATOM 10327 N N . GLN A 1 726 ? -21.611 9.200 57.683 1.00 75.88 706 GLN A N 1
ATOM 10328 C CA . GLN A 1 726 ? -22.099 9.750 56.426 1.00 76.47 706 GLN A CA 1
ATOM 10329 C C . GLN A 1 726 ? -22.784 8.668 55.623 1.00 82.05 706 GLN A C 1
ATOM 10330 O O . GLN A 1 726 ? -22.520 7.477 55.794 1.00 79.83 706 GLN A O 1
ATOM 10344 N N . ILE A 1 727 ? -23.683 9.113 54.759 1.00 106.35 707 ILE A N 1
ATOM 10345 C CA . ILE A 1 727 ? -24.336 8.251 53.789 1.00 111.80 707 ILE A CA 1
ATOM 10346 C C . ILE A 1 727 ? -23.522 8.366 52.503 1.00 111.44 707 ILE A C 1
ATOM 10347 O O . ILE A 1 727 ? -23.107 9.485 52.170 1.00 116.89 707 ILE A O 1
ATOM 10363 N N . PRO A 1 728 ? -23.213 7.258 51.799 1.00 91.66 708 PRO A N 1
ATOM 10364 C CA . PRO A 1 728 ? -22.236 7.312 50.691 1.00 89.28 708 PRO A CA 1
ATOM 10365 C C . PRO A 1 728 ? -22.426 8.447 49.697 1.00 88.46 708 PRO A C 1
ATOM 10366 O O . PRO A 1 728 ? -21.441 9.083 49.304 1.00 91.25 708 PRO A O 1
ATOM 10377 N N . SER A 1 729 ? -23.663 8.718 49.276 1.00 86.70 709 SER A N 1
ATOM 10378 C CA . SER A 1 729 ? -23.896 9.829 48.362 1.00 87.20 709 SER A CA 1
ATOM 10379 C C . SER A 1 729 ? -23.493 11.157 48.982 1.00 86.11 709 SER A C 1
ATOM 10380 O O . SER A 1 729 ? -23.070 12.073 48.269 1.00 85.73 709 SER A O 1
ATOM 10388 N N . ALA A 1 730 ? -23.610 11.281 50.303 1.00 92.43 710 ALA A N 1
ATOM 10389 C CA . ALA A 1 730 ? -23.229 12.519 50.968 1.00 93.64 710 ALA A CA 1
ATOM 10390 C C . ALA A 1 730 ? -21.719 12.630 51.081 1.00 94.07 710 ALA A C 1
ATOM 10391 O O . ALA A 1 730 ? -21.158 13.724 50.953 1.00 95.52 710 ALA A O 1
ATOM 10398 N N . PHE A 1 731 ? -21.052 11.503 51.331 1.00 91.05 711 PHE A N 1
ATOM 10399 C CA . PHE A 1 731 ? -19.600 11.501 51.428 1.00 93.10 711 PHE A CA 1
ATOM 10400 C C . PHE A 1 731 ? -18.972 11.932 50.111 1.00 97.14 711 PHE A C 1
ATOM 10401 O O . PHE A 1 731 ? -17.886 12.520 50.100 1.00 98.50 711 PHE A O 1
ATOM 10418 N N . TYR A 1 732 ? -19.624 11.625 48.990 1.00 102.14 712 TYR A N 1
ATOM 10419 C CA . TYR A 1 732 ? -19.078 12.025 47.701 1.00 105.60 712 TYR A CA 1
ATOM 10420 C C . TYR A 1 732 ? -19.136 13.538 47.547 1.00 103.41 712 TYR A C 1
ATOM 10421 O O . TYR A 1 732 ? -18.191 14.153 47.041 1.00 107.67 712 TYR A O 1
ATOM 10439 N N . ARG A 1 733 ? -20.235 14.156 47.988 1.00 83.99 713 ARG A N 1
ATOM 10440 C CA . ARG A 1 733 ? -20.303 15.611 48.034 1.00 82.87 713 ARG A CA 1
ATOM 10441 C C . ARG A 1 733 ? -19.313 16.182 49.039 1.00 86.46 713 ARG A C 1
ATOM 10442 O O . ARG A 1 733 ? -18.939 17.355 48.934 1.00 85.63 713 ARG A O 1
ATOM 10446 N N . PHE A 1 734 ? -18.883 15.370 50.005 1.00 103.64 714 PHE A N 1
ATOM 10447 C CA . PHE A 1 734 ? -18.000 15.812 51.072 1.00 106.00 714 PHE A CA 1
ATOM 10448 C C . PHE A 1 734 ? -16.557 15.870 50.592 1.00 108.82 714 PHE A C 1
ATOM 10449 O O . PHE A 1 734 ? -15.839 16.832 50.887 1.00 110.39 714 PHE A O 1
ATOM 10466 N N . MET A 1 735 ? -16.119 14.854 49.844 1.00 105.18 715 MET A N 1
ATOM 10467 C CA . MET A 1 735 ? -14.772 14.877 49.286 1.00 108.75 715 MET A CA 1
ATOM 10468 C C . MET A 1 735 ? -14.614 16.013 48.291 1.00 112.93 715 MET A C 1
ATOM 10469 O O . MET A 1 735 ? -13.543 16.624 48.201 1.00 113.85 715 MET A O 1
ATOM 10483 N N . GLU A 1 736 ? -15.663 16.284 47.508 1.00 123.14 716 GLU A N 1
ATOM 10484 C CA . GLU A 1 736 ? -15.651 17.416 46.589 1.00 127.66 716 GLU A CA 1
ATOM 10485 C C . GLU A 1 736 ? -15.321 18.708 47.318 1.00 125.48 716 GLU A C 1
ATOM 10486 O O . GLU A 1 736 ? -14.698 19.609 46.745 1.00 129.84 716 GLU A O 1
ATOM 10494 N N . ALA A 1 737 ? -15.730 18.812 48.583 1.00 106.39 717 ALA A N 1
ATOM 10495 C CA . ALA A 1 737 ? -15.372 19.956 49.408 1.00 104.53 717 ALA A CA 1
ATOM 10496 C C . ALA A 1 737 ? -13.968 19.813 49.976 1.00 105.90 717 ALA A C 1
ATOM 10497 O O . ALA A 1 737 ? -13.226 20.799 50.044 1.00 104.57 717 ALA A O 1
ATOM 10504 N N . GLN A 1 738 ? -13.591 18.604 50.412 1.00 117.70 718 GLN A N 1
ATOM 10505 C CA . GLN A 1 738 ? -12.208 18.367 50.813 1.00 122.14 718 GLN A CA 1
ATOM 10506 C C . GLN A 1 738 ? -11.233 18.727 49.703 1.00 126.96 718 GLN A C 1
ATOM 10507 O O . GLN A 1 738 ? -10.116 19.170 49.981 1.00 129.04 718 GLN A O 1
ATOM 10521 N N . ALA A 1 739 ? -11.644 18.576 48.446 1.00 125.98 719 ALA A N 1
ATOM 10522 C CA . ALA A 1 739 ? -10.785 18.948 47.330 1.00 129.33 719 ALA A CA 1
ATOM 10523 C C . ALA A 1 739 ? -10.487 20.441 47.355 1.00 131.96 719 ALA A C 1
ATOM 10524 O O . ALA A 1 739 ? -9.326 20.860 47.413 1.00 133.88 719 ALA A O 1
ATOM 10531 N N . ASP A 1 740 ? -11.536 21.260 47.322 1.00 135.04 720 ASP A N 1
ATOM 10532 C CA . ASP A 1 740 ? -11.394 22.701 47.168 1.00 136.94 720 ASP A CA 1
ATOM 10533 C C . ASP A 1 740 ? -10.782 23.381 48.386 1.00 135.98 720 ASP A C 1
ATOM 10534 O O . ASP A 1 740 ? -10.459 24.571 48.304 1.00 138.30 720 ASP A O 1
ATOM 10543 N N . HIS A 1 741 ? -10.615 22.669 49.499 1.00 132.56 721 HIS A N 1
ATOM 10544 C CA . HIS A 1 741 ? -10.138 23.238 50.759 1.00 130.92 721 HIS A CA 1
ATOM 10545 C C . HIS A 1 741 ? -9.068 22.320 51.332 1.00 128.73 721 HIS A C 1
ATOM 10546 O O . HIS A 1 741 ? -9.308 21.580 52.294 1.00 126.52 721 HIS A O 1
ATOM 10560 N N . PRO A 1 742 ? -7.861 22.347 50.759 1.00 124.68 722 PRO A N 1
ATOM 10561 C CA . PRO A 1 742 ? -6.769 21.548 51.326 1.00 124.71 722 PRO A CA 1
ATOM 10562 C C . PRO A 1 742 ? -6.290 22.033 52.679 1.00 123.16 722 PRO A C 1
ATOM 10563 O O . PRO A 1 742 ? -5.706 21.238 53.426 1.00 122.60 722 PRO A O 1
ATOM 10574 N N . ALA A 1 743 ? -6.482 23.316 52.994 1.00 116.29 723 ALA A N 1
ATOM 10575 C CA . ALA A 1 743 ? -6.164 23.834 54.320 1.00 114.67 723 ALA A CA 1
ATOM 10576 C C . ALA A 1 743 ? -6.809 22.990 55.408 1.00 113.67 723 ALA A C 1
ATOM 10577 O O . ALA A 1 743 ? -6.175 22.639 56.409 1.00 111.28 723 ALA A O 1
ATOM 10584 N N . LEU A 1 744 ? -8.081 22.654 55.215 1.00 129.06 724 LEU A N 1
ATOM 10585 C CA . LEU A 1 744 ? -8.850 21.938 56.220 1.00 129.19 724 LEU A CA 1
ATOM 10586 C C . LEU A 1 744 ? -8.595 20.435 56.194 1.00 126.60 724 LEU A C 1
ATOM 10587 O O . LEU A 1 744 ? -8.529 19.804 57.254 1.00 126.13 724 LEU A O 1
ATOM 10603 N N . ARG A 1 745 ? -8.463 19.837 55.005 1.00 119.19 725 ARG A N 1
ATOM 10604 C CA . ARG A 1 745 ? -8.501 18.379 54.920 1.00 115.56 725 ARG A CA 1
ATOM 10605 C C . ARG A 1 745 ? -7.295 17.749 55.600 1.00 115.28 725 ARG A C 1
ATOM 10606 O O . ARG A 1 745 ? -7.381 16.616 56.081 1.00 113.40 725 ARG A O 1
ATOM 10627 N N . GLN A 1 746 ? -6.184 18.475 55.685 1.00 112.38 726 GLN A N 1
ATOM 10628 C CA . GLN A 1 746 ? -5.009 18.001 56.398 1.00 112.67 726 GLN A CA 1
ATOM 10629 C C . GLN A 1 746 ? -5.026 18.398 57.863 1.00 111.06 726 GLN A C 1
ATOM 10630 O O . GLN A 1 746 ? -4.074 18.087 58.586 1.00 113.18 726 GLN A O 1
ATOM 10634 N N . ALA A 1 747 ? -6.085 19.066 58.315 1.00 102.37 727 ALA A N 1
ATOM 10635 C CA . ALA A 1 747 ? -6.267 19.417 59.711 1.00 100.65 727 ALA A CA 1
ATOM 10636 C C . ALA A 1 747 ? -7.158 18.431 60.452 1.00 100.28 727 ALA A C 1
ATOM 10637 O O . ALA A 1 747 ? -7.399 18.616 61.648 1.00 96.91 727 ALA A O 1
ATOM 10644 N N . LEU A 1 748 ? -7.723 17.464 59.734 1.00 114.60 728 LEU A N 1
ATOM 10645 C CA . LEU A 1 748 ? -8.649 16.446 60.294 1.00 113.00 728 LEU A CA 1
ATOM 10646 C C . LEU A 1 748 ? -7.929 15.634 61.371 1.00 109.90 728 LEU A C 1
ATOM 10647 O O . LEU A 1 748 ? -6.745 15.862 61.577 1.00 115.62 728 LEU A O 1
ATOM 10663 N N . ARG A 1 749 ? -8.666 14.804 62.100 1.00 90.40 729 ARG A N 1
ATOM 10664 C CA . ARG A 1 749 ? -8.142 13.888 63.140 1.00 87.69 729 ARG A CA 1
ATOM 10665 C C . ARG A 1 749 ? -9.230 12.869 63.449 1.00 85.64 729 ARG A C 1
ATOM 10666 O O . ARG A 1 749 ? -9.633 12.791 64.604 1.00 84.71 729 ARG A O 1
ATOM 10670 N N . LEU A 1 750 ? -9.642 12.101 62.444 1.00 88.38 730 LEU A N 1
ATOM 10671 C CA . LEU A 1 750 ? -10.766 11.145 62.528 1.00 87.14 730 LEU A CA 1
ATOM 10672 C C . LEU A 1 750 ? -10.305 9.728 62.840 1.00 88.48 730 LEU A C 1
ATOM 10673 O O . LEU A 1 750 ? -9.623 9.146 62.008 1.00 90.10 730 LEU A O 1
ATOM 10689 N N . ARG A 1 751 ? -10.696 9.200 63.993 1.00 88.12 731 ARG A N 1
ATOM 10690 C CA . ARG A 1 751 ? -10.465 7.809 64.330 1.00 88.43 731 ARG A CA 1
ATOM 10691 C C . ARG A 1 751 ? -11.239 6.891 63.400 1.00 86.73 731 ARG A C 1
ATOM 10692 O O . ARG A 1 751 ? -10.778 5.783 63.109 1.00 87.28 731 ARG A O 1
ATOM 10713 N N . TYR A 1 752 ? -12.388 7.343 62.900 1.00 82.80 732 TYR A N 1
ATOM 10714 C CA . TYR A 1 752 ? -13.213 6.542 62.012 1.00 78.65 732 TYR A CA 1
ATOM 10715 C C . TYR A 1 752 ? -13.947 7.430 61.021 1.00 78.67 732 TYR A C 1
ATOM 10716 O O . TYR A 1 752 ? -14.230 8.601 61.284 1.00 76.32 732 TYR A O 1
ATOM 10734 N N . GLN A 1 753 ? -14.241 6.833 59.872 1.00 88.25 733 GLN A N 1
ATOM 10735 C CA . GLN A 1 753 ? -15.053 7.411 58.812 1.00 90.07 733 GLN A CA 1
ATOM 10736 C C . GLN A 1 753 ? -16.033 6.337 58.384 1.00 89.75 733 GLN A C 1
ATOM 10737 O O . GLN A 1 753 ? -15.618 5.285 57.888 1.00 91.23 733 GLN A O 1
ATOM 10751 N N . CYS A 1 754 ? -17.323 6.602 58.563 1.00 84.50 734 CYS A N 1
ATOM 10752 C CA . CYS A 1 754 ? -18.329 5.556 58.530 1.00 83.93 734 CYS A CA 1
ATOM 10753 C C . CYS A 1 754 ? -19.339 5.803 57.420 1.00 82.14 734 CYS A C 1
ATOM 10754 O O . CYS A 1 754 ? -19.558 6.935 56.982 1.00 81.95 734 CYS A O 1
ATOM 10762 N N . PHE A 1 755 ? -19.970 4.710 56.993 1.00 79.99 735 PHE A N 1
ATOM 10763 C CA . PHE A 1 755 ? -20.782 4.672 55.787 1.00 80.72 735 PHE A CA 1
ATOM 10764 C C . PHE A 1 755 ? -22.079 3.934 56.079 1.00 84.03 735 PHE A C 1
ATOM 10765 O O . PHE A 1 755 ? -22.077 2.870 56.704 1.00 82.78 735 PHE A O 1
ATOM 10782 N N . GLY A 1 756 ? -23.176 4.511 55.612 1.00 100.72 736 GLY A N 1
ATOM 10783 C CA . GLY A 1 756 ? -24.515 4.179 56.060 1.00 100.87 736 GLY A CA 1
ATOM 10784 C C . GLY A 1 756 ? -25.311 3.269 55.153 1.00 98.15 736 GLY A C 1
ATOM 10785 O O . GLY A 1 756 ? -24.778 2.345 54.529 1.00 102.82 736 GLY A O 1
ATOM 10789 N N . GLY A 1 757 ? -26.615 3.548 55.090 1.00 81.42 737 GLY A N 1
ATOM 10790 C CA . GLY A 1 757 ? -27.640 2.651 54.594 1.00 80.06 737 GLY A CA 1
ATOM 10791 C C . GLY A 1 757 ? -27.784 2.564 53.091 1.00 83.39 737 GLY A C 1
ATOM 10792 O O . GLY A 1 757 ? -28.840 2.166 52.589 1.00 82.90 737 GLY A O 1
ATOM 10796 N N . GLU A 1 758 ? -26.745 2.950 52.367 1.00 90.02 738 GLU A N 1
ATOM 10797 C CA . GLU A 1 758 ? -26.610 2.682 50.949 1.00 90.51 738 GLU A CA 1
ATOM 10798 C C . GLU A 1 758 ? -25.447 1.715 50.780 1.00 90.04 738 GLU A C 1
ATOM 10799 O O . GLU A 1 758 ? -24.873 1.227 51.761 1.00 88.04 738 GLU A O 1
ATOM 10811 N N . ALA A 1 759 ? -25.100 1.434 49.533 1.00 93.90 739 ALA A N 1
ATOM 10812 C CA . ALA A 1 759 ? -23.950 0.609 49.209 1.00 96.20 739 ALA A CA 1
ATOM 10813 C C . ALA A 1 759 ? -22.786 1.484 48.777 1.00 98.74 739 ALA A C 1
ATOM 10814 O O . ALA A 1 759 ? -22.975 2.508 48.115 1.00 99.08 739 ALA A O 1
ATOM 10821 N N . LEU A 1 760 ? -21.582 1.071 49.154 1.00 102.59 740 LEU A N 1
ATOM 10822 C CA . LEU A 1 760 ? -20.382 1.770 48.735 1.00 105.23 740 LEU A CA 1
ATOM 10823 C C . LEU A 1 760 ? -19.983 1.391 47.318 1.00 106.84 740 LEU A C 1
ATOM 10824 O O . LEU A 1 760 ? -20.184 0.261 46.866 1.00 108.20 740 LEU A O 1
ATOM 10831 N N . ASP A 1 761 ? -19.404 2.368 46.622 1.00 103.34 741 ASP A N 1
ATOM 10832 C CA . ASP A 1 761 ? -18.708 2.171 45.356 1.00 104.37 741 ASP A CA 1
ATOM 10833 C C . ASP A 1 761 ? -17.264 2.592 45.600 1.00 104.24 741 ASP A C 1
ATOM 10834 O O . ASP A 1 761 ? -16.904 3.750 45.340 1.00 104.99 741 ASP A O 1
ATOM 10843 N N . PRO A 1 762 ? -16.413 1.688 46.144 1.00 101.81 742 PRO A N 1
ATOM 10844 C CA . PRO A 1 762 ? -15.041 2.076 46.501 1.00 103.70 742 PRO A CA 1
ATOM 10845 C C . PRO A 1 762 ? -14.245 2.747 45.393 1.00 107.33 742 PRO A C 1
ATOM 10846 O O . PRO A 1 762 ? -13.314 3.495 45.697 1.00 107.82 742 PRO A O 1
ATOM 10857 N N . SER A 1 763 ? -14.615 2.513 44.124 1.00 112.85 743 SER A N 1
ATOM 10858 C CA . SER A 1 763 ? -13.935 3.142 42.991 1.00 116.26 743 SER A CA 1
ATOM 10859 C C . SER A 1 763 ? -13.777 4.640 43.188 1.00 118.36 743 SER A C 1
ATOM 10860 O O . SER A 1 763 ? -12.773 5.225 42.764 1.00 118.85 743 SER A O 1
ATOM 10868 N N . ARG A 1 764 ? -14.749 5.274 43.833 1.00 123.33 744 ARG A N 1
ATOM 10869 C CA . ARG A 1 764 ? -14.752 6.713 44.002 1.00 125.52 744 ARG A CA 1
ATOM 10870 C C . ARG A 1 764 ? -13.863 7.145 45.169 1.00 123.63 744 ARG A C 1
ATOM 10871 O O . ARG A 1 764 ? -13.685 8.347 45.389 1.00 123.99 744 ARG A O 1
ATOM 10892 N N . LEU A 1 765 ? -13.221 6.202 45.860 1.00 120.33 745 LEU A N 1
ATOM 10893 C CA . LEU A 1 765 ? -12.392 6.513 47.015 1.00 118.27 745 LEU A CA 1
ATOM 10894 C C . LEU A 1 765 ? -10.941 6.801 46.670 1.00 116.90 745 LEU A C 1
ATOM 10895 O O . LEU A 1 765 ? -10.144 6.997 47.595 1.00 117.89 745 LEU A O 1
ATOM 10911 N N . LYS A 1 766 ? -10.566 6.767 45.382 1.00 101.74 746 LYS A N 1
ATOM 10912 C CA . LYS A 1 766 ? -9.181 6.952 44.958 1.00 103.23 746 LYS A CA 1
ATOM 10913 C C . LYS A 1 766 ? -8.633 8.236 45.575 1.00 104.90 746 LYS A C 1
ATOM 10914 O O . LYS A 1 766 ? -7.614 8.185 46.275 1.00 105.05 746 LYS A O 1
ATOM 10918 N N . PRO A 1 767 ? -9.261 9.398 45.350 1.00 117.19 747 PRO A N 1
ATOM 10919 C CA . PRO A 1 767 ? -8.661 10.648 45.841 1.00 119.37 747 PRO A CA 1
ATOM 10920 C C . PRO A 1 767 ? -8.555 10.722 47.355 1.00 117.43 747 PRO A C 1
ATOM 10921 O O . PRO A 1 767 ? -7.817 11.571 47.866 1.00 119.29 747 PRO A O 1
ATOM 10932 N N . TRP A 1 768 ? -9.273 9.870 48.090 1.00 111.19 748 TRP A N 1
ATOM 10933 C CA . TRP A 1 768 ? -9.279 9.961 49.544 1.00 108.61 748 TRP A CA 1
ATOM 10934 C C . TRP A 1 768 ? -7.997 9.394 50.133 1.00 110.90 748 TRP A C 1
ATOM 10935 O O . TRP A 1 768 ? -7.412 9.985 51.046 1.00 111.05 748 TRP A O 1
ATOM 10956 N N . PHE A 1 769 ? -7.553 8.246 49.623 1.00 115.19 749 PHE A N 1
ATOM 10957 C CA . PHE A 1 769 ? -6.270 7.699 50.041 1.00 119.20 749 PHE A CA 1
ATOM 10958 C C . PHE A 1 769 ? -5.117 8.564 49.565 1.00 121.85 749 PHE A C 1
ATOM 10959 O O . PHE A 1 769 ? -4.061 8.594 50.199 1.00 123.29 749 PHE A O 1
ATOM 10976 N N . ASP A 1 770 ? -5.305 9.317 48.482 1.00 123.25 750 ASP A N 1
ATOM 10977 C CA . ASP A 1 770 ? -4.287 10.273 48.063 1.00 126.50 750 ASP A CA 1
ATOM 10978 C C . ASP A 1 770 ? -4.040 11.355 49.116 1.00 126.49 750 ASP A C 1
ATOM 10979 O O . ASP A 1 770 ? -3.080 12.121 48.983 1.00 127.96 750 ASP A O 1
ATOM 10988 N N . TRP A 1 771 ? -4.884 11.424 50.151 1.00 125.82 751 TRP A N 1
ATOM 10989 C CA . TRP A 1 771 ? -4.827 12.399 51.224 1.00 126.05 751 TRP A CA 1
ATOM 10990 C C . TRP A 1 771 ? -4.508 11.735 52.559 1.00 121.83 751 TRP A C 1
ATOM 10991 O O . TRP A 1 771 ? -3.491 12.040 53.187 1.00 123.57 751 TRP A O 1
ATOM 11012 N N . HIS A 1 772 ? -5.428 10.889 53.021 1.00 113.91 752 HIS A N 1
ATOM 11013 C CA . HIS A 1 772 ? -5.418 10.321 54.393 1.00 111.05 752 HIS A CA 1
ATOM 11014 C C . HIS A 1 772 ? -4.897 8.892 54.495 1.00 109.30 752 HIS A C 1
ATOM 11015 O O . HIS A 1 772 ? -5.254 8.235 55.473 1.00 108.15 752 HIS A O 1
ATOM 11029 N N . ARG A 1 773 ? -4.095 8.418 53.553 1.00 106.66 753 ARG A N 1
ATOM 11030 C CA . ARG A 1 773 ? -3.521 7.069 53.642 1.00 107.12 753 ARG A CA 1
ATOM 11031 C C . ARG A 1 773 ? -2.683 6.883 54.903 1.00 107.86 753 ARG A C 1
ATOM 11032 O O . ARG A 1 773 ? -2.745 5.831 55.550 1.00 107.52 753 ARG A O 1
ATOM 11053 N N . ASP A 1 774 ? -1.897 7.896 55.263 1.00 100.95 754 ASP A N 1
ATOM 11054 C CA . ASP A 1 774 ? -1.041 7.863 56.441 1.00 102.15 754 ASP A CA 1
ATOM 11055 C C . ASP A 1 774 ? -1.642 8.592 57.635 1.00 102.35 754 ASP A C 1
ATOM 11056 O O . ASP A 1 774 ? -0.987 8.692 58.676 1.00 101.79 754 ASP A O 1
ATOM 11060 N N . SER A 1 775 ? -2.867 9.106 57.513 1.00 116.30 755 SER A N 1
ATOM 11061 C CA . SER A 1 775 ? -3.482 9.828 58.619 1.00 116.94 755 SER A CA 1
ATOM 11062 C C . SER A 1 775 ? -3.810 8.904 59.783 1.00 115.95 755 SER A C 1
ATOM 11063 O O . SER A 1 775 ? -3.855 9.354 60.933 1.00 117.00 755 SER A O 1
ATOM 11067 N N . GLY A 1 776 ? -4.048 7.622 59.507 1.00 111.41 756 GLY A N 1
ATOM 11068 C CA . GLY A 1 776 ? -4.460 6.671 60.515 1.00 109.74 756 GLY A CA 1
ATOM 11069 C C . GLY A 1 776 ? -5.955 6.463 60.577 1.00 106.78 756 GLY A C 1
ATOM 11070 O O . GLY A 1 776 ? -6.414 5.549 61.273 1.00 105.79 756 GLY A O 1
ATOM 11074 N N . THR A 1 777 ? -6.720 7.286 59.870 1.00 103.29 757 THR A N 1
ATOM 11075 C CA . THR A 1 777 ? -8.169 7.192 59.887 1.00 99.46 757 THR A CA 1
ATOM 11076 C C . THR A 1 777 ? -8.568 5.930 59.138 1.00 98.54 757 THR A C 1
ATOM 11077 O O . THR A 1 777 ? -8.194 5.763 57.973 1.00 99.11 757 THR A O 1
ATOM 11088 N N . ARG A 1 778 ? -9.329 5.046 59.775 1.00 101.50 758 ARG A N 1
ATOM 11089 C CA . ARG A 1 778 ? -9.835 3.904 59.034 1.00 101.82 758 ARG A CA 1
ATOM 11090 C C . ARG A 1 778 ? -11.050 4.325 58.210 1.00 98.98 758 ARG A C 1
ATOM 11091 O O . ARG A 1 778 ? -11.499 5.473 58.248 1.00 98.27 758 ARG A O 1
ATOM 11112 N N . LEU A 1 779 ? -11.583 3.371 57.452 1.00 96.44 759 LEU A N 1
ATOM 11113 C CA . LEU A 1 779 ? -12.831 3.522 56.716 1.00 93.48 759 LEU A CA 1
ATOM 11114 C C . LEU A 1 779 ? -13.714 2.370 57.140 1.00 92.42 759 LEU A C 1
ATOM 11115 O O . LEU A 1 779 ? -13.331 1.212 56.969 1.00 95.81 759 LEU A O 1
ATOM 11131 N N . LEU A 1 780 ? -14.853 2.668 57.746 1.00 87.08 760 LEU A N 1
ATOM 11132 C CA . LEU A 1 780 ? -15.753 1.615 58.258 1.00 84.87 760 LEU A CA 1
ATOM 11133 C C . LEU A 1 780 ? -17.027 1.568 57.422 1.00 82.51 760 LEU A C 1
ATOM 11134 O O . LEU A 1 780 ? -17.712 2.582 57.357 1.00 83.63 760 LEU A O 1
ATOM 11150 N N . ASN A 1 781 ? -17.290 0.442 56.761 1.00 72.19 761 ASN A N 1
ATOM 11151 C CA . ASN A 1 781 ? -18.535 0.226 56.030 1.00 68.07 761 ASN A CA 1
ATOM 11152 C C . ASN A 1 781 ? -19.426 -0.665 56.867 1.00 68.98 761 ASN A C 1
ATOM 11153 O O . ASN A 1 781 ? -18.965 -1.682 57.389 1.00 68.05 761 ASN A O 1
ATOM 11164 N N . MET A 1 782 ? -20.693 -0.281 56.991 1.00 80.01 762 MET A N 1
ATOM 11165 C CA . MET A 1 782 ? -21.625 -0.989 57.854 1.00 80.67 762 MET A CA 1
ATOM 11166 C C . MET A 1 782 ? -22.933 -1.151 57.095 1.00 79.52 762 MET A C 1
ATOM 11167 O O . MET A 1 782 ? -23.570 -0.154 56.743 1.00 79.66 762 MET A O 1
ATOM 11181 N N . TYR A 1 783 ? -23.331 -2.396 56.845 1.00 75.66 763 TYR A N 1
ATOM 11182 C CA . TYR A 1 783 ? -24.658 -2.695 56.326 1.00 75.52 763 TYR A CA 1
ATOM 11183 C C . TYR A 1 783 ? -25.610 -2.880 57.490 1.00 76.78 763 TYR A C 1
ATOM 11184 O O . TYR A 1 783 ? -25.308 -3.606 58.443 1.00 77.55 763 TYR A O 1
ATOM 11202 N N . GLY A 1 784 ? -26.756 -2.218 57.410 1.00 76.93 764 GLY A N 1
ATOM 11203 C CA . GLY A 1 784 ? -27.808 -2.458 58.367 1.00 77.41 764 GLY A CA 1
ATOM 11204 C C . GLY A 1 784 ? -29.167 -2.247 57.756 1.00 79.88 764 GLY A C 1
ATOM 11205 O O . GLY A 1 784 ? -29.312 -1.710 56.657 1.00 79.64 764 GLY A O 1
ATOM 11209 N N . ILE A 1 785 ? -30.171 -2.650 58.522 1.00 89.22 765 ILE A N 1
ATOM 11210 C CA . ILE A 1 785 ? -31.564 -2.327 58.258 1.00 91.52 765 ILE A CA 1
ATOM 11211 C C . ILE A 1 785 ? -32.305 -2.119 59.575 1.00 89.17 765 ILE A C 1
ATOM 11212 O O . ILE A 1 785 ? -32.039 -2.805 60.568 1.00 90.07 765 ILE A O 1
ATOM 11228 N N . THR A 1 786 ? -33.219 -1.142 59.576 1.00 80.41 766 THR A N 1
ATOM 11229 C CA . THR A 1 786 ? -33.994 -0.728 60.744 1.00 75.59 766 THR A CA 1
ATOM 11230 C C . THR A 1 786 ? -34.635 -1.862 61.532 1.00 74.07 766 THR A C 1
ATOM 11231 O O . THR A 1 786 ? -34.948 -1.674 62.712 1.00 75.94 766 THR A O 1
ATOM 11242 N N . GLU A 1 787 ? -34.806 -3.036 60.943 1.00 71.83 767 GLU A N 1
ATOM 11243 C CA . GLU A 1 787 ? -35.462 -4.137 61.622 1.00 68.30 767 GLU A CA 1
ATOM 11244 C C . GLU A 1 787 ? -34.476 -5.027 62.359 1.00 66.38 767 GLU A C 1
ATOM 11245 O O . GLU A 1 787 ? -34.902 -5.903 63.118 1.00 66.73 767 GLU A O 1
ATOM 11257 N N . THR A 1 788 ? -33.176 -4.812 62.154 1.00 61.93 768 THR A N 1
ATOM 11258 C CA . THR A 1 788 ? -32.116 -5.577 62.792 1.00 61.90 768 THR A CA 1
ATOM 11259 C C . THR A 1 788 ? -31.305 -4.681 63.715 1.00 61.92 768 THR A C 1
ATOM 11260 O O . THR A 1 788 ? -30.136 -4.959 63.984 1.00 63.15 768 THR A O 1
ATOM 11271 N N . THR A 1 789 ? -31.916 -3.605 64.209 1.00 62.33 769 THR A N 1
ATOM 11272 C CA . THR A 1 789 ? -31.218 -2.698 65.107 1.00 64.23 769 THR A CA 1
ATOM 11273 C C . THR A 1 789 ? -30.013 -2.056 64.424 1.00 66.61 769 THR A C 1
ATOM 11274 O O . THR A 1 789 ? -28.866 -2.469 64.610 1.00 68.68 769 THR A O 1
ATOM 11285 N N . ILE A 1 790 ? -30.306 -1.018 63.648 1.00 66.75 770 ILE A N 1
ATOM 11286 C CA . ILE A 1 790 ? -29.359 -0.135 62.966 1.00 66.32 770 ILE A CA 1
ATOM 11287 C C . ILE A 1 790 ? -28.299 -0.827 62.105 1.00 68.35 770 ILE A C 1
ATOM 11288 O O . ILE A 1 790 ? -28.178 -0.453 60.937 1.00 69.84 770 ILE A O 1
ATOM 11304 N N . ASN A 1 791 ? -27.477 -1.748 62.625 1.00 72.31 771 ASN A N 1
ATOM 11305 C CA . ASN A 1 791 ? -26.402 -2.317 61.802 1.00 70.79 771 ASN A CA 1
ATOM 11306 C C . ASN A 1 791 ? -26.188 -3.802 62.030 1.00 69.16 771 ASN A C 1
ATOM 11307 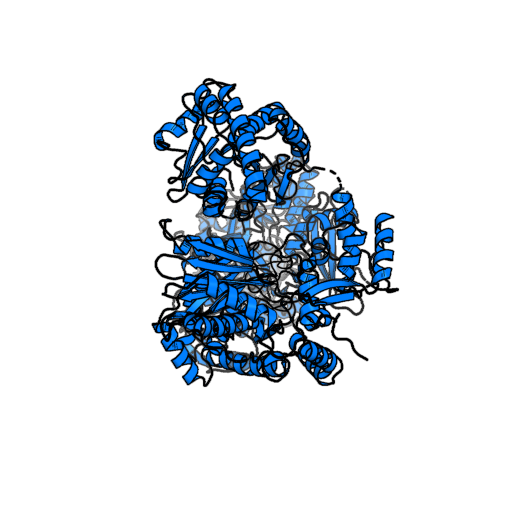O O . ASN A 1 791 ? -26.215 -4.276 63.168 1.00 70.10 771 ASN A O 1
ATOM 11318 N N . ALA A 1 792 ? -25.968 -4.529 60.915 1.00 62.98 772 ALA A N 1
ATOM 11319 C CA . ALA A 1 792 ? -25.738 -5.966 60.951 1.00 63.91 772 ALA A CA 1
ATOM 11320 C C . ALA A 1 792 ? -24.334 -6.449 60.587 1.00 65.62 772 ALA A C 1
ATOM 11321 O O . ALA A 1 792 ? -24.042 -7.624 60.830 1.00 66.21 772 ALA A O 1
ATOM 11328 N N . THR A 1 793 ? -23.456 -5.618 60.022 1.00 66.99 773 THR A N 1
ATOM 11329 C CA . THR A 1 793 ? -22.188 -6.122 59.484 1.00 69.85 773 THR A CA 1
ATOM 11330 C C . THR A 1 793 ? -21.189 -4.978 59.418 1.00 70.72 773 THR A C 1
ATOM 11331 O O . THR A 1 793 ? -21.563 -3.807 59.480 1.00 69.71 773 THR A O 1
ATOM 11342 N N . TYR A 1 794 ? -19.925 -5.321 59.273 1.00 69.70 774 TYR A N 1
ATOM 11343 C CA . TYR A 1 794 ? -18.850 -4.321 59.161 1.00 68.94 774 TYR A CA 1
ATOM 11344 C C . TYR A 1 794 ? -17.700 -4.830 58.329 1.00 71.58 774 TYR A C 1
ATOM 11345 O O . TYR A 1 794 ? -17.358 -6.002 58.346 1.00 71.20 774 TYR A O 1
ATOM 11363 N N . ARG A 1 795 ? -17.157 -3.909 57.571 1.00 73.05 775 ARG A N 1
ATOM 11364 C CA . ARG A 1 795 ? -15.918 -4.127 56.848 1.00 75.52 775 ARG A CA 1
ATOM 11365 C C . ARG A 1 795 ? -15.069 -2.877 56.948 1.00 77.25 775 ARG A C 1
ATOM 11366 O O . ARG A 1 795 ? -15.575 -1.763 56.787 1.00 74.88 775 ARG A O 1
ATOM 11387 N N . PHE A 1 796 ? -13.782 -3.068 57.206 1.00 80.34 776 PHE A N 1
ATOM 11388 C CA . PHE A 1 796 ? -12.817 -1.991 57.073 1.00 82.05 776 PHE A CA 1
ATOM 11389 C C . PHE A 1 796 ? -12.302 -1.931 55.641 1.00 84.89 776 PHE A C 1
ATOM 11390 O O . PHE A 1 796 ? -11.705 -2.891 55.144 1.00 85.95 776 PHE A O 1
ATOM 11407 N N . ILE A 1 797 ? -12.539 -0.799 54.992 1.00 89.73 777 ILE A N 1
ATOM 11408 C CA . ILE A 1 797 ? -12.084 -0.558 53.629 1.00 94.15 777 ILE A CA 1
ATOM 11409 C C . ILE A 1 797 ? -10.654 -0.040 53.703 1.00 107.20 777 ILE A C 1
ATOM 11410 O O . ILE A 1 797 ? -10.401 1.015 54.293 1.00 106.12 777 ILE A O 1
ATOM 11426 N N . ASP A 1 798 ? -9.719 -0.780 53.111 1.00 137.30 778 ASP A N 1
ATOM 11427 C CA . ASP A 1 798 ? -8.318 -0.388 53.055 1.00 146.26 778 ASP A CA 1
ATOM 11428 C C . ASP A 1 798 ? -7.893 -0.089 51.619 1.00 146.57 778 ASP A C 1
ATOM 11429 O O . ASP A 1 798 ? -8.676 -0.165 50.671 1.00 146.28 778 ASP A O 1
ATOM 11438 N N . GLU A 1 799 ? -6.624 0.295 51.481 1.00 138.28 779 GLU A N 1
ATOM 11439 C CA . GLU A 1 799 ? -6.061 0.690 50.196 1.00 137.96 779 GLU A CA 1
ATOM 11440 C C . GLU A 1 799 ? -6.005 -0.461 49.207 1.00 135.03 779 GLU A C 1
ATOM 11441 O O . GLU A 1 799 ? -5.858 -0.221 48.006 1.00 137.55 779 GLU A O 1
ATOM 11453 N N . ARG A 1 800 ? -6.048 -1.702 49.682 1.00 118.92 780 ARG A N 1
ATOM 11454 C CA . ARG A 1 800 ? -6.000 -2.833 48.768 1.00 117.84 780 ARG A CA 1
ATOM 11455 C C . ARG A 1 800 ? -7.300 -2.964 47.983 1.00 116.98 780 ARG A C 1
ATOM 11456 O O . ARG A 1 800 ? -7.285 -3.024 46.748 1.00 116.18 780 ARG A O 1
ATOM 11460 N N . ASP A 1 801 ? -8.437 -2.982 48.679 1.00 127.59 781 ASP A N 1
ATOM 11461 C CA . ASP A 1 801 ? -9.693 -3.369 48.052 1.00 127.21 781 ASP A CA 1
ATOM 11462 C C . ASP A 1 801 ? -10.434 -2.209 47.387 1.00 126.91 781 ASP A C 1
ATOM 11463 O O . ASP A 1 801 ? -11.562 -2.399 46.924 1.00 122.10 781 ASP A O 1
ATOM 11472 N N . VAL A 1 802 ? -9.836 -1.019 47.328 1.00 135.43 782 VAL A N 1
ATOM 11473 C CA . VAL A 1 802 ? -10.436 0.080 46.574 1.00 136.10 782 VAL A CA 1
ATOM 11474 C C . VAL A 1 802 ? -10.446 -0.222 45.076 1.00 135.58 782 VAL A C 1
ATOM 11475 O O . VAL A 1 802 ? -11.482 -0.102 44.413 1.00 134.59 782 VAL A O 1
ATOM 11488 N N . ASP A 1 803 ? -9.302 -0.617 44.526 1.00 130.22 783 ASP A N 1
ATOM 11489 C CA . ASP A 1 803 ? -9.109 -0.756 43.088 1.00 131.00 783 ASP A CA 1
ATOM 11490 C C . ASP A 1 803 ? -9.248 -2.182 42.571 1.00 132.15 783 ASP A C 1
ATOM 11491 O O . ASP A 1 803 ? -9.192 -2.391 41.356 1.00 132.79 783 ASP A O 1
ATOM 11500 N N . THR A 1 804 ? -9.434 -3.162 43.452 1.00 138.75 784 THR A N 1
ATOM 11501 C CA . THR A 1 804 ? -9.734 -4.516 42.998 1.00 138.88 784 THR A CA 1
ATOM 11502 C C . THR A 1 804 ? -11.158 -4.629 42.470 1.00 135.41 784 THR A C 1
ATOM 11503 O O . THR A 1 804 ? -11.412 -5.392 41.531 1.00 135.05 784 THR A O 1
ATOM 11514 N N . GLY A 1 805 ? -12.093 -3.893 43.062 1.00 131.04 785 GLY A N 1
ATOM 11515 C CA . GLY A 1 805 ? -13.460 -3.855 42.594 1.00 127.94 785 GLY A CA 1
ATOM 11516 C C . GLY A 1 805 ? -14.178 -5.184 42.696 1.00 125.38 785 GLY A C 1
ATOM 11517 O O . GLY A 1 805 ? -14.685 -5.704 41.698 1.00 123.28 785 GLY A O 1
ATOM 11521 N N . ARG A 1 806 ? -14.228 -5.745 43.903 1.00 126.29 786 ARG A N 1
ATOM 11522 C CA . ARG A 1 806 ? -14.947 -6.988 44.157 1.00 123.53 786 ARG A CA 1
ATOM 11523 C C . ARG A 1 806 ? -16.435 -6.759 44.382 1.00 117.61 786 ARG A C 1
ATOM 11524 O O . ARG A 1 806 ? -17.151 -7.716 44.693 1.00 115.45 786 ARG A O 1
ATOM 11545 N N . GLY A 1 807 ? -16.903 -5.523 44.241 1.00 110.15 787 GLY A N 1
ATOM 11546 C CA . GLY A 1 807 ? -18.270 -5.143 44.520 1.00 105.10 787 GLY A CA 1
ATOM 11547 C C . GLY A 1 807 ? -18.350 -4.368 45.821 1.00 102.98 787 GLY A C 1
ATOM 11548 O O . GLY A 1 807 ? -17.346 -4.068 46.467 1.00 105.01 787 GLY A O 1
ATOM 11552 N N . SER A 1 808 ? -19.579 -4.051 46.202 1.00 98.42 788 SER A N 1
ATOM 11553 C CA . SER A 1 808 ? -19.797 -3.473 47.515 1.00 96.77 788 SER A CA 1
ATOM 11554 C C . SER A 1 808 ? -19.643 -4.586 48.533 1.00 92.48 788 SER A C 1
ATOM 11555 O O . SER A 1 808 ? -20.412 -5.553 48.522 1.00 90.04 788 SER A O 1
ATOM 11563 N N . LEU A 1 809 ? -18.666 -4.446 49.419 1.00 90.19 789 LEU A N 1
ATOM 11564 C CA . LEU A 1 809 ? -18.331 -5.485 50.377 1.00 86.96 789 LEU A CA 1
ATOM 11565 C C . LEU A 1 809 ? -18.734 -5.024 51.762 1.00 82.33 789 LEU A C 1
ATOM 11566 O O . LEU A 1 809 ? -18.250 -3.998 52.252 1.00 85.81 789 LEU A O 1
ATOM 11582 N N . ILE A 1 810 ? -19.634 -5.789 52.375 1.00 69.69 790 ILE A N 1
ATOM 11583 C CA . ILE A 1 810 ? -20.210 -5.448 53.662 1.00 67.88 790 ILE A CA 1
ATOM 11584 C C . ILE A 1 810 ? -19.572 -6.221 54.805 1.00 70.06 790 ILE A C 1
ATOM 11585 O O . ILE A 1 810 ? -20.004 -6.075 55.955 1.00 69.45 790 ILE A O 1
ATOM 11601 N N . GLY A 1 811 ? -18.562 -7.044 54.527 1.00 79.59 791 GLY A N 1
ATOM 11602 C CA . GLY A 1 811 ? -17.811 -7.683 55.584 1.00 81.83 791 GLY A CA 1
ATOM 11603 C C . GLY A 1 811 ? -18.487 -8.854 56.251 1.00 82.47 791 GLY A C 1
ATOM 11604 O O . GLY A 1 811 ? -19.139 -9.660 55.582 1.00 79.37 791 GLY A O 1
ATOM 11608 N N . GLU A 1 812 ? -18.344 -8.951 57.573 1.00 91.69 792 GLU A N 1
ATOM 11609 C CA . GLU A 1 812 ? -18.777 -10.120 58.321 1.00 92.33 792 GLU A CA 1
ATOM 11610 C C . GLU A 1 812 ? -19.691 -9.712 59.466 1.00 88.56 792 GLU A C 1
ATOM 11611 O O . GLU A 1 812 ? -19.795 -8.541 59.839 1.00 89.05 792 GLU A O 1
ATOM 11623 N N . VAL A 1 813 ? -20.354 -10.720 60.007 1.00 78.30 793 VAL A N 1
ATOM 11624 C CA . VAL A 1 813 ? -21.491 -10.528 60.894 1.00 75.80 793 VAL A CA 1
ATOM 11625 C C . VAL A 1 813 ? -21.015 -10.239 62.313 1.00 75.88 793 VAL A C 1
ATOM 11626 O O . VAL A 1 813 ? -20.013 -10.785 62.790 1.00 77.48 793 VAL A O 1
ATOM 11639 N N . TYR A 1 814 ? -21.757 -9.363 62.976 1.00 73.32 794 TYR A N 1
ATOM 11640 C CA . TYR A 1 814 ? -21.619 -9.062 64.395 1.00 72.58 794 TYR A CA 1
ATOM 11641 C C . TYR A 1 814 ? -21.752 -10.336 65.219 1.00 73.65 794 TYR A C 1
ATOM 11642 O O . TYR A 1 814 ? -22.475 -11.260 64.848 1.00 71.35 794 TYR A O 1
ATOM 11660 N N . ALA A 1 815 ? -21.038 -10.375 66.348 1.00 78.61 795 ALA A N 1
ATOM 11661 C CA . ALA A 1 815 ? -20.849 -11.616 67.096 1.00 80.61 795 ALA A CA 1
ATOM 11662 C C . ALA A 1 815 ? -22.166 -12.313 67.414 1.00 79.35 795 ALA A C 1
ATOM 11663 O O . ALA A 1 815 ? -22.275 -13.536 67.295 1.00 79.97 795 ALA A O 1
ATOM 11670 N N . ASP A 1 816 ? -23.161 -11.562 67.857 1.00 80.83 796 ASP A N 1
ATOM 11671 C CA . ASP A 1 816 ? -24.417 -12.143 68.313 1.00 81.00 796 ASP A CA 1
ATOM 11672 C C . ASP A 1 816 ? -25.489 -12.189 67.230 1.00 76.59 796 ASP A C 1
ATOM 11673 O O . ASP A 1 816 ? -26.633 -12.539 67.535 1.00 73.93 796 ASP A O 1
ATOM 11682 N N . LEU A 1 817 ? -25.155 -11.836 65.989 1.00 74.16 797 LEU A N 1
ATOM 11683 C CA . LEU A 1 817 ? -26.077 -11.944 64.871 1.00 71.66 797 LEU A CA 1
ATOM 11684 C C . LEU A 1 817 ? -25.728 -13.159 64.019 1.00 71.81 797 LEU A C 1
ATOM 11685 O O . LEU A 1 817 ? -24.753 -13.873 64.264 1.00 74.51 797 LEU A O 1
ATOM 11701 N N . GLY A 1 818 ? -26.548 -13.392 63.002 1.00 73.58 798 GLY A N 1
ATOM 11702 C CA . GLY A 1 818 ? -26.221 -14.339 61.956 1.00 72.16 798 GLY A CA 1
ATOM 11703 C C . GLY A 1 818 ? -26.953 -13.973 60.691 1.00 69.99 798 GLY A C 1
ATOM 11704 O O . GLY A 1 818 ? -28.010 -13.337 60.730 1.00 68.08 798 GLY A O 1
ATOM 11708 N N . ILE A 1 819 ? -26.386 -14.377 59.559 1.00 72.72 799 ILE A N 1
ATOM 11709 C CA . ILE A 1 819 ? -26.992 -14.157 58.251 1.00 67.15 799 ILE A CA 1
ATOM 11710 C C . ILE A 1 819 ? -26.772 -15.408 57.422 1.00 63.55 799 ILE A C 1
ATOM 11711 O O . ILE A 1 819 ? -25.652 -15.921 57.347 1.00 65.57 799 ILE A O 1
ATOM 11727 N N . VAL A 1 820 ? -27.841 -15.891 56.802 1.00 57.54 800 VAL A N 1
ATOM 11728 C CA . VAL A 1 820 ? -27.765 -16.943 55.801 1.00 56.83 800 VAL A CA 1
ATOM 11729 C C . VAL A 1 820 ? -28.322 -16.402 54.496 1.00 53.86 800 VAL A C 1
ATOM 11730 O O . VAL A 1 820 ? -29.202 -15.536 54.481 1.00 52.14 800 VAL A O 1
ATOM 11743 N N . VAL A 1 821 ? -27.802 -16.935 53.398 1.00 53.81 801 VAL A N 1
ATOM 11744 C CA . VAL A 1 821 ? -28.214 -16.566 52.052 1.00 51.82 801 VAL A CA 1
ATOM 11745 C C . VAL A 1 821 ? -28.933 -17.770 51.475 1.00 51.66 801 VAL A C 1
ATOM 11746 O O . VAL A 1 821 ? -28.366 -18.868 51.432 1.00 51.34 801 VAL A O 1
ATOM 11759 N N . LEU A 1 822 ? -30.161 -17.563 51.006 1.00 53.75 802 LEU A N 1
ATOM 11760 C CA . LEU A 1 822 ? -31.044 -18.669 50.684 1.00 52.01 802 LEU A CA 1
ATOM 11761 C C . LEU A 1 822 ? -31.653 -18.483 49.306 1.00 52.26 802 LEU A C 1
ATOM 11762 O O . LEU A 1 822 ? -31.855 -17.359 48.839 1.00 51.48 802 LEU A O 1
ATOM 11778 N N . ASP A 1 823 ? -31.948 -19.607 48.664 1.00 54.37 803 ASP A N 1
ATOM 11779 C CA . ASP A 1 823 ? -32.615 -19.601 47.375 1.00 55.52 803 ASP A CA 1
ATOM 11780 C C . ASP A 1 823 ? -34.122 -19.489 47.569 1.00 56.02 803 ASP A C 1
ATOM 11781 O O . ASP A 1 823 ? -34.629 -19.369 48.687 1.00 55.59 803 ASP A O 1
ATOM 11790 N N . ASP A 1 824 ? -34.853 -19.537 46.459 1.00 58.68 804 ASP A N 1
ATOM 11791 C CA . ASP A 1 824 ? -36.294 -19.354 46.502 1.00 57.31 804 ASP A CA 1
ATOM 11792 C C . ASP A 1 824 ? -37.017 -20.543 47.126 1.00 53.51 804 ASP A C 1
ATOM 11793 O O . ASP A 1 824 ? -38.237 -20.478 47.299 1.00 53.55 804 ASP A O 1
ATOM 11802 N N . ALA A 1 825 ? -36.312 -21.635 47.419 1.00 49.24 805 ALA A N 1
ATOM 11803 C CA . ALA A 1 825 ? -36.847 -22.761 48.171 1.00 49.59 805 ALA A CA 1
ATOM 11804 C C . ALA A 1 825 ? -36.457 -22.729 49.644 1.00 52.33 805 ALA A C 1
ATOM 11805 O O . ALA A 1 825 ? -36.716 -23.700 50.360 1.00 53.11 805 ALA A O 1
ATOM 11812 N N . LEU A 1 826 ? -35.758 -21.678 50.033 1.00 52.81 806 LEU A N 1
ATOM 11813 C CA . LEU A 1 826 ? -35.315 -21.491 51.425 1.00 54.24 806 LEU A CA 1
ATOM 11814 C C . LEU A 1 826 ? -34.154 -22.431 51.736 1.00 56.71 806 LEU A C 1
ATOM 11815 O O . LEU A 1 826 ? -33.984 -22.741 52.917 1.00 57.20 806 LEU A O 1
ATOM 11831 N N . ARG A 1 827 ? -33.438 -22.926 50.723 1.00 57.49 807 ARG A N 1
ATOM 11832 C CA . ARG A 1 827 ? -32.219 -23.680 50.951 1.00 57.18 807 ARG A CA 1
ATOM 11833 C C . ARG A 1 827 ? -30.986 -22.790 50.827 1.00 59.20 807 ARG A C 1
ATOM 11834 O O . ARG A 1 827 ? -31.008 -21.797 50.098 1.00 57.63 807 ARG A O 1
ATOM 11855 N N . PRO A 1 828 ? -29.880 -23.129 51.497 1.00 70.06 808 PRO A N 1
ATOM 11856 C CA . PRO A 1 828 ? -28.652 -22.355 51.311 1.00 70.54 808 PRO A CA 1
ATOM 11857 C C . PRO A 1 828 ? -28.114 -22.474 49.902 1.00 69.48 808 PRO A C 1
ATOM 11858 O O . PRO A 1 828 ? -28.183 -23.532 49.272 1.00 69.82 808 PRO A O 1
ATOM 11869 N N . VAL A 1 829 ? -27.568 -21.367 49.418 1.00 67.76 809 VAL A N 1
ATOM 11870 C CA . VAL A 1 829 ? -26.999 -21.306 48.079 1.00 67.88 809 VAL A CA 1
ATOM 11871 C C . VAL A 1 829 ? -25.528 -21.685 48.171 1.00 68.23 809 VAL A C 1
ATOM 11872 O O . VAL A 1 829 ? -24.923 -21.551 49.244 1.00 70.93 809 VAL A O 1
ATOM 11885 N N . PRO A 1 830 ? -24.914 -22.147 47.096 1.00 57.82 810 PRO A N 1
ATOM 11886 C CA . PRO A 1 830 ? -23.500 -22.504 47.141 1.00 56.64 810 PRO A CA 1
ATOM 11887 C C . PRO A 1 830 ? -22.626 -21.261 47.069 1.00 57.07 810 PRO A C 1
ATOM 11888 O O . PRO A 1 830 ? -23.102 -20.129 47.028 1.00 56.95 810 PRO A O 1
ATOM 11899 N N . ALA A 1 831 ? -21.323 -21.502 47.053 1.00 54.36 811 ALA A N 1
ATOM 11900 C CA . ALA A 1 831 ? -20.356 -20.424 46.999 1.00 56.13 811 ALA A CA 1
ATOM 11901 C C . ALA A 1 831 ? -20.487 -19.636 45.705 1.00 60.51 811 ALA A C 1
ATOM 11902 O O . ALA A 1 831 ? -20.501 -20.206 44.611 1.00 58.32 811 ALA A O 1
ATOM 11909 N N . GLY A 1 832 ? -20.577 -18.318 45.835 1.00 79.59 812 GLY A N 1
ATOM 11910 C CA . GLY A 1 832 ? -20.566 -17.450 44.677 1.00 85.08 812 GLY A CA 1
ATOM 11911 C C . GLY A 1 832 ? -21.881 -17.364 43.943 1.00 82.45 812 GLY A C 1
ATOM 11912 O O . GLY A 1 832 ? -21.888 -17.264 42.710 1.00 87.41 812 GLY A O 1
ATOM 11916 N N . ALA A 1 833 ? -22.999 -17.389 44.666 1.00 59.07 813 ALA A N 1
ATOM 11917 C CA . ALA A 1 833 ? -24.321 -17.426 44.063 1.00 50.79 813 ALA A CA 1
ATOM 11918 C C . ALA A 1 833 ? -25.229 -16.409 44.731 1.00 51.98 813 ALA A C 1
ATOM 11919 O O . ALA A 1 833 ? -25.091 -16.107 45.919 1.00 51.95 813 ALA A O 1
ATOM 11926 N N . TYR A 1 834 ? -26.163 -15.885 43.946 1.00 63.31 814 TYR A N 1
ATOM 11927 C CA . TYR A 1 834 ? -27.136 -14.936 44.453 1.00 64.09 814 TYR A CA 1
ATOM 11928 C C . TYR A 1 834 ? -28.128 -15.606 45.394 1.00 62.14 814 TYR A C 1
ATOM 11929 O O . TYR A 1 834 ? -28.460 -16.785 45.254 1.00 62.81 814 TYR A O 1
ATOM 11947 N N . GLY A 1 835 ? -28.603 -14.830 46.357 1.00 53.00 815 GLY A N 1
ATOM 11948 C CA . GLY A 1 835 ? -29.670 -15.253 47.241 1.00 51.89 815 GLY A CA 1
ATOM 11949 C C . GLY A 1 835 ? -30.185 -14.050 47.994 1.00 54.52 815 GLY A C 1
ATOM 11950 O O . GLY A 1 835 ? -29.665 -12.942 47.858 1.00 53.45 815 GLY A O 1
ATOM 11954 N N . GLU A 1 836 ? -31.207 -14.287 48.809 1.00 69.33 816 GLU A N 1
ATOM 11955 C CA . GLU A 1 836 ? -31.723 -13.278 49.723 1.00 70.47 816 GLU A CA 1
ATOM 11956 C C . GLU A 1 836 ? -31.155 -13.512 51.113 1.00 65.84 816 GLU A C 1
ATOM 11957 O O . GLU A 1 836 ? -30.995 -14.656 51.545 1.00 65.86 816 GLU A O 1
ATOM 11969 N N . MET A 1 837 ? -30.867 -12.419 51.815 1.00 55.39 817 MET A N 1
ATOM 11970 C CA . MET A 1 837 ? -30.310 -12.494 53.156 1.00 55.11 817 MET A CA 1
ATOM 11971 C C . MET A 1 837 ? -31.422 -12.547 54.187 1.00 55.75 817 MET A C 1
ATOM 11972 O O . MET A 1 837 ? -32.369 -11.755 54.144 1.00 55.11 817 MET A O 1
ATOM 11986 N N . TYR A 1 838 ? -31.284 -13.487 55.109 1.00 60.48 818 TYR A N 1
ATOM 11987 C CA . TYR A 1 838 ? -32.168 -13.659 56.247 1.00 59.87 818 TYR A CA 1
ATOM 11988 C C . TYR A 1 838 ? -31.342 -13.475 57.508 1.00 64.31 818 TYR A C 1
ATOM 11989 O O . TYR A 1 838 ? -30.350 -14.182 57.708 1.00 65.96 818 TYR A O 1
ATOM 12007 N N . VAL A 1 839 ? -31.747 -12.530 58.349 1.00 69.09 819 VAL A N 1
ATOM 12008 C CA . VAL A 1 839 ? -30.976 -12.144 59.523 1.00 72.50 819 VAL A CA 1
ATOM 12009 C C . VAL A 1 839 ? -31.523 -12.872 60.742 1.00 74.56 819 VAL A C 1
ATOM 12010 O O . VAL A 1 839 ? -32.619 -12.570 61.224 1.00 72.62 819 VAL A O 1
ATOM 12023 N N . THR A 1 840 ? -30.769 -13.858 61.206 1.00 85.17 820 THR A N 1
ATOM 12024 C CA . THR A 1 840 ? -31.035 -14.556 62.454 1.00 86.98 820 THR A CA 1
ATOM 12025 C C . THR A 1 840 ? -30.165 -13.888 63.508 1.00 85.38 820 THR A C 1
ATOM 12026 O O . THR A 1 840 ? -28.981 -13.637 63.262 1.00 87.37 820 THR A O 1
ATOM 12037 N N . GLY A 1 841 ? -30.736 -13.578 64.663 1.00 78.69 821 GLY A N 1
ATOM 12038 C CA . GLY A 1 841 ? -29.945 -12.930 65.686 1.00 78.10 821 GLY A CA 1
ATOM 12039 C C . GLY A 1 841 ? -30.818 -12.383 66.792 1.00 77.41 821 GLY A C 1
ATOM 12040 O O . GLY A 1 841 ? -32.017 -12.658 66.859 1.00 79.58 821 GLY A O 1
ATOM 12044 N N . ALA A 1 842 ? -30.178 -11.606 67.665 1.00 69.64 822 ALA A N 1
ATOM 12045 C CA . ALA A 1 842 ? -30.845 -10.975 68.793 1.00 69.88 822 ALA A CA 1
ATOM 12046 C C . ALA A 1 842 ? -31.023 -9.478 68.592 1.00 69.59 822 ALA A C 1
ATOM 12047 O O . ALA A 1 842 ? -31.476 -8.789 69.512 1.00 70.19 822 ALA A O 1
ATOM 12054 N N . GLY A 1 843 ? -30.675 -8.957 67.419 1.00 68.57 823 GLY A N 1
ATOM 12055 C CA . GLY A 1 843 ? -30.969 -7.589 67.065 1.00 67.70 823 GLY A CA 1
ATOM 12056 C C . GLY A 1 843 ? -32.299 -7.429 66.370 1.00 65.46 823 GLY A C 1
ATOM 12057 O O . GLY A 1 843 ? -32.588 -6.350 65.844 1.00 64.25 823 GLY A O 1
ATOM 12061 N N . LEU A 1 844 ? -33.120 -8.471 66.357 1.00 60.90 824 LEU A N 1
ATOM 12062 C CA . LEU A 1 844 ? -34.400 -8.428 65.675 1.00 57.08 824 LEU A CA 1
ATOM 12063 C C . LEU A 1 844 ? -35.416 -7.659 66.496 1.00 57.04 824 LEU A C 1
ATOM 12064 O O . LEU A 1 844 ? -35.577 -7.898 67.696 1.00 57.52 824 LEU A O 1
ATOM 12080 N N . ALA A 1 845 ? -36.088 -6.730 65.836 1.00 56.44 825 ALA A N 1
ATOM 12081 C CA . ALA A 1 845 ? -37.116 -5.936 66.474 1.00 58.23 825 ALA A CA 1
ATOM 12082 C C . ALA A 1 845 ? -38.220 -6.838 67.003 1.00 60.91 825 ALA A C 1
ATOM 12083 O O . ALA A 1 845 ? -38.435 -7.946 66.508 1.00 62.06 825 ALA A O 1
ATOM 12090 N N . GLN A 1 846 ? -38.900 -6.365 68.051 1.00 63.32 826 GLN A N 1
ATOM 12091 C CA . GLN A 1 846 ? -40.063 -7.077 68.568 1.00 63.61 826 GLN A CA 1
ATOM 12092 C C . GLN A 1 846 ? -41.095 -7.338 67.481 1.00 63.05 826 GLN A C 1
ATOM 12093 O O . GLN A 1 846 ? -41.819 -8.337 67.542 1.00 64.63 826 GLN A O 1
ATOM 12107 N N . GLY A 1 847 ? -41.150 -6.482 66.483 1.00 63.11 827 GLY A N 1
ATOM 12108 C CA . GLY A 1 847 ? -42.072 -6.661 65.359 1.00 62.62 827 GLY A CA 1
ATOM 12109 C C . GLY A 1 847 ? -42.518 -5.346 64.798 1.00 60.83 827 GLY A C 1
ATOM 12110 O O . GLY A 1 847 ? -41.897 -4.376 65.081 1.00 59.16 827 GLY A O 1
ATOM 12114 N N . TYR A 1 848 ? -43.562 -5.357 63.981 1.00 59.95 828 TYR A N 1
ATOM 12115 C CA . TYR A 1 848 ? -44.143 -4.136 63.385 1.00 60.72 828 TYR A CA 1
ATOM 12116 C C . TYR A 1 848 ? -45.252 -3.640 64.306 1.00 62.77 828 TYR A C 1
ATOM 12117 O O . TYR A 1 848 ? -45.830 -4.449 65.036 1.00 63.07 828 TYR A O 1
ATOM 12135 N N . LEU A 1 849 ? -45.508 -2.338 64.292 1.00 64.04 829 LEU A N 1
ATOM 12136 C CA . LEU A 1 849 ? -46.506 -1.693 65.171 1.00 66.28 829 LEU A CA 1
ATOM 12137 C C . LEU A 1 849 ? -47.916 -1.963 64.650 1.00 70.55 829 LEU A C 1
ATOM 12138 O O . LEU A 1 849 ? -48.204 -1.475 63.566 1.00 71.40 829 LEU A O 1
ATOM 12154 N N . ASN A 1 850 ? -48.741 -2.732 65.366 1.00 75.09 830 ASN A N 1
ATOM 12155 C CA . ASN A 1 850 ? -50.156 -3.035 65.027 1.00 75.87 830 ASN A CA 1
ATOM 12156 C C . ASN A 1 850 ? -50.291 -3.762 63.684 1.00 72.09 830 ASN A C 1
ATOM 121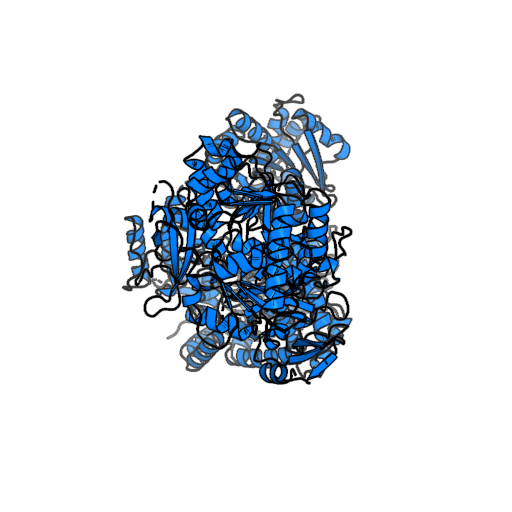57 O O . ASN A 1 850 ? -51.410 -3.766 63.175 1.00 73.39 830 ASN A O 1
ATOM 12168 N N . ARG A 1 851 ? -49.222 -4.301 63.095 1.00 62.44 831 ARG A N 1
ATOM 12169 C CA . ARG A 1 851 ? -49.314 -5.137 61.909 1.00 62.75 831 ARG A CA 1
ATOM 12170 C C . ARG A 1 851 ? -48.744 -6.520 62.203 1.00 62.35 831 ARG A C 1
ATOM 12171 O O . ARG A 1 851 ? -47.589 -6.797 61.856 1.00 59.17 831 ARG A O 1
ATOM 12192 N N . PRO A 1 852 ? -49.508 -7.413 62.840 1.00 66.07 832 PRO A N 1
ATOM 12193 C CA . PRO A 1 852 ? -49.016 -8.781 63.023 1.00 65.57 832 PRO A CA 1
ATOM 12194 C C . PRO A 1 852 ? -48.844 -9.524 61.719 1.00 65.22 832 PRO A C 1
ATOM 12195 O O . PRO A 1 852 ? -47.980 -10.403 61.626 1.00 65.11 832 PRO A O 1
ATOM 12206 N N . ASP A 1 853 ? -49.675 -9.223 60.720 1.00 63.83 833 ASP A N 1
ATOM 12207 C CA . ASP A 1 853 ? -49.553 -9.880 59.427 1.00 64.21 833 ASP A CA 1
ATOM 12208 C C . ASP A 1 853 ? -48.179 -9.664 58.815 1.00 63.05 833 ASP A C 1
ATOM 12209 O O . ASP A 1 853 ? -47.676 -10.538 58.103 1.00 61.24 833 ASP A O 1
ATOM 12218 N N . LEU A 1 854 ? -47.553 -8.521 59.092 1.00 65.34 834 LEU A N 1
ATOM 12219 C CA . LEU A 1 854 ? -46.186 -8.296 58.644 1.00 64.74 834 LEU A CA 1
ATOM 12220 C C . LEU A 1 854 ? -45.187 -9.020 59.526 1.00 65.71 834 LEU A C 1
ATOM 12221 O O . LEU A 1 854 ? -44.171 -9.514 59.026 1.00 65.46 834 LEU A O 1
ATOM 12237 N N . ASP A 1 855 ? -45.427 -9.048 60.841 1.00 71.12 835 ASP A N 1
ATOM 12238 C CA . ASP A 1 855 ? -44.603 -9.868 61.720 1.00 72.18 835 ASP A CA 1
ATOM 12239 C C . ASP A 1 855 ? -44.521 -11.296 61.215 1.00 69.50 835 ASP A C 1
ATOM 12240 O O . ASP A 1 855 ? -43.488 -11.941 61.360 1.00 72.32 835 ASP A O 1
ATOM 12249 N N . ALA A 1 856 ? -45.592 -11.795 60.603 1.00 59.56 836 ALA A N 1
ATOM 12250 C CA . ALA A 1 856 ? -45.672 -13.195 60.218 1.00 57.98 836 ALA A CA 1
ATOM 12251 C C . ALA A 1 856 ? -44.978 -13.506 58.899 1.00 56.12 836 ALA A C 1
ATOM 12252 O O . ALA A 1 856 ? -44.500 -14.629 58.727 1.00 56.24 836 ALA A O 1
ATOM 12259 N N . VAL A 1 857 ? -44.971 -12.572 57.941 1.00 57.77 837 VAL A N 1
ATOM 12260 C CA . VAL A 1 857 ? -44.299 -12.783 56.658 1.00 57.80 837 VAL A CA 1
ATOM 12261 C C . VAL A 1 857 ? -42.940 -12.120 56.564 1.00 58.32 837 VAL A C 1
ATOM 12262 O O . VAL A 1 857 ? -42.301 -12.242 55.518 1.00 56.00 837 VAL A O 1
ATOM 12275 N N . ARG A 1 858 ? -42.506 -11.371 57.576 1.00 64.81 838 ARG A N 1
ATOM 12276 C CA . ARG A 1 858 ? -41.191 -10.736 57.576 1.00 67.12 838 ARG A CA 1
ATOM 12277 C C . ARG A 1 858 ? -40.308 -11.350 58.653 1.00 64.96 838 ARG A C 1
ATOM 12278 O O . ARG A 1 858 ? -39.232 -11.861 58.341 1.00 63.30 838 ARG A O 1
ATOM 12299 N N . PHE A 1 859 ? -40.747 -11.338 59.909 1.00 62.69 839 PHE A N 1
ATOM 12300 C CA . PHE A 1 859 ? -40.052 -12.051 60.973 1.00 63.22 839 PHE A CA 1
ATOM 12301 C C . PHE A 1 859 ? -40.649 -13.450 61.020 1.00 61.95 839 PHE A C 1
ATOM 12302 O O . PHE A 1 859 ? -41.707 -13.661 61.613 1.00 66.13 839 PHE A O 1
ATOM 12319 N N . VAL A 1 860 ? -39.905 -14.428 60.527 1.00 54.33 840 VAL A N 1
ATOM 12320 C CA . VAL A 1 860 ? -40.454 -15.748 60.269 1.00 55.05 840 VAL A CA 1
ATOM 12321 C C . VAL A 1 860 ? -39.666 -16.779 61.046 1.00 55.36 840 VAL A C 1
ATOM 12322 O O . VAL A 1 860 ? -38.559 -16.523 61.525 1.00 57.62 840 VAL A O 1
ATOM 12335 N N . ALA A 1 861 ? -40.269 -17.958 61.165 1.00 51.54 841 ALA A N 1
ATOM 12336 C CA . ALA A 1 861 ? -39.645 -19.068 61.859 1.00 54.39 841 ALA A CA 1
ATOM 12337 C C . ALA A 1 861 ? -38.265 -19.330 61.285 1.00 57.35 841 ALA A C 1
ATOM 12338 O O . ALA A 1 861 ? -38.023 -19.160 60.088 1.00 53.22 841 ALA A O 1
ATOM 12345 N N . ASN A 1 862 ? -37.363 -19.744 62.160 1.00 82.28 842 ASN A N 1
ATOM 12346 C CA . ASN A 1 862 ? -35.963 -19.917 61.813 1.00 87.55 842 ASN A CA 1
ATOM 12347 C C . ASN A 1 862 ? -35.605 -21.393 61.879 1.00 88.28 842 ASN A C 1
ATOM 12348 O O . ASN A 1 862 ? -35.546 -21.957 62.983 1.00 93.15 842 ASN A O 1
ATOM 12359 N N . PRO A 1 863 ? -35.357 -22.064 60.756 1.00 70.81 843 PRO A N 1
ATOM 12360 C CA . PRO A 1 863 ? -34.889 -23.447 60.845 1.00 70.85 843 PRO A CA 1
ATOM 12361 C C . PRO A 1 863 ? -33.459 -23.553 61.327 1.00 76.21 843 PRO A C 1
ATOM 12362 O O . PRO A 1 863 ? -33.096 -24.577 61.918 1.00 75.40 843 PRO A O 1
ATOM 12373 N N . TYR A 1 864 ? -32.637 -22.528 61.105 1.00 98.35 844 TYR A N 1
ATOM 12374 C CA . TYR A 1 864 ? -31.232 -22.561 61.493 1.00 103.67 844 TYR A CA 1
ATOM 12375 C C . TYR A 1 864 ? -31.131 -21.774 62.790 1.00 103.59 844 TYR A C 1
ATOM 12376 O O . TYR A 1 864 ? -30.960 -20.552 62.775 1.00 105.43 844 TYR A O 1
ATOM 12394 N N . GLY A 1 865 ? -31.151 -22.485 63.912 1.00 96.62 845 GLY A N 1
ATOM 12395 C CA . GLY A 1 865 ? -31.041 -21.855 65.202 1.00 93.34 845 GLY A CA 1
ATOM 12396 C C . GLY A 1 865 ? -31.908 -22.508 66.260 1.00 91.48 845 GLY A C 1
ATOM 12397 O O . GLY A 1 865 ? -32.535 -23.547 66.033 1.00 93.65 845 GLY A O 1
ATOM 12401 N N . PRO A 1 866 ? -31.975 -21.889 67.436 1.00 78.21 846 PRO A N 1
ATOM 12402 C CA . PRO A 1 866 ? -32.710 -22.488 68.553 1.00 77.70 846 PRO A CA 1
ATOM 12403 C C . PRO A 1 866 ? -34.207 -22.531 68.302 1.00 79.43 846 PRO A C 1
ATOM 12404 O O . PRO A 1 866 ? -34.722 -21.907 67.382 1.00 76.76 846 PRO A O 1
ATOM 12415 N N . ALA A 1 867 ? -34.883 -23.370 69.088 1.00 98.95 847 ALA A N 1
ATOM 12416 C CA . ALA A 1 867 ? -36.229 -23.857 68.797 1.00 101.57 847 ALA A CA 1
ATOM 12417 C C . ALA A 1 867 ? -37.193 -22.779 68.316 1.00 98.15 847 ALA A C 1
ATOM 12418 O O . ALA A 1 867 ? -37.630 -22.811 67.161 1.00 101.53 847 ALA A O 1
ATOM 12425 N N . GLY A 1 868 ? -37.531 -21.827 69.179 1.00 73.02 848 GLY A N 1
ATOM 12426 C CA . GLY A 1 868 ? -38.556 -20.853 68.876 1.00 67.77 848 GLY A CA 1
ATOM 12427 C C . GLY A 1 868 ? -38.045 -19.544 68.321 1.00 67.29 848 GLY A C 1
ATOM 12428 O O . GLY A 1 868 ? -38.814 -18.577 68.258 1.00 63.91 848 GLY A O 1
ATOM 12432 N N . THR A 1 869 ? -36.783 -19.475 67.910 1.00 84.12 849 THR A N 1
ATOM 12433 C CA . THR A 1 869 ? -36.246 -18.231 67.388 1.00 83.46 849 THR A CA 1
ATOM 12434 C C . THR A 1 869 ? -36.802 -18.014 65.990 1.00 77.82 849 THR A C 1
ATOM 12435 O O . THR A 1 869 ? -37.308 -18.939 65.348 1.00 77.66 849 THR A O 1
ATOM 12446 N N . ARG A 1 870 ? -36.725 -16.782 65.523 1.00 62.05 850 ARG A N 1
ATOM 12447 C CA . ARG A 1 870 ? -37.262 -16.403 64.208 1.00 58.04 850 ARG A CA 1
ATOM 12448 C C . ARG A 1 870 ? -36.245 -15.677 63.348 1.00 58.03 850 ARG A C 1
ATOM 12449 O O . ARG A 1 870 ? -35.280 -15.212 63.885 1.00 56.42 850 ARG A O 1
ATOM 12470 N N . MET A 1 871 ? -36.446 -15.646 62.033 1.00 69.72 851 MET A N 1
ATOM 12471 C CA . MET A 1 871 ? -35.529 -14.945 61.104 1.00 70.05 851 MET A CA 1
ATOM 12472 C C . MET A 1 871 ? -36.329 -13.907 60.330 1.00 65.98 851 MET A C 1
ATOM 12473 O O . MET A 1 871 ? -37.531 -14.068 60.179 1.00 69.19 851 MET A O 1
ATOM 12487 N N . TYR A 1 872 ? -35.609 -12.904 59.866 1.00 52.27 852 TYR A N 1
ATOM 12488 C CA . TYR A 1 872 ? -36.092 -11.665 59.267 1.00 52.52 852 TYR A CA 1
ATOM 12489 C C . TYR A 1 872 ? -35.727 -11.649 57.786 1.00 54.06 852 TYR A C 1
ATOM 12490 O O . TYR A 1 872 ? -34.549 -11.758 57.436 1.00 53.65 852 TYR A O 1
ATOM 12508 N N . ARG A 1 873 ? -36.729 -11.476 56.931 1.00 62.17 853 ARG A N 1
ATOM 12509 C CA . ARG A 1 873 ? -36.511 -11.267 55.508 1.00 62.64 853 ARG A CA 1
ATOM 12510 C C . ARG A 1 873 ? -36.065 -9.841 55.247 1.00 62.97 853 ARG A C 1
ATOM 12511 O O . ARG A 1 873 ? -36.849 -8.902 55.404 1.00 66.16 853 ARG A O 1
ATOM 12532 N N . SER A 1 874 ? -34.842 -9.687 54.750 1.00 56.40 854 SER A N 1
ATOM 12533 C CA . SER A 1 874 ? -34.407 -8.384 54.272 1.00 55.30 854 SER A CA 1
ATOM 12534 C C . SER A 1 874 ? -34.998 -8.070 52.908 1.00 55.62 854 SER A C 1
ATOM 12535 O O . SER A 1 874 ? -35.397 -6.932 52.653 1.00 55.78 854 SER A O 1
ATOM 12543 N N . GLY A 1 875 ? -35.058 -9.063 52.030 1.00 57.66 855 GLY A N 1
ATOM 12544 C CA . GLY A 1 875 ? -35.373 -8.811 50.648 1.00 60.07 855 GLY A CA 1
ATOM 12545 C C . GLY A 1 875 ? -34.241 -8.180 49.878 1.00 62.74 855 GLY A C 1
ATOM 12546 O O . GLY A 1 875 ? -34.448 -7.725 48.748 1.00 62.23 855 GLY A O 1
ATOM 12550 N N . ASP A 1 876 ? -33.049 -8.141 50.462 1.00 71.49 856 ASP A N 1
ATOM 12551 C CA . ASP A 1 876 ? -31.849 -7.648 49.812 1.00 74.57 856 ASP A CA 1
ATOM 12552 C C . ASP A 1 876 ? -31.052 -8.825 49.274 1.00 70.99 856 ASP A C 1
ATOM 12553 O O . ASP A 1 876 ? -30.930 -9.858 49.937 1.00 70.85 856 ASP A O 1
ATOM 12562 N N . VAL A 1 877 ? -30.523 -8.664 48.083 1.00 60.54 857 VAL A N 1
ATOM 12563 C CA . VAL A 1 877 ? -29.807 -9.732 47.400 1.00 58.14 857 VAL A CA 1
ATOM 12564 C C . VAL A 1 877 ? -28.342 -9.677 47.794 1.00 57.30 857 VAL A C 1
ATOM 12565 O O . VAL A 1 877 ? -27.770 -8.607 48.016 1.00 59.57 857 VAL A O 1
ATOM 12578 N N . ALA A 1 878 ? -27.730 -10.854 47.873 1.00 46.27 858 ALA A N 1
ATOM 12579 C CA . ALA A 1 878 ? -26.354 -10.971 48.313 1.00 47.39 858 ALA A CA 1
ATOM 12580 C C . ALA A 1 878 ? -25.706 -12.164 47.637 1.00 47.92 858 ALA A C 1
ATOM 12581 O O . ALA A 1 878 ? -26.378 -13.095 47.190 1.00 46.47 858 ALA A O 1
ATOM 12588 N N . ARG A 1 879 ? -24.382 -12.113 47.573 1.00 74.14 859 ARG A N 1
ATOM 12589 C CA . ARG A 1 879 ? -23.555 -13.241 47.190 1.00 80.34 859 ARG A CA 1
ATOM 12590 C C . ARG A 1 879 ? -22.769 -13.654 48.419 1.00 87.72 859 ARG A C 1
ATOM 12591 O O . ARG A 1 879 ? -22.467 -12.820 49.277 1.00 87.40 859 ARG A O 1
ATOM 12612 N N . LEU A 1 880 ? -22.429 -14.926 48.511 1.00 108.98 860 LEU A N 1
ATOM 12613 C CA . LEU A 1 880 ? -21.587 -15.442 49.609 1.00 115.61 860 LEU A CA 1
ATOM 12614 C C . LEU A 1 880 ? -20.302 -15.924 48.959 1.00 113.40 860 LEU A C 1
ATOM 12615 O O . LEU A 1 880 ? -20.370 -16.891 48.205 1.00 116.65 860 LEU A O 1
ATOM 12631 N N . HIS A 1 881 ? -19.194 -15.232 49.177 1.00 92.97 861 HIS A N 1
ATOM 12632 C CA . HIS A 1 881 ? -17.928 -15.651 48.591 1.00 87.90 861 HIS A CA 1
ATOM 12633 C C . HIS A 1 881 ? -17.234 -16.696 49.467 1.00 86.59 861 HIS A C 1
ATOM 12634 O O . HIS A 1 881 ? -17.481 -16.757 50.675 1.00 86.28 861 HIS A O 1
ATOM 12648 N N . PRO A 1 882 ? -16.374 -17.546 48.883 1.00 77.69 862 PRO A N 1
ATOM 12649 C CA . PRO A 1 882 ? -15.893 -18.731 49.619 1.00 75.89 862 PRO A CA 1
ATOM 12650 C C . PRO A 1 882 ? -15.139 -18.429 50.898 1.00 77.72 862 PRO A C 1
ATOM 12651 O O . PRO A 1 882 ? -15.100 -19.283 51.791 1.00 73.99 862 PRO A O 1
ATOM 12662 N N . ASP A 1 883 ? -14.536 -17.252 51.017 1.00 94.56 863 ASP A N 1
ATOM 12663 C CA . ASP A 1 883 ? -13.821 -16.896 52.236 1.00 99.75 863 ASP A CA 1
ATOM 12664 C C . ASP A 1 883 ? -14.753 -16.491 53.371 1.00 98.03 863 ASP A C 1
ATOM 12665 O O . ASP A 1 883 ? -14.319 -16.476 54.527 1.00 98.22 863 ASP A O 1
ATOM 12674 N N . GLY A 1 884 ? -16.011 -16.166 53.071 1.00 102.37 864 GLY A N 1
ATOM 12675 C CA . GLY A 1 884 ? -16.997 -15.823 54.078 1.00 102.33 864 GLY A CA 1
ATOM 12676 C C . GLY A 1 884 ? -17.402 -14.368 54.108 1.00 102.95 864 GLY A C 1
ATOM 12677 O O . GLY A 1 884 ? -18.201 -13.987 54.971 1.00 101.65 864 GLY A O 1
ATOM 12681 N N . VAL A 1 885 ? -16.886 -13.547 53.204 1.00 104.33 865 VAL A N 1
ATOM 12682 C CA . VAL A 1 885 ? -17.328 -12.165 53.085 1.00 103.91 865 VAL A CA 1
ATOM 12683 C C . VAL A 1 885 ? -18.608 -12.127 52.264 1.00 96.30 865 VAL A C 1
ATOM 12684 O O . VAL A 1 885 ? -18.808 -12.933 51.348 1.00 98.74 865 VAL A O 1
ATOM 12697 N N . LEU A 1 886 ? -19.478 -11.182 52.594 1.00 74.60 866 LEU A N 1
ATOM 12698 C CA . LEU A 1 886 ? -20.727 -10.976 51.882 1.00 69.50 866 LEU A CA 1
ATOM 12699 C C . LEU A 1 886 ? -20.618 -9.779 50.954 1.00 71.39 866 LEU A C 1
ATOM 12700 O O . LEU A 1 886 ? -20.096 -8.728 51.334 1.00 72.47 866 LEU A O 1
ATOM 12716 N N . GLU A 1 887 ? -21.113 -9.956 49.734 1.00 76.38 867 GLU A N 1
ATOM 12717 C CA . GLU A 1 887 ? -21.238 -8.883 48.761 1.00 78.73 867 GLU A CA 1
ATOM 12718 C C . GLU A 1 887 ? -22.698 -8.475 48.668 1.00 75.54 867 GLU A C 1
ATOM 12719 O O . GLU A 1 887 ? -23.570 -9.315 48.429 1.00 76.36 867 GLU A O 1
ATOM 12731 N N . TYR A 1 888 ? -22.990 -7.219 48.930 1.00 69.69 868 TYR A N 1
ATOM 12732 C CA . TYR A 1 888 ? -24.356 -6.684 48.832 1.00 66.86 868 TYR A CA 1
ATOM 12733 C C . TYR A 1 888 ? -24.626 -6.411 47.366 1.00 66.89 868 TYR A C 1
ATOM 12734 O O . TYR A 1 888 ? -23.866 -5.661 46.804 1.00 66.69 868 TYR A O 1
ATOM 12752 N N . VAL A 1 889 ? -25.683 -6.966 46.784 1.00 63.91 869 VAL A N 1
ATOM 12753 C CA . VAL A 1 889 ? -25.974 -6.753 45.349 1.00 67.79 869 VAL A CA 1
ATOM 12754 C C . VAL A 1 889 ? -27.108 -5.768 45.175 1.00 75.76 869 VAL A C 1
ATOM 12755 O O . VAL A 1 889 ? -27.098 -5.103 44.177 1.00 79.49 869 VAL A O 1
ATOM 12768 N N . GLY A 1 890 ? -28.085 -5.730 46.060 1.00 54.61 870 GLY A N 1
ATOM 12769 C CA . GLY A 1 890 ? -29.190 -4.776 45.901 1.00 67.78 870 GLY A CA 1
ATOM 12770 C C . GLY A 1 890 ? -30.500 -5.339 46.376 1.00 85.81 870 GLY A C 1
ATOM 12771 O O . GLY A 1 890 ? -30.545 -6.509 46.695 1.00 84.88 870 GLY A O 1
ATOM 12775 N N . ARG A 1 891 ? -31.509 -4.477 46.494 1.00 88.39 871 ARG A N 1
ATOM 12776 C CA . ARG A 1 891 ? -32.877 -4.856 46.915 1.00 95.98 871 ARG A CA 1
ATOM 12777 C C . ARG A 1 891 ? -33.576 -5.362 45.665 1.00 95.81 871 ARG A C 1
ATOM 12778 O O . ARG A 1 891 ? -33.559 -4.653 44.669 1.00 96.10 871 ARG A O 1
ATOM 12799 N N . ALA A 1 892 ? -34.192 -6.529 45.760 1.00 99.84 872 ALA A N 1
ATOM 12800 C CA . ALA A 1 892 ? -34.779 -7.233 44.631 1.00 105.29 872 ALA A CA 1
ATOM 12801 C C . ALA A 1 892 ? -36.077 -6.599 44.166 1.00 106.56 872 ALA A C 1
ATOM 12802 O O . ALA A 1 892 ? -36.446 -6.761 42.997 1.00 110.10 872 ALA A O 1
ATOM 12809 N N . ASP A 1 893 ? -36.803 -5.933 45.072 1.00 101.44 873 ASP A N 1
ATOM 12810 C CA . ASP A 1 893 ? -37.964 -5.136 44.682 1.00 99.54 873 ASP A CA 1
ATOM 12811 C C . ASP A 1 893 ? -37.639 -4.235 43.502 1.00 98.53 873 ASP A C 1
ATOM 12812 O O . ASP A 1 893 ? -38.448 -4.080 42.581 1.00 99.51 873 ASP A O 1
ATOM 12821 N N . GLN A 1 894 ? -36.451 -3.639 43.515 1.00 97.00 874 GLN A N 1
ATOM 12822 C CA . GLN A 1 894 ? -36.088 -2.585 42.587 1.00 96.76 874 GLN A CA 1
ATOM 12823 C C . GLN A 1 894 ? -35.305 -3.101 41.391 1.00 96.11 874 GLN A C 1
ATOM 12824 O O . GLN A 1 894 ? -34.910 -2.300 40.540 1.00 96.28 874 GLN A O 1
ATOM 12838 N N . GLN A 1 895 ? -35.060 -4.407 41.305 1.00 95.50 875 GLN A N 1
ATOM 12839 C CA . GLN A 1 895 ? -34.348 -4.943 40.157 1.00 94.67 875 GLN A CA 1
ATOM 12840 C C . GLN A 1 895 ? -35.277 -4.964 38.959 1.00 95.92 875 GLN A C 1
ATOM 12841 O O . GLN A 1 895 ? -36.383 -5.511 39.019 1.00 96.01 875 GLN A O 1
ATOM 12855 N N . VAL A 1 896 ? -34.811 -4.371 37.871 1.00 97.19 876 VAL A N 1
ATOM 12856 C CA . VAL A 1 896 ? -35.636 -4.104 36.705 1.00 98.79 876 VAL A CA 1
ATOM 12857 C C . VAL A 1 896 ? -35.279 -5.083 35.604 1.00 101.86 876 VAL A C 1
ATOM 12858 O O . VAL A 1 896 ? -34.384 -5.919 35.767 1.00 102.21 876 VAL A O 1
ATOM 12871 N N . LYS A 1 897 ? -35.985 -4.988 34.483 1.00 103.71 877 LYS A N 1
ATOM 12872 C CA . LYS A 1 897 ? -35.711 -5.813 33.319 1.00 103.86 877 LYS A CA 1
ATOM 12873 C C . LYS A 1 897 ? -35.811 -4.932 32.085 1.00 104.48 877 LYS A C 1
ATOM 12874 O O . LYS A 1 897 ? -36.874 -4.371 31.806 1.00 105.38 877 LYS A O 1
ATOM 12893 N N . VAL A 1 898 ? -34.707 -4.820 31.353 1.00 105.23 878 VAL A N 1
ATOM 12894 C CA . VAL A 1 898 ? -34.678 -4.118 30.076 1.00 106.75 878 VAL A CA 1
ATOM 12895 C C . VAL A 1 898 ? -34.927 -5.213 29.060 1.00 107.92 878 VAL A C 1
ATOM 12896 O O . VAL A 1 898 ? -35.331 -6.316 29.442 1.00 109.05 878 VAL A O 1
ATOM 12909 N N . ARG A 1 899 ? -34.765 -4.916 27.772 1.00 107.79 879 ARG A N 1
ATOM 12910 C CA . ARG A 1 899 ? -34.989 -5.954 26.780 1.00 108.44 879 ARG A CA 1
ATOM 12911 C C . ARG A 1 899 ? -34.045 -7.110 27.076 1.00 108.94 879 ARG A C 1
ATOM 12912 O O . ARG A 1 899 ? -32.821 -6.956 27.048 1.00 107.55 879 ARG A O 1
ATOM 12916 N N . GLY A 1 900 ? -34.633 -8.269 27.365 1.00 110.16 880 GLY A N 1
ATOM 12917 C CA . GLY A 1 900 ? -33.913 -9.512 27.478 1.00 112.70 880 GLY A CA 1
ATOM 12918 C C . GLY A 1 900 ? -33.198 -9.734 28.795 1.00 115.10 880 GLY A C 1
ATOM 12919 O O . GLY A 1 900 ? -32.914 -10.888 29.135 1.00 115.31 880 GLY A O 1
ATOM 12923 N N . TYR A 1 901 ? -32.908 -8.675 29.558 1.00 112.23 881 TYR A N 1
ATOM 12924 C CA . TYR A 1 901 ? -31.943 -8.744 30.648 1.00 108.04 881 TYR A CA 1
ATOM 12925 C C . TYR A 1 901 ? -32.447 -8.063 31.910 1.00 105.84 881 TYR A C 1
ATOM 12926 O O . TYR A 1 901 ? -32.987 -6.954 31.863 1.00 106.47 881 TYR A O 1
ATOM 12930 N N . ARG A 1 902 ? -32.250 -8.742 33.038 1.00 102.29 882 ARG A N 1
ATOM 12931 C CA . ARG A 1 902 ? -32.478 -8.183 34.363 1.00 99.15 882 ARG A CA 1
ATOM 12932 C C . ARG A 1 902 ? -31.208 -7.523 34.869 1.00 100.35 882 ARG A C 1
ATOM 12933 O O . ARG A 1 902 ? -30.131 -8.126 34.813 1.00 101.29 882 ARG A O 1
ATOM 12954 N N . ILE A 1 903 ? -31.332 -6.289 35.356 1.00 101.19 883 ILE A N 1
ATOM 12955 C CA . ILE A 1 903 ? -30.169 -5.507 35.753 1.00 101.76 883 ILE A CA 1
ATOM 12956 C C . ILE A 1 903 ? -30.430 -4.747 37.044 1.00 101.34 883 ILE A C 1
ATOM 12957 O O . ILE A 1 903 ? -31.463 -4.088 37.200 1.00 101.32 883 ILE A O 1
ATOM 12973 N N . GLU A 1 904 ? -29.487 -4.870 37.971 1.00 100.94 884 GLU A N 1
ATOM 12974 C CA . GLU A 1 904 ? -29.437 -4.044 39.165 1.00 99.60 884 GLU A CA 1
ATOM 12975 C C . GLU A 1 904 ? -28.965 -2.633 38.837 1.00 99.11 884 GLU A C 1
ATOM 12976 O O . GLU A 1 904 ? -27.900 -2.444 38.243 1.00 99.00 884 GLU A O 1
ATOM 12988 N N . LEU A 1 905 ? -29.763 -1.636 39.233 1.00 99.41 885 LEU A N 1
ATOM 12989 C CA . LEU A 1 905 ? -29.432 -0.248 38.936 1.00 99.91 885 LEU A CA 1
ATOM 12990 C C . LEU A 1 905 ? -28.139 0.202 39.601 1.00 102.73 885 LEU A C 1
ATOM 12991 O O . LEU A 1 905 ? -27.525 1.168 39.144 1.00 106.28 885 LEU A O 1
ATOM 13007 N N . GLY A 1 906 ? -27.692 -0.497 40.643 1.00 102.16 886 GLY A N 1
ATOM 13008 C CA . GLY A 1 906 ? -26.528 -0.058 41.391 1.00 101.81 886 GLY A CA 1
ATOM 13009 C C . GLY A 1 906 ? -25.220 -0.446 40.745 1.00 100.68 886 GLY A C 1
ATOM 13010 O O . GLY A 1 906 ? -24.202 0.219 40.959 1.00 99.67 886 GLY A O 1
ATOM 13014 N N . GLU A 1 907 ? -25.218 -1.523 39.960 1.00 101.36 887 GLU A N 1
ATOM 13015 C CA . GLU A 1 907 ? -24.048 -1.844 39.156 1.00 100.88 887 GLU A CA 1
ATOM 13016 C C . GLU A 1 907 ? -23.856 -0.820 38.048 1.00 100.97 887 GLU A C 1
ATOM 13017 O O . GLU A 1 907 ? -22.719 -0.544 37.649 1.00 100.72 887 GLU A O 1
ATOM 13021 N N . VAL A 1 908 ? -24.949 -0.247 37.547 1.00 101.96 888 VAL A N 1
ATOM 13022 C CA . VAL A 1 908 ? -24.863 0.726 36.465 1.00 104.70 888 VAL A CA 1
ATOM 13023 C C . VAL A 1 908 ? -24.414 2.073 37.007 1.00 109.72 888 VAL A C 1
ATOM 13024 O O . VAL A 1 908 ? -23.532 2.722 36.432 1.00 110.87 888 VAL A O 1
ATOM 13037 N N . GLU A 1 909 ? -25.033 2.528 38.103 1.00 111.60 889 GLU A N 1
ATOM 13038 C CA . GLU A 1 909 ? -24.625 3.780 38.730 1.00 113.57 889 GLU A CA 1
ATOM 13039 C C . GLU A 1 909 ? -23.145 3.781 39.085 1.00 113.36 889 GLU A C 1
ATOM 13040 O O . GLU A 1 909 ? -22.542 4.852 39.169 1.00 115.99 889 GLU A O 1
ATOM 13052 N N . ALA A 1 910 ? -22.546 2.604 39.269 1.00 112.77 890 ALA A N 1
ATOM 13053 C CA . ALA A 1 910 ? -21.112 2.496 39.493 1.00 111.95 890 ALA A CA 1
ATOM 13054 C C . ALA A 1 910 ? -20.351 2.709 38.196 1.00 110.39 890 ALA A C 1
ATOM 13055 O O . ALA A 1 910 ? -19.352 3.436 38.166 1.00 109.95 890 ALA A O 1
ATOM 13062 N N . ARG A 1 911 ? -20.807 2.059 37.120 1.00 110.00 891 ARG A N 1
ATOM 13063 C CA . ARG A 1 911 ? -20.170 2.188 35.813 1.00 109.21 891 ARG A CA 1
ATOM 13064 C C . ARG A 1 911 ? -20.033 3.640 35.380 1.00 110.67 891 ARG A C 1
ATOM 13065 O O . ARG A 1 911 ? -19.119 3.975 34.618 1.00 110.61 891 ARG A O 1
ATOM 13069 N N . LEU A 1 912 ? -20.920 4.515 35.854 1.00 111.53 892 LEU A N 1
ATOM 13070 C CA . LEU A 1 912 ? -20.858 5.920 35.494 1.00 114.62 892 LEU A CA 1
ATOM 13071 C C . LEU A 1 912 ? -19.967 6.736 36.414 1.00 118.98 892 LEU A C 1
ATOM 13072 O O . LEU A 1 912 ? -19.566 7.835 36.025 1.00 124.11 892 LEU A O 1
ATOM 13088 N N . ARG A 1 913 ? -19.594 6.214 37.584 1.00 118.24 893 ARG A N 1
ATOM 13089 C CA . ARG A 1 913 ? -18.661 6.926 38.446 1.00 118.56 893 ARG A CA 1
ATOM 13090 C C . ARG A 1 913 ? -17.218 6.683 38.040 1.00 121.40 893 ARG A C 1
ATOM 13091 O O . ARG A 1 913 ? -16.330 7.406 38.504 1.00 120.01 893 ARG A O 1
ATOM 13112 N N . GLU A 1 914 ? -16.966 5.686 37.189 1.00 124.66 894 GLU A N 1
ATOM 13113 C CA . GLU A 1 914 ? -15.617 5.461 36.691 1.00 127.30 894 GLU A CA 1
ATOM 13114 C C . GLU A 1 914 ? -15.180 6.591 35.773 1.00 129.10 894 GLU A C 1
ATOM 13115 O O . GLU A 1 914 ? -14.004 6.974 35.773 1.00 128.75 894 GLU A O 1
ATOM 13119 N N . TYR A 1 915 ? -16.101 7.113 34.964 1.00 131.76 895 TYR A N 1
ATOM 13120 C CA . TYR A 1 915 ? -15.780 8.246 34.110 1.00 134.58 895 TYR A CA 1
ATOM 13121 C C . TYR A 1 915 ? -15.354 9.406 34.996 1.00 136.25 895 TYR A C 1
ATOM 13122 O O . TYR A 1 915 ? -16.076 9.788 35.920 1.00 137.23 895 TYR A O 1
ATOM 13140 N N . ALA A 1 916 ? -14.164 9.945 34.717 1.00 134.42 896 ALA A N 1
ATOM 13141 C CA . ALA A 1 916 ? -13.418 10.792 35.644 1.00 130.59 896 ALA A CA 1
ATOM 13142 C C . ALA A 1 916 ? -14.251 11.946 36.198 1.00 123.08 896 ALA A C 1
ATOM 13143 O O . ALA A 1 916 ? -14.414 12.036 37.421 1.00 124.07 896 ALA A O 1
ATOM 13150 N N . PRO A 1 917 ? -14.793 12.847 35.370 1.00 115.30 897 PRO A N 1
ATOM 13151 C CA . PRO A 1 917 ? -15.544 13.979 35.933 1.00 112.45 897 PRO A CA 1
ATOM 13152 C C . PRO A 1 917 ? -16.827 13.577 36.644 1.00 112.55 897 PRO A C 1
ATOM 13153 O O . PRO A 1 917 ? -17.416 14.417 37.331 1.00 111.34 897 PRO A O 1
ATOM 13164 N N . VAL A 1 918 ? -17.317 12.352 36.478 1.00 114.19 898 VAL A N 1
ATOM 13165 C CA . VAL A 1 918 ? -18.524 11.951 37.189 1.00 115.43 898 VAL A CA 1
ATOM 13166 C C . VAL A 1 918 ? -18.202 11.755 38.662 1.00 117.57 898 VAL A C 1
ATOM 13167 O O . VAL A 1 918 ? -17.293 10.995 39.021 1.00 118.14 898 VAL A O 1
ATOM 13173 N N . SER A 1 919 ? -18.950 12.445 39.522 1.00 118.44 899 SER A N 1
ATOM 13174 C CA . SER A 1 919 ? -18.836 12.296 40.969 1.00 117.71 899 SER A CA 1
ATOM 13175 C C . SER A 1 919 ? -19.838 11.271 41.496 1.00 116.80 899 SER A C 1
ATOM 13176 O O . SER A 1 919 ? -19.445 10.252 42.071 1.00 116.69 899 SER A O 1
ATOM 13184 N N . ASP A 1 920 ? -21.132 11.538 41.318 1.00 116.00 900 ASP A N 1
ATOM 13185 C CA . ASP A 1 920 ? -22.184 10.620 41.731 1.00 115.49 900 ASP A CA 1
ATOM 13186 C C . ASP A 1 920 ? -23.248 10.599 40.640 1.00 113.76 900 ASP A C 1
ATOM 13187 O O . ASP A 1 920 ? -23.249 11.432 39.731 1.00 113.82 900 ASP A O 1
ATOM 13196 N N . ALA A 1 921 ? -24.140 9.614 40.711 1.00 111.01 901 ALA A N 1
ATOM 13197 C CA . ALA A 1 921 ? -25.179 9.462 39.706 1.00 107.33 901 ALA A CA 1
ATOM 13198 C C . ALA A 1 921 ? -26.319 8.644 40.287 1.00 105.45 901 ALA A C 1
ATOM 13199 O O . ALA A 1 921 ? -26.178 7.989 41.323 1.00 104.22 901 ALA A O 1
ATOM 13206 N N . VAL A 1 922 ? -27.453 8.695 39.597 1.00 105.68 902 VAL A N 1
ATOM 13207 C CA . VAL A 1 922 ? -28.625 7.900 39.935 1.00 104.59 902 VAL A CA 1
ATOM 13208 C C . VAL A 1 922 ? -29.314 7.504 38.639 1.00 104.02 902 VAL A C 1
ATOM 13209 O O . VAL A 1 922 ? -29.354 8.287 37.684 1.00 103.70 902 VAL A O 1
ATOM 13222 N N . VAL A 1 923 ? -29.856 6.290 38.610 1.00 104.04 903 VAL A N 1
ATOM 13223 C CA . VAL A 1 923 ? -30.563 5.765 37.449 1.00 103.45 903 VAL A CA 1
ATOM 13224 C C . VAL A 1 923 ? -32.001 5.486 37.858 1.00 104.27 903 VAL A C 1
ATOM 13225 O O . VAL A 1 923 ? -32.248 4.872 38.902 1.00 103.88 903 VAL A O 1
ATOM 13238 N N . SER A 1 924 ? -32.937 5.944 37.038 1.00 104.82 904 SER A N 1
ATOM 13239 C CA . SER A 1 924 ? -34.357 5.669 37.184 1.00 105.59 904 SER A CA 1
ATOM 13240 C C . SER A 1 924 ? -34.825 4.907 35.950 1.00 105.76 904 SER A C 1
ATOM 13241 O O . SER A 1 924 ? -34.026 4.531 35.089 1.00 105.27 904 SER A O 1
ATOM 13249 N N . VAL A 1 925 ? -36.133 4.670 35.874 1.00 106.93 905 VAL A N 1
ATOM 13250 C CA . VAL A 1 925 ? -36.735 3.956 34.757 1.00 108.03 905 VAL A CA 1
ATOM 13251 C C . VAL A 1 925 ? -38.017 4.652 34.333 1.00 109.91 905 VAL A C 1
ATOM 13252 O O . VAL A 1 925 ? -38.701 5.289 35.140 1.00 110.83 905 VAL A O 1
ATOM 13265 N N . ARG A 1 926 ? -38.342 4.516 33.051 1.00 110.61 906 ARG A N 1
ATOM 13266 C CA . ARG A 1 926 ? -39.576 5.058 32.511 1.00 111.07 906 ARG A CA 1
ATOM 13267 C C . ARG A 1 926 ? -39.997 4.208 31.323 1.00 113.28 906 ARG A C 1
ATOM 13268 O O . ARG A 1 926 ? -39.200 3.457 30.756 1.00 112.17 906 ARG A O 1
ATOM 13272 N N . ARG A 1 927 ? -41.268 4.340 30.955 1.00 116.88 907 ARG A N 1
ATOM 13273 C CA . ARG A 1 927 ? -41.847 3.590 29.847 1.00 119.23 907 ARG A CA 1
ATOM 13274 C C . ARG A 1 927 ? -41.763 4.430 28.579 1.00 121.98 907 ARG A C 1
ATOM 13275 O O . ARG A 1 927 ? -42.452 5.447 28.451 1.00 121.56 907 ARG A O 1
ATOM 13279 N N . ASP A 1 928 ? -40.993 3.937 27.616 1.00 124.59 908 ASP A N 1
ATOM 13280 C CA . ASP A 1 928 ? -40.735 4.601 26.316 1.00 126.18 908 ASP A CA 1
ATOM 13281 C C . ASP A 1 928 ? -41.955 4.581 25.391 1.00 128.10 908 ASP A C 1
ATOM 13282 O O . ASP A 1 928 ? -42.571 3.524 25.219 1.00 128.69 908 ASP A O 1
ATOM 13289 N N . ALA A 1 929 ? -42.289 5.757 24.863 1.00 129.34 909 ALA A N 1
ATOM 13290 C CA . ALA A 1 929 ? -43.292 5.954 23.784 1.00 130.42 909 ALA A CA 1
ATOM 13291 C C . ALA A 1 929 ? -44.439 5.001 24.069 1.00 131.63 909 ALA A C 1
ATOM 13292 O O . ALA A 1 929 ? -45.053 5.127 25.129 1.00 132.69 909 ALA A O 1
ATOM 13294 N N . VAL A 1 930 ? -44.700 4.106 23.125 1.00 131.02 910 VAL A N 1
ATOM 13295 C CA . VAL A 1 930 ? -45.680 3.010 23.341 1.00 130.86 910 VAL A CA 1
ATOM 13296 C C . VAL A 1 930 ? -44.792 1.766 23.344 1.00 129.43 910 VAL A C 1
ATOM 13297 O O . VAL A 1 930 ? -44.825 0.994 22.396 1.00 129.39 910 VAL A O 1
ATOM 13299 N N . GLY A 1 931 ? -43.942 1.651 24.358 1.00 128.94 911 GLY A N 1
ATOM 13300 C CA . GLY A 1 931 ? -42.965 0.557 24.442 1.00 128.66 911 GLY A CA 1
ATOM 13301 C C . GLY A 1 931 ? -42.844 -0.020 25.832 1.00 127.52 911 GLY A C 1
ATOM 13302 O O . GLY A 1 931 ? -43.560 0.444 26.729 1.00 126.14 911 GLY A O 1
ATOM 13306 N N . ASP A 1 932 ? -41.901 -0.941 26.012 1.00 127.14 912 ASP A N 1
ATOM 13307 C CA . ASP A 1 932 ? -41.793 -1.680 27.266 1.00 124.01 912 ASP A CA 1
ATOM 13308 C C . ASP A 1 932 ? -41.113 -0.852 28.352 1.00 120.76 912 ASP A C 1
ATOM 13309 O O . ASP A 1 932 ? -41.771 -0.363 29.276 1.00 119.62 912 ASP A O 1
ATOM 13313 N N . VAL A 1 933 ? -39.796 -0.667 28.250 1.00 115.09 913 VAL A N 1
ATOM 13314 C CA . VAL A 1 933 ? -39.003 -0.073 29.326 1.00 109.30 913 VAL A CA 1
ATOM 13315 C C . VAL A 1 933 ? -37.755 0.540 28.704 1.00 106.12 913 VAL A C 1
ATOM 13316 O O . VAL A 1 933 ? -37.299 0.113 27.641 1.00 106.93 913 VAL A O 1
ATOM 13329 N N . GLN A 1 934 ? -37.198 1.545 29.380 1.00 101.08 914 GLN A N 1
ATOM 13330 C CA . GLN A 1 934 ? -35.869 2.053 29.071 1.00 96.62 914 GLN A CA 1
ATOM 13331 C C . GLN A 1 934 ? -35.307 2.718 30.318 1.00 94.51 914 GLN A C 1
ATOM 13332 O O . GLN A 1 934 ? -36.041 3.051 31.251 1.00 94.14 914 GLN A O 1
ATOM 13336 N N . LEU A 1 935 ? -33.992 2.911 30.314 1.00 93.96 915 LEU A N 1
ATOM 13337 C CA . LEU A 1 935 ? -33.267 3.465 31.447 1.00 93.59 915 LEU A CA 1
ATOM 13338 C C . LEU A 1 935 ? -32.950 4.931 31.199 1.00 94.55 915 LEU A C 1
ATOM 13339 O O . LEU A 1 935 ? -32.730 5.348 30.062 1.00 94.97 915 LEU A O 1
ATOM 13355 N N . VAL A 1 936 ? -32.906 5.708 32.275 1.00 96.13 916 VAL A N 1
ATOM 13356 C CA . VAL A 1 936 ? -32.554 7.119 32.193 1.00 97.81 916 VAL A CA 1
ATOM 13357 C C . VAL A 1 936 ? -31.728 7.477 33.420 1.00 98.88 916 VAL A C 1
ATOM 13358 O O . VAL A 1 936 ? -32.023 7.027 34.532 1.00 99.16 916 VAL A O 1
ATOM 13371 N N . ALA A 1 937 ? -30.693 8.288 33.212 1.00 99.59 917 ALA A N 1
ATOM 13372 C CA . ALA A 1 937 ? -29.703 8.598 34.231 1.00 99.21 917 ALA A CA 1
ATOM 13373 C C . ALA A 1 937 ? -29.650 10.094 34.498 1.00 99.70 917 ALA A C 1
ATOM 13374 O O . ALA A 1 937 ? -29.867 10.912 33.600 1.00 99.75 917 ALA A O 1
ATOM 13381 N N . HIS A 1 938 ? -29.357 10.438 35.749 1.00 100.69 918 HIS A N 1
ATOM 13382 C CA . HIS A 1 938 ? -29.145 11.817 36.173 1.00 101.40 918 HIS A CA 1
ATOM 13383 C C . HIS A 1 938 ? -27.780 11.873 36.843 1.00 101.15 918 HIS A C 1
ATOM 13384 O O . HIS A 1 938 ? -27.593 11.295 37.918 1.00 101.03 918 HIS A O 1
ATOM 13398 N N . VAL A 1 939 ? -26.835 12.567 36.213 1.00 100.82 919 VAL A N 1
ATOM 13399 C CA . VAL A 1 939 ? -25.456 12.628 36.678 1.00 100.41 919 VAL A CA 1
ATOM 13400 C C . VAL A 1 939 ? -25.180 14.046 37.151 1.00 100.10 919 VAL A C 1
ATOM 13401 O O . VAL A 1 939 ? -25.787 15.012 36.676 1.00 99.22 919 VAL A O 1
ATOM 13414 N N . VAL A 1 940 ? -24.254 14.161 38.099 1.00 100.70 920 VAL A N 1
ATOM 13415 C CA . VAL A 1 940 ? -23.794 15.440 38.623 1.00 101.48 920 VAL A CA 1
ATOM 13416 C C . VAL A 1 940 ? -22.304 15.562 38.350 1.00 101.72 920 VAL A C 1
ATOM 13417 O O . VAL A 1 940 ? -21.543 14.614 38.579 1.00 101.36 920 VAL A O 1
ATOM 13430 N N . ALA A 1 941 ? -21.894 16.727 37.859 1.00 102.13 921 ALA A N 1
ATOM 13431 C CA . ALA A 1 941 ? -20.504 16.982 37.536 1.00 102.51 921 ALA A CA 1
ATOM 13432 C C . ALA A 1 941 ? -19.778 17.522 38.761 1.00 103.40 921 ALA A C 1
ATOM 13433 O O . ALA A 1 941 ? -20.359 17.705 39.833 1.00 103.60 921 ALA A O 1
ATOM 13440 N N . ARG A 1 942 ? -18.482 17.772 38.594 1.00 105.57 922 ARG A N 1
ATOM 13441 C CA . ARG A 1 942 ? -17.632 18.266 39.667 1.00 109.32 922 ARG A CA 1
ATOM 13442 C C . ARG A 1 942 ? -16.861 19.499 39.206 1.00 112.08 922 ARG A C 1
ATOM 13443 O O . ARG A 1 942 ? -17.068 20.586 39.753 1.00 111.58 922 ARG A O 1
ATOM 13464 N N . ARG A 1 943 ? -16.025 19.363 38.175 1.00 115.09 923 ARG A N 1
ATOM 13465 C CA . ARG A 1 943 ? -15.220 20.470 37.659 1.00 116.23 923 ARG A CA 1
ATOM 13466 C C . ARG A 1 943 ? -14.398 20.037 36.450 1.00 113.94 923 ARG A C 1
ATOM 13467 O O . ARG A 1 943 ? -14.750 19.083 35.756 1.00 111.76 923 ARG A O 1
ATOM 13488 N N . VAL A 1 949 ? -21.687 15.256 27.724 1.00 113.52 929 VAL A N 1
ATOM 13489 C CA . VAL A 1 949 ? -22.658 14.177 27.837 1.00 115.07 929 VAL A CA 1
ATOM 13490 C C . VAL A 1 949 ? -22.272 13.055 26.887 1.00 117.33 929 VAL A C 1
ATOM 13491 O O . VAL A 1 949 ? -22.400 11.878 27.215 1.00 116.77 929 VAL A O 1
ATOM 13504 N N . GLU A 1 950 ? -21.805 13.429 25.697 1.00 120.54 930 GLU A N 1
ATOM 13505 C CA . GLU A 1 950 ? -21.491 12.435 24.682 1.00 124.30 930 GLU A CA 1
ATOM 13506 C C . GLU A 1 950 ? -20.191 11.707 24.985 1.00 126.06 930 GLU A C 1
ATOM 13507 O O . GLU A 1 950 ? -20.043 10.535 24.621 1.00 126.12 930 GLU A O 1
ATOM 13519 N N . ALA A 1 951 ? -19.248 12.372 25.653 1.00 127.08 931 ALA A N 1
ATOM 13520 C CA . ALA A 1 951 ? -18.025 11.702 26.070 1.00 128.45 931 ALA A CA 1
ATOM 13521 C C . ALA A 1 951 ? -18.299 10.632 27.112 1.00 129.66 931 ALA A C 1
ATOM 13522 O O . ALA A 1 951 ? -17.500 9.701 27.260 1.00 129.36 931 ALA A O 1
ATOM 13529 N N . LEU A 1 952 ? -19.410 10.751 27.835 1.00 130.32 932 LEU A N 1
ATOM 13530 C CA . LEU A 1 952 ? -19.800 9.721 28.784 1.00 130.28 932 LEU A CA 1
ATOM 13531 C C . LEU A 1 952 ? -20.241 8.452 28.069 1.00 130.22 932 LEU A C 1
ATOM 13532 O O . LEU A 1 952 ? -19.913 7.343 28.507 1.00 131.14 932 LEU A O 1
ATOM 13548 N N . ARG A 1 953 ? -21.010 8.593 26.987 1.00 128.25 933 ARG A N 1
ATOM 13549 C CA . ARG A 1 953 ? -21.430 7.432 26.209 1.00 126.12 933 ARG A CA 1
ATOM 13550 C C . ARG A 1 953 ? -20.228 6.651 25.702 1.00 126.40 933 ARG A C 1
ATOM 13551 O O . ARG A 1 953 ? -20.186 5.420 25.809 1.00 126.54 933 ARG A O 1
ATOM 13572 N N . ALA A 1 954 ? -19.257 7.353 25.114 1.00 125.99 934 ALA A N 1
ATOM 13573 C CA . ALA A 1 954 ? -18.092 6.694 24.533 1.00 125.64 934 ALA A CA 1
ATOM 13574 C C . ALA A 1 954 ? -17.370 5.850 25.576 1.00 125.60 934 ALA A C 1
ATOM 13575 O O . ALA A 1 954 ? -17.120 4.658 25.365 1.00 125.89 934 ALA A O 1
ATOM 13582 N N . HIS A 1 955 ? -17.020 6.463 26.710 1.00 124.46 935 HIS A N 1
ATOM 13583 C CA . HIS A 1 955 ? -16.423 5.724 27.818 1.00 123.30 935 HIS A CA 1
ATOM 13584 C C . HIS A 1 955 ? -17.306 4.576 28.290 1.00 123.03 935 HIS A C 1
ATOM 13585 O O . HIS A 1 955 ? -16.794 3.569 28.791 1.00 121.93 935 HIS A O 1
ATOM 13599 N N . LEU A 1 956 ? -18.624 4.698 28.134 1.00 124.09 936 LEU A N 1
ATOM 13600 C CA . LEU A 1 956 ? -19.523 3.679 28.660 1.00 123.77 936 LEU A CA 1
ATOM 13601 C C . LEU A 1 956 ? -19.564 2.453 27.759 1.00 123.99 936 LEU A C 1
ATOM 13602 O O . LEU A 1 956 ? -19.512 1.320 28.247 1.00 124.66 936 LEU A O 1
ATOM 13606 N N . ARG A 1 957 ? -19.622 2.658 26.444 1.00 123.24 937 ARG A N 1
ATOM 13607 C CA . ARG A 1 957 ? -19.699 1.533 25.522 1.00 122.06 937 ARG A CA 1
ATOM 13608 C C . ARG A 1 957 ? -18.418 0.716 25.493 1.00 121.20 937 ARG A C 1
ATOM 13609 O O . ARG A 1 957 ? -18.458 -0.459 25.113 1.00 120.08 937 ARG A O 1
ATOM 13613 N N . GLU A 1 958 ? -17.291 1.303 25.883 1.00 121.87 938 GLU A N 1
ATOM 13614 C CA . GLU A 1 958 ? -16.067 0.540 26.061 1.00 122.36 938 GLU A CA 1
ATOM 13615 C C . GLU A 1 958 ? -16.053 -0.206 27.389 1.00 122.29 938 GLU A C 1
ATOM 13616 O O . GLU A 1 958 ? -15.225 -1.105 27.569 1.00 123.17 938 GLU A O 1
ATOM 13620 N N . ARG A 1 959 ? -16.960 0.141 28.305 1.00 120.58 939 ARG A N 1
ATOM 13621 C CA . ARG A 1 959 ? -17.031 -0.441 29.639 1.00 118.39 939 ARG A CA 1
ATOM 13622 C C . ARG A 1 959 ? -18.091 -1.534 29.732 1.00 117.29 939 ARG A C 1
ATOM 13623 O O . ARG A 1 959 ? -17.773 -2.675 30.079 1.00 115.99 939 ARG A O 1
ATOM 13627 N N . VAL A 1 960 ? -19.344 -1.205 29.424 1.00 117.98 940 VAL A N 1
ATOM 13628 C CA . VAL A 1 960 ? -20.477 -2.070 29.750 1.00 117.95 940 VAL A CA 1
ATOM 13629 C C . VAL A 1 960 ? -21.132 -2.598 28.477 1.00 117.65 940 VAL A C 1
ATOM 13630 O O . VAL A 1 960 ? -20.736 -2.207 27.370 1.00 117.45 940 VAL A O 1
ATOM 13643 N N . PRO A 1 961 ? -22.129 -3.473 28.582 1.00 117.42 941 PRO A N 1
ATOM 13644 C CA . PRO A 1 961 ? -22.870 -3.898 27.394 1.00 116.27 941 PRO A CA 1
ATOM 13645 C C . PRO A 1 961 ? -23.852 -2.833 26.932 1.00 114.24 941 PRO A C 1
ATOM 13646 O O . PRO A 1 961 ? -24.200 -1.906 27.663 1.00 114.70 941 PRO A O 1
ATOM 13657 N N . ALA A 1 962 ? -24.302 -2.991 25.685 1.00 111.79 942 ALA A N 1
ATOM 13658 C CA . ALA A 1 962 ? -25.217 -2.022 25.096 1.00 110.85 942 ALA A CA 1
ATOM 13659 C C . ALA A 1 962 ? -26.528 -1.901 25.863 1.00 110.80 942 ALA A C 1
ATOM 13660 O O . ALA A 1 962 ? -27.184 -0.858 25.771 1.00 111.55 942 ALA A O 1
ATOM 13667 N N . TYR A 1 963 ? -26.899 -2.934 26.605 1.00 109.36 943 TYR A N 1
ATOM 13668 C CA . TYR A 1 963 ? -28.203 -2.971 27.303 1.00 107.96 943 TYR A CA 1
ATOM 13669 C C . TYR A 1 963 ? -28.176 -2.112 28.556 1.00 106.68 943 TYR A C 1
ATOM 13670 O O . TYR A 1 963 ? -29.229 -1.632 28.929 1.00 106.21 943 TYR A O 1
ATOM 13688 N N . MET A 1 964 ? -27.012 -1.881 29.146 1.00 105.91 944 MET A N 1
ATOM 13689 C CA . MET A 1 964 ? -26.909 -1.088 30.357 1.00 104.47 944 MET A CA 1
ATOM 13690 C C . MET A 1 964 ? -26.808 0.396 30.077 1.00 103.57 944 MET A C 1
ATOM 13691 O O . MET A 1 964 ? -27.101 1.185 30.972 1.00 104.99 944 MET A O 1
ATOM 13705 N N . VAL A 1 965 ? -26.454 0.780 28.854 1.00 101.72 945 VAL A N 1
ATOM 13706 C CA . VAL A 1 965 ? -26.188 2.166 28.471 1.00 99.45 945 VAL A CA 1
ATOM 13707 C C . VAL A 1 965 ? -27.488 2.951 28.580 1.00 98.58 945 VAL A C 1
ATOM 13708 O O . VAL A 1 965 ? -28.378 2.708 27.752 1.00 96.64 945 VAL A O 1
ATOM 13721 N N . PRO A 1 966 ? -27.708 3.799 29.642 1.00 101.69 946 PRO A N 1
ATOM 13722 C CA . PRO A 1 966 ? -28.948 4.591 29.722 1.00 103.05 946 PRO A CA 1
ATOM 13723 C C . PRO A 1 966 ? -29.393 5.188 28.394 1.00 103.65 946 PRO A C 1
ATOM 13724 O O . PRO A 1 966 ? -28.573 5.381 27.491 1.00 103.34 946 PRO A O 1
ATOM 13735 N N . ALA A 1 967 ? -30.667 5.538 28.269 1.00 104.11 947 ALA A N 1
ATOM 13736 C CA . ALA A 1 967 ? -31.137 6.077 27.000 1.00 104.88 947 ALA A CA 1
ATOM 13737 C C . ALA A 1 967 ? -30.653 7.510 26.825 1.00 107.09 947 ALA A C 1
ATOM 13738 O O . ALA A 1 967 ? -29.913 7.816 25.885 1.00 108.95 947 ALA A O 1
ATOM 13745 N N . ALA A 1 968 ? -31.073 8.398 27.721 1.00 107.58 948 ALA A N 1
ATOM 13746 C CA . ALA A 1 968 ? -30.703 9.804 27.687 1.00 107.38 948 ALA A CA 1
ATOM 13747 C C . ALA A 1 968 ? -30.330 10.240 29.095 1.00 106.13 948 ALA A C 1
ATOM 13748 O O . ALA A 1 968 ? -30.806 9.665 30.073 1.00 106.33 948 ALA A O 1
ATOM 13755 N N . PHE A 1 969 ? -29.417 11.202 29.192 1.00 104.60 949 PHE A N 1
ATOM 13756 C CA . PHE A 1 969 ? -28.930 11.701 30.473 1.00 103.54 949 PHE A CA 1
ATOM 13757 C C . PHE A 1 969 ? -29.407 13.121 30.738 1.00 103.19 949 PHE A C 1
ATOM 13758 O O . PHE A 1 969 ? -29.965 13.803 29.875 1.00 103.41 949 PHE A O 1
ATOM 13775 N N . GLY A 1 970 ? -29.159 13.549 31.972 1.00 102.34 950 GLY A N 1
ATOM 13776 C CA . GLY A 1 970 ? -29.447 14.889 32.430 1.00 102.11 950 GLY A CA 1
ATOM 13777 C C . GLY A 1 970 ? -28.391 15.435 33.365 1.00 103.27 950 GLY A C 1
ATOM 13778 O O . GLY A 1 970 ? -27.856 14.702 34.200 1.00 103.01 950 GLY A O 1
ATOM 13782 N N . THR A 1 971 ? -28.111 16.729 33.258 1.00 105.30 951 THR A N 1
ATOM 13783 C CA . THR A 1 971 ? -27.153 17.457 34.125 1.00 106.93 951 THR A CA 1
ATOM 13784 C C . THR A 1 971 ? -27.927 18.016 35.322 1.00 107.94 951 THR A C 1
ATOM 13785 O O . THR A 1 971 ? -28.967 18.640 35.071 1.00 108.77 951 THR A O 1
ATOM 13791 N N . LEU A 1 972 ? -27.463 17.815 36.559 1.00 107.46 952 LEU A N 1
ATOM 13792 C CA . LEU A 1 972 ? -28.149 18.331 37.772 1.00 107.93 952 LEU A CA 1
ATOM 13793 C C . LEU A 1 972 ? -27.173 18.956 38.774 1.00 109.99 952 LEU A C 1
ATOM 13794 O O . LEU A 1 972 ? -26.035 18.480 38.848 1.00 108.91 952 LEU A O 1
ATOM 13798 N N . ASP A 1 973 ? -27.586 19.976 39.522 1.00 112.93 953 ASP A N 1
ATOM 13799 C CA . ASP A 1 973 ? -26.704 20.636 40.520 1.00 113.92 953 ASP A CA 1
ATOM 13800 C C . ASP A 1 973 ? -26.284 19.581 41.544 1.00 112.88 953 ASP A C 1
ATOM 13801 O O . ASP A 1 973 ? -25.085 19.319 41.669 1.00 112.63 953 ASP A O 1
ATOM 13808 N N . ALA A 1 974 ? -27.258 18.999 42.239 1.00 112.07 954 ALA A N 1
ATOM 13809 C CA . ALA A 1 974 ? -27.066 17.943 43.256 1.00 110.54 954 ALA A CA 1
ATOM 13810 C C . ALA A 1 974 ? -28.189 16.914 43.127 1.00 108.77 954 ALA A C 1
ATOM 13811 O O . ALA A 1 974 ? -29.098 17.128 42.314 1.00 108.63 954 ALA A O 1
ATOM 13818 N N . LEU A 1 975 ? -28.124 15.834 43.902 1.00 106.77 955 LEU A N 1
ATOM 13819 C CA . LEU A 1 975 ? -29.135 14.751 43.875 1.00 104.74 955 LEU A CA 1
ATOM 13820 C C . LEU A 1 975 ? -30.228 15.055 44.897 1.00 103.88 955 LEU A C 1
ATOM 13821 O O . LEU A 1 975 ? -29.883 15.477 45.999 1.00 101.53 955 LEU A O 1
ATOM 13837 N N . PRO A 1 976 ? -31.522 14.857 44.570 1.00 106.65 956 PRO A N 1
ATOM 13838 C CA . PRO A 1 976 ? -32.632 15.094 45.502 1.00 107.37 956 PRO A CA 1
ATOM 13839 C C . PRO A 1 976 ? -32.465 14.333 46.803 1.00 108.10 956 PRO A C 1
ATOM 13840 O O . PRO A 1 976 ? -32.548 13.101 46.817 1.00 107.17 956 PRO A O 1
ATOM 13851 N N . MET A 1 977 ? -32.208 15.034 47.898 1.00 110.28 957 MET A N 1
ATOM 13852 C CA . MET A 1 977 ? -32.039 14.346 49.165 1.00 112.15 957 MET A CA 1
ATOM 13853 C C . MET A 1 977 ? -33.397 13.856 49.659 1.00 113.31 957 MET A C 1
ATOM 13854 O O . MET A 1 977 ? -34.424 14.509 49.457 1.00 113.19 957 MET A O 1
ATOM 13868 N N . THR A 1 978 ? -33.395 12.701 50.320 1.00 114.10 958 THR A N 1
ATOM 13869 C CA . THR A 1 978 ? -34.613 12.120 50.867 1.00 113.77 958 THR A CA 1
ATOM 13870 C C . THR A 1 978 ? -34.720 12.556 52.324 1.00 112.91 958 THR A C 1
ATOM 13871 O O . THR A 1 978 ? -33.759 13.064 52.906 1.00 113.52 958 THR A O 1
ATOM 13882 N N . ARG A 1 979 ? -35.918 12.398 52.897 1.00 111.68 959 ARG A N 1
ATOM 13883 C CA . ARG A 1 979 ? -36.166 12.838 54.263 1.00 109.64 959 ARG A CA 1
ATOM 13884 C C . ARG A 1 979 ? -35.150 12.279 55.254 1.00 109.74 959 ARG A C 1
ATOM 13885 O O . ARG A 1 979 ? -34.819 12.943 56.242 1.00 110.03 959 ARG A O 1
ATOM 13889 N N . ASN A 1 980 ? -34.654 11.067 55.007 1.00 109.82 960 ASN A N 1
ATOM 13890 C CA . ASN A 1 980 ? -33.672 10.407 55.855 1.00 107.54 960 ASN A CA 1
ATOM 13891 C C . ASN A 1 980 ? -32.258 10.493 55.288 1.00 106.18 960 ASN A C 1
ATOM 13892 O O . ASN A 1 980 ? -31.341 9.882 55.845 1.00 105.64 960 ASN A O 1
ATOM 13903 N N . GLY A 1 981 ? -32.066 11.225 54.197 1.00 104.83 961 GLY A N 1
ATOM 13904 C CA . GLY A 1 981 ? -30.750 11.484 53.660 1.00 103.37 961 GLY A CA 1
ATOM 13905 C C . GLY A 1 981 ? -30.314 10.591 52.525 1.00 103.44 961 GLY A C 1
ATOM 13906 O O . GLY A 1 981 ? -29.128 10.587 52.196 1.00 103.55 961 GLY A O 1
ATOM 13910 N N . LYS A 1 982 ? -31.231 9.885 51.884 1.00 102.72 962 LYS A N 1
ATOM 13911 C CA . LYS A 1 982 ? -30.923 8.989 50.782 1.00 101.62 962 LYS A CA 1
ATOM 13912 C C . LYS A 1 982 ? -31.370 9.645 49.481 1.00 102.24 962 LYS A C 1
ATOM 13913 O O . LYS A 1 982 ? -31.907 10.756 49.470 1.00 102.09 962 LYS A O 1
ATOM 13917 N N . VAL A 1 983 ? -31.145 8.952 48.372 1.00 102.93 963 VAL A N 1
ATOM 13918 C CA . VAL A 1 983 ? -31.452 9.515 47.063 1.00 102.96 963 VAL A CA 1
ATOM 13919 C C . VAL A 1 983 ? -32.944 9.360 46.819 1.00 102.93 963 VAL A C 1
ATOM 13920 O O . VAL A 1 983 ? -33.484 8.251 46.882 1.00 103.05 963 VAL A O 1
ATOM 13924 N N . ASP A 1 984 ? -33.614 10.472 46.534 1.00 102.15 964 ASP A N 1
ATOM 13925 C CA . ASP A 1 984 ? -35.053 10.469 46.315 1.00 100.81 964 ASP A CA 1
ATOM 13926 C C . ASP A 1 984 ? -35.294 10.288 44.825 1.00 100.14 964 ASP A C 1
ATOM 13927 O O . ASP A 1 984 ? -35.068 11.209 44.035 1.00 100.41 964 ASP A O 1
ATOM 13932 N N . ARG A 1 985 ? -35.765 9.108 44.442 1.00 99.35 965 ARG A N 1
ATOM 13933 C CA . ARG A 1 985 ? -35.918 8.795 43.034 1.00 99.38 965 ARG A CA 1
ATOM 13934 C C . ARG A 1 985 ? -37.294 9.177 42.522 1.00 101.98 965 ARG A C 1
ATOM 13935 O O . ARG A 1 985 ? -37.537 9.115 41.313 1.00 100.56 965 ARG A O 1
ATOM 13943 N N . LYS A 1 986 ? -38.189 9.570 43.424 1.00 104.91 966 LYS A N 1
ATOM 13944 C CA . LYS A 1 986 ? -39.553 9.944 43.096 1.00 104.35 966 LYS A CA 1
ATOM 13945 C C . LYS A 1 986 ? -39.701 11.430 42.803 1.00 104.94 966 LYS A C 1
ATOM 13946 O O . LYS A 1 986 ? -40.766 11.851 42.340 1.00 103.90 966 LYS A O 1
ATOM 13948 N N . ALA A 1 987 ? -38.674 12.233 43.075 1.00 104.27 967 ALA A N 1
ATOM 13949 C CA . ALA A 1 987 ? -38.697 13.657 42.772 1.00 102.81 967 ALA A CA 1
ATOM 13950 C C . ALA A 1 987 ? -37.928 14.031 41.511 1.00 102.76 967 ALA A C 1
ATOM 13951 O O . ALA A 1 987 ? -37.898 15.215 41.160 1.00 101.82 967 ALA A O 1
ATOM 13953 N N . LEU A 1 988 ? -37.297 13.072 40.838 1.00 102.37 968 LEU A N 1
ATOM 13954 C CA . LEU A 1 988 ? -36.363 13.414 39.774 1.00 102.03 968 LEU A CA 1
ATOM 13955 C C . LEU A 1 988 ? -37.096 14.087 38.616 1.00 104.99 968 LEU A C 1
ATOM 13956 O O . LEU A 1 988 ? -38.239 13.726 38.310 1.00 104.04 968 LEU A O 1
ATOM 13961 N N . PRO A 1 989 ? -36.481 15.073 37.964 1.00 108.96 969 PRO A N 1
ATOM 13962 C CA . PRO A 1 989 ? -37.120 15.698 36.800 1.00 111.31 969 PRO A CA 1
ATOM 13963 C C . PRO A 1 989 ? -37.323 14.681 35.689 1.00 114.26 969 PRO A C 1
ATOM 13964 O O . PRO A 1 989 ? -36.392 13.975 35.297 1.00 113.70 969 PRO A O 1
ATOM 13968 N N . ASP A 1 990 ? -38.545 14.606 35.175 1.00 117.66 970 ASP A N 1
ATOM 13969 C CA . ASP A 1 990 ? -38.806 13.672 34.092 1.00 120.42 970 ASP A CA 1
ATOM 13970 C C . ASP A 1 990 ? -38.195 14.235 32.816 1.00 120.78 970 ASP A C 1
ATOM 13971 O O . ASP A 1 990 ? -38.564 15.327 32.374 1.00 121.41 970 ASP A O 1
ATOM 13976 N N . ILE A 1 991 ? -37.264 13.495 32.227 1.00 119.32 971 ILE A N 1
ATOM 13977 C CA . ILE A 1 991 ? -36.688 13.839 30.934 1.00 117.37 971 ILE A CA 1
ATOM 13978 C C . ILE A 1 991 ? -37.200 12.823 29.921 1.00 115.56 971 ILE A C 1
ATOM 13979 O O . ILE A 1 991 ? -36.834 11.641 29.963 1.00 115.68 971 ILE A O 1
ATOM 13984 N N . SER A 1 992 ? -38.074 13.276 29.029 1.00 113.42 972 SER A N 1
ATOM 13985 C CA . SER A 1 992 ? -38.723 12.395 28.069 1.00 110.78 972 SER A CA 1
ATOM 13986 C C . SER A 1 992 ? -37.710 11.758 27.126 1.00 109.51 972 SER A C 1
ATOM 13987 O O . SER A 1 992 ? -38.016 11.482 25.968 1.00 109.13 972 SER A O 1
ATOM 13990 N N . VAL A 1 998 ? -37.619 6.466 18.275 1.00 96.94 978 VAL A N 1
ATOM 13991 C CA . VAL A 1 998 ? -36.751 6.465 17.105 1.00 98.97 978 VAL A CA 1
ATOM 13992 C C . VAL A 1 998 ? -35.361 5.994 17.500 1.00 104.57 978 VAL A C 1
ATOM 13993 O O . VAL A 1 998 ? -35.079 5.812 18.685 1.00 100.98 978 VAL A O 1
ATOM 13996 N N . VAL A 1 999 ? -34.495 5.813 16.503 1.00 110.82 979 VAL A N 1
ATOM 13997 C CA . VAL A 1 999 ? -33.183 5.216 16.692 1.00 111.26 979 VAL A CA 1
ATOM 13998 C C . VAL A 1 999 ? -32.091 6.144 16.173 1.00 111.79 979 VAL A C 1
ATOM 13999 O O . VAL A 1 999 ? -32.313 6.982 15.296 1.00 109.52 979 VAL A O 1
ATOM 14003 N N . GLU A 1 1000 ? -30.898 5.959 16.732 1.00 113.14 980 GLU A N 1
ATOM 14004 C CA . GLU A 1 1000 ? -29.793 6.876 16.515 1.00 112.35 980 GLU A CA 1
ATOM 14005 C C . GLU A 1 1000 ? -29.276 6.801 15.070 1.00 111.67 980 GLU A C 1
ATOM 14006 O O . GLU A 1 1000 ? -29.289 5.731 14.457 1.00 111.52 980 GLU A O 1
ATOM 14018 N N . PRO A 1 1001 ? -28.812 7.921 14.506 1.00 111.72 981 PRO A N 1
ATOM 14019 C CA . PRO A 1 1001 ? -28.264 7.902 13.138 1.00 111.60 981 PRO A CA 1
ATOM 14020 C C . PRO A 1 1001 ? -26.779 7.576 13.136 1.00 111.14 981 PRO A C 1
ATOM 14021 O O . PRO A 1 1001 ? -26.197 7.307 14.196 1.00 110.76 981 PRO A O 1
ATOM 14032 N N . PRO A 1 1002 ? -26.112 7.592 11.962 1.00 110.76 982 PRO A N 1
ATOM 14033 C CA . PRO A 1 1002 ? -24.690 7.217 11.939 1.00 110.53 982 PRO A CA 1
ATOM 14034 C C . PRO A 1 1002 ? -23.751 8.297 12.460 1.00 110.19 982 PRO A C 1
ATOM 14035 O O . PRO A 1 1002 ? -24.194 9.311 13.007 1.00 110.76 982 PRO A O 1
ATOM 14046 N N . ARG A 1 1003 ? -22.445 8.069 12.292 1.00 108.90 983 ARG A N 1
ATOM 14047 C CA . ARG A 1 1003 ? -21.400 8.893 12.883 1.00 107.24 983 ARG A CA 1
ATOM 14048 C C . ARG A 1 1003 ? -20.478 9.413 11.788 1.00 107.22 983 ARG A C 1
ATOM 14049 O O . ARG A 1 1003 ? -20.423 10.619 11.530 1.00 106.43 983 ARG A O 1
ATOM 14070 N N . ASP A 1 1004 ? -19.757 8.500 11.145 1.00 109.32 984 ASP A N 1
ATOM 14071 C CA . ASP A 1 1004 ? -18.772 8.796 10.117 1.00 110.43 984 ASP A CA 1
ATOM 14072 C C . ASP A 1 1004 ? -19.201 8.170 8.795 1.00 110.92 984 ASP A C 1
ATOM 14073 O O . ASP A 1 1004 ? -20.221 7.483 8.705 1.00 109.99 984 ASP A O 1
ATOM 14082 N N . ALA A 1 1005 ? -18.400 8.419 7.758 1.00 111.80 985 ALA A N 1
ATOM 14083 C CA . ALA A 1 1005 ? -18.716 7.887 6.439 1.00 111.64 985 ALA A CA 1
ATOM 14084 C C . ALA A 1 1005 ? -18.646 6.368 6.426 1.00 111.87 985 ALA A C 1
ATOM 14085 O O . ALA A 1 1005 ? -19.333 5.725 5.628 1.00 111.67 985 ALA A O 1
ATOM 14092 N N . LEU A 1 1006 ? -17.827 5.784 7.305 1.00 111.47 986 LEU A N 1
ATOM 14093 C CA . LEU A 1 1006 ? -17.770 4.333 7.442 1.00 109.83 986 LEU A CA 1
ATOM 14094 C C . LEU A 1 1006 ? -19.130 3.752 7.801 1.00 108.89 986 LEU A C 1
ATOM 14095 O O . LEU A 1 1006 ? -19.506 2.685 7.305 1.00 108.21 986 LEU A O 1
ATOM 14111 N N . ASP A 1 1007 ? -19.868 4.416 8.688 1.00 108.23 987 ASP A N 1
ATOM 14112 C CA . ASP A 1 1007 ? -21.111 3.838 9.181 1.00 107.95 987 ASP A CA 1
ATOM 14113 C C . ASP A 1 1007 ? -22.155 3.761 8.075 1.00 109.51 987 ASP A C 1
ATOM 14114 O O . ASP A 1 1007 ? -22.663 2.678 7.766 1.00 109.96 987 ASP A O 1
ATOM 14123 N N . GLU A 1 1008 ? -22.470 4.902 7.450 1.00 109.69 988 GLU A N 1
ATOM 14124 C CA . GLU A 1 1008 ? -23.455 4.918 6.370 1.00 109.61 988 GLU A CA 1
ATOM 14125 C C . GLU A 1 1008 ? -23.050 3.975 5.247 1.00 110.78 988 GLU A C 1
ATOM 14126 O O . GLU A 1 1008 ? -23.908 3.364 4.598 1.00 110.36 988 GLU A O 1
ATOM 14130 N N . ARG A 1 1009 ? -21.744 3.871 4.991 1.00 111.06 989 ARG A N 1
ATOM 14131 C CA . ARG A 1 1009 ? -21.220 2.909 4.027 1.00 110.56 989 ARG A CA 1
ATOM 14132 C C . ARG A 1 1009 ? -21.721 1.507 4.358 1.00 110.14 989 ARG A C 1
ATOM 14133 O O . ARG A 1 1009 ? -22.027 0.715 3.459 1.00 110.19 989 ARG A O 1
ATOM 14154 N N . ILE A 1 1010 ? -21.816 1.192 5.653 1.00 108.91 990 ILE A N 1
ATOM 14155 C CA . ILE A 1 1010 ? -22.336 -0.097 6.099 1.00 106.75 990 ILE A CA 1
ATOM 14156 C C . ILE A 1 1010 ? -23.861 -0.112 6.072 1.00 105.28 990 ILE A C 1
ATOM 14157 O O . ILE A 1 1010 ? -24.471 -1.153 5.816 1.00 106.00 990 ILE A O 1
ATOM 14173 N N . VAL A 1 1011 ? -24.509 1.001 6.419 1.00 102.35 991 VAL A N 1
ATOM 14174 C CA . VAL A 1 1011 ? -25.958 0.972 6.616 1.00 99.77 991 VAL A CA 1
ATOM 14175 C C . VAL A 1 1011 ? -26.664 0.650 5.308 1.00 98.12 991 VAL A C 1
ATOM 14176 O O . VAL A 1 1011 ? -27.569 -0.191 5.266 1.00 97.55 991 VAL A O 1
ATOM 14189 N N . GLU A 1 1012 ? -26.284 1.336 4.228 1.00 97.54 992 GLU A N 1
ATOM 14190 C CA . GLU A 1 1012 ? -26.859 1.020 2.926 1.00 96.26 992 GLU A CA 1
ATOM 14191 C C . GLU A 1 1012 ? -26.618 -0.436 2.552 1.00 94.40 992 GLU A C 1
ATOM 14192 O O . GLU A 1 1012 ? -27.421 -1.031 1.824 1.00 93.89 992 GLU A O 1
ATOM 14196 N N . LEU A 1 1013 ? -25.530 -1.031 3.046 1.00 92.13 993 LEU A N 1
ATOM 14197 C CA . LEU A 1 1013 ? -25.295 -2.445 2.791 1.00 89.67 993 LEU A CA 1
ATOM 14198 C C . LEU A 1 1013 ? -26.308 -3.315 3.523 1.00 87.82 993 LEU A C 1
ATOM 14199 O O . LEU A 1 1013 ? -26.748 -4.338 2.989 1.00 86.70 993 LEU A O 1
ATOM 14215 N N . TRP A 1 1014 ? -26.689 -2.937 4.746 1.00 86.80 994 TRP A N 1
ATOM 14216 C CA . TRP A 1 1014 ? -27.730 -3.701 5.422 1.00 86.06 994 TRP A CA 1
ATOM 14217 C C . TRP A 1 1014 ? -29.071 -3.558 4.721 1.00 88.26 994 TRP A C 1
ATOM 14218 O O . TRP A 1 1014 ? -29.858 -4.511 4.705 1.00 87.35 994 TRP A O 1
ATOM 14239 N N . ARG A 1 1015 ? -29.357 -2.390 4.140 1.00 91.72 995 ARG A N 1
ATOM 14240 C CA . ARG A 1 1015 ? -30.603 -2.251 3.397 1.00 95.61 995 ARG A CA 1
ATOM 14241 C C . ARG A 1 1015 ? -30.612 -3.165 2.186 1.00 94.28 995 ARG A C 1
ATOM 14242 O O . ARG A 1 1015 ? -31.673 -3.662 1.793 1.00 93.74 995 ARG A O 1
ATOM 14263 N N . GLU A 1 1016 ? -29.458 -3.326 1.532 1.00 92.81 996 GLU A N 1
ATOM 14264 C CA . GLU A 1 1016 ? -29.349 -4.248 0.407 1.00 91.24 996 GLU A CA 1
ATOM 14265 C C . GLU A 1 1016 ? -29.935 -5.604 0.772 1.00 91.45 996 GLU A C 1
ATOM 14266 O O . GLU A 1 1016 ? -30.647 -6.227 -0.022 1.00 89.40 996 GLU A O 1
ATOM 14270 N N . GLN A 1 1017 ? -29.631 -6.069 1.982 1.00 93.55 997 GLN A N 1
ATOM 14271 C CA . GLN A 1 1017 ? -30.129 -7.341 2.483 1.00 94.07 997 GLN A CA 1
ATOM 14272 C C . GLN A 1 1017 ? -31.534 -7.232 3.072 1.00 96.90 997 GLN A C 1
ATOM 14273 O O . GLN A 1 1017 ? -32.415 -8.029 2.733 1.00 98.39 997 GLN A O 1
ATOM 14287 N N . CYS A 1 1018 ? -31.763 -6.261 3.960 1.00 99.26 998 CYS A N 1
ATOM 14288 C CA . CYS A 1 1018 ? -33.046 -6.142 4.649 1.00 102.57 998 CYS A CA 1
ATOM 14289 C C . CYS A 1 1018 ? -34.087 -5.316 3.900 1.00 105.56 998 CYS A C 1
ATOM 14290 O O . CYS A 1 1018 ? -35.289 -5.538 4.093 1.00 103.64 998 CYS A O 1
ATOM 14298 N N . GLY A 1 1019 ? -33.660 -4.366 3.073 1.00 108.85 999 GLY A N 1
ATOM 14299 C CA . GLY A 1 1019 ? -34.554 -3.526 2.292 1.00 110.67 999 GLY A CA 1
ATOM 14300 C C . GLY A 1 1019 ? -34.639 -2.082 2.742 1.00 112.27 999 GLY A C 1
ATOM 14301 O O . GLY A 1 1019 ? -33.716 -1.568 3.380 1.00 112.19 999 GLY A O 1
ATOM 14305 N N . ASP A 1 1020 ? -35.757 -1.426 2.424 1.00 113.42 1000 ASP A N 1
ATOM 14306 C CA . ASP A 1 1020 ? -35.975 -0.029 2.796 1.00 115.08 1000 ASP A CA 1
ATOM 14307 C C . ASP A 1 1020 ? -36.799 0.035 4.080 1.00 115.42 1000 ASP A C 1
ATOM 14308 O O . ASP A 1 1020 ? -37.988 0.355 4.097 1.00 115.10 1000 ASP A O 1
ATOM 14312 N N . VAL A 1 1021 ? -36.116 -0.291 5.169 1.00 115.43 1001 VAL A N 1
ATOM 14313 C CA . VAL A 1 1021 ? -36.630 -0.190 6.527 1.00 115.75 1001 VAL A CA 1
ATOM 14314 C C . VAL A 1 1021 ? -35.663 0.710 7.270 1.00 116.80 1001 VAL A C 1
ATOM 14315 O O . VAL A 1 1021 ? -34.467 0.422 7.286 1.00 117.14 1001 VAL A O 1
ATOM 14319 N N . ALA A 1 1022 ? -36.135 1.861 7.747 1.00 117.14 1002 ALA A N 1
ATOM 14320 C CA . ALA A 1 1022 ? -35.249 2.796 8.437 1.00 116.34 1002 ALA A CA 1
ATOM 14321 C C . ALA A 1 1022 ? -34.579 2.084 9.604 1.00 115.02 1002 ALA A C 1
ATOM 14322 O O . ALA A 1 1022 ? -35.269 1.723 10.564 1.00 114.49 1002 ALA A O 1
ATOM 14329 N N . ILE A 1 1023 ? -33.257 1.868 9.546 1.00 114.20 1003 ILE A N 1
ATOM 14330 C CA . ILE A 1 1023 ? -32.554 1.186 10.629 1.00 113.64 1003 ILE A CA 1
ATOM 14331 C C . ILE A 1 1023 ? -31.653 2.188 11.335 1.00 114.21 1003 ILE A C 1
ATOM 14332 O O . ILE A 1 1023 ? -31.134 3.132 10.729 1.00 114.05 1003 ILE A O 1
ATOM 14348 N N . GLY A 1 1024 ? -31.460 1.956 12.632 1.00 114.92 1004 GLY A N 1
ATOM 14349 C CA . GLY A 1 1024 ? -30.574 2.766 13.437 1.00 115.73 1004 GLY A CA 1
ATOM 14350 C C . GLY A 1 1024 ? -29.178 2.183 13.555 1.00 115.16 1004 GLY A C 1
ATOM 14351 O O . GLY A 1 1024 ? -28.984 0.973 13.453 1.00 115.71 1004 GLY A O 1
ATOM 14355 N N . ILE A 1 1025 ? -28.212 3.071 13.811 1.00 114.15 1005 ILE A N 1
ATOM 14356 C CA . ILE A 1 1025 ? -26.822 2.657 13.994 1.00 111.94 1005 ILE A CA 1
ATOM 14357 C C . ILE A 1 1025 ? -26.706 1.594 15.081 1.00 110.38 1005 ILE A C 1
ATOM 14358 O O . ILE A 1 1025 ? -25.908 0.660 14.977 1.00 110.07 1005 ILE A O 1
ATOM 14362 N N . ASP A 1 1026 ? -27.513 1.701 16.128 1.00 108.86 1006 ASP A N 1
ATOM 14363 C CA . ASP A 1 1026 ? -27.384 0.828 17.285 1.00 107.58 1006 ASP A CA 1
ATOM 14364 C C . ASP A 1 1026 ? -28.378 -0.333 17.252 1.00 103.78 1006 ASP A C 1
ATOM 14365 O O . ASP A 1 1026 ? -28.453 -1.102 18.215 1.00 103.20 1006 ASP A O 1
ATOM 14374 N N . ASP A 1 1027 ? -29.131 -0.488 16.166 1.00 100.60 1007 ASP A N 1
ATOM 14375 C CA . ASP A 1 1027 ? -30.172 -1.502 16.114 1.00 96.83 1007 ASP A CA 1
ATOM 14376 C C . ASP A 1 1027 ? -29.580 -2.896 15.923 1.00 92.09 1007 ASP A C 1
ATOM 14377 O O . ASP A 1 1027 ? -28.449 -3.068 15.463 1.00 92.42 1007 ASP A O 1
ATOM 14386 N N . ASN A 1 1028 ? -30.385 -3.899 16.266 1.00 85.94 1008 ASN A N 1
ATOM 14387 C CA . ASN A 1 1028 ? -30.024 -5.295 16.073 1.00 80.53 1008 ASN A CA 1
ATOM 14388 C C . ASN A 1 1028 ? -30.393 -5.740 14.666 1.00 76.30 1008 ASN A C 1
ATOM 14389 O O . ASN A 1 1028 ? -31.451 -5.388 14.138 1.00 74.84 1008 ASN A O 1
ATOM 14400 N N . PHE A 1 1029 ? -29.499 -6.527 14.071 1.00 74.12 1009 PHE A N 1
ATOM 14401 C CA . PHE A 1 1029 ? -29.634 -6.907 12.673 1.00 70.84 1009 PHE A CA 1
ATOM 14402 C C . PHE A 1 1029 ? -30.779 -7.887 12.474 1.00 68.15 1009 PHE A C 1
ATOM 14403 O O . PHE A 1 1029 ? -31.520 -7.785 11.496 1.00 68.39 1009 PHE A O 1
ATOM 14420 N N . PHE A 1 1030 ? -31.002 -8.784 13.430 1.00 64.87 1010 PHE A N 1
ATOM 14421 C CA . PHE A 1 1030 ? -32.023 -9.807 13.258 1.00 61.90 1010 PHE A CA 1
ATOM 14422 C C . PHE A 1 1030 ? -33.419 -9.317 13.604 1.00 64.17 1010 PHE A C 1
ATOM 14423 O O . PHE A 1 1030 ? -34.400 -9.908 13.139 1.00 63.30 1010 PHE A O 1
ATOM 14440 N N . ASP A 1 1031 ? -33.534 -8.260 14.403 1.00 65.34 1011 ASP A N 1
ATOM 14441 C CA . ASP A 1 1031 ? -34.836 -7.691 14.712 1.00 65.73 1011 ASP A CA 1
ATOM 14442 C C . ASP A 1 1031 ? -35.372 -6.833 13.576 1.00 68.10 1011 ASP A C 1
ATOM 14443 O O . ASP A 1 1031 ? -36.585 -6.610 13.501 1.00 66.48 1011 ASP A O 1
ATOM 14452 N N . VAL A 1 1032 ? -34.493 -6.354 12.697 1.00 70.02 1012 VAL A N 1
ATOM 14453 C CA . VAL A 1 1032 ? -34.843 -5.391 11.664 1.00 71.20 1012 VAL A CA 1
ATOM 14454 C C . VAL A 1 1032 ? -35.096 -6.075 10.319 1.00 73.20 1012 VAL A C 1
ATOM 14455 O O . VAL A 1 1032 ? -35.125 -5.411 9.281 1.00 72.63 1012 VAL A O 1
ATOM 14468 N N . GLY A 1 1033 ? -35.274 -7.394 10.320 1.00 74.77 1013 GLY A N 1
ATOM 14469 C CA . GLY A 1 1033 ? -35.437 -8.187 9.122 1.00 75.60 1013 GLY A CA 1
ATOM 14470 C C . GLY A 1 1033 ? -34.207 -8.970 8.720 1.00 77.26 1013 GLY A C 1
ATOM 14471 O O . GLY A 1 1033 ? -34.279 -9.740 7.754 1.00 75.23 1013 GLY A O 1
ATOM 14475 N N . GLY A 1 1034 ? -33.077 -8.758 9.397 1.00 81.84 1014 GLY A N 1
ATOM 14476 C CA . GLY A 1 1034 ? -31.866 -9.520 9.165 1.00 81.56 1014 GLY A CA 1
ATOM 14477 C C . GLY A 1 1034 ? -32.160 -10.996 9.214 1.00 81.83 1014 GLY A C 1
ATOM 14478 O O . GLY A 1 1034 ? -32.861 -11.455 10.120 1.00 81.14 1014 GLY A O 1
ATOM 14482 N N . ASP A 1 1035 ? -31.633 -11.743 8.261 1.00 82.69 1015 ASP A N 1
ATOM 14483 C CA . ASP A 1 1035 ? -31.762 -13.186 8.255 1.00 78.89 1015 ASP A CA 1
ATOM 14484 C C . ASP A 1 1035 ? -30.407 -13.790 8.599 1.00 72.59 1015 ASP A C 1
ATOM 14485 O O . ASP A 1 1035 ? -29.357 -13.153 8.492 1.00 71.36 1015 ASP A O 1
ATOM 14494 N N . SER A 1 1036 ? -30.469 -15.040 9.038 1.00 70.58 1016 SER A N 1
ATOM 14495 C CA . SER A 1 1036 ? -29.289 -15.810 9.397 1.00 69.59 1016 SER A CA 1
ATOM 14496 C C . SER A 1 1036 ? -28.309 -15.932 8.234 1.00 69.57 1016 SER A C 1
ATOM 14497 O O . SER A 1 1036 ? -27.093 -15.976 8.453 1.00 67.14 1016 SER A O 1
ATOM 14504 N N . ILE A 1 1037 ? -28.811 -15.987 6.999 1.00 73.98 1017 ILE A N 1
ATOM 14505 C CA . ILE A 1 1037 ? -27.941 -16.119 5.833 1.00 77.02 1017 ILE A CA 1
ATOM 14506 C C . ILE A 1 1037 ? -27.415 -14.756 5.408 1.00 77.14 1017 ILE A C 1
ATOM 14507 O O . ILE A 1 1037 ? -26.238 -14.612 5.062 1.00 77.77 1017 ILE A O 1
ATOM 14523 N N . LYS A 1 1038 ? -28.294 -13.749 5.403 1.00 76.27 1018 LYS A N 1
ATOM 14524 C CA . LYS A 1 1038 ? -27.928 -12.364 5.111 1.00 77.09 1018 LYS A CA 1
ATOM 14525 C C . LYS A 1 1038 ? -26.719 -11.888 5.904 1.00 78.61 1018 LYS A C 1
ATOM 14526 O O . LYS A 1 1038 ? -25.998 -10.994 5.454 1.00 79.31 1018 LYS A O 1
ATOM 14545 N N . ALA A 1 1039 ? -26.470 -12.477 7.070 1.00 77.82 1019 ALA A N 1
ATOM 14546 C CA . ALA A 1 1039 ? -25.367 -12.060 7.914 1.00 73.73 1019 ALA A CA 1
ATOM 14547 C C . ALA A 1 1039 ? -24.031 -12.599 7.435 1.00 73.60 1019 ALA A C 1
ATOM 14548 O O . ALA A 1 1039 ? -22.993 -12.007 7.750 1.00 76.47 1019 ALA A O 1
ATOM 14555 N N . ILE A 1 1040 ? -24.027 -13.700 6.688 1.00 72.82 1020 ILE A N 1
ATOM 14556 C CA . ILE A 1 1040 ? -22.787 -14.165 6.082 1.00 73.96 1020 ILE A CA 1
ATOM 14557 C C . ILE A 1 1040 ? -22.439 -13.283 4.894 1.00 74.60 1020 ILE A C 1
ATOM 14558 O O . ILE A 1 1040 ? -21.267 -12.974 4.656 1.00 75.39 1020 ILE A O 1
ATOM 14574 N N . ARG A 1 1041 ? -23.452 -12.885 4.123 1.00 75.06 1021 ARG A N 1
ATOM 14575 C CA . ARG A 1 1041 ? -23.236 -12.004 2.984 1.00 75.80 1021 ARG A CA 1
ATOM 14576 C C . ARG A 1 1041 ? -22.623 -10.682 3.420 1.00 78.07 1021 ARG A C 1
ATOM 14577 O O . ARG A 1 1041 ? -21.823 -10.093 2.686 1.00 82.60 1021 ARG A O 1
ATOM 14598 N N . VAL A 1 1042 ? -22.979 -10.212 4.614 1.00 76.38 1022 VAL A N 1
ATOM 14599 C CA . VAL A 1 1042 ? -22.441 -8.957 5.126 1.00 75.47 1022 VAL A CA 1
ATOM 14600 C C . VAL A 1 1042 ? -21.004 -9.156 5.576 1.00 76.13 1022 VAL A C 1
ATOM 14601 O O . VAL A 1 1042 ? -20.074 -8.545 5.037 1.00 76.92 1022 VAL A O 1
ATOM 14614 N N . ALA A 1 1043 ? -20.802 -10.013 6.578 1.00 75.85 1023 ALA A N 1
ATOM 14615 C CA . ALA A 1 1043 ? -19.471 -10.261 7.114 1.00 78.77 1023 ALA A CA 1
ATOM 14616 C C . ALA A 1 1043 ? -18.494 -10.790 6.068 1.00 82.06 1023 ALA A C 1
ATOM 14617 O O . ALA A 1 1043 ? -17.287 -10.820 6.330 1.00 82.25 1023 ALA A O 1
ATOM 14624 N N . ARG A 1 1044 ? -18.987 -11.201 4.900 1.00 83.59 1024 ARG A N 1
ATOM 14625 C CA . ARG A 1 1044 ? -18.138 -11.373 3.731 1.00 86.07 1024 ARG A CA 1
ATOM 14626 C C . ARG A 1 1044 ? -17.761 -10.011 3.171 1.00 87.87 1024 ARG A C 1
ATOM 14627 O O . ARG A 1 1044 ? -16.578 -9.669 3.070 1.00 87.69 1024 ARG A O 1
ATOM 14631 N N . ALA A 1 1045 ? -18.774 -9.231 2.776 1.00 89.59 1025 ALA A N 1
ATOM 14632 C CA . ALA A 1 1045 ? -18.570 -7.892 2.228 1.00 91.56 1025 ALA A CA 1
ATOM 14633 C C . ALA A 1 1045 ? -17.679 -7.015 3.100 1.00 93.57 1025 ALA A C 1
ATOM 14634 O O . ALA A 1 1045 ? -17.037 -6.092 2.585 1.00 97.11 1025 ALA A O 1
ATOM 14641 N N . LEU A 1 1046 ? -17.626 -7.272 4.408 1.00 92.49 1026 LEU A N 1
ATOM 14642 C CA . LEU A 1 1046 ? -16.774 -6.513 5.314 1.00 91.79 1026 LEU A CA 1
ATOM 14643 C C . LEU A 1 1046 ? -15.478 -7.236 5.664 1.00 91.74 1026 LEU A C 1
ATOM 14644 O O . LEU A 1 1046 ? -14.687 -6.702 6.447 1.00 91.81 1026 LEU A O 1
ATOM 14660 N N . ASP A 1 1047 ? -15.236 -8.420 5.095 1.00 92.24 1027 ASP A N 1
ATOM 14661 C CA . ASP A 1 1047 ? -14.066 -9.244 5.417 1.00 93.13 1027 ASP A CA 1
ATOM 14662 C C . ASP A 1 1047 ? -13.848 -9.427 6.919 1.00 94.39 1027 ASP A C 1
ATOM 14663 O O . ASP A 1 1047 ? -12.714 -9.389 7.402 1.00 92.83 1027 ASP A O 1
ATOM 14667 N N . MET A 1 1048 ? -14.941 -9.639 7.663 1.00 93.39 1028 MET A N 1
ATOM 14668 C CA . MET A 1 1048 ? -14.899 -9.833 9.108 1.00 92.00 1028 MET A CA 1
ATOM 14669 C C . MET A 1 1048 ? -15.479 -11.193 9.489 1.00 88.77 1028 MET A C 1
ATOM 14670 O O . MET A 1 1048 ? -16.367 -11.686 8.792 1.00 87.50 1028 MET A O 1
ATOM 14684 N N . PRO A 1 1049 ? -14.937 -11.868 10.508 1.00 87.23 1029 PRO A N 1
ATOM 14685 C CA . PRO A 1 1049 ? -15.571 -13.099 10.997 1.00 85.48 1029 PRO A CA 1
ATOM 14686 C C . PRO A 1 1049 ? -17.050 -12.915 11.314 1.00 82.88 1029 PRO A C 1
ATOM 14687 O O . PRO A 1 1049 ? -17.461 -11.912 11.897 1.00 83.95 1029 PRO A O 1
ATOM 14698 N N . VAL A 1 1050 ? -17.851 -13.902 10.918 1.00 79.95 1030 VAL A N 1
ATOM 14699 C CA . VAL A 1 1050 ? -19.300 -13.767 11.011 1.00 77.81 1030 VAL A CA 1
ATOM 14700 C C . VAL A 1 1050 ? -19.786 -13.963 12.446 1.00 76.12 1030 VAL A C 1
ATOM 14701 O O . VAL A 1 1050 ? -20.812 -13.397 12.837 1.00 74.39 1030 VAL A O 1
ATOM 14714 N N . MET A 1 1051 ? -19.080 -14.774 13.240 1.00 77.27 1031 MET A N 1
ATOM 14715 C CA . MET A 1 1051 ? -19.421 -14.929 14.652 1.00 78.23 1031 MET A CA 1
ATOM 14716 C C . MET A 1 1051 ? -19.401 -13.604 15.390 1.00 77.42 1031 MET A C 1
ATOM 14717 O O . MET A 1 1051 ? -20.195 -13.390 16.314 1.00 77.57 1031 MET A O 1
ATOM 14731 N N . ALA A 1 1052 ? -18.460 -12.728 15.037 1.00 76.23 1032 ALA A N 1
ATOM 14732 C CA . ALA A 1 1052 ? -18.418 -11.393 15.617 1.00 75.08 1032 ALA A CA 1
ATOM 14733 C C . ALA A 1 1052 ? -19.762 -10.697 15.482 1.00 74.02 1032 ALA A C 1
ATOM 14734 O O . ALA A 1 1052 ? -20.218 -10.013 16.404 1.00 73.57 1032 ALA A O 1
ATOM 14741 N N . LEU A 1 1053 ? -20.414 -10.871 14.335 1.00 72.47 1033 LEU A N 1
ATOM 14742 C CA . LEU A 1 1053 ? -21.624 -10.124 14.034 1.00 71.31 1033 LEU A CA 1
ATOM 14743 C C . LEU A 1 1053 ? -22.831 -10.716 14.750 1.00 68.54 1033 LEU A C 1
ATOM 14744 O O . LEU A 1 1053 ? -23.673 -9.972 15.262 1.00 68.13 1033 LEU A O 1
ATOM 14760 N N . PHE A 1 1054 ? -22.953 -12.046 14.762 1.00 67.00 1034 PHE A N 1
ATOM 14761 C CA . PHE A 1 1054 ? -23.941 -12.703 15.613 1.00 66.71 1034 PHE A CA 1
ATOM 14762 C C . PHE A 1 1054 ? -23.840 -12.236 17.056 1.00 68.83 1034 PHE A C 1
ATOM 14763 O O . PHE A 1 1054 ? -24.836 -11.834 17.663 1.00 67.31 1034 PHE A O 1
ATOM 14780 N N . ASP A 1 1055 ? -22.649 -12.337 17.637 1.00 72.02 1035 ASP A N 1
ATOM 14781 C CA . ASP A 1 1055 ? -22.488 -12.001 19.043 1.00 75.34 1035 ASP A CA 1
ATOM 14782 C C . ASP A 1 1055 ? -22.737 -10.520 19.304 1.00 79.05 1035 ASP A C 1
ATOM 14783 O O . ASP A 1 1055 ? -23.129 -10.148 20.415 1.00 77.44 1035 ASP A O 1
ATOM 14792 N N . ALA A 1 1056 ? -22.517 -9.668 18.303 1.00 84.18 1036 ALA A N 1
ATOM 14793 C CA . ALA A 1 1056 ? -22.712 -8.223 18.426 1.00 89.19 1036 ALA A CA 1
ATOM 14794 C C . ALA A 1 1056 ? -23.289 -7.702 17.118 1.00 89.14 1036 ALA A C 1
ATOM 14795 O O . ALA A 1 1056 ? -22.559 -7.197 16.257 1.00 86.41 1036 ALA A O 1
ATOM 14802 N N . PRO A 1 1057 ? -24.611 -7.805 16.930 1.00 92.18 1037 PRO A N 1
ATOM 14803 C CA . PRO A 1 1057 ? -25.213 -7.429 15.640 1.00 94.68 1037 PRO A CA 1
ATOM 14804 C C . PRO A 1 1057 ? -25.669 -5.971 15.586 1.00 95.84 1037 PRO A C 1
ATOM 14805 O O . PRO A 1 1057 ? -26.831 -5.666 15.313 1.00 94.32 1037 PRO A O 1
ATOM 14816 N N . THR A 1 1058 ? -24.741 -5.054 15.835 1.00 97.63 1038 THR A N 1
ATOM 14817 C CA . THR A 1 1058 ? -24.968 -3.635 15.605 1.00 100.83 1038 THR A CA 1
ATOM 14818 C C . THR A 1 1058 ? -23.891 -3.104 14.679 1.00 103.21 1038 THR A C 1
ATOM 14819 O O . THR A 1 1058 ? -22.730 -3.512 14.769 1.00 107.05 1038 THR A O 1
ATOM 14830 N N . VAL A 1 1059 ? -24.274 -2.176 13.801 1.00 103.64 1039 VAL A N 1
ATOM 14831 C CA . VAL A 1 1059 ? -23.290 -1.579 12.905 1.00 105.42 1039 VAL A CA 1
ATOM 14832 C C . VAL A 1 1059 ? -22.260 -0.771 13.680 1.00 106.51 1039 VAL A C 1
ATOM 14833 O O . VAL A 1 1059 ? -21.157 -0.533 13.176 1.00 108.10 1039 VAL A O 1
ATOM 14846 N N . ARG A 1 1060 ? -22.567 -0.373 14.913 1.00 106.89 1040 ARG A N 1
ATOM 14847 C CA . ARG A 1 1060 ? -21.553 0.267 15.740 1.00 108.40 1040 ARG A CA 1
ATOM 14848 C C . ARG A 1 1060 ? -20.435 -0.717 16.040 1.00 106.52 1040 ARG A C 1
ATOM 14849 O O . ARG A 1 1060 ? -19.252 -0.412 15.854 1.00 107.84 1040 ARG A O 1
ATOM 14870 N N . ALA A 1 1061 ? -20.799 -1.917 16.493 1.00 105.52 1041 ALA A N 1
ATOM 14871 C CA . ALA A 1 1061 ? -19.799 -2.933 16.787 1.00 104.98 1041 ALA A CA 1
ATOM 14872 C C . ALA A 1 1061 ? -19.094 -3.400 15.523 1.00 103.93 1041 ALA A C 1
ATOM 14873 O O . ALA A 1 1061 ? -17.926 -3.801 15.578 1.00 103.63 1041 ALA A O 1
ATOM 14880 N N . CYS A 1 1062 ? -19.780 -3.352 14.380 1.00 103.07 1042 CYS A N 1
ATOM 14881 C CA . CYS A 1 1062 ? -19.143 -3.713 13.119 1.00 103.24 1042 CYS A CA 1
ATOM 14882 C C . CYS A 1 1062 ? -18.039 -2.725 12.777 1.00 104.13 1042 CYS A C 1
ATOM 14883 O O . CYS A 1 1062 ? -16.891 -3.117 12.551 1.00 104.00 1042 CYS A O 1
ATOM 14891 N N . ALA A 1 1063 ? -18.372 -1.434 12.734 1.00 105.14 1043 ALA A N 1
ATOM 14892 C CA . ALA A 1 1063 ? -17.359 -0.407 12.523 1.00 106.69 1043 ALA A CA 1
ATOM 14893 C C . ALA A 1 1063 ? -16.269 -0.512 13.579 1.00 108.50 1043 ALA A C 1
ATOM 14894 O O . ALA A 1 1063 ? -15.083 -0.640 13.254 1.00 108.20 1043 ALA A O 1
ATOM 14901 N N . ASP A 1 1064 ? -16.658 -0.441 14.857 1.00 111.15 1044 ASP A N 1
ATOM 14902 C CA . ASP A 1 1064 ? -15.689 -0.467 15.948 1.00 114.71 1044 ASP A CA 1
ATOM 14903 C C . ASP A 1 1064 ? -14.811 -1.710 15.899 1.00 116.75 1044 ASP A C 1
ATOM 14904 O O . ASP A 1 1064 ? -13.703 -1.695 16.436 1.00 115.75 1044 ASP A O 1
ATOM 14913 N N . TYR A 1 1065 ? -15.282 -2.794 15.281 1.00 119.88 1045 TYR A N 1
ATOM 14914 C CA . TYR A 1 1065 ? -14.423 -3.953 15.090 1.00 121.96 1045 TYR A CA 1
ATOM 14915 C C . TYR A 1 1065 ? -13.354 -3.664 14.049 1.00 124.68 1045 TYR A C 1
ATOM 14916 O O . TYR A 1 1065 ? -12.196 -4.061 14.210 1.00 129.38 1045 TYR A O 1
ATOM 14934 N N . LEU A 1 1066 ? -13.725 -2.969 12.979 1.00 123.41 1046 LEU A N 1
ATOM 14935 C CA . LEU A 1 1066 ? -12.822 -2.732 11.863 1.00 122.82 1046 LEU A CA 1
ATOM 14936 C C . LEU A 1 1066 ? -11.781 -1.682 12.226 1.00 124.64 1046 LEU A C 1
ATOM 14937 O O . LEU A 1 1066 ? -10.584 -1.978 12.288 1.00 124.44 1046 LEU A O 1
ATOM 14953 N N . ARG A 1 1067 ? -12.236 -0.449 12.468 1.00 126.55 1047 ARG A N 1
ATOM 14954 C CA . ARG A 1 1067 ? -11.311 0.653 12.709 1.00 128.66 1047 ARG A CA 1
ATOM 14955 C C . ARG A 1 1067 ? -10.508 0.446 13.987 1.00 130.60 1047 ARG A C 1
ATOM 14956 O O . ARG A 1 1067 ? -9.322 0.792 14.041 1.00 129.90 1047 ARG A O 1
ATOM 14960 N N . ASP A 1 1068 ? -11.124 -0.124 15.021 1.00 132.74 1048 ASP A N 1
ATOM 14961 C CA . ASP A 1 1068 ? -10.457 -0.223 16.314 1.00 134.42 1048 ASP A CA 1
ATOM 14962 C C . ASP A 1 1068 ? -9.561 -1.450 16.406 1.00 133.43 1048 ASP A C 1
ATOM 14963 O O . ASP A 1 1068 ? -8.987 -1.695 17.472 1.00 133.92 1048 ASP A O 1
ATOM 14967 N N . ALA A 1 1069 ? -9.450 -2.227 15.324 1.00 129.39 1049 ALA A N 1
ATOM 14968 C CA . ALA A 1 1069 ? -8.545 -3.372 15.265 1.00 125.91 1049 ALA A CA 1
ATOM 14969 C C . ALA A 1 1069 ? -7.490 -3.126 14.196 1.00 122.16 1049 ALA A C 1
ATOM 14970 O O . ALA A 1 1069 ? -6.315 -2.953 14.529 1.00 120.59 1049 ALA A O 1
ATOM 14977 N N . LEU A 1 1070 ? -7.871 -3.096 12.925 1.00 119.62 1050 LEU A N 1
ATOM 14978 C CA . LEU A 1 1070 ? -6.927 -2.856 11.846 1.00 115.84 1050 LEU A CA 1
ATOM 14979 C C . LEU A 1 1070 ? -6.465 -1.404 11.868 1.00 110.85 1050 LEU A C 1
ATOM 14980 O O . LEU A 1 1070 ? -7.259 -0.496 12.111 1.00 108.49 1050 LEU A O 1
ATOM 14984 N N . ASP A 1 1079 ? 0.235 -11.678 9.036 1.00 124.14 1059 ASP A N 1
ATOM 14985 C CA . ASP A 1 1079 ? 1.498 -11.280 9.645 1.00 124.07 1059 ASP A CA 1
ATOM 14986 C C . ASP A 1 1079 ? 1.287 -10.816 11.076 1.00 121.76 1059 ASP A C 1
ATOM 14987 O O . ASP A 1 1079 ? 1.501 -9.645 11.389 1.00 127.56 1059 ASP A O 1
ATOM 14990 N N . ARG A 1 1080 ? 0.866 -11.738 11.940 1.00 99.92 1060 ARG A N 1
ATOM 14991 C CA . ARG A 1 1080 ? 0.654 -11.457 13.354 1.00 93.97 1060 ARG A CA 1
ATOM 14992 C C . ARG A 1 1080 ? 1.676 -12.256 14.147 1.00 89.83 1060 ARG A C 1
ATOM 14993 O O . ARG A 1 1080 ? 1.569 -13.481 14.266 1.00 85.57 1060 ARG A O 1
ATOM 15014 N N . THR A 1 1081 ? 2.660 -11.543 14.688 1.00 93.94 1061 THR A N 1
ATOM 15015 C CA . THR A 1 1081 ? 3.722 -12.149 15.472 1.00 90.98 1061 THR A CA 1
ATOM 15016 C C . THR A 1 1081 ? 3.223 -12.651 16.814 1.00 85.59 1061 THR A C 1
ATOM 15017 O O . THR A 1 1081 ? 3.855 -13.533 17.404 1.00 82.57 1061 THR A O 1
ATOM 15028 N N . LEU A 1 1082 ? 2.104 -12.121 17.298 1.00 80.40 1062 LEU A N 1
ATOM 15029 C CA . LEU A 1 1082 ? 1.693 -12.313 18.678 1.00 77.64 1062 LEU A CA 1
ATOM 15030 C C . LEU A 1 1082 ? 0.198 -12.572 18.692 1.00 74.86 1062 LEU A C 1
ATOM 15031 O O . LEU A 1 1082 ? -0.579 -11.755 18.190 1.00 76.65 1062 LEU A O 1
ATOM 15047 N N . HIS A 1 1083 ? -0.195 -13.703 19.267 1.00 71.17 1063 HIS A N 1
ATOM 15048 C CA . HIS A 1 1083 ? -1.578 -14.157 19.270 1.00 70.58 1063 HIS A CA 1
ATOM 15049 C C . HIS A 1 1083 ? -2.141 -13.967 20.665 1.00 70.69 1063 HIS A C 1
ATOM 15050 O O . HIS A 1 1083 ? -1.578 -14.474 21.641 1.00 69.24 1063 HIS A O 1
ATOM 15064 N N . HIS A 1 1084 ? -3.244 -13.240 20.751 1.00 74.91 1064 HIS A N 1
ATOM 15065 C CA . HIS A 1 1084 ? -3.889 -12.938 22.015 1.00 75.93 1064 HIS A CA 1
ATOM 15066 C C . HIS A 1 1084 ? -5.091 -13.848 22.209 1.00 75.09 1064 HIS A C 1
ATOM 15067 O O . HIS A 1 1084 ? -5.909 -14.005 21.297 1.00 75.91 1064 HIS A O 1
ATOM 15082 N N . PHE A 1 1085 ? -5.200 -14.432 23.399 1.00 66.21 1065 PHE A N 1
ATOM 15083 C CA . PHE A 1 1085 ? -6.360 -15.235 23.765 1.00 65.06 1065 PHE A CA 1
ATOM 15084 C C . PHE A 1 1085 ? -7.406 -14.396 24.492 1.00 68.73 1065 PHE A C 1
ATOM 15085 O O . PHE A 1 1085 ? -8.536 -14.252 24.019 1.00 69.91 1065 PHE A O 1
ATOM 15102 N N . LYS A 1 1086 ? -7.039 -13.851 25.649 1.00 80.02 1066 LYS A N 1
ATOM 15103 C CA . LYS A 1 1086 ? -7.891 -12.947 26.406 1.00 86.03 1066 LYS A CA 1
ATOM 15104 C C . LYS A 1 1086 ? -7.047 -11.820 26.978 1.00 88.53 1066 LYS A C 1
ATOM 15105 O O . LYS A 1 1086 ? -5.946 -12.057 27.482 1.00 86.21 1066 LYS A O 1
ATOM 15124 N N . ARG A 1 1087 ? -7.564 -10.595 26.887 1.00 96.56 1067 ARG A N 1
ATOM 15125 C CA . ARG A 1 1087 ? -6.930 -9.420 27.487 1.00 101.25 1067 ARG A CA 1
ATOM 15126 C C . ARG A 1 1087 ? -7.932 -8.721 28.394 1.00 103.45 1067 ARG A C 1
ATOM 15127 O O . ARG A 1 1087 ? -8.318 -7.576 28.142 1.00 106.23 1067 ARG A O 1
ATOM 15148 N N . PRO A 1 1088 ? -8.391 -9.384 29.454 1.00 99.75 1068 PRO A N 1
ATOM 15149 C CA . PRO A 1 1088 ? -9.478 -8.817 30.257 1.00 101.87 1068 PRO A CA 1
ATOM 15150 C C . PRO A 1 1088 ? -9.055 -7.523 30.933 1.00 104.27 1068 PRO A C 1
ATOM 15151 O O . PRO A 1 1088 ? -7.897 -7.105 30.882 1.00 105.19 1068 PRO A O 1
ATOM 15162 N N . ALA A 1 1089 ? -10.048 -6.808 31.442 1.00 104.21 1069 ALA A N 1
ATOM 15163 C CA . ALA A 1 1089 ? -9.887 -5.457 32.005 1.00 106.43 1069 ALA A CA 1
ATOM 15164 C C . ALA A 1 1089 ? -9.335 -5.511 33.419 1.00 107.69 1069 ALA A C 1
ATOM 15165 O O . ALA A 1 1089 ? -8.527 -4.656 33.762 1.00 108.50 1069 ALA A O 1
ATOM 15172 N N . GLN A 1 1090 ? -9.702 -6.522 34.190 1.00 113.93 1070 GLN A N 1
ATOM 15173 C CA . GLN A 1 1090 ? -9.277 -6.652 35.601 1.00 114.26 1070 GLN A CA 1
ATOM 15174 C C . GLN A 1 1090 ? -8.084 -7.584 35.704 1.00 105.92 1070 GLN A C 1
ATOM 15175 O O . GLN A 1 1090 ? -8.087 -8.389 36.615 1.00 107.73 1070 GLN A O 1
ATOM 15179 N N . ALA A 1 1091 ? -7.054 -7.367 34.895 1.00 80.64 1071 ALA A N 1
ATOM 15180 C CA . ALA A 1 1091 ? -5.906 -8.271 34.740 1.00 72.14 1071 ALA A CA 1
ATOM 15181 C C . ALA A 1 1091 ? -4.693 -7.732 35.464 1.00 74.80 1071 ALA A C 1
ATOM 15182 O O . ALA A 1 1091 ? -4.298 -6.640 35.131 1.00 75.59 1071 ALA A O 1
ATOM 15189 N N . ARG A 1 1092 ? -4.155 -8.471 36.426 1.00 86.28 1072 ARG A N 1
ATOM 15190 C CA . ARG A 1 1092 ? -2.931 -8.079 37.113 1.00 87.54 1072 ARG A CA 1
ATOM 15191 C C . ARG A 1 1092 ? -1.685 -8.445 36.314 1.00 83.50 1072 ARG A C 1
ATOM 15192 O O . ARG A 1 1092 ? -0.704 -7.694 36.319 1.00 84.67 1072 ARG A O 1
ATOM 15196 N N . VAL A 1 1093 ? -1.703 -9.587 35.630 1.00 80.12 1073 VAL A N 1
ATOM 15197 C CA . VAL A 1 1093 ? -0.507 -10.199 35.063 1.00 79.83 1073 VAL A CA 1
ATOM 15198 C C . VAL A 1 1093 ? -0.815 -10.640 33.643 1.00 78.43 1073 VAL A C 1
ATOM 15199 O O . VAL A 1 1093 ? -1.892 -11.180 33.375 1.00 77.49 1073 VAL A O 1
ATOM 15212 N N . HIS A 1 1094 ? 0.124 -10.399 32.731 1.00 77.47 1074 HIS A N 1
ATOM 15213 C CA . HIS A 1 1094 ? -0.018 -10.802 31.337 1.00 75.27 1074 HIS A CA 1
ATOM 15214 C C . HIS A 1 1094 ? 0.990 -11.911 31.077 1.00 74.68 1074 HIS A C 1
ATOM 15215 O O . HIS A 1 1094 ? 2.201 -11.670 31.047 1.00 75.69 1074 HIS A O 1
ATOM 15229 N N . MET A 1 1095 ? 0.479 -13.119 30.881 1.00 76.22 1075 MET A N 1
ATOM 15230 C CA . MET A 1 1095 ? 1.301 -14.299 30.662 1.00 76.43 1075 MET A CA 1
ATOM 15231 C C . MET A 1 1095 ? 1.542 -14.433 29.166 1.00 74.24 1075 MET A C 1
ATOM 15232 O O . MET A 1 1095 ? 0.605 -14.678 28.404 1.00 71.87 1075 MET A O 1
ATOM 15246 N N . VAL A 1 1096 ? 2.792 -14.286 28.742 1.00 73.23 1076 VAL A N 1
ATOM 15247 C CA . VAL A 1 1096 ? 3.171 -14.527 27.356 1.00 72.70 1076 VAL A CA 1
ATOM 15248 C C . VAL A 1 1096 ? 3.861 -15.875 27.302 1.00 71.89 1076 VAL A C 1
ATOM 15249 O O . VAL A 1 1096 ? 4.736 -16.172 28.125 1.00 71.69 1076 VAL A O 1
ATOM 15262 N N . CYS A 1 1097 ? 3.452 -16.694 26.346 1.00 74.53 1077 CYS A N 1
ATOM 15263 C CA . CYS A 1 1097 ? 3.814 -18.096 26.308 1.00 74.11 1077 CYS A CA 1
ATOM 15264 C C . CYS A 1 1097 ? 4.566 -18.371 25.019 1.00 70.41 1077 CYS A C 1
ATOM 15265 O O . CYS A 1 1097 ? 4.144 -17.938 23.943 1.00 71.02 1077 CYS A O 1
ATOM 15273 N N . VAL A 1 1098 ? 5.676 -19.084 25.137 1.00 58.96 1078 VAL A N 1
ATOM 15274 C CA . VAL A 1 1098 ? 6.527 -19.454 24.014 1.00 56.31 1078 VAL A CA 1
ATOM 15275 C C . VAL A 1 1098 ? 6.343 -20.943 23.748 1.00 56.76 1078 VAL A C 1
ATOM 15276 O O . VAL A 1 1098 ? 6.509 -21.745 24.676 1.00 57.29 1078 VAL A O 1
ATOM 15289 N N . PRO A 1 1099 ? 5.994 -21.367 22.533 1.00 56.98 1079 PRO A N 1
ATOM 15290 C CA . PRO A 1 1099 ? 5.708 -22.782 22.336 1.00 54.64 1079 PRO A CA 1
ATOM 15291 C C . PRO A 1 1099 ? 6.951 -23.633 22.502 1.00 53.52 1079 PRO A C 1
ATOM 15292 O O . PRO A 1 1099 ? 8.096 -23.181 22.473 1.00 54.78 1079 PRO A O 1
ATOM 15303 N N . PHE A 1 1100 ? 6.649 -24.915 22.675 1.00 54.93 1080 PHE A N 1
ATOM 15304 C CA . PHE A 1 1100 ? 7.626 -26.020 22.773 1.00 54.44 1080 PHE A CA 1
ATOM 15305 C C . PHE A 1 1100 ? 8.146 -26.289 21.364 1.00 52.38 1080 PHE A C 1
ATOM 15306 O O . PHE A 1 1100 ? 7.927 -25.502 20.465 1.00 51.93 1080 PHE A O 1
ATOM 15323 N N . ALA A 1 1101 ? 8.821 -27.400 21.167 1.00 49.96 1081 ALA A N 1
ATOM 15324 C CA . ALA A 1 1101 ? 9.467 -27.690 19.897 1.00 49.87 1081 ALA A CA 1
ATOM 15325 C C . ALA A 1 1101 ? 8.479 -28.346 18.949 1.00 49.64 1081 ALA A C 1
ATOM 15326 O O . ALA A 1 1101 ? 7.957 -29.427 19.239 1.00 48.89 1081 ALA A O 1
ATOM 15333 N N . GLY A 1 1102 ? 8.231 -27.700 17.817 1.00 55.23 1082 GLY A N 1
ATOM 15334 C CA . GLY A 1 1102 ? 7.263 -28.176 16.863 1.00 57.13 1082 GLY A CA 1
ATOM 15335 C C . GLY A 1 1102 ? 5.865 -27.656 17.072 1.00 58.02 1082 GLY A C 1
ATOM 15336 O O . GLY A 1 1102 ? 5.015 -27.843 16.194 1.00 58.07 1082 GLY A O 1
ATOM 15340 N N . GLY A 1 1103 ? 5.603 -27.009 18.194 1.00 50.02 1083 GLY A N 1
ATOM 15341 C CA . GLY A 1 1103 ? 4.281 -26.524 18.482 1.00 49.09 1083 GLY A CA 1
ATOM 15342 C C . GLY A 1 1103 ? 4.010 -25.169 17.887 1.00 53.06 1083 GLY A C 1
ATOM 15343 O O . GLY A 1 1103 ? 4.918 -24.397 17.595 1.00 51.54 1083 GLY A O 1
ATOM 15347 N N . SER A 1 1104 ? 2.726 -24.900 17.706 1.00 69.81 1084 SER A N 1
ATOM 15348 C CA . SER A 1 1104 ? 2.237 -23.584 17.353 1.00 72.68 1084 SER A CA 1
ATOM 15349 C C . SER A 1 1104 ? 1.767 -22.864 18.610 1.00 70.66 1084 SER A C 1
ATOM 15350 O O . SER A 1 1104 ? 1.873 -23.369 19.729 1.00 71.73 1084 SER A O 1
ATOM 15358 N N . ALA A 1 1105 ? 1.232 -21.662 18.415 1.00 57.80 1085 ALA A N 1
ATOM 15359 C CA . ALA A 1 1105 ? 0.720 -20.890 19.534 1.00 54.86 1085 ALA A CA 1
ATOM 15360 C C . ALA A 1 1105 ? -0.600 -21.432 20.048 1.00 54.23 1085 ALA A C 1
ATOM 15361 O O . ALA A 1 1105 ? -0.945 -21.194 21.208 1.00 53.61 1085 ALA A O 1
ATOM 15368 N N . LEU A 1 1106 ? -1.343 -22.158 19.217 1.00 66.81 1086 LEU A N 1
ATOM 15369 C CA . LEU A 1 1106 ? -2.626 -22.695 19.635 1.00 70.07 1086 LEU A CA 1
ATOM 15370 C C . LEU A 1 1106 ? -2.488 -23.761 20.708 1.00 68.78 1086 LEU A C 1
ATOM 15371 O O . LEU A 1 1106 ? -3.488 -24.108 21.345 1.00 73.03 1086 LEU A O 1
ATOM 15387 N N . SER A 1 1107 ? -1.285 -24.293 20.925 1.00 62.23 1087 SER A N 1
ATOM 15388 C CA . SER A 1 1107 ? -1.111 -25.312 21.944 1.00 62.81 1087 SER A CA 1
ATOM 15389 C C . SER A 1 1107 ? -1.274 -24.771 23.360 1.00 61.09 1087 SER A C 1
ATOM 15390 O O . SER A 1 1107 ? -1.398 -25.572 24.287 1.00 62.57 1087 SER A O 1
ATOM 15398 N N . TYR A 1 1108 ? -1.273 -23.450 23.544 1.00 60.88 1088 TYR A N 1
ATOM 15399 C CA . TYR A 1 1108 ? -1.517 -22.844 24.843 1.00 61.19 1088 TYR A CA 1
ATOM 15400 C C . TYR A 1 1108 ? -2.968 -22.450 25.075 1.00 65.24 1088 TYR A C 1
ATOM 15401 O O . TYR A 1 1108 ? -3.271 -21.890 26.132 1.00 65.88 1088 TYR A O 1
ATOM 15419 N N . ARG A 1 1109 ? -3.863 -22.718 24.126 1.00 72.74 1089 ARG A N 1
ATOM 15420 C CA . ARG A 1 1109 ? -5.246 -22.293 2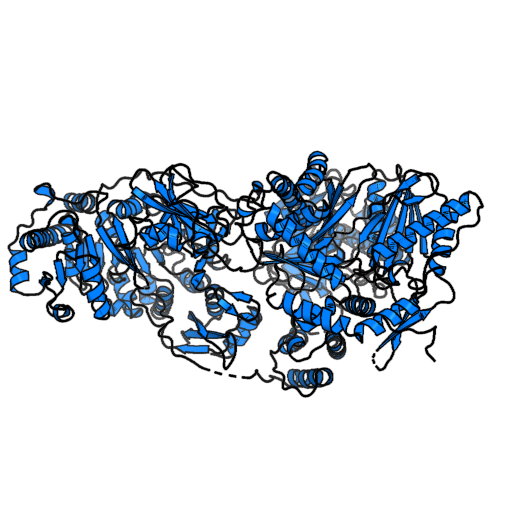4.290 1.00 74.62 1089 ARG A CA 1
ATOM 15421 C C . ARG A 1 1109 ? -5.881 -22.972 25.489 1.00 70.34 1089 ARG A C 1
ATOM 15422 O O . ARG A 1 1109 ? -6.610 -22.338 26.259 1.00 70.29 1089 ARG A O 1
ATOM 15443 N N . GLU A 1 1110 ? -5.599 -24.259 25.674 1.00 60.04 1090 GLU A N 1
ATOM 15444 C CA . GLU A 1 1110 ? -6.223 -25.008 26.751 1.00 57.66 1090 GLU A CA 1
ATOM 15445 C C . GLU A 1 1110 ? -5.770 -24.470 28.100 1.00 58.29 1090 GLU A C 1
ATOM 15446 O O . GLU A 1 1110 ? -6.537 -24.487 29.068 1.00 60.45 1090 GLU A O 1
ATOM 15458 N N . LEU A 1 1111 ? -4.531 -23.984 28.176 1.00 62.23 1091 LEU A N 1
ATOM 15459 C CA . LEU A 1 1111 ? -4.071 -23.277 29.364 1.00 61.44 1091 LEU A CA 1
ATOM 15460 C C . LEU A 1 1111 ? -4.758 -21.930 29.502 1.00 65.96 1091 LEU A C 1
ATOM 15461 O O . LEU A 1 1111 ? -5.302 -21.607 30.564 1.00 69.13 1091 LEU A O 1
ATOM 15477 N N . ALA A 1 1112 ? -4.701 -21.119 28.442 1.00 67.01 1092 ALA A N 1
ATOM 15478 C CA . ALA A 1 1112 ? -5.183 -19.744 28.487 1.00 66.50 1092 ALA A CA 1
ATOM 15479 C C . ALA A 1 1112 ? -6.601 -19.614 29.019 1.00 64.95 1092 ALA A C 1
ATOM 15480 O O . ALA A 1 1112 ? -6.928 -18.601 29.639 1.00 69.71 1092 ALA A O 1
ATOM 15487 N N . ARG A 1 1113 ? -7.449 -20.616 28.804 1.00 57.68 1093 ARG A N 1
ATOM 15488 C CA . ARG A 1 1113 ? -8.804 -20.596 29.339 1.00 58.81 1093 ARG A CA 1
ATOM 15489 C C . ARG A 1 1113 ? -8.979 -21.450 30.587 1.00 59.01 1093 ARG A C 1
ATOM 15490 O O . ARG A 1 1113 ? -10.095 -21.537 31.105 1.00 60.72 1093 ARG A O 1
ATOM 15511 N N . ALA A 1 1114 ? -7.914 -22.081 31.077 1.00 55.48 1094 ALA A N 1
ATOM 15512 C CA . ALA A 1 1114 ? -7.879 -22.601 32.436 1.00 58.12 1094 ALA A CA 1
ATOM 15513 C C . ALA A 1 1114 ? -7.278 -21.589 33.395 1.00 60.56 1094 ALA A C 1
ATOM 15514 O O . ALA A 1 1114 ? -7.347 -21.791 34.613 1.00 59.81 1094 ALA A O 1
ATOM 15521 N N . LEU A 1 1115 ? -6.719 -20.499 32.890 1.00 69.53 1095 LEU A N 1
ATOM 15522 C CA . LEU A 1 1115 ? -6.098 -19.454 33.736 1.00 71.11 1095 LEU A CA 1
ATOM 15523 C C . LEU A 1 1115 ? -7.179 -18.544 34.309 1.00 73.57 1095 LEU A C 1
ATOM 15524 O O . LEU A 1 1115 ? -7.978 -18.045 33.520 1.00 73.47 1095 LEU A O 1
ATOM 15540 N N . PRO A 1 1116 ? -7.234 -18.261 35.625 1.00 75.20 1096 PRO A N 1
ATOM 15541 C CA . PRO A 1 1116 ? -8.205 -17.302 36.152 1.00 77.16 1096 PRO A CA 1
ATOM 15542 C C . PRO A 1 1116 ? -8.164 -16.033 35.317 1.00 80.50 1096 PRO A C 1
ATOM 15543 O O . PRO A 1 1116 ? -7.207 -15.771 34.586 1.00 82.25 1096 PRO A O 1
ATOM 15554 N N . ASP A 1 1117 ? -9.212 -15.227 35.441 1.00 88.02 1097 ASP A N 1
ATOM 15555 C CA . ASP A 1 1117 ? -9.290 -14.005 34.654 1.00 90.55 1097 ASP A CA 1
ATOM 15556 C C . ASP A 1 1117 ? -8.443 -12.885 35.239 1.00 89.03 1097 ASP A C 1
ATOM 15557 O O . ASP A 1 1117 ? -8.399 -11.795 34.659 1.00 91.52 1097 ASP A O 1
ATOM 15566 N N . GLY A 1 1118 ? -7.729 -13.207 36.303 1.00 77.16 1098 GLY A N 1
ATOM 15567 C CA . GLY A 1 1118 ? -6.744 -12.312 36.920 1.00 77.22 1098 GLY A CA 1
ATOM 15568 C C . GLY A 1 1118 ? -5.550 -12.144 36.007 1.00 74.90 1098 GLY A C 1
ATOM 15569 O O . GLY A 1 1118 ? -4.832 -11.182 36.168 1.00 74.90 1098 GLY A O 1
ATOM 15573 N N . PHE A 1 1119 ? -5.390 -13.061 35.061 1.00 74.94 1099 PHE A N 1
ATOM 15574 C CA . PHE A 1 1119 ? -4.282 -13.103 34.084 1.00 73.22 1099 PHE A CA 1
ATOM 15575 C C . PHE A 1 1119 ? -4.767 -12.766 32.684 1.00 75.53 1099 PHE A C 1
ATOM 15576 O O . PHE A 1 1119 ? -5.913 -13.021 32.374 1.00 72.67 1099 PHE A O 1
ATOM 15593 N N . ALA A 1 1120 ? -3.907 -12.167 31.876 1.00 85.10 1100 ALA A N 1
ATOM 15594 C CA . ALA A 1 1120 ? -4.132 -11.993 30.432 1.00 85.57 1100 ALA A CA 1
ATOM 15595 C C . ALA A 1 1120 ? -3.155 -12.975 29.798 1.00 81.14 1100 ALA A C 1
ATOM 15596 O O . ALA A 1 1120 ? -2.072 -13.133 30.314 1.00 85.57 1100 ALA A O 1
ATOM 15603 N N . CYS A 1 1121 ? -3.498 -13.626 28.710 1.00 67.09 1101 CYS A N 1
ATOM 15604 C CA . CYS A 1 1121 ? -2.638 -14.664 28.166 1.00 63.11 1101 CYS A CA 1
ATOM 15605 C C . CYS A 1 1121 ? -2.446 -14.438 26.681 1.00 60.49 1101 CYS A C 1
ATOM 15606 O O . CYS A 1 1121 ? -3.420 -14.285 25.937 1.00 59.39 1101 CYS A O 1
ATOM 15614 N N . SER A 1 1122 ? -1.187 -14.406 26.266 1.00 59.36 1102 SER A N 1
ATOM 15615 C CA . SER A 1 1122 ? -0.814 -14.311 24.870 1.00 58.05 1102 SER A CA 1
ATOM 15616 C C . SER A 1 1122 ? 0.234 -15.361 24.559 1.00 56.68 1102 SER A C 1
ATOM 15617 O O . SER A 1 1122 ? 0.920 -15.874 25.443 1.00 54.64 1102 SER A O 1
ATOM 15625 N N . ALA A 1 1123 ? 0.302 -15.713 23.287 1.00 56.31 1103 ALA A N 1
ATOM 15626 C CA . ALA A 1 1123 ? 1.300 -16.633 22.783 1.00 53.15 1103 ALA A CA 1
ATOM 15627 C C . ALA A 1 1123 ? 1.844 -16.058 21.493 1.00 53.14 1103 ALA A C 1
ATOM 15628 O O . ALA A 1 1123 ? 1.092 -15.501 20.690 1.00 52.37 1103 ALA A O 1
ATOM 15635 N N . LEU A 1 1124 ? 3.147 -16.194 21.304 1.00 56.66 1104 LEU A N 1
ATOM 15636 C CA . LEU A 1 1124 ? 3.814 -15.689 20.119 1.00 59.40 1104 LEU A CA 1
ATOM 15637 C C . LEU A 1 1124 ? 3.932 -16.809 19.097 1.00 61.15 1104 LEU A C 1
ATOM 15638 O O . LEU A 1 1124 ? 4.310 -17.936 19.429 1.00 55.82 1104 LEU A O 1
ATOM 15654 N N . GLN A 1 1125 ? 3.526 -16.501 17.871 1.00 76.56 1105 GLN A N 1
ATOM 15655 C CA . GLN A 1 1125 ? 3.416 -17.464 16.785 1.00 78.17 1105 GLN A CA 1
ATOM 15656 C C . GLN A 1 1125 ? 4.690 -17.316 15.973 1.00 75.70 1105 GLN A C 1
ATOM 15657 O O . GLN A 1 1125 ? 4.901 -16.298 15.308 1.00 78.73 1105 GLN A O 1
ATOM 15671 N N . LEU A 1 1126 ? 5.585 -18.296 16.078 1.00 62.40 1106 LEU A N 1
ATOM 15672 C CA . LEU A 1 1126 ? 6.863 -18.312 15.325 1.00 59.81 1106 LEU A CA 1
ATOM 15673 C C . LEU A 1 1126 ? 6.510 -18.591 13.870 1.00 55.65 1106 LEU A C 1
ATOM 15674 O O . LEU A 1 1126 ? 5.624 -19.388 13.649 1.00 53.97 1106 LEU A O 1
ATOM 15690 N N . PRO A 1 1127 ? 7.125 -17.946 12.869 1.00 49.47 1107 PRO A N 1
ATOM 15691 C CA . PRO A 1 1127 ? 6.806 -18.199 11.462 1.00 47.19 1107 PRO A CA 1
ATOM 15692 C C . PRO A 1 1127 ? 7.137 -19.612 11.020 1.00 45.07 1107 PRO A C 1
ATOM 15693 O O . PRO A 1 1127 ? 8.069 -20.246 11.519 1.00 43.63 1107 PRO A O 1
ATOM 15704 N N . GLY A 1 1128 ? 6.351 -20.104 10.069 1.00 49.25 1108 GLY A N 1
ATOM 15705 C CA . GLY A 1 1128 ? 6.540 -21.439 9.561 1.00 50.53 1108 GLY A CA 1
ATOM 15706 C C . GLY A 1 1128 ? 6.017 -22.530 10.459 1.00 50.69 1108 GLY A C 1
ATOM 15707 O O . GLY A 1 1128 ? 6.075 -23.704 10.072 1.00 50.29 1108 GLY A O 1
ATOM 15711 N N . HIS A 1 1129 ? 5.507 -22.184 11.639 1.00 57.27 1109 HIS A N 1
ATOM 15712 C CA . HIS A 1 1129 ? 5.012 -23.154 12.596 1.00 59.98 1109 HIS A CA 1
ATOM 15713 C C . HIS A 1 1129 ? 3.516 -23.392 12.532 1.00 62.84 1109 HIS A C 1
ATOM 15714 O O . HIS A 1 1129 ? 3.016 -24.252 13.261 1.00 57.90 1109 HIS A O 1
ATOM 15729 N N . ASP A 1 1130 ? 2.794 -22.672 11.698 1.00 74.07 1110 ASP A N 1
ATOM 15730 C CA . ASP A 1 1130 ? 1.419 -23.057 11.450 1.00 81.82 1110 ASP A CA 1
ATOM 15731 C C . ASP A 1 1130 ? 1.427 -24.247 10.495 1.00 86.77 1110 ASP A C 1
ATOM 15732 O O . ASP A 1 1130 ? 1.814 -24.084 9.331 1.00 87.59 1110 ASP A O 1
ATOM 15741 N N . PRO A 1 1131 ? 1.021 -25.452 10.917 1.00 92.58 1111 PRO A N 1
ATOM 15742 C CA . PRO A 1 1131 ? 0.908 -26.554 9.949 1.00 94.63 1111 PRO A CA 1
ATOM 15743 C C . PRO A 1 1131 ? -0.129 -26.306 8.868 1.00 95.32 1111 PRO A C 1
ATOM 15744 O O . PRO A 1 1131 ? -0.141 -27.038 7.871 1.00 97.69 1111 PRO A O 1
ATOM 15755 N N . ALA A 1 1132 ? -1.008 -25.316 9.044 1.00 81.70 1112 ALA A N 1
ATOM 15756 C CA . ALA A 1 1132 ? -1.963 -24.946 8.008 1.00 84.17 1112 ALA A CA 1
ATOM 15757 C C . ALA A 1 1132 ? -1.310 -24.075 6.944 1.00 90.24 1112 ALA A C 1
ATOM 15758 O O . ALA A 1 1132 ? -1.575 -24.255 5.751 1.00 89.14 1112 ALA A O 1
ATOM 15765 N N . ALA A 1 1133 ? -0.454 -23.132 7.352 1.00 113.19 1113 ALA A N 1
ATOM 15766 C CA . ALA A 1 1133 ? 0.332 -22.307 6.435 1.00 119.17 1113 ALA A CA 1
ATOM 15767 C C . ALA A 1 1133 ? 1.818 -22.569 6.672 1.00 121.42 1113 ALA A C 1
ATOM 15768 O O . ALA A 1 1133 ? 2.555 -21.682 7.122 1.00 119.71 1113 ALA A O 1
ATOM 15775 N N . PRO A 1 1134 ? 2.291 -23.786 6.377 1.00 133.42 1114 PRO A N 1
ATOM 15776 C CA . PRO A 1 1134 ? 3.716 -24.099 6.559 1.00 133.58 1114 PRO A CA 1
ATOM 15777 C C . PRO A 1 1134 ? 4.631 -23.429 5.553 1.00 130.43 1114 PRO A C 1
ATOM 15778 O O . PRO A 1 1134 ? 5.852 -23.432 5.758 1.00 129.95 1114 PRO A O 1
ATOM 15789 N N . ASP A 1 1135 ? 4.090 -22.868 4.478 1.00 115.04 1115 ASP A N 1
ATOM 15790 C CA . ASP A 1 1135 ? 4.870 -22.504 3.308 1.00 109.61 1115 ASP A CA 1
ATOM 15791 C C . ASP A 1 1135 ? 5.521 -21.131 3.419 1.00 102.95 1115 ASP A C 1
ATOM 15792 O O . ASP A 1 1135 ? 6.021 -20.619 2.413 1.00 108.03 1115 ASP A O 1
ATOM 15801 N N . GLU A 1 1136 ? 5.519 -20.521 4.604 1.00 83.02 1116 GLU A N 1
ATOM 15802 C CA . GLU A 1 1136 ? 6.415 -19.409 4.870 1.00 76.97 1116 GLU A CA 1
ATOM 15803 C C . GLU A 1 1136 ? 7.693 -19.955 5.496 1.00 69.95 1116 GLU A C 1
ATOM 15804 O O . GLU A 1 1136 ? 7.843 -21.159 5.713 1.00 66.96 1116 GLU A O 1
ATOM 15816 N N . ALA A 1 1137 ? 8.619 -19.057 5.808 1.00 69.59 1117 ALA A N 1
ATOM 15817 C CA . ALA A 1 1137 ? 9.997 -19.421 6.089 1.00 66.51 1117 ALA A CA 1
ATOM 15818 C C . ALA A 1 1137 ? 10.355 -19.174 7.544 1.00 62.40 1117 ALA A C 1
ATOM 15819 O O . ALA A 1 1137 ? 9.949 -18.174 8.141 1.00 62.16 1117 ALA A O 1
ATOM 15826 N N . PHE A 1 1138 ? 11.126 -20.103 8.094 1.00 55.68 1118 PHE A N 1
ATOM 15827 C CA . PHE A 1 1138 ? 11.633 -19.987 9.448 1.00 54.45 1118 PHE A CA 1
ATOM 15828 C C . PHE A 1 1138 ? 12.516 -18.756 9.566 1.00 58.82 1118 PHE A C 1
ATOM 15829 O O . PHE A 1 1138 ? 13.137 -18.317 8.595 1.00 61.16 1118 PHE A O 1
ATOM 15846 N N . VAL A 1 1139 ? 12.563 -18.193 10.771 1.00 66.30 1119 VAL A N 1
ATOM 15847 C CA . VAL A 1 1139 ? 13.463 -17.094 11.081 1.00 70.32 1119 VAL A CA 1
ATOM 15848 C C . VAL A 1 1139 ? 14.302 -17.466 12.292 1.00 70.33 1119 VAL A C 1
ATOM 15849 O O . VAL A 1 1139 ? 13.980 -18.381 13.052 1.00 67.23 1119 VAL A O 1
ATOM 15862 N N . ASP A 1 1140 ? 15.388 -16.726 12.463 1.00 81.03 1120 ASP A N 1
ATOM 15863 C CA . ASP A 1 1140 ? 16.300 -16.959 13.567 1.00 83.42 1120 ASP A CA 1
ATOM 15864 C C . ASP A 1 1140 ? 15.745 -16.355 14.850 1.00 82.31 1120 ASP A C 1
ATOM 15865 O O . ASP A 1 1140 ? 14.685 -15.724 14.877 1.00 82.32 1120 ASP A O 1
ATOM 15874 N N . LEU A 1 1141 ? 16.455 -16.644 15.925 1.00 75.98 1121 LEU A N 1
ATOM 15875 C CA . LEU A 1 1141 ? 16.125 -16.193 17.288 1.00 74.31 1121 LEU A CA 1
ATOM 15876 C C . LEU A 1 1141 ? 15.948 -14.680 17.296 1.00 77.41 1121 LEU A C 1
ATOM 15877 O O . LEU A 1 1141 ? 14.815 -14.218 17.318 1.00 75.37 1121 LEU A O 1
ATOM 15893 N N . ASP A 1 1142 ? 17.050 -13.960 17.128 1.00 91.59 1122 ASP A N 1
ATOM 15894 C CA . ASP A 1 1142 ? 17.128 -12.523 17.358 1.00 96.48 1122 ASP A CA 1
ATOM 15895 C C . ASP A 1 1142 ? 16.088 -11.752 16.558 1.00 95.10 1122 ASP A C 1
ATOM 15896 O O . ASP A 1 1142 ? 15.696 -10.652 16.949 1.00 96.65 1122 ASP A O 1
ATOM 15905 N N . THR A 1 1143 ? 15.656 -12.286 15.419 1.00 88.18 1123 THR A N 1
ATOM 15906 C CA . THR A 1 1143 ? 14.658 -11.579 14.628 1.00 87.12 1123 THR A CA 1
ATOM 15907 C C . THR A 1 1143 ? 13.292 -11.680 15.289 1.00 81.82 1123 THR A C 1
ATOM 15908 O O . THR A 1 1143 ? 12.604 -10.670 15.472 1.00 83.78 1123 THR A O 1
ATOM 15919 N N . THR A 1 1144 ? 12.874 -12.904 15.621 1.00 72.69 1124 THR A N 1
ATOM 15920 C CA . THR A 1 1144 ? 11.612 -13.110 16.321 1.00 70.18 1124 THR A CA 1
ATOM 15921 C C . THR A 1 1144 ? 11.557 -12.289 17.593 1.00 72.00 1124 THR A C 1
ATOM 15922 O O . THR A 1 1144 ? 10.531 -11.675 17.906 1.00 70.55 1124 THR A O 1
ATOM 15933 N N . ILE A 1 1145 ? 12.653 -12.282 18.348 1.00 82.30 1125 ILE A N 1
ATOM 15934 C CA . ILE A 1 1145 ? 12.635 -11.605 19.630 1.00 86.14 1125 ILE A CA 1
ATOM 15935 C C . ILE A 1 1145 ? 12.480 -10.110 19.401 1.00 91.45 1125 ILE A C 1
ATOM 15936 O O . ILE A 1 1145 ? 11.805 -9.424 20.170 1.00 90.31 1125 ILE A O 1
ATOM 15952 N N . ASP A 1 1146 ? 13.071 -9.592 18.322 1.00 104.29 1126 ASP A N 1
ATOM 15953 C CA . ASP A 1 1146 ? 13.026 -8.161 18.046 1.00 110.76 1126 ASP A CA 1
ATOM 15954 C C . ASP A 1 1146 ? 11.640 -7.736 17.592 1.00 110.39 1126 ASP A C 1
ATOM 15955 O O . ASP A 1 1146 ? 11.131 -6.696 18.011 1.00 113.10 1126 ASP A O 1
ATOM 15964 N N . ARG A 1 1147 ? 11.034 -8.488 16.683 1.00 106.22 1127 ARG A N 1
ATOM 15965 C CA . ARG A 1 1147 ? 9.722 -8.079 16.215 1.00 106.96 1127 ARG A CA 1
ATOM 15966 C C . ARG A 1 1147 ? 8.642 -8.350 17.248 1.00 100.16 1127 ARG A C 1
ATOM 15967 O O . ARG A 1 1147 ? 7.524 -7.848 17.098 1.00 103.48 1127 ARG A O 1
ATOM 15988 N N . ALA A 1 1148 ? 8.955 -9.116 18.290 1.00 74.32 1128 ALA A N 1
ATOM 15989 C CA . ALA A 1 1148 ? 8.025 -9.386 19.369 1.00 67.10 1128 ALA A CA 1
ATOM 15990 C C . ALA A 1 1148 ? 8.103 -8.396 20.520 1.00 70.19 1128 ALA A C 1
ATOM 15991 O O . ALA A 1 1148 ? 7.235 -8.451 21.387 1.00 67.47 1128 ALA A O 1
ATOM 15998 N N . VAL A 1 1149 ? 9.119 -7.530 20.593 1.00 84.36 1129 VAL A N 1
ATOM 15999 C CA . VAL A 1 1149 ? 9.061 -6.451 21.579 1.00 88.93 1129 VAL A CA 1
ATOM 16000 C C . VAL A 1 1149 ? 8.207 -5.309 21.054 1.00 98.99 1129 VAL A C 1
ATOM 16001 O O . VAL A 1 1149 ? 7.477 -4.665 21.813 1.00 98.30 1129 VAL A O 1
ATOM 16014 N N . ASP A 1 1150 ? 8.286 -5.051 19.749 1.00 124.56 1130 ASP A N 1
ATOM 16015 C CA . ASP A 1 1150 ? 7.598 -3.909 19.161 1.00 132.54 1130 ASP A CA 1
ATOM 16016 C C . ASP A 1 1150 ? 6.092 -4.026 19.343 1.00 131.67 1130 ASP A C 1
ATOM 16017 O O . ASP A 1 1150 ? 5.457 -3.140 19.923 1.00 136.04 1130 ASP A O 1
ATOM 16026 N N . ARG A 1 1151 ? 5.495 -5.112 18.845 1.00 121.43 1131 ARG A N 1
ATOM 16027 C CA . ARG A 1 1151 ? 4.073 -5.312 19.091 1.00 119.20 1131 ARG A CA 1
ATOM 16028 C C . ARG A 1 1151 ? 3.771 -5.447 20.578 1.00 113.93 1131 ARG A C 1
ATOM 16029 O O . ARG A 1 1151 ? 2.687 -5.059 21.021 1.00 117.55 1131 ARG A O 1
ATOM 16050 N N . LEU A 1 1152 ? 4.716 -5.959 21.369 1.00 90.45 1132 LEU A N 1
ATOM 16051 C CA . LEU A 1 1152 ? 4.415 -6.277 22.759 1.00 83.91 1132 LEU A CA 1
ATOM 16052 C C . LEU A 1 1152 ? 4.544 -5.084 23.691 1.00 84.60 1132 LEU A C 1
ATOM 16053 O O . LEU A 1 1152 ? 3.917 -5.083 24.749 1.00 85.52 1132 LEU A O 1
ATOM 16069 N N . LEU A 1 1153 ? 5.314 -4.061 23.328 1.00 85.70 1133 LEU A N 1
ATOM 16070 C CA . LEU A 1 1153 ? 5.356 -2.871 24.169 1.00 89.26 1133 LEU A CA 1
ATOM 16071 C C . LEU A 1 1153 ? 4.070 -2.074 24.048 1.00 94.05 1133 LEU A C 1
ATOM 16072 O O . LEU A 1 1153 ? 3.634 -1.445 25.018 1.00 95.11 1133 LEU A O 1
ATOM 16088 N N . ALA A 1 1154 ? 3.453 -2.095 22.870 1.00 95.93 1134 ALA A N 1
ATOM 16089 C CA . ALA A 1 1154 ? 2.164 -1.449 22.672 1.00 100.82 1134 ALA A CA 1
ATOM 16090 C C . ALA A 1 1154 ? 1.006 -2.312 23.159 1.00 103.11 1134 ALA A C 1
ATOM 16091 O O . ALA A 1 1154 ? 0.067 -1.798 23.775 1.00 102.53 1134 ALA A O 1
ATOM 16098 N N . GLU A 1 1155 ? 1.051 -3.617 22.898 1.00 115.03 1135 GLU A N 1
ATOM 16099 C CA . GLU A 1 1155 ? -0.093 -4.491 23.124 1.00 114.72 1135 GLU A CA 1
ATOM 16100 C C . GLU A 1 1155 ? -0.089 -5.167 24.491 1.00 112.17 1135 GLU A C 1
ATOM 16101 O O . GLU A 1 1155 ? -0.982 -5.976 24.760 1.00 110.27 1135 GLU A O 1
ATOM 16113 N N . ALA A 1 1156 ? 0.874 -4.866 25.359 1.00 114.32 1136 ALA A N 1
ATOM 16114 C CA . ALA A 1 1156 ? 0.911 -5.481 26.680 1.00 112.02 1136 ALA A CA 1
ATOM 16115 C C . ALA A 1 1156 ? -0.146 -4.861 27.579 1.00 111.52 1136 ALA A C 1
ATOM 16116 O O . ALA A 1 1156 ? -0.263 -3.635 27.666 1.00 119.08 1136 ALA A O 1
ATOM 16123 N N . ALA A 1 1157 ? -0.912 -5.716 28.249 1.00 90.80 1137 ALA A N 1
ATOM 16124 C CA . ALA A 1 1157 ? -2.012 -5.297 29.101 1.00 88.26 1137 ALA A CA 1
ATOM 16125 C C . ALA A 1 1157 ? -1.657 -5.239 30.580 1.00 87.61 1137 ALA A C 1
ATOM 16126 O O . ALA A 1 1157 ? -2.518 -4.872 31.384 1.00 87.56 1137 ALA A O 1
ATOM 16133 N N . ALA A 1 1158 ? -0.415 -5.547 30.963 1.00 91.09 1138 ALA A N 1
ATOM 16134 C CA . ALA A 1 1158 ? -0.069 -5.689 32.374 1.00 90.34 1138 ALA A CA 1
ATOM 16135 C C . ALA A 1 1158 ? 1.412 -6.009 32.544 1.00 89.18 1138 ALA A C 1
ATOM 16136 O O . ALA A 1 1158 ? 2.109 -6.229 31.545 1.00 89.15 1138 ALA A O 1
ATOM 16143 N N . PRO A 1 1159 ? 1.940 -6.030 33.772 1.00 88.53 1139 PRO A N 1
ATOM 16144 C CA . PRO A 1 1159 ? 3.281 -6.585 33.972 1.00 87.25 1139 PRO A CA 1
ATOM 16145 C C . PRO A 1 1159 ? 3.368 -8.025 33.500 1.00 81.93 1139 PRO A C 1
ATOM 16146 O O . PRO A 1 1159 ? 2.466 -8.834 33.722 1.00 80.10 1139 PRO A O 1
ATOM 16157 N N . ILE A 1 1160 ? 4.473 -8.331 32.845 1.00 76.26 1140 ILE A N 1
ATOM 16158 C CA . ILE A 1 1160 ? 4.607 -9.526 32.029 1.00 72.34 1140 ILE A CA 1
ATOM 16159 C C . ILE A 1 1160 ? 5.247 -10.629 32.851 1.00 72.24 1140 ILE A C 1
ATOM 16160 O O . ILE A 1 1160 ? 6.139 -10.384 33.670 1.00 76.51 1140 ILE A O 1
ATOM 16176 N N . VAL A 1 1161 ? 4.794 -11.853 32.610 1.00 71.81 1141 VAL A N 1
ATOM 16177 C CA . VAL A 1 1161 ? 5.441 -13.059 33.097 1.00 70.78 1141 VAL A CA 1
ATOM 16178 C C . VAL A 1 1161 ? 5.567 -13.982 31.901 1.00 69.59 1141 VAL A C 1
ATOM 16179 O O . VAL A 1 1161 ? 4.559 -14.362 31.297 1.00 66.86 1141 VAL A O 1
ATOM 16192 N N . VAL A 1 1162 ? 6.787 -14.292 31.498 1.00 69.37 1142 VAL A N 1
ATOM 16193 C CA . VAL A 1 1162 ? 7.046 -15.100 30.285 1.00 66.05 1142 VAL A CA 1
ATOM 16194 C C . VAL A 1 1162 ? 7.016 -16.570 30.656 1.00 65.19 1142 VAL A C 1
ATOM 16195 O O . VAL A 1 1162 ? 7.543 -16.897 31.682 1.00 67.36 1142 VAL A O 1
ATOM 16208 N N . TYR A 1 1163 ? 6.356 -17.403 29.876 1.00 61.49 1143 TYR A N 1
ATOM 16209 C CA . TYR A 1 1163 ? 6.290 -18.827 30.154 1.00 59.74 1143 TYR A CA 1
ATOM 16210 C C . TYR A 1 1163 ? 6.969 -19.538 28.997 1.00 58.64 1143 TYR A C 1
ATOM 16211 O O . TYR A 1 1163 ? 6.807 -19.148 27.843 1.00 60.73 1143 TYR A O 1
ATOM 16229 N N . GLY A 1 1164 ? 7.740 -20.559 29.291 1.00 55.66 1144 GLY A N 1
ATOM 16230 C CA . GLY A 1 1164 ? 8.399 -21.309 28.244 1.00 54.62 1144 GLY A CA 1
ATOM 16231 C C . GLY A 1 1164 ? 8.275 -22.782 28.538 1.00 55.42 1144 GLY A C 1
ATOM 16232 O O . GLY A 1 1164 ? 8.123 -23.200 29.686 1.00 57.01 1144 GLY A O 1
ATOM 16236 N N . HIS A 1 1165 ? 8.340 -23.570 27.484 1.00 51.09 1145 HIS A N 1
ATOM 16237 C CA . HIS A 1 1165 ? 8.146 -25.005 27.584 1.00 53.30 1145 HIS A CA 1
ATOM 16238 C C . HIS A 1 1165 ? 9.108 -25.614 26.583 1.00 52.72 1145 HIS A C 1
ATOM 16239 O O . HIS A 1 1165 ? 9.322 -25.024 25.526 1.00 53.58 1145 HIS A O 1
ATOM 16253 N N . CYS A 1 1166 ? 9.740 -26.738 26.919 1.00 58.21 1146 CYS A N 1
ATOM 16254 C CA . CYS A 1 1166 ? 10.701 -27.401 26.001 1.00 60.20 1146 CYS A CA 1
ATOM 16255 C C . CYS A 1 1166 ? 11.675 -26.345 25.458 1.00 60.85 1146 CYS A C 1
ATOM 16256 O O . CYS A 1 1166 ? 12.285 -25.614 26.252 1.00 64.10 1146 CYS A O 1
ATOM 16264 N N . ALA A 1 1167 ? 11.851 -26.237 24.141 1.00 52.12 1147 ALA A N 1
ATOM 16265 C CA . ALA A 1 1167 ? 12.825 -25.357 23.535 1.00 51.29 1147 ALA A CA 1
ATOM 16266 C C . ALA A 1 1167 ? 12.404 -23.910 23.561 1.00 51.46 1147 ALA A C 1
ATOM 16267 O O . ALA A 1 1167 ? 13.204 -23.042 23.192 1.00 53.60 1147 ALA A O 1
ATOM 16274 N N . GLY A 1 1168 ? 11.162 -23.626 23.931 1.00 47.99 1148 GLY A N 1
ATOM 16275 C CA . GLY A 1 1168 ? 10.747 -22.244 24.012 1.00 48.06 1148 GLY A CA 1
ATOM 16276 C C . GLY A 1 1168 ? 11.481 -21.472 25.083 1.00 52.24 1148 GLY A C 1
ATOM 16277 O O . GLY A 1 1168 ? 11.547 -20.242 25.018 1.00 53.94 1148 GLY A O 1
ATOM 16281 N N . ASN A 1 1169 ? 12.054 -22.173 26.057 1.00 60.42 1149 ASN A N 1
ATOM 16282 C CA . ASN A 1 1169 ? 12.763 -21.527 27.151 1.00 63.38 1149 ASN A CA 1
ATOM 16283 C C . ASN A 1 1169 ? 13.962 -20.721 26.665 1.00 64.84 1149 ASN A C 1
ATOM 16284 O O . ASN A 1 1169 ? 14.358 -19.742 27.315 1.00 67.39 1149 ASN A O 1
ATOM 16295 N N . ALA A 1 1170 ? 14.535 -21.107 25.528 1.00 62.68 1150 ALA A N 1
ATOM 16296 C CA . ALA A 1 1170 ? 15.548 -20.284 24.890 1.00 66.38 1150 ALA A CA 1
ATOM 16297 C C . ALA A 1 1170 ? 14.998 -18.925 24.521 1.00 68.82 1150 ALA A C 1
ATOM 16298 O O . ALA A 1 1170 ? 15.514 -17.890 24.954 1.00 71.72 1150 ALA A O 1
ATOM 16305 N N . LEU A 1 1171 ? 13.981 -18.886 23.662 1.00 68.04 1151 LEU A N 1
ATOM 16306 C CA . LEU A 1 1171 ? 13.349 -17.635 23.278 1.00 70.70 1151 LEU A CA 1
ATOM 16307 C C . LEU A 1 1171 ? 12.731 -16.919 24.472 1.00 71.78 1151 LEU A C 1
ATOM 16308 O O . LEU A 1 1171 ? 12.505 -15.703 24.410 1.00 72.71 1151 LEU A O 1
ATOM 16324 N N . ALA A 1 1172 ? 12.451 -17.639 25.559 1.00 72.92 1152 ALA A N 1
ATOM 16325 C CA . ALA A 1 1172 ? 11.898 -17.044 26.767 1.00 72.87 1152 ALA A CA 1
ATOM 16326 C C . ALA A 1 1172 ? 12.924 -16.175 27.480 1.00 75.58 1152 ALA A C 1
ATOM 16327 O O . ALA A 1 1172 ? 12.679 -14.994 27.745 1.00 81.27 1152 ALA A O 1
ATOM 16334 N N . VAL A 1 1173 ? 14.076 -16.751 27.820 1.00 67.93 1153 VAL A N 1
ATOM 16335 C CA . VAL A 1 1173 ? 15.096 -15.988 28.533 1.00 69.29 1153 VAL A CA 1
ATOM 16336 C C . VAL A 1 1173 ? 15.603 -14.847 27.660 1.00 70.80 1153 VAL A C 1
ATOM 16337 O O . VAL A 1 1173 ? 15.882 -13.746 28.147 1.00 74.14 1153 VAL A O 1
ATOM 16350 N N . ALA A 1 1174 ? 15.757 -15.099 26.362 1.00 69.88 1154 ALA A N 1
ATOM 16351 C CA . ALA A 1 1174 ? 16.140 -14.040 25.442 1.00 72.62 1154 ALA A CA 1
ATOM 16352 C C . ALA A 1 1174 ? 15.094 -12.940 25.383 1.00 75.01 1154 ALA A C 1
ATOM 16353 O O . ALA A 1 1174 ? 15.414 -11.815 24.987 1.00 76.36 1154 ALA A O 1
ATOM 16360 N N . LEU A 1 1175 ? 13.853 -13.242 25.767 1.00 80.83 1155 LEU A N 1
ATOM 16361 C CA . LEU A 1 1175 ? 12.794 -12.243 25.789 1.00 83.96 1155 LEU A CA 1
ATOM 16362 C C . LEU A 1 1175 ? 12.882 -11.377 27.034 1.00 84.87 1155 LEU A C 1
ATOM 16363 O O . LEU A 1 1175 ? 12.935 -10.147 26.933 1.00 91.19 1155 LEU A O 1
ATOM 16379 N N . VAL A 1 1176 ? 12.802 -12.003 28.216 1.00 68.90 1156 VAL A N 1
ATOM 16380 C CA . VAL A 1 1176 ? 12.890 -11.266 29.479 1.00 69.53 1156 VAL A CA 1
ATOM 16381 C C . VAL A 1 1176 ? 14.111 -10.351 29.465 1.00 73.37 1156 VAL A C 1
ATOM 16382 O O . VAL A 1 1176 ? 14.068 -9.214 29.948 1.00 75.15 1156 VAL A O 1
ATOM 16395 N N . ARG A 1 1177 ? 15.215 -10.843 28.899 1.00 83.75 1157 ARG A N 1
ATOM 16396 C CA . ARG A 1 1177 ? 16.464 -10.096 28.864 1.00 85.60 1157 ARG A CA 1
ATOM 16397 C C . ARG A 1 1177 ? 16.341 -8.840 28.019 1.00 87.17 1157 ARG A C 1
ATOM 16398 O O . ARG A 1 1177 ? 16.635 -7.732 28.482 1.00 90.23 1157 ARG A O 1
ATOM 16419 N N . ARG A 1 1178 ? 15.883 -8.991 26.784 1.00 85.65 1158 ARG A N 1
ATOM 16420 C CA . ARG A 1 1178 ? 15.787 -7.875 25.811 1.00 89.90 1158 ARG A CA 1
ATOM 16421 C C . ARG A 1 1178 ? 14.666 -6.913 26.158 1.00 94.52 1158 ARG A C 1
ATOM 16422 O O . ARG A 1 1178 ? 14.610 -5.891 25.523 1.00 98.61 1158 ARG A O 1
ATOM 16426 N N . LEU A 1 1179 ? 13.764 -7.291 27.044 1.00 95.35 1159 LEU A N 1
ATOM 16427 C CA . LEU A 1 1179 ? 12.654 -6.472 27.560 1.00 97.58 1159 LEU A CA 1
ATOM 16428 C C . LEU A 1 1179 ? 13.262 -5.645 28.676 1.00 101.67 1159 LEU A C 1
ATOM 16429 O O . LEU A 1 1179 ? 13.249 -4.420 28.604 1.00 104.83 1159 LEU A O 1
ATOM 16445 N N . ALA A 1 1180 ? 13.864 -6.333 29.632 1.00 101.06 1160 ALA A N 1
ATOM 16446 C CA . ALA A 1 1180 ? 14.481 -5.695 30.806 1.00 103.93 1160 ALA A CA 1
ATOM 16447 C C . ALA A 1 1180 ? 15.310 -4.505 30.339 1.00 107.20 1160 ALA A C 1
ATOM 16448 O O . ALA A 1 1180 ? 15.244 -3.466 30.963 1.00 112.01 1160 ALA A O 1
ATOM 16455 N N . GLY A 1 1181 ? 16.017 -4.628 29.231 1.00 98.08 1161 GLY A N 1
ATOM 16456 C CA . GLY A 1 1181 ? 16.815 -3.528 28.732 1.00 100.48 1161 GLY A CA 1
ATOM 16457 C C . GLY A 1 1181 ? 16.013 -2.479 27.997 1.00 104.53 1161 GLY A C 1
ATOM 16458 O O . GLY A 1 1181 ? 16.486 -1.350 27.840 1.00 107.09 1161 GLY A O 1
ATOM 16462 N N . ALA A 1 1182 ? 14.810 -2.826 27.551 1.00 120.32 1162 ALA A N 1
ATOM 16463 C CA . ALA A 1 1182 ? 13.983 -1.934 26.755 1.00 123.00 1162 ALA A CA 1
ATOM 16464 C C . ALA A 1 1182 ? 13.144 -0.992 27.604 1.00 123.24 1162 ALA A C 1
ATOM 16465 O O . ALA A 1 1182 ? 12.341 -0.234 27.050 1.00 126.76 1162 ALA A O 1
ATOM 16472 N N . GLY A 1 1183 ? 13.302 -1.019 28.923 1.00 105.89 1163 GLY A N 1
ATOM 16473 C CA . GLY A 1 1183 ? 12.476 -0.208 29.787 1.00 105.72 1163 GLY A CA 1
ATOM 16474 C C . GLY A 1 1183 ? 11.088 -0.790 29.923 1.00 104.22 1163 GLY A C 1
ATOM 16475 O O . GLY A 1 1183 ? 10.089 -0.073 29.803 1.00 103.39 1163 GLY A O 1
ATOM 16479 N N . ALA A 1 1184 ? 11.002 -2.110 30.101 1.00 112.73 1164 ALA A N 1
ATOM 16480 C CA . ALA A 1 1184 ? 9.740 -2.885 30.133 1.00 109.60 1164 ALA A CA 1
ATOM 16481 C C . ALA A 1 1184 ? 9.517 -3.510 31.503 1.00 107.66 1164 ALA A C 1
ATOM 16482 O O . ALA A 1 1184 ? 10.491 -3.812 32.170 1.00 109.66 1164 ALA A O 1
ATOM 16489 N N . ASN A 1 1185 ? 8.260 -3.786 31.830 1.00 97.03 1165 ASN A N 1
ATOM 16490 C CA . ASN A 1 1185 ? 7.813 -4.210 33.174 1.00 96.17 1165 ASN A CA 1
ATOM 16491 C C . ASN A 1 1185 ? 7.911 -5.710 33.424 1.00 96.50 1165 ASN A C 1
ATOM 16492 O O . ASN A 1 1185 ? 7.101 -6.202 34.161 1.00 97.02 1165 ASN A O 1
ATOM 16503 N N . VAL A 1 1186 ? 8.879 -6.421 32.885 1.00 104.63 1166 VAL A N 1
ATOM 16504 C CA . VAL A 1 1186 ? 8.957 -7.866 33.119 1.00 103.91 1166 VAL A CA 1
ATOM 16505 C C . VAL A 1 1186 ? 9.257 -8.146 34.584 1.00 102.91 1166 VAL A C 1
ATOM 16506 O O . VAL A 1 1186 ? 10.277 -7.698 35.118 1.00 107.72 1166 VAL A O 1
ATOM 16519 N N . ILE A 1 1187 ? 8.365 -8.900 35.234 1.00 87.53 1167 ILE A N 1
ATOM 16520 C CA . ILE A 1 1187 ? 8.506 -9.242 36.643 1.00 88.11 1167 ILE A CA 1
ATOM 16521 C C . ILE A 1 1187 ? 8.965 -10.673 36.877 1.00 86.72 1167 ILE A C 1
ATOM 16522 O O . ILE A 1 1187 ? 9.185 -11.047 38.036 1.00 89.21 1167 ILE A O 1
ATOM 16538 N N . GLY A 1 1188 ? 9.112 -11.489 35.842 1.00 82.50 1168 GLY A N 1
ATOM 16539 C CA . GLY A 1 1188 ? 9.479 -12.864 36.108 1.00 80.69 1168 GLY A CA 1
ATOM 16540 C C . GLY A 1 1188 ? 9.448 -13.761 34.893 1.00 77.75 1168 GLY A C 1
ATOM 16541 O O . GLY A 1 1188 ? 9.154 -13.341 33.770 1.00 74.92 1168 GLY A O 1
ATOM 16545 N N . LEU A 1 1189 ? 9.759 -15.029 35.163 1.00 81.58 1169 LEU A N 1
ATOM 16546 C CA . LEU A 1 1189 ? 9.896 -16.066 34.154 1.00 78.57 1169 LEU A CA 1
ATOM 16547 C C . LEU A 1 1189 ? 9.452 -17.397 34.736 1.00 75.81 1169 LEU A C 1
ATOM 16548 O O . LEU A 1 1189 ? 9.729 -17.695 35.900 1.00 78.07 1169 LEU A O 1
ATOM 16564 N N . ALA A 1 1190 ? 8.768 -18.190 33.914 1.00 68.61 1170 ALA A N 1
ATOM 16565 C CA . ALA A 1 1190 ? 8.380 -19.547 34.262 1.00 65.63 1170 ALA A CA 1
ATOM 16566 C C . ALA A 1 1190 ? 8.941 -20.505 33.224 1.00 61.66 1170 ALA A C 1
ATOM 16567 O O . ALA A 1 1190 ? 8.855 -20.248 32.020 1.00 60.43 1170 ALA A O 1
ATOM 16574 N N . ILE A 1 1191 ? 9.510 -21.607 33.703 1.00 54.37 1171 ILE A N 1
ATOM 16575 C CA . ILE A 1 1191 ? 10.248 -22.550 32.874 1.00 52.59 1171 ILE A CA 1
ATOM 16576 C C . ILE A 1 1191 ? 9.579 -23.907 32.991 1.00 51.40 1171 ILE A C 1
ATOM 16577 O O . ILE A 1 1191 ? 9.667 -24.560 34.038 1.00 52.46 1171 ILE A O 1
ATOM 16593 N N . GLY A 1 1192 ? 8.927 -24.340 31.916 1.00 53.89 1172 GLY A N 1
ATOM 16594 C CA . GLY A 1 1192 ? 8.376 -25.673 31.857 1.00 52.77 1172 GLY A CA 1
ATOM 16595 C C . GLY A 1 1192 ? 9.299 -26.665 31.175 1.00 50.89 1172 GLY A C 1
ATOM 16596 O O . GLY A 1 1192 ? 10.047 -26.321 30.267 1.00 55.08 1172 GLY A O 1
ATOM 16600 N N . GLY A 1 1193 ? 9.210 -27.913 31.625 1.00 47.35 1173 GLY A N 1
ATOM 16601 C CA . GLY A 1 1193 ? 9.758 -29.054 30.921 1.00 50.89 1173 GLY A CA 1
ATOM 16602 C C . GLY A 1 1193 ? 11.200 -28.962 30.476 1.00 52.97 1173 GLY A C 1
ATOM 16603 O O . GLY A 1 1193 ? 11.555 -29.534 29.442 1.00 52.02 1173 GLY A O 1
ATOM 16607 N N . MET A 1 1194 ? 12.039 -28.255 31.227 1.00 58.45 1174 MET A N 1
ATOM 16608 C CA . MET A 1 1194 ? 13.444 -28.149 30.867 1.00 60.99 1174 MET A CA 1
ATOM 16609 C C . MET A 1 1194 ? 14.316 -28.048 32.102 1.00 61.24 1174 MET A C 1
ATOM 16610 O O . MET A 1 1194 ? 13.971 -27.375 33.076 1.00 63.72 1174 MET A O 1
ATOM 16624 N N . LEU A 1 1195 ? 15.455 -28.721 32.028 1.00 59.28 1175 LEU A N 1
ATOM 16625 C CA . LEU A 1 1195 ? 16.569 -28.519 32.931 1.00 60.64 1175 LEU A CA 1
ATOM 16626 C C . LEU A 1 1195 ? 17.785 -28.159 32.096 1.00 58.47 1175 LEU A C 1
ATOM 16627 O O . LEU A 1 1195 ? 17.950 -28.667 30.984 1.00 59.03 1175 LEU A O 1
ATOM 16643 N N . LEU A 1 1196 ? 18.627 -27.277 32.621 1.00 55.94 1176 LEU A N 1
ATOM 16644 C CA . LEU A 1 1196 ? 19.860 -26.954 31.927 1.00 56.38 1176 LEU A CA 1
ATOM 16645 C C . LEU A 1 1196 ? 20.722 -28.198 31.791 1.00 57.45 1176 LEU A C 1
ATOM 16646 O O . LEU A 1 1196 ? 20.678 -29.111 32.619 1.00 58.17 1176 LEU A O 1
ATOM 16662 N N . ASP A 1 1197 ? 21.509 -28.226 30.726 1.00 68.12 1177 ASP A N 1
ATOM 16663 C CA . ASP A 1 1197 ? 22.312 -29.381 30.371 1.00 71.89 1177 ASP A CA 1
ATOM 16664 C C . ASP A 1 1197 ? 23.737 -29.144 30.841 1.00 78.57 1177 ASP A C 1
ATOM 16665 O O . ASP A 1 1197 ? 24.246 -28.021 30.771 1.00 77.06 1177 ASP A O 1
ATOM 16674 N N . GLU A 1 1198 ? 24.370 -30.205 31.337 1.00 98.45 1178 GLU A N 1
ATOM 16675 C CA . GLU A 1 1198 ? 25.732 -30.085 31.843 1.00 104.68 1178 GLU A CA 1
ATOM 16676 C C . GLU A 1 1198 ? 26.674 -29.659 30.731 1.00 102.58 1178 GLU A C 1
ATOM 16677 O O . GLU A 1 1198 ? 27.322 -28.609 30.814 1.00 104.10 1178 GLU A O 1
ATOM 16689 N N . ASP A 1 1199 ? 26.747 -30.457 29.672 1.00 91.49 1179 ASP A N 1
ATOM 16690 C CA . ASP A 1 1199 ? 27.536 -30.126 28.495 1.00 88.80 1179 ASP A CA 1
ATOM 16691 C C . ASP A 1 1199 ? 26.547 -29.644 27.444 1.00 81.91 1179 ASP A C 1
ATOM 16692 O O . ASP A 1 1199 ? 25.832 -30.446 26.836 1.00 81.27 1179 ASP A O 1
ATOM 16701 N N . ALA A 1 1200 ? 26.516 -28.331 27.229 1.00 60.25 1180 ALA A N 1
ATOM 16702 C CA . ALA A 1 1200 ? 25.698 -27.767 26.169 1.00 55.88 1180 ALA A CA 1
ATOM 16703 C C . ALA A 1 1200 ? 26.336 -27.977 24.808 1.00 58.05 1180 ALA A C 1
ATOM 16704 O O . ALA A 1 1200 ? 25.633 -28.061 23.797 1.00 53.08 1180 ALA A O 1
ATOM 16711 N N . ASP A 1 1201 ? 27.665 -28.022 24.766 1.00 89.61 1181 ASP A N 1
ATOM 16712 C CA . ASP A 1 1201 ? 28.370 -28.249 23.515 1.00 93.09 1181 ASP A CA 1
ATOM 16713 C C . ASP A 1 1201 ? 28.000 -29.595 22.904 1.00 86.27 1181 ASP A C 1
ATOM 16714 O O . ASP A 1 1201 ? 28.021 -29.746 21.678 1.00 91.17 1181 ASP A O 1
ATOM 16723 N N . ALA A 1 1202 ? 27.659 -30.578 23.740 1.00 59.10 1182 ALA A N 1
ATOM 16724 C CA . ALA A 1 1202 ? 27.376 -31.926 23.264 1.00 54.41 1182 ALA A CA 1
ATOM 16725 C C . ALA A 1 1202 ? 25.951 -32.102 22.759 1.00 55.14 1182 ALA A C 1
ATOM 16726 O O . ALA A 1 1202 ? 25.744 -32.786 21.751 1.00 53.83 1182 ALA A O 1
ATOM 16733 N N . VAL A 1 1203 ? 24.954 -31.560 23.465 1.00 65.03 1183 VAL A N 1
ATOM 16734 C CA . VAL A 1 1203 ? 23.587 -31.615 22.951 1.00 64.90 1183 VAL A CA 1
ATOM 16735 C C . VAL A 1 1203 ? 23.534 -31.002 21.564 1.00 60.40 1183 VAL A C 1
ATOM 16736 O O . VAL A 1 1203 ? 22.942 -31.565 20.640 1.00 60.36 1183 VAL A O 1
ATOM 16749 N N . LEU A 1 1204 ? 24.215 -29.875 21.382 1.00 51.62 1184 LEU A N 1
ATOM 16750 C CA . LEU A 1 1204 ? 24.208 -29.200 20.097 1.00 47.55 1184 LEU A CA 1
ATOM 16751 C C . LEU A 1 1204 ? 24.836 -30.052 19.013 1.00 49.52 1184 LEU A C 1
ATOM 16752 O O . LEU A 1 1204 ? 24.400 -30.007 17.858 1.00 48.62 1184 LEU A O 1
ATOM 16768 N N . ASP A 1 1205 ? 25.851 -30.830 19.360 1.00 55.53 1185 ASP A N 1
ATOM 16769 C CA . ASP A 1 1205 ? 26.416 -31.759 18.402 1.00 59.06 1185 ASP A CA 1
ATOM 16770 C C . ASP A 1 1205 ? 25.552 -33.001 18.253 1.00 61.64 1185 ASP A C 1
ATOM 16771 O O . ASP A 1 1205 ? 25.620 -33.663 17.214 1.00 62.63 1185 ASP A O 1
ATOM 16780 N N . GLU A 1 1206 ? 24.743 -33.329 19.263 1.00 73.31 1186 GLU A N 1
ATOM 16781 C CA . GLU A 1 1206 ? 23.821 -34.450 19.139 1.00 75.95 1186 GLU A CA 1
ATOM 16782 C C . GLU A 1 1206 ? 22.609 -34.070 18.300 1.00 70.56 1186 GLU A C 1
ATOM 16783 O O . GLU A 1 1206 ? 22.143 -34.867 17.480 1.00 69.76 1186 GLU A O 1
ATOM 16795 N N . VAL A 1 1207 ? 22.086 -32.859 18.496 1.00 57.72 1187 VAL A N 1
ATOM 16796 C CA . VAL A 1 1207 ? 20.873 -32.445 17.799 1.00 51.75 1187 VAL A CA 1
ATOM 16797 C C . VAL A 1 1207 ? 21.147 -32.306 16.311 1.00 49.16 1187 VAL A C 1
ATOM 16798 O O . VAL A 1 1207 ? 20.395 -32.817 15.475 1.00 48.52 1187 VAL A O 1
ATOM 16811 N N . GLY A 1 1208 ? 22.225 -31.610 15.955 1.00 52.46 1188 GLY A N 1
ATOM 16812 C CA . GLY A 1 1208 ? 22.586 -31.461 14.558 1.00 51.77 1188 GLY A CA 1
ATOM 16813 C C . GLY A 1 1208 ? 22.879 -32.767 13.849 1.00 48.42 1188 GLY A C 1
ATOM 16814 O O . GLY A 1 1208 ? 22.949 -32.779 12.615 1.00 48.40 1188 GLY A O 1
ATOM 16818 N N . ALA A 1 1209 ? 23.053 -33.855 14.593 1.00 42.60 1189 ALA A N 1
ATOM 16819 C CA . ALA A 1 1209 ? 23.356 -35.160 14.043 1.00 45.07 1189 ALA A CA 1
ATOM 16820 C C . ALA A 1 1209 ? 22.124 -36.034 13.863 1.00 47.57 1189 ALA A C 1
ATOM 16821 O O . ALA A 1 1209 ? 22.245 -37.137 13.323 1.00 44.76 1189 ALA A O 1
ATOM 16828 N N . ARG A 1 1210 ? 20.951 -35.574 14.298 1.00 60.30 1190 ARG A N 1
ATOM 16829 C CA . ARG A 1 1210 ? 19.699 -36.290 14.118 1.00 59.99 1190 ARG A CA 1
ATOM 16830 C C . ARG A 1 1210 ? 18.792 -35.547 13.154 1.00 54.66 1190 ARG A C 1
ATOM 16831 O O . ARG A 1 1210 ? 18.844 -34.323 13.040 1.00 52.44 1190 ARG A O 1
ATOM 16852 N N . SER A 1 1211 ? 17.957 -36.312 12.465 1.00 50.47 1191 SER A N 1
ATOM 16853 C CA . SER A 1 1211 ? 16.897 -35.759 11.645 1.00 50.65 1191 SER A CA 1
ATOM 16854 C C . SER A 1 1211 ? 15.728 -35.301 12.501 1.00 48.02 1191 SER A C 1
ATOM 16855 O O . SER A 1 1211 ? 15.439 -35.874 13.554 1.00 48.66 1191 SER A O 1
ATOM 16863 N N . GLY A 1 1212 ? 15.068 -34.239 12.043 1.00 41.75 1192 GLY A N 1
ATOM 16864 C CA . GLY A 1 1212 ? 13.831 -33.817 12.674 1.00 41.71 1192 GLY A CA 1
ATOM 16865 C C . GLY A 1 1212 ? 12.822 -34.941 12.745 1.00 39.71 1192 GLY A C 1
ATOM 16866 O O . GLY A 1 1212 ? 12.121 -35.104 13.744 1.00 39.04 1192 GLY A O 1
ATOM 16870 N N . GLU A 1 1213 ? 12.729 -35.720 11.670 1.00 41.65 1193 GLU A N 1
ATOM 16871 C CA . GLU A 1 1213 ? 11.917 -36.929 11.659 1.00 43.78 1193 GLU A CA 1
ATOM 16872 C C . GLU A 1 1213 ? 12.269 -37.880 12.796 1.00 43.57 1193 GLU A C 1
ATOM 16873 O O . GLU A 1 1213 ? 11.403 -38.622 13.270 1.00 43.81 1193 GLU A O 1
ATOM 16885 N N . ASN A 1 1214 ? 13.524 -37.880 13.247 1.00 48.56 1194 ASN A N 1
ATOM 16886 C CA . ASN A 1 1214 ? 13.912 -38.739 14.360 1.00 53.10 1194 ASN A CA 1
ATOM 16887 C C . ASN A 1 1214 ? 13.544 -38.098 15.687 1.00 55.28 1194 ASN A C 1
ATOM 16888 O O . ASN A 1 1214 ? 13.077 -38.785 16.603 1.00 53.01 1194 ASN A O 1
ATOM 16899 N N . ILE A 1 1215 ? 13.773 -36.793 15.812 1.00 53.59 1195 ILE A N 1
ATOM 16900 C CA . ILE A 1 1215 ? 13.431 -36.082 17.037 1.00 50.94 1195 ILE A CA 1
ATOM 16901 C C . ILE A 1 1215 ? 11.945 -36.236 17.325 1.00 50.91 1195 ILE A C 1
ATOM 16902 O O . ILE A 1 1215 ? 11.538 -36.520 18.456 1.00 54.04 1195 ILE A O 1
ATOM 16918 N N . VAL A 1 1216 ? 11.115 -36.061 16.299 1.00 44.63 1196 VAL A N 1
ATOM 16919 C CA . VAL A 1 1216 ? 9.674 -36.050 16.512 1.00 46.28 1196 VAL A CA 1
ATOM 16920 C C . VAL A 1 1216 ? 9.170 -37.443 16.867 1.00 48.58 1196 VAL A C 1
ATOM 16921 O O . VAL A 1 1216 ? 8.329 -37.598 17.760 1.00 51.35 1196 VAL A O 1
ATOM 16934 N N . ASP A 1 1217 ? 9.648 -38.475 16.163 1.00 52.56 1197 ASP A N 1
ATOM 16935 C CA . ASP A 1 1217 ? 9.252 -39.842 16.481 1.00 57.31 1197 ASP A CA 1
ATOM 16936 C C . ASP A 1 1217 ? 9.566 -40.200 17.924 1.00 57.94 1197 ASP A C 1
ATOM 16937 O O . ASP A 1 1217 ? 8.885 -41.046 18.513 1.00 60.23 1197 ASP A O 1
ATOM 16946 N N . PHE A 1 1218 ? 10.581 -39.570 18.513 1.00 57.85 1198 PHE A N 1
ATOM 16947 C CA . PHE A 1 1218 ? 10.867 -39.805 19.919 1.00 56.16 1198 PHE A CA 1
ATOM 16948 C C . PHE A 1 1218 ? 9.913 -39.032 20.813 1.00 52.65 1198 PHE A C 1
ATOM 16949 O O . PHE A 1 1218 ? 9.470 -39.545 21.845 1.00 56.26 1198 PHE A O 1
ATOM 16966 N N . LEU A 1 1219 ? 9.591 -37.797 20.436 1.00 42.14 1199 LEU A N 1
ATOM 16967 C CA . LEU A 1 1219 ? 8.629 -37.024 21.205 1.00 40.98 1199 LEU A CA 1
ATOM 16968 C C . LEU A 1 1219 ? 7.253 -37.666 21.169 1.00 42.10 1199 LEU A C 1
ATOM 16969 O O . LEU A 1 1219 ? 6.493 -37.571 22.138 1.00 42.34 1199 LEU A O 1
ATOM 16985 N N . ARG A 1 1220 ? 6.920 -38.320 20.060 1.00 49.33 1200 ARG A N 1
ATOM 16986 C CA . ARG A 1 1220 ? 5.648 -39.017 19.944 1.00 54.30 1200 ARG A CA 1
ATOM 16987 C C . ARG A 1 1220 ? 5.561 -40.229 20.858 1.00 58.06 1200 ARG A C 1
ATOM 16988 O O . ARG A 1 1220 ? 4.458 -40.612 21.261 1.00 59.91 1200 ARG A O 1
ATOM 17009 N N . GLN A 1 1221 ? 6.692 -40.838 21.206 1.00 61.26 1201 GLN A N 1
ATOM 17010 C CA . GLN A 1 1221 ? 6.651 -41.983 22.103 1.00 64.23 1201 GLN A CA 1
ATOM 17011 C C . GLN A 1 1221 ? 6.547 -41.579 23.563 1.00 62.41 1201 GLN A C 1
ATOM 17012 O O . GLN A 1 1221 ? 6.198 -42.423 24.395 1.00 64.50 1201 GLN A O 1
ATOM 17026 N N . ILE A 1 1222 ? 6.839 -40.321 23.891 1.00 54.75 1202 ILE A N 1
ATOM 17027 C CA . ILE A 1 1222 ? 6.569 -39.781 25.217 1.00 53.42 1202 ILE A CA 1
ATOM 17028 C C . ILE A 1 1222 ? 5.243 -39.029 25.251 1.00 53.71 1202 ILE A C 1
ATOM 17029 O O . ILE A 1 1222 ? 4.949 -38.343 26.233 1.00 58.80 1202 ILE A O 1
ATOM 17045 N N . GLY A 1 1223 ? 4.453 -39.118 24.186 1.00 51.45 1203 GLY A N 1
ATOM 17046 C CA . GLY A 1 1223 ? 3.087 -38.654 24.191 1.00 50.59 1203 GLY A CA 1
ATOM 17047 C C . GLY A 1 1223 ? 2.836 -37.319 23.539 1.00 49.33 1203 GLY A C 1
ATOM 17048 O O . GLY A 1 1223 ? 1.777 -36.731 23.777 1.00 52.77 1203 GLY A O 1
ATOM 17052 N N . GLY A 1 1224 ? 3.761 -36.824 22.736 1.00 49.47 1204 GLY A N 1
ATOM 17053 C CA . GLY A 1 1224 ? 3.523 -35.613 21.992 1.00 48.07 1204 GLY A CA 1
ATOM 17054 C C . GLY A 1 1224 ? 2.900 -35.865 20.651 1.00 47.87 1204 GLY A C 1
ATOM 17055 O O . GLY A 1 1224 ? 3.004 -36.958 20.104 1.00 49.19 1204 GLY A O 1
ATOM 17059 N N . PHE A 1 1225 ? 2.275 -34.809 20.134 1.00 43.13 1205 PHE A N 1
ATOM 17060 C CA . PHE A 1 1225 ? 1.692 -34.788 18.795 1.00 42.16 1205 PHE A CA 1
ATOM 17061 C C . PHE A 1 1225 ? 0.854 -36.035 18.534 1.00 48.08 1205 PHE A C 1
ATOM 17062 O O . PHE A 1 1225 ? 0.866 -36.601 17.441 1.00 44.04 1205 PHE A O 1
ATOM 17079 N N . LYS A 1 1226 ? 0.119 -36.471 19.556 1.00 68.52 1206 LYS A N 1
ATOM 17080 C CA . LYS A 1 1226 ? -0.685 -37.675 19.425 1.00 72.90 1206 LYS A CA 1
ATOM 17081 C C . LYS A 1 1226 ? -1.905 -37.451 18.547 1.00 70.82 1206 LYS A C 1
ATOM 17082 O O . LYS A 1 1226 ? -2.539 -38.427 18.134 1.00 74.00 1206 LYS A O 1
ATOM 17090 N N . ASP A 1 1227 ? -2.240 -36.195 18.259 1.00 57.49 1207 ASP A N 1
ATOM 17091 C CA . ASP A 1 1227 ? -3.430 -35.827 17.511 1.00 55.86 1207 ASP A CA 1
ATOM 17092 C C . ASP A 1 1227 ? -3.158 -35.603 16.028 1.00 54.47 1207 ASP A C 1
ATOM 17093 O O . ASP A 1 1227 ? -4.059 -35.155 15.313 1.00 57.38 1207 ASP A O 1
ATOM 17102 N N . VAL A 1 1228 ? -1.950 -35.894 15.550 1.00 53.71 1208 VAL A N 1
ATOM 17103 C CA . VAL A 1 1228 ? -1.560 -35.619 14.172 1.00 51.49 1208 VAL A CA 1
ATOM 17104 C C . VAL A 1 1228 ? -1.622 -36.940 13.423 1.00 51.65 1208 VAL A C 1
ATOM 17105 O O . VAL A 1 1228 ? -0.755 -37.803 13.589 1.00 49.71 1208 VAL A O 1
ATOM 17118 N N . LEU A 1 1229 ? -2.645 -37.083 12.590 1.00 51.03 1209 LEU A N 1
ATOM 17119 C CA . LEU A 1 1229 ? -2.968 -38.343 11.944 1.00 49.92 1209 LEU A CA 1
ATOM 17120 C C . LEU A 1 1229 ? -2.579 -38.454 10.475 1.00 49.75 1209 LEU A C 1
ATOM 17121 O O . LEU A 1 1229 ? -2.785 -39.524 9.896 1.00 48.10 1209 LEU A O 1
ATOM 17137 N N . ASP A 1 1230 ? -2.041 -37.406 9.850 1.00 60.76 1210 ASP A N 1
ATOM 17138 C CA . ASP A 1 1230 ? -1.610 -37.486 8.460 1.00 65.90 1210 ASP A CA 1
ATOM 17139 C C . ASP A 1 1230 ? -0.120 -37.204 8.343 1.00 64.16 1210 ASP A C 1
ATOM 17140 O O . ASP A 1 1230 ? 0.443 -36.391 9.080 1.00 67.02 1210 ASP A O 1
ATOM 17149 N N . ALA A 1 1231 ? 0.511 -37.905 7.400 1.00 52.98 1211 ALA A N 1
ATOM 17150 C CA . ALA A 1 1231 ? 1.952 -37.807 7.216 1.00 49.18 1211 ALA A CA 1
ATOM 17151 C C . ALA A 1 1231 ? 2.374 -36.437 6.716 1.00 47.24 1211 ALA A C 1
ATOM 17152 O O . ALA A 1 1231 ? 3.511 -36.016 6.955 1.00 48.64 1211 ALA A O 1
ATOM 17159 N N . GLY A 1 1232 ? 1.488 -35.736 6.013 1.00 43.83 1212 GLY A N 1
ATOM 17160 C CA . GLY A 1 1232 ? 1.856 -34.448 5.455 1.00 44.52 1212 GLY A CA 1
ATOM 17161 C C . GLY A 1 1232 ? 2.148 -33.411 6.516 1.00 45.57 1212 GLY A C 1
ATOM 17162 O O . GLY A 1 1232 ? 3.133 -32.675 6.420 1.00 44.74 1212 GLY A O 1
ATOM 17166 N N . THR A 1 1233 ? 1.300 -33.333 7.537 1.00 55.91 1213 THR A N 1
ATOM 17167 C CA . THR A 1 1233 ? 1.512 -32.355 8.592 1.00 57.64 1213 THR A CA 1
ATOM 17168 C C . THR A 1 1233 ? 2.544 -32.832 9.596 1.00 52.23 1213 THR A C 1
ATOM 17169 O O . THR A 1 1233 ? 3.192 -32.009 10.250 1.00 55.18 1213 THR A O 1
ATOM 17180 N N . LEU A 1 1234 ? 2.705 -34.145 9.739 1.00 40.72 1214 LEU A N 1
ATOM 17181 C CA . LEU A 1 1234 ? 3.769 -34.661 10.585 1.00 39.94 1214 LEU A CA 1
ATOM 17182 C C . LEU A 1 1234 ? 5.130 -34.317 10.007 1.00 37.94 1214 LEU A C 1
ATOM 17183 O O . LEU A 1 1234 ? 6.045 -33.923 10.739 1.00 36.40 1214 LEU A O 1
ATOM 17199 N N . ALA A 1 1235 ? 5.281 -34.504 8.695 1.00 36.24 1215 ALA A N 1
ATOM 17200 C CA . ALA A 1 1235 ? 6.455 -34.032 7.974 1.00 35.96 1215 ALA A CA 1
ATOM 17201 C C . ALA A 1 1235 ? 6.736 -32.575 8.290 1.00 36.78 1215 ALA A C 1
ATOM 17202 O O . ALA A 1 1235 ? 7.867 -32.202 8.617 1.00 40.27 1215 ALA A O 1
ATOM 17209 N N . ALA A 1 1236 ? 5.713 -31.733 8.154 1.00 36.39 1216 ALA A N 1
ATOM 17210 C CA . ALA A 1 1236 ? 5.866 -30.310 8.418 1.00 39.21 1216 ALA A CA 1
ATOM 17211 C C . ALA A 1 1236 ? 6.379 -30.073 9.824 1.00 38.07 1216 ALA A C 1
ATOM 17212 O O . ALA A 1 1236 ? 7.249 -29.226 10.034 1.00 35.71 1216 ALA A O 1
ATOM 17219 N N . ILE A 1 1237 ? 5.910 -30.874 10.783 1.00 41.37 1217 ILE A N 1
ATOM 17220 C CA . ILE A 1 1237 ? 6.263 -30.671 12.183 1.00 41.01 1217 ILE A CA 1
ATOM 17221 C C . ILE A 1 1237 ? 7.695 -31.101 12.439 1.00 43.24 1217 ILE A C 1
ATOM 17222 O O . ILE A 1 1237 ? 8.419 -30.451 13.203 1.00 43.95 1217 ILE A O 1
ATOM 17238 N N . ALA A 1 1238 ? 8.095 -32.242 11.878 1.00 42.06 1218 ALA A N 1
ATOM 17239 C CA . ALA A 1 1238 ? 9.486 -32.668 11.945 1.00 39.25 1218 ALA A CA 1
ATOM 17240 C C . ALA A 1 1238 ? 10.428 -31.539 11.552 1.00 41.43 1218 ALA A C 1
ATOM 17241 O O . ALA A 1 1238 ? 11.460 -31.324 12.195 1.00 45.39 1218 ALA A O 1
ATOM 17248 N N . ARG A 1 1239 ? 10.087 -30.810 10.490 1.00 37.74 1219 ARG A N 1
ATOM 17249 C CA . ARG A 1 1239 ? 10.937 -29.724 10.018 1.00 39.45 1219 ARG A CA 1
ATOM 17250 C C . ARG A 1 1239 ? 11.002 -28.598 11.043 1.00 41.39 1219 ARG A C 1
ATOM 17251 O O . ARG A 1 1239 ? 12.071 -28.024 11.277 1.00 47.18 1219 ARG A O 1
ATOM 17272 N N . MET A 1 1240 ? 9.865 -28.274 11.666 1.00 47.92 1220 MET A N 1
ATOM 17273 C CA . MET A 1 1240 ? 9.834 -27.220 12.680 1.00 50.18 1220 MET A CA 1
ATOM 17274 C C . MET A 1 1240 ? 10.600 -27.675 13.901 1.00 50.24 1220 MET A C 1
ATOM 17275 O O . MET A 1 1240 ? 11.312 -26.887 14.532 1.00 53.64 1220 MET A O 1
ATOM 17289 N N . THR A 1 1241 ? 10.390 -28.934 14.278 1.00 44.76 1221 THR A N 1
ATOM 17290 C CA . THR A 1 1241 ? 10.999 -29.509 15.467 1.00 43.88 1221 THR A CA 1
ATOM 17291 C C . THR A 1 1241 ? 12.503 -29.288 15.456 1.00 45.56 1221 THR A C 1
ATOM 17292 O O . THR A 1 1241 ? 13.074 -28.779 16.426 1.00 46.45 1221 THR A O 1
ATOM 17303 N N . LYS A 1 1242 ? 13.163 -29.674 14.364 1.00 50.89 1222 LYS A N 1
ATOM 17304 C CA . LYS A 1 1242 ? 14.613 -29.554 14.312 1.00 54.27 1222 LYS A CA 1
ATOM 17305 C C . LYS A 1 1242 ? 15.045 -28.101 14.382 1.00 53.97 1222 LYS A C 1
ATOM 17306 O O . LYS A 1 1242 ? 16.049 -27.779 15.027 1.00 58.59 1222 LYS A O 1
ATOM 17325 N N . HIS A 1 1243 ? 14.338 -27.220 13.674 1.00 43.43 1223 HIS A N 1
ATOM 17326 C CA . HIS A 1 1243 ? 14.592 -25.792 13.802 1.00 45.05 1223 HIS A CA 1
ATOM 17327 C C . HIS A 1 1243 ? 14.550 -25.361 15.257 1.00 48.19 1223 HIS A C 1
ATOM 17328 O O . HIS A 1 1243 ? 15.505 -24.771 15.771 1.00 50.36 1223 HIS A O 1
ATOM 17342 N N . ASP A 1 1244 ? 13.444 -25.654 15.939 1.00 55.21 1224 ASP A N 1
ATOM 17343 C CA . ASP A 1 1244 ? 13.281 -25.195 17.309 1.00 56.78 1224 ASP A CA 1
ATOM 17344 C C . ASP A 1 1244 ? 14.311 -25.827 18.226 1.00 54.68 1224 ASP A C 1
ATOM 17345 O O . ASP A 1 1244 ? 14.740 -25.207 19.205 1.00 59.61 1224 ASP A O 1
ATOM 17354 N N . ALA A 1 1245 ? 14.720 -27.056 17.924 1.00 40.53 1225 ALA A N 1
ATOM 17355 C CA . ALA A 1 1245 ? 15.703 -27.743 18.747 1.00 39.82 1225 ALA A CA 1
ATOM 17356 C C . ALA A 1 1245 ? 17.105 -27.215 18.483 1.00 42.60 1225 ALA A C 1
ATOM 17357 O O . ALA A 1 1245 ? 17.851 -26.918 19.421 1.00 45.56 1225 ALA A O 1
ATOM 17364 N N . MET A 1 1246 ? 17.481 -27.104 17.209 1.00 48.12 1226 MET A N 1
ATOM 17365 C CA . MET A 1 1246 ? 18.761 -26.502 16.860 1.00 52.11 1226 MET A CA 1
ATOM 17366 C C . MET A 1 1246 ? 19.059 -25.101 17.352 1.00 56.33 1226 MET A C 1
ATOM 17367 O O . MET A 1 1246 ? 20.208 -24.780 17.659 1.00 59.47 1226 MET A O 1
ATOM 17381 N N . GLN A 1 1247 ? 17.995 -24.322 17.452 1.00 63.34 1227 GLN A N 1
ATOM 17382 C CA . GLN A 1 1247 ? 17.959 -22.901 17.856 1.00 70.28 1227 GLN A CA 1
ATOM 17383 C C . GLN A 1 1247 ? 18.125 -22.760 19.361 1.00 70.34 1227 GLN A C 1
ATOM 17384 O O . GLN A 1 1247 ? 18.729 -21.821 19.777 1.00 72.88 1227 GLN A O 1
ATOM 17398 N N . ALA A 1 1248 ? 17.547 -23.675 20.112 1.00 64.01 1228 ALA A N 1
ATOM 17399 C CA . ALA A 1 1248 ? 17.537 -23.758 21.562 1.00 61.58 1228 ALA A CA 1
ATOM 17400 C C . ALA A 1 1248 ? 18.920 -24.265 21.936 1.00 60.64 1228 ALA A C 1
ATOM 17401 O O . ALA A 1 1248 ? 19.556 -23.734 22.851 1.00 65.67 1228 ALA A O 1
ATOM 17408 N N . ALA A 1 1249 ? 19.416 -25.272 21.221 1.00 45.77 1229 ALA A N 1
ATOM 17409 C CA . ALA A 1 1249 ? 20.690 -25.877 21.585 1.00 46.64 1229 ALA A CA 1
ATOM 17410 C C . ALA A 1 1249 ? 21.847 -24.919 21.351 1.00 48.55 1229 ALA A C 1
ATOM 17411 O O . ALA A 1 1249 ? 22.762 -24.834 22.176 1.00 50.29 1229 ALA A O 1
ATOM 17418 N N . THR A 1 1250 ? 21.828 -24.185 20.239 1.00 53.91 1230 THR A N 1
ATOM 17419 C CA . THR A 1 1250 ? 22.895 -23.228 19.983 1.00 58.22 1230 THR A CA 1
ATOM 17420 C C . THR A 1 1250 ? 22.856 -22.087 20.979 1.00 59.40 1230 THR A C 1
ATOM 17421 O O . THR A 1 1250 ? 23.906 -21.627 21.441 1.00 67.29 1230 THR A O 1
ATOM 17432 N N . PHE A 1 1251 ? 21.663 -21.584 21.276 1.00 55.40 1231 PHE A N 1
ATOM 17433 C CA . PHE A 1 1251 ? 21.478 -20.563 22.294 1.00 57.44 1231 PHE A CA 1
ATOM 17434 C C . PHE A 1 1251 ? 22.168 -20.957 23.596 1.00 58.89 1231 PHE A C 1
ATOM 17435 O O . PHE A 1 1251 ? 23.132 -20.311 24.018 1.00 63.67 1231 PHE A O 1
ATOM 17452 N N . PHE A 1 1252 ? 21.675 -22.019 24.239 1.00 63.43 1232 PHE A N 1
ATOM 17453 C CA . PHE A 1 1252 ? 22.241 -22.460 25.507 1.00 67.06 1232 PHE A CA 1
ATOM 17454 C C . PHE A 1 1252 ? 23.674 -22.950 25.366 1.00 68.45 1232 PHE A C 1
ATOM 17455 O O . PHE A 1 1252 ? 24.364 -23.107 26.376 1.00 72.06 1232 PHE A O 1
ATOM 17472 N N . ALA A 1 1253 ? 24.115 -23.269 24.150 1.00 57.32 1233 ALA A N 1
ATOM 17473 C CA . ALA A 1 1253 ? 25.530 -23.528 23.921 1.00 56.70 1233 ALA A CA 1
ATOM 17474 C C . ALA A 1 1253 ? 26.330 -22.237 23.969 1.00 59.42 1233 ALA A C 1
ATOM 17475 O O . ALA A 1 1253 ? 27.307 -22.124 24.718 1.00 62.89 1233 ALA A O 1
ATOM 17482 N N . ALA A 1 1254 ? 25.900 -21.256 23.193 1.00 70.39 1234 ALA A N 1
ATOM 17483 C CA . ALA A 1 1254 ? 26.545 -19.937 23.134 1.00 78.29 1234 ALA A CA 1
ATOM 17484 C C . ALA A 1 1254 ? 26.894 -19.240 24.444 1.00 85.25 1234 ALA A C 1
ATOM 17485 O O . ALA A 1 1254 ? 28.061 -19.244 24.814 1.00 90.38 1234 ALA A O 1
ATOM 17492 N N . GLU A 1 1255 ? 25.865 -18.711 25.110 1.00 89.62 1235 GLU A N 1
ATOM 17493 C CA . GLU A 1 1255 ? 25.935 -18.104 26.462 1.00 93.63 1235 GLU A CA 1
ATOM 17494 C C . GLU A 1 1255 ? 26.213 -19.302 27.355 1.00 92.85 1235 GLU A C 1
ATOM 17495 O O . GLU A 1 1255 ? 25.414 -20.231 27.318 1.00 93.08 1235 GLU A O 1
ATOM 17503 N N . THR A 1 1256 ? 27.277 -19.292 28.142 1.00 88.94 1236 THR A N 1
ATOM 17504 C CA . THR A 1 1256 ? 27.699 -20.549 28.819 1.00 87.61 1236 THR A CA 1
ATOM 17505 C C . THR A 1 1256 ? 27.155 -20.757 30.226 1.00 89.22 1236 THR A C 1
ATOM 17506 O O . THR A 1 1256 ? 26.087 -20.243 30.528 1.00 87.86 1236 THR A O 1
ATOM 17517 N N . ARG A 1 1257 ? 27.898 -21.563 30.997 1.00 98.15 1237 ARG A N 1
ATOM 17518 C CA . ARG A 1 1257 ? 27.659 -21.898 32.398 1.00 99.93 1237 ARG A CA 1
ATOM 17519 C C . ARG A 1 1257 ? 27.731 -20.711 33.344 1.00 99.46 1237 ARG A C 1
ATOM 17520 O O . ARG A 1 1257 ? 27.461 -20.877 34.534 1.00 100.26 1237 ARG A O 1
ATOM 17541 N N . ALA A 1 1258 ? 28.181 -19.551 32.874 1.00 93.27 1238 ALA A N 1
ATOM 17542 C CA . ALA A 1 1258 ? 28.082 -18.286 33.594 1.00 93.79 1238 ALA A CA 1
ATOM 17543 C C . ALA A 1 1258 ? 27.322 -17.302 32.711 1.00 90.84 1238 ALA A C 1
ATOM 17544 O O . ALA A 1 1258 ? 27.921 -16.384 32.135 1.00 92.51 1238 ALA A O 1
ATOM 17551 N N . PRO A 1 1259 ? 25.998 -17.469 32.570 1.00 84.55 1239 PRO A N 1
ATOM 17552 C CA . PRO A 1 1259 ? 25.260 -16.652 31.603 1.00 81.98 1239 PRO A CA 1
ATOM 17553 C C . PRO A 1 1259 ? 25.257 -15.181 31.952 1.00 82.59 1239 PRO A C 1
ATOM 17554 O O . PRO A 1 1259 ? 25.858 -14.763 32.945 1.00 86.77 1239 PRO A O 1
ATOM 17565 N N . ALA A 1 1260 ? 24.557 -14.391 31.150 1.00 75.94 1240 ALA A N 1
ATOM 17566 C CA . ALA A 1 1260 ? 24.239 -13.038 31.559 1.00 78.34 1240 ALA A CA 1
ATOM 17567 C C . ALA A 1 1260 ? 23.083 -13.134 32.540 1.00 77.94 1240 ALA A C 1
ATOM 17568 O O . ALA A 1 1260 ? 21.974 -13.533 32.173 1.00 74.86 1240 ALA A O 1
ATOM 17575 N N . ARG A 1 1261 ? 23.346 -12.754 33.781 1.00 96.29 1241 ARG A N 1
ATOM 17576 C CA . ARG A 1 1261 ? 22.364 -12.880 34.845 1.00 96.49 1241 ARG A CA 1
ATOM 17577 C C . ARG A 1 1261 ? 21.279 -11.825 34.683 1.00 95.78 1241 ARG A C 1
ATOM 17578 O O . ARG A 1 1261 ? 21.551 -10.620 34.717 1.00 97.25 1241 ARG A O 1
ATOM 17599 N N . LEU A 1 1262 ? 20.049 -12.297 34.497 1.00 94.85 1242 LEU A N 1
ATOM 17600 C CA . LEU A 1 1262 ? 18.893 -11.460 34.208 1.00 97.26 1242 LEU A CA 1
ATOM 17601 C C . LEU A 1 1262 ? 18.039 -11.101 35.420 1.00 99.55 1242 LEU A C 1
ATOM 17602 O O . LEU A 1 1262 ? 17.192 -10.209 35.299 1.00 99.68 1242 LEU A O 1
ATOM 17618 N N . ASP A 1 1263 ? 18.244 -11.744 36.572 1.00 103.77 1243 ASP A N 1
ATOM 17619 C CA . ASP A 1 1263 ? 17.778 -11.246 37.874 1.00 107.03 1243 ASP A CA 1
ATOM 17620 C C . ASP A 1 1263 ? 16.273 -10.954 37.894 1.00 105.76 1243 ASP A C 1
ATOM 17621 O O . ASP A 1 1263 ? 15.832 -9.809 37.987 1.00 107.17 1243 ASP A O 1
ATOM 17630 N N . VAL A 1 1264 ? 15.489 -12.023 37.793 1.00 100.30 1244 VAL A N 1
ATOM 17631 C CA . VAL A 1 1264 ? 14.087 -11.981 38.205 1.00 97.96 1244 VAL A CA 1
ATOM 17632 C C . VAL A 1 1264 ? 13.805 -13.253 38.994 1.00 95.38 1244 VAL A C 1
ATOM 17633 O O . VAL A 1 1264 ? 14.686 -14.116 39.077 1.00 96.96 1244 VAL A O 1
ATOM 17646 N N . PRO A 1 1265 ? 12.619 -13.441 39.570 1.00 82.49 1245 PRO A N 1
ATOM 17647 C CA . PRO A 1 1265 ? 12.294 -14.763 40.108 1.00 79.40 1245 PRO A CA 1
ATOM 17648 C C . PRO A 1 1265 ? 11.943 -15.732 38.995 1.00 78.71 1245 PRO A C 1
ATOM 17649 O O . PRO A 1 1265 ? 11.344 -15.362 37.983 1.00 75.76 1245 PRO A O 1
ATOM 17660 N N . LEU A 1 1266 ? 12.338 -16.981 39.195 1.00 91.36 1246 LEU A N 1
ATOM 17661 C CA . LEU A 1 1266 ? 12.123 -18.063 38.246 1.00 91.25 1246 LEU A CA 1
ATOM 17662 C C . LEU A 1 1266 ? 11.229 -19.123 38.860 1.00 88.09 1246 LEU A C 1
ATOM 17663 O O . LEU A 1 1266 ? 11.503 -19.614 39.959 1.00 91.13 1246 LEU A O 1
ATOM 17679 N N . HIS A 1 1267 ? 10.170 -19.469 38.146 1.00 74.78 1247 HIS A N 1
ATOM 17680 C CA . HIS A 1 1267 ? 9.232 -20.504 38.553 1.00 71.51 1247 HIS A CA 1
ATOM 17681 C C . HIS A 1 1267 ? 9.485 -21.710 37.662 1.00 67.14 1247 HIS A C 1
ATOM 17682 O O . HIS A 1 1267 ? 9.166 -21.690 36.471 1.00 64.66 1247 HIS A O 1
ATOM 17696 N N . VAL A 1 1268 ? 10.041 -22.761 38.247 1.00 64.81 1248 VAL A N 1
ATOM 17697 C CA . VAL A 1 1268 ? 10.394 -23.968 37.518 1.00 61.30 1248 VAL A CA 1
ATOM 17698 C C . VAL A 1 1268 ? 9.313 -24.997 37.785 1.00 58.80 1248 VAL A C 1
ATOM 17699 O O . VAL A 1 1268 ? 8.991 -25.294 38.941 1.00 63.11 1248 VAL A O 1
ATOM 17712 N N . VAL A 1 1269 ? 8.742 -25.520 36.707 1.00 55.57 1249 VAL A N 1
ATOM 17713 C CA . VAL A 1 1269 ? 7.620 -26.438 36.759 1.00 54.76 1249 VAL A CA 1
ATOM 17714 C C . VAL A 1 1269 ? 8.013 -27.619 35.888 1.00 55.05 1249 VAL A C 1
ATOM 17715 O O . VAL A 1 1269 ? 8.150 -27.467 34.670 1.00 57.35 1249 VAL A O 1
ATOM 17728 N N . ILE A 1 1270 ? 8.198 -28.785 36.496 1.00 63.69 1250 ILE A N 1
ATOM 17729 C CA . ILE A 1 1270 ? 8.524 -29.991 35.749 1.00 68.86 1250 ILE A CA 1
ATOM 17730 C C . ILE A 1 1270 ? 7.458 -31.031 36.050 1.00 68.24 1250 ILE A C 1
ATOM 17731 O O . ILE A 1 1270 ? 6.935 -31.103 37.166 1.00 70.59 1250 ILE A O 1
ATOM 17747 N N . GLY A 1 1271 ? 7.147 -31.850 35.049 1.00 62.68 1251 GLY A N 1
ATOM 17748 C CA . GLY A 1 1271 ? 6.293 -33.001 35.274 1.00 60.36 1251 GLY A CA 1
ATOM 17749 C C . GLY A 1 1271 ? 7.107 -34.183 35.772 1.00 61.78 1251 GLY A C 1
ATOM 17750 O O . GLY A 1 1271 ? 8.236 -34.414 35.344 1.00 65.39 1251 GLY A O 1
ATOM 17754 N N . GLY A 1 1272 ? 6.504 -34.954 36.675 1.00 58.20 1252 GLY A N 1
ATOM 17755 C CA . GLY A 1 1272 ? 7.220 -36.034 37.327 1.00 58.35 1252 GLY A CA 1
ATOM 17756 C C . GLY A 1 1272 ? 7.421 -37.260 36.475 1.00 57.86 1252 GLY A C 1
ATOM 17757 O O . GLY A 1 1272 ? 8.242 -38.113 36.825 1.00 60.80 1252 GLY A O 1
ATOM 17761 N N . GLN A 1 1273 ? 6.690 -37.369 35.373 1.00 58.02 1253 GLN A N 1
ATOM 17762 C CA . GLN A 1 1273 ? 6.826 -38.473 34.440 1.00 59.31 1253 GLN A CA 1
ATOM 17763 C C . GLN A 1 1273 ? 7.670 -38.118 33.227 1.00 59.67 1253 GLN A C 1
ATOM 17764 O O . GLN A 1 1273 ? 7.838 -38.962 32.346 1.00 58.30 1253 GLN A O 1
ATOM 17778 N N . ASP A 1 1274 ? 8.208 -36.902 33.165 1.00 63.50 1254 ASP A N 1
ATOM 17779 C CA . ASP A 1 1274 ? 8.915 -36.423 31.989 1.00 62.41 1254 ASP A CA 1
ATOM 17780 C C . ASP A 1 1274 ? 10.296 -37.062 31.898 1.00 64.18 1254 ASP A C 1
ATOM 17781 O O . ASP A 1 1274 ? 11.146 -36.807 32.760 1.00 66.58 1254 ASP A O 1
ATOM 17790 N N . PRO A 1 1275 ? 10.572 -37.885 30.879 1.00 66.18 1255 PRO A N 1
ATOM 17791 C CA . PRO A 1 1275 ? 11.900 -38.498 30.797 1.00 66.66 1255 PRO A CA 1
ATOM 17792 C C . PRO A 1 1275 ? 12.990 -37.501 30.492 1.00 66.68 1255 PRO A C 1
ATOM 17793 O O . PRO A 1 1275 ? 14.167 -37.826 30.673 1.00 70.85 1255 PRO A O 1
ATOM 17804 N N . LEU A 1 1276 ? 12.642 -36.326 29.975 1.00 58.71 1256 LEU A N 1
ATOM 17805 C CA . LEU A 1 1276 ? 13.616 -35.311 29.614 1.00 58.28 1256 LEU A CA 1
ATOM 17806 C C . LEU A 1 1276 ? 14.049 -34.446 30.787 1.00 61.15 1256 LEU A C 1
ATOM 17807 O O . LEU A 1 1276 ? 14.882 -33.555 30.591 1.00 60.35 1256 LEU A O 1
ATOM 17823 N N . THR A 1 1277 ? 13.506 -34.666 31.982 1.00 63.91 1257 THR A N 1
ATOM 17824 C CA . THR A 1 1277 ? 13.913 -33.933 33.182 1.00 67.10 1257 THR A CA 1
ATOM 17825 C C . THR A 1 1277 ? 14.182 -34.913 34.315 1.00 69.90 1257 THR A C 1
ATOM 17826 O O . THR A 1 1277 ? 13.534 -34.865 35.364 1.00 72.12 1257 THR A O 1
ATOM 17837 N N . PRO A 1 1278 ? 15.132 -35.827 34.136 1.00 66.67 1258 PRO A N 1
ATOM 17838 C CA . PRO A 1 1278 ? 15.479 -36.733 35.226 1.00 67.22 1258 PRO A CA 1
ATOM 17839 C C . PRO A 1 1278 ? 16.298 -36.012 36.277 1.00 71.34 1258 PRO A C 1
ATOM 17840 O O . PRO A 1 1278 ? 16.903 -34.969 36.023 1.00 70.14 1258 PRO A O 1
ATOM 17851 N N . ASP A 1 1279 ? 16.344 -36.626 37.455 1.00 87.83 1259 ASP A N 1
ATOM 17852 C CA . ASP A 1 1279 ? 17.067 -36.103 38.607 1.00 91.99 1259 ASP A CA 1
ATOM 17853 C C . ASP A 1 1279 ? 16.754 -34.624 38.832 1.00 89.10 1259 ASP A C 1
ATOM 17854 O O . ASP A 1 1279 ? 17.637 -33.794 39.052 1.00 92.19 1259 ASP A O 1
ATOM 17863 N N . TYR A 1 1280 ? 15.481 -34.274 38.737 1.00 74.53 1260 TYR A N 1
ATOM 17864 C CA . TYR A 1 1280 ? 15.026 -32.868 38.801 1.00 71.79 1260 TYR A CA 1
ATOM 17865 C C . TYR A 1 1280 ? 15.104 -32.327 40.207 1.00 74.18 1260 TYR A C 1
ATOM 17866 O O . TYR A 1 1280 ? 15.241 -31.121 40.333 1.00 72.25 1260 TYR A O 1
ATOM 17884 N N . ALA A 1 1281 ? 15.008 -33.183 41.214 1.00 80.84 1261 ALA A N 1
ATOM 17885 C CA . ALA A 1 1281 ? 14.970 -32.720 42.592 1.00 86.36 1261 ALA A CA 1
ATOM 17886 C C . ALA A 1 1281 ? 16.155 -31.815 42.887 1.00 91.85 1261 ALA A C 1
ATOM 17887 O O . ALA A 1 1281 ? 15.988 -30.678 43.334 1.00 90.66 1261 ALA A O 1
ATOM 17894 N N . ARG A 1 1282 ? 17.369 -32.314 42.659 1.00 109.01 1262 ARG A N 1
ATOM 17895 C CA . ARG A 1 1282 ? 18.550 -31.488 42.861 1.00 112.39 1262 ARG A CA 1
ATOM 17896 C C . ARG A 1 1282 ? 18.845 -30.564 41.683 1.00 103.79 1262 ARG A C 1
ATOM 17897 O O . ARG A 1 1282 ? 19.415 -29.487 41.887 1.00 106.76 1262 ARG A O 1
ATOM 17918 N N . ARG A 1 1283 ? 18.474 -30.941 40.452 1.00 80.61 1263 ARG A N 1
ATOM 17919 C CA . ARG A 1 1283 ? 19.054 -30.247 39.308 1.00 76.43 1263 ARG A CA 1
ATOM 17920 C C . ARG A 1 1283 ? 18.354 -28.928 38.998 1.00 73.47 1263 ARG A C 1
ATOM 17921 O O . ARG A 1 1283 ? 18.942 -28.096 38.301 1.00 72.11 1263 ARG A O 1
ATOM 17942 N N . TYR A 1 1284 ? 17.170 -28.714 39.521 1.00 75.79 1264 TYR A N 1
ATOM 17943 C CA . TYR A 1 1284 ? 16.421 -27.473 39.257 1.00 73.37 1264 TYR A CA 1
ATOM 17944 C C . TYR A 1 1284 ? 17.292 -26.309 39.707 1.00 74.55 1264 TYR A C 1
ATOM 17945 O O . TYR A 1 1284 ? 17.302 -25.296 39.036 1.00 74.18 1264 TYR A O 1
ATOM 17963 N N . LEU A 1 1285 ? 18.045 -26.505 40.786 1.00 70.40 1265 LEU A N 1
ATOM 17964 C CA . LEU A 1 1285 ? 18.894 -25.506 41.408 1.00 73.16 1265 LEU A CA 1
ATOM 17965 C C . LEU A 1 1285 ? 19.921 -24.950 40.435 1.00 72.89 1265 LEU A C 1
ATOM 17966 O O . LEU A 1 1285 ? 20.461 -23.866 40.671 1.00 74.70 1265 LEU A O 1
ATOM 17982 N N . ASP A 1 1286 ? 20.212 -25.669 39.349 1.00 80.87 1266 ASP A N 1
ATOM 17983 C CA . ASP A 1 1286 ? 21.095 -25.157 38.314 1.00 81.78 1266 ASP A CA 1
ATOM 17984 C C . ASP A 1 1286 ? 20.545 -23.905 37.642 1.00 82.45 1266 ASP A C 1
ATOM 17985 O O . ASP A 1 1286 ? 21.272 -23.277 36.869 1.00 83.07 1266 ASP A O 1
ATOM 17994 N N . TRP A 1 1287 ? 19.282 -23.542 37.881 1.00 84.46 1267 TRP A N 1
ATOM 17995 C CA . TRP A 1 1287 ? 18.737 -22.310 37.338 1.00 84.33 1267 TRP A CA 1
ATOM 17996 C C . TRP A 1 1287 ? 19.090 -21.097 38.178 1.00 86.04 1267 TRP A C 1
ATOM 17997 O O . TRP A 1 1287 ? 18.819 -19.973 37.744 1.00 87.17 1267 TRP A O 1
ATOM 18018 N N . ARG A 1 1288 ? 19.681 -21.290 39.366 1.00 89.23 1268 ARG A N 1
ATOM 18019 C CA . ARG A 1 1288 ? 20.202 -20.168 40.143 1.00 92.48 1268 ARG A CA 1
ATOM 18020 C C . ARG A 1 1288 ? 21.154 -19.299 39.331 1.00 92.95 1268 ARG A C 1
ATOM 18021 O O . ARG A 1 1288 ? 21.354 -18.128 39.669 1.00 96.32 1268 ARG A O 1
ATOM 18042 N N . ARG A 1 1289 ? 21.752 -19.862 38.278 1.00 88.83 1269 ARG A N 1
ATOM 18043 C CA . ARG A 1 1289 ? 22.701 -19.148 37.442 1.00 87.54 1269 ARG A CA 1
ATOM 18044 C C . ARG A 1 1289 ? 22.100 -17.869 36.873 1.00 87.36 1269 ARG A C 1
ATOM 18045 O O . ARG A 1 1289 ? 22.822 -16.890 36.660 1.00 89.71 1269 ARG A O 1
ATOM 18066 N N . TYR A 1 1290 ? 20.791 -17.858 36.617 1.00 79.41 1270 TYR A N 1
ATOM 18067 C CA . TYR A 1 1290 ? 20.115 -16.694 36.059 1.00 78.76 1270 TYR A CA 1
ATOM 18068 C C . TYR A 1 1290 ? 19.486 -15.768 37.089 1.00 83.56 1270 TYR A C 1
ATOM 18069 O O . TYR A 1 1290 ? 19.154 -14.634 36.730 1.00 80.54 1270 TYR A O 1
ATOM 18086 N N . SER A 1 1291 ? 19.362 -16.182 38.349 1.00 102.57 1271 SER A N 1
ATOM 18087 C CA . SER A 1 1291 ? 18.909 -15.289 39.415 1.00 109.76 1271 SER A CA 1
ATOM 18088 C C . SER A 1 1291 ? 18.941 -16.042 40.737 1.00 112.61 1271 SER A C 1
ATOM 18089 O O . SER A 1 1291 ? 19.054 -17.269 40.778 1.00 110.57 1271 SER A O 1
ATOM 18097 N N . ASP A 1 1292 ? 18.814 -15.281 41.824 1.00 118.61 1272 ASP A N 1
ATOM 18098 C CA . ASP A 1 1292 ? 18.951 -15.827 43.169 1.00 120.73 1272 ASP A CA 1
ATOM 18099 C C . ASP A 1 1292 ? 17.706 -16.575 43.622 1.00 115.31 1272 ASP A C 1
ATOM 18100 O O . ASP A 1 1292 ? 17.818 -17.572 44.344 1.00 119.27 1272 ASP A O 1
ATOM 18109 N N . ALA A 1 1293 ? 16.528 -16.120 43.210 1.00 83.34 1273 ALA A N 1
ATOM 18110 C CA . ALA A 1 1293 ? 15.257 -16.672 43.665 1.00 81.70 1273 ALA A CA 1
ATOM 18111 C C . ALA A 1 1293 ? 14.710 -17.606 42.596 1.00 77.91 1273 ALA A C 1
ATOM 18112 O O . ALA A 1 1293 ? 14.312 -17.161 41.515 1.00 75.64 1273 ALA A O 1
ATOM 18119 N N . VAL A 1 1294 ? 14.688 -18.901 42.906 1.00 93.02 1274 VAL A N 1
ATOM 18120 C CA . VAL A 1 1294 ? 14.074 -19.905 42.050 1.00 88.44 1274 VAL A CA 1
ATOM 18121 C C . VAL A 1 1294 ? 13.299 -20.835 42.968 1.00 87.95 1274 VAL A C 1
ATOM 18122 O O . VAL A 1 1294 ? 13.810 -21.222 44.025 1.00 89.47 1274 VAL A O 1
ATOM 18135 N N . GLU A 1 1295 ? 12.061 -21.154 42.606 1.00 90.94 1275 GLU A N 1
ATOM 18136 C CA . GLU A 1 1295 ? 11.284 -22.115 43.371 1.00 91.90 1275 GLU A CA 1
ATOM 18137 C C . GLU A 1 1295 ? 10.707 -23.153 42.418 1.00 85.80 1275 GLU A C 1
ATOM 18138 O O . GLU A 1 1295 ? 10.396 -22.850 41.264 1.00 83.37 1275 GLU A O 1
ATOM 18150 N N . LEU A 1 1296 ? 10.567 -24.378 42.916 1.00 71.22 1276 LEU A N 1
ATOM 18151 C CA . LEU A 1 1296 ? 10.151 -25.523 42.118 1.00 66.34 1276 LEU A CA 1
ATOM 18152 C C . LEU A 1 1296 ? 8.721 -25.919 42.443 1.00 67.30 1276 LEU A C 1
ATOM 18153 O O . LEU A 1 1296 ? 8.303 -25.900 43.604 1.00 69.45 1276 LEU A O 1
ATOM 18169 N N . ASP A 1 1297 ? 7.985 -26.286 41.398 1.00 70.72 1277 ASP A N 1
ATOM 18170 C CA . ASP A 1 1297 ? 6.701 -26.954 41.515 1.00 70.51 1277 ASP A CA 1
ATOM 18171 C C . ASP A 1 1297 ? 6.739 -28.200 40.644 1.00 66.91 1277 ASP A C 1
ATOM 18172 O O . ASP A 1 1297 ? 7.477 -28.258 39.658 1.00 68.64 1277 ASP A O 1
ATOM 18181 N N . VAL A 1 1298 ? 5.953 -29.204 41.027 1.00 63.01 1278 VAL A N 1
ATOM 18182 C CA . VAL A 1 1298 ? 5.953 -30.497 40.357 1.00 60.56 1278 VAL A CA 1
ATOM 18183 C C . VAL A 1 1298 ? 4.522 -30.947 40.112 1.00 61.69 1278 VAL A C 1
ATOM 18184 O O . VAL A 1 1298 ? 3.616 -30.686 40.909 1.00 63.47 1278 VAL A O 1
ATOM 18197 N N . ILE A 1 1299 ? 4.336 -31.638 38.992 1.00 57.78 1279 ILE A N 1
ATOM 18198 C CA . ILE A 1 1299 ? 3.074 -32.264 38.616 1.00 58.21 1279 ILE A CA 1
ATOM 18199 C C . ILE A 1 1299 ? 3.353 -33.759 38.501 1.00 60.52 1279 ILE A C 1
ATOM 18200 O O . ILE A 1 1299 ? 3.712 -34.227 37.412 1.00 59.41 1279 ILE A O 1
ATOM 18216 N N . PRO A 1 1300 ? 3.234 -34.529 39.594 1.00 61.96 1280 PRO A N 1
ATOM 18217 C CA . PRO A 1 1300 ? 3.812 -35.886 39.620 1.00 65.20 1280 PRO A CA 1
ATOM 18218 C C . PRO A 1 1300 ? 3.340 -36.804 38.509 1.00 67.97 1280 PRO A C 1
ATOM 18219 O O . PRO A 1 1300 ? 4.155 -37.527 37.925 1.00 66.75 1280 PRO A O 1
ATOM 18230 N N . ASP A 1 1301 ? 2.047 -36.802 38.205 1.00 84.80 1281 ASP A N 1
ATOM 18231 C CA . ASP A 1 1301 ? 1.514 -37.672 37.163 1.00 86.76 1281 ASP A CA 1
ATOM 18232 C C . ASP A 1 1301 ? 1.650 -37.072 35.770 1.00 79.47 1281 ASP A C 1
ATOM 18233 O O . ASP A 1 1301 ? 1.223 -37.704 34.798 1.00 78.28 1281 ASP A O 1
ATOM 18242 N N . GLY A 1 1302 ? 2.238 -35.883 35.650 1.00 68.47 1282 GLY A N 1
ATOM 18243 C CA . GLY A 1 1302 ? 2.413 -35.246 34.364 1.00 65.61 1282 GLY A CA 1
ATOM 18244 C C . GLY A 1 1302 ? 3.713 -35.637 33.687 1.00 65.20 1282 GLY A C 1
ATOM 18245 O O . GLY A 1 1302 ? 4.728 -35.874 34.335 1.00 69.01 1282 GLY A O 1
ATOM 18249 N N . GLY A 1 1303 ? 3.668 -35.671 32.363 1.00 55.87 1283 GLY A N 1
ATOM 18250 C CA . GLY A 1 1303 ? 4.821 -35.904 31.527 1.00 50.94 1283 GLY A CA 1
ATOM 18251 C C . GLY A 1 1303 ? 5.337 -34.627 30.904 1.00 48.26 1283 GLY A C 1
ATOM 18252 O O . GLY A 1 1303 ? 5.214 -33.537 31.471 1.00 45.95 1283 GLY A O 1
ATOM 18256 N N . HIS A 1 1304 ? 5.933 -34.760 29.721 1.00 50.06 1284 HIS A N 1
ATOM 18257 C CA . HIS A 1 1304 ? 6.624 -33.631 29.116 1.00 51.88 1284 HIS A CA 1
ATOM 18258 C C . HIS A 1 1304 ? 5.664 -32.610 28.529 1.00 49.95 1284 HIS A C 1
ATOM 18259 O O . HIS A 1 1304 ? 5.993 -31.422 28.456 1.00 49.32 1284 HIS A O 1
ATOM 18274 N N . TYR A 1 1305 ? 4.490 -33.058 28.107 1.00 55.72 1285 TYR A N 1
ATOM 18275 C CA . TYR A 1 1305 ? 3.490 -32.232 27.451 1.00 57.19 1285 TYR A CA 1
ATOM 18276 C C . TYR A 1 1305 ? 2.415 -31.710 28.392 1.00 55.70 1285 TYR A C 1
ATOM 18277 O O . TYR A 1 1305 ? 1.362 -31.270 27.920 1.00 55.49 1285 TYR A O 1
ATOM 18295 N N . PHE A 1 1306 ? 2.631 -31.817 29.687 1.00 55.14 1286 PHE A N 1
ATOM 18296 C CA . PHE A 1 1306 ? 1.690 -31.425 30.752 1.00 55.65 1286 PHE A CA 1
ATOM 18297 C C . PHE A 1 1306 ? 1.031 -30.084 30.476 1.00 54.93 1286 PHE A C 1
ATOM 18298 O O . PHE A 1 1306 ? -0.042 -29.879 30.922 1.00 58.80 1286 PHE A O 1
ATOM 18315 N N . VAL A 1 1307 ? 1.656 -29.188 29.763 1.00 48.26 1287 VAL A N 1
ATOM 18316 C CA . VAL A 1 1307 ? 1.096 -27.877 29.452 1.00 47.14 1287 VAL A CA 1
ATOM 18317 C C . VAL A 1 1307 ? -0.224 -27.996 28.697 1.00 51.54 1287 VAL A C 1
ATOM 18318 O O . VAL A 1 1307 ? -1.058 -27.088 28.754 1.00 51.51 1287 VAL A O 1
ATOM 18331 N N . THR A 1 1308 ? -0.431 -29.103 27.978 1.00 59.24 1288 THR A N 1
ATOM 18332 C CA . THR A 1 1308 ? -1.700 -29.395 27.313 1.00 61.69 1288 THR A CA 1
ATOM 18333 C C . THR A 1 1308 ? -2.580 -30.316 28.153 1.00 64.34 1288 THR A C 1
ATOM 18334 O O . THR A 1 1308 ? -3.695 -29.946 28.532 1.00 65.33 1288 THR A O 1
ATOM 18345 N N . GLU A 1 1309 ? -2.084 -31.507 28.459 1.00 71.12 1289 GLU A N 1
ATOM 18346 C CA . GLU A 1 1309 ? -2.910 -32.524 29.104 1.00 75.54 1289 GLU A CA 1
ATOM 18347 C C . GLU A 1 1309 ? -3.345 -32.112 30.511 1.00 73.56 1289 GLU A C 1
ATOM 18348 O O . GLU A 1 1309 ? -4.503 -32.307 30.896 1.00 80.30 1289 GLU A O 1
ATOM 18360 N N . HIS A 1 1310 ? -2.422 -31.550 31.287 1.00 59.98 1290 HIS A N 1
ATOM 18361 C CA . HIS A 1 1310 ? -2.627 -31.185 32.684 1.00 58.80 1290 HIS A CA 1
ATOM 18362 C C . HIS A 1 1310 ? -2.904 -29.708 32.920 1.00 58.22 1290 HIS A C 1
ATOM 18363 O O . HIS A 1 1310 ? -2.800 -29.262 34.066 1.00 63.80 1290 HIS A O 1
ATOM 18377 N N . ALA A 1 1311 ? -3.218 -28.943 31.870 1.00 49.79 1291 ALA A N 1
ATOM 18378 C CA . ALA A 1 1311 ? -3.249 -27.481 31.888 1.00 49.54 1291 ALA A CA 1
ATOM 18379 C C . ALA A 1 1311 ? -3.910 -26.902 33.131 1.00 54.85 1291 ALA A C 1
ATOM 18380 O O . ALA A 1 1311 ? -3.469 -25.872 33.650 1.00 55.67 1291 ALA A O 1
ATOM 18387 N N . ASP A 1 1312 ? -4.986 -27.539 33.590 1.00 61.32 1292 ASP A N 1
ATOM 18388 C CA . ASP A 1 1312 ? -5.709 -27.040 34.753 1.00 65.25 1292 ASP A CA 1
ATOM 18389 C C . ASP A 1 1312 ? -4.794 -26.983 35.966 1.00 64.66 1292 ASP A C 1
ATOM 18390 O O . ASP A 1 1312 ? -4.682 -25.942 36.624 1.00 65.64 1292 ASP A O 1
ATOM 18399 N N . THR A 1 1313 ? -4.167 -28.116 36.299 1.00 59.57 1293 THR A N 1
ATOM 18400 C CA . THR A 1 1313 ? -3.198 -28.168 37.389 1.00 60.70 1293 THR A CA 1
ATOM 18401 C C . THR A 1 1313 ? -2.142 -27.079 37.242 1.00 60.99 1293 THR A C 1
ATOM 18402 O O . THR A 1 1313 ? -1.689 -26.501 38.235 1.00 62.28 1293 THR A O 1
ATOM 18413 N N . LEU A 1 1314 ? -1.747 -26.781 36.005 1.00 61.68 1294 LEU A N 1
ATOM 18414 C CA . LEU A 1 1314 ? -0.673 -25.826 35.771 1.00 60.93 1294 LEU A CA 1
ATOM 18415 C C . LEU A 1 1314 ? -1.109 -24.418 36.142 1.00 62.64 1294 LEU A C 1
ATOM 18416 O O . LEU A 1 1314 ? -0.393 -23.700 36.848 1.00 64.51 1294 LEU A O 1
ATOM 18432 N N . ALA A 1 1315 ? -2.276 -23.997 35.653 1.00 62.63 1295 ALA A N 1
ATOM 18433 C CA . ALA A 1 1315 ? -2.799 -22.686 36.010 1.00 62.44 1295 ALA A CA 1
ATOM 18434 C C . ALA A 1 1315 ? -3.004 -22.551 37.509 1.00 63.23 1295 ALA A C 1
ATOM 18435 O O . ALA A 1 1315 ? -2.908 -21.445 38.051 1.00 63.58 1295 ALA A O 1
ATOM 18442 N N . GLY A 1 1316 ? -3.301 -23.657 38.189 1.00 67.56 1296 GLY A N 1
ATOM 18443 C CA . GLY A 1 1316 ? -3.342 -23.628 39.639 1.00 71.97 1296 GLY A CA 1
ATOM 18444 C C . GLY A 1 1316 ? -2.012 -23.204 40.223 1.00 70.92 1296 GLY A C 1
ATOM 18445 O O . GLY A 1 1316 ? -1.946 -22.374 41.132 1.00 75.52 1296 GLY A O 1
ATOM 18449 N N . LEU A 1 1317 ? -0.932 -23.775 39.698 1.00 61.10 1297 LEU A N 1
ATOM 18450 C CA . LEU A 1 1317 ? 0.407 -23.428 40.148 1.00 60.50 1297 LEU A CA 1
ATOM 18451 C C . LEU A 1 1317 ? 0.749 -21.992 39.782 1.00 61.03 1297 LEU A C 1
ATOM 18452 O O . LEU A 1 1317 ? 1.132 -21.193 40.643 1.00 66.90 1297 LEU A O 1
ATOM 18468 N N . LEU A 1 1318 ? 0.648 -21.661 38.493 1.00 58.85 1298 LEU A N 1
ATOM 18469 C CA . LEU A 1 1318 ? 1.036 -20.340 38.012 1.00 60.11 1298 LEU A CA 1
ATOM 18470 C C . LEU A 1 1318 ? 0.296 -19.224 38.732 1.00 63.83 1298 LEU A C 1
ATOM 18471 O O . LEU A 1 1318 ? 0.856 -18.142 38.935 1.00 66.16 1298 LEU A O 1
ATOM 18487 N N . ALA A 1 1319 ? -0.952 -19.462 39.128 1.00 62.88 1299 ALA A N 1
ATOM 18488 C CA . ALA A 1 1319 ? -1.703 -18.441 39.842 1.00 65.14 1299 ALA A CA 1
ATOM 18489 C C . ALA A 1 1319 ? -1.318 -18.380 41.312 1.00 69.95 1299 ALA A C 1
ATOM 18490 O O . ALA A 1 1319 ? -1.352 -17.298 41.908 1.00 71.34 1299 ALA A O 1
ATOM 18497 N N . ALA A 1 1320 ? -0.999 -19.530 41.912 1.00 73.25 1300 ALA A N 1
ATOM 18498 C CA . ALA A 1 1320 ? -0.553 -19.570 43.300 1.00 76.08 1300 ALA A CA 1
ATOM 18499 C C . ALA A 1 1320 ? 0.589 -18.594 43.540 1.00 79.35 1300 ALA A C 1
ATOM 18500 O O . ALA A 1 1320 ? 0.554 -17.787 44.476 1.00 79.12 1300 ALA A O 1
ATOM 18507 N N . ARG A 1 1321 ? 1.611 -18.656 42.691 1.00 94.31 1301 ARG A N 1
ATOM 18508 C CA . ARG A 1 1321 ? 2.804 -17.842 42.871 1.00 99.64 1301 ARG A CA 1
ATOM 18509 C C . ARG A 1 1321 ? 2.630 -16.460 42.265 1.00 96.43 1301 ARG A C 1
ATOM 18510 O O . ARG A 1 1321 ? 2.740 -15.445 42.959 1.00 102.51 1301 ARG A O 1
ATOM 18531 N N . TRP A 1 1322 ? 2.364 -16.402 40.967 1.00 75.65 1302 TRP A N 1
ATOM 18532 C CA . TRP A 1 1322 ? 2.420 -15.139 40.253 1.00 73.98 1302 TRP A CA 1
ATOM 18533 C C . TRP A 1 1322 ? 1.186 -14.283 40.480 1.00 78.38 1302 TRP A C 1
ATOM 18534 O O . TRP A 1 1322 ? 1.114 -13.179 39.929 1.00 77.12 1302 TRP A O 1
ATOM 18555 N N . LEU A 1 1323 ? 0.222 -14.760 41.262 1.00 96.34 1303 LEU A N 1
ATOM 18556 C CA . LEU A 1 1323 ? -1.015 -14.040 41.476 1.00 98.75 1303 LEU A CA 1
ATOM 18557 C C . LEU A 1 1323 ? -1.536 -14.272 42.890 1.00 98.90 1303 LEU A C 1
ATOM 18558 O O . LEU A 1 1323 ? -1.916 -13.330 43.584 1.00 100.60 1303 LEU A O 1
ATOM 18574 N N . ARG A 1 1333 ? -19.613 -17.663 37.035 1.00 92.55 1313 ARG A N 1
ATOM 18575 C CA . ARG A 1 1333 ? -20.687 -16.722 37.330 1.00 90.77 1313 ARG A CA 1
ATOM 18576 C C . ARG A 1 1333 ? -21.913 -17.025 36.482 1.00 89.39 1313 ARG A C 1
ATOM 18577 O O . ARG A 1 1333 ? -21.798 -17.268 35.281 1.00 89.19 1313 ARG A O 1
ATOM 18580 N N . GLN A 1 1334 ? -23.082 -17.011 37.116 1.00 88.68 1314 GLN A N 1
ATOM 18581 C CA . GLN A 1 1334 ? -24.354 -17.018 36.416 1.00 87.48 1314 GLN A CA 1
ATOM 18582 C C . GLN A 1 1334 ? -24.922 -15.605 36.378 1.00 83.48 1314 GLN A C 1
ATOM 18583 O O . GLN A 1 1334 ? -24.359 -14.662 36.938 1.00 84.63 1314 GLN A O 1
ATOM 18597 N N . ALA A 1 1335 ? -26.064 -15.465 35.715 1.00 68.46 1315 ALA A N 1
ATOM 18598 C CA . ALA A 1 1335 ? -26.649 -14.166 35.451 1.00 65.32 1315 ALA A CA 1
ATOM 18599 C C . ALA A 1 1335 ? -27.667 -13.819 36.529 1.00 65.83 1315 ALA A C 1
ATOM 18600 O O . ALA A 1 1335 ? -27.943 -14.602 37.441 1.00 65.83 1315 ALA A O 1
ATOM 18607 N N . LEU A 1 1336 ? -28.244 -12.629 36.412 1.00 67.72 1316 LEU A N 1
ATOM 18608 C CA . LEU A 1 1336 ? -29.055 -12.062 37.475 1.00 65.76 1316 LEU A CA 1
ATOM 18609 C C . LEU A 1 1336 ? -30.497 -12.490 37.257 1.00 62.37 1316 LEU A C 1
ATOM 18610 O O . LEU A 1 1336 ? -31.118 -12.116 36.256 1.00 64.23 1316 LEU A O 1
ATOM 18626 N N . ARG A 1 1337 ? -31.023 -13.261 38.193 1.00 54.82 1317 ARG A N 1
ATOM 18627 C CA . ARG A 1 1337 ? -32.302 -13.921 38.035 1.00 52.11 1317 ARG A CA 1
ATOM 18628 C C . ARG A 1 1337 ? -33.402 -13.110 38.703 1.00 53.61 1317 ARG A C 1
ATOM 18629 O O . ARG A 1 1337 ? -33.186 -12.008 39.210 1.00 54.24 1317 ARG A O 1
ATOM 18650 N N . ALA A 1 1338 ? -34.601 -13.677 38.694 1.00 58.12 1318 ALA A N 1
ATOM 18651 C CA . ALA A 1 1338 ? -35.749 -13.111 39.376 1.00 57.28 1318 ALA A CA 1
ATOM 18652 C C . ALA A 1 1338 ? -35.924 -13.844 40.689 1.00 59.55 1318 ALA A C 1
ATOM 18653 O O . ALA A 1 1338 ? -35.854 -15.076 40.733 1.00 59.58 1318 ALA A O 1
ATOM 18660 N N . PHE A 1 1339 ? -36.152 -13.087 41.746 1.00 61.95 1319 PHE A N 1
ATOM 18661 C CA . PHE A 1 1339 ? -36.244 -13.627 43.089 1.00 60.24 1319 PHE A CA 1
ATOM 18662 C C . PHE A 1 1339 ? -37.721 -13.685 43.429 1.00 61.62 1319 PHE A C 1
ATOM 18663 O O . PHE A 1 1339 ? -38.369 -12.647 43.587 1.00 64.51 1319 PHE A O 1
ATOM 18680 N N . LEU A 1 1340 ? -38.247 -14.896 43.530 1.00 54.57 1320 LEU A N 1
ATOM 18681 C CA . LEU A 1 1340 ? -39.654 -15.120 43.813 1.00 50.84 1320 LEU A CA 1
ATOM 18682 C C . LEU A 1 1340 ? -39.719 -15.734 45.197 1.00 50.38 1320 LEU A C 1
ATOM 18683 O O . LEU A 1 1340 ? -39.389 -16.910 45.380 1.00 50.41 1320 LEU A O 1
ATOM 18699 N N . ASN A 1 1341 ? -40.144 -14.948 46.148 1.00 52.89 1321 ASN A N 1
ATOM 18700 C CA . ASN A 1 1341 ? -40.051 -15.366 47.528 1.00 55.22 1321 ASN A CA 1
ATOM 18701 C C . ASN A 1 1341 ? -41.242 -16.258 47.859 1.00 58.10 1321 ASN A C 1
ATOM 18702 O O . ASN A 1 1341 ? -42.383 -15.880 47.579 1.00 59.74 1321 ASN A O 1
ATOM 18713 N N . PRO A 1 1342 ? -41.025 -17.444 48.436 1.00 67.13 1322 PRO A N 1
ATOM 18714 C CA . PRO A 1 1342 ? -42.166 -18.329 48.697 1.00 69.76 1322 PRO A CA 1
ATOM 18715 C C . PRO A 1 1342 ? -43.139 -17.778 49.710 1.00 67.24 1322 PRO A C 1
ATOM 18716 O O . PRO A 1 1342 ? -44.335 -18.078 49.621 1.00 69.48 1322 PRO A O 1
ATOM 18727 N N . PHE A 1 1343 ? -42.672 -16.992 50.677 1.00 60.33 1323 PHE A N 1
ATOM 18728 C CA . PHE A 1 1343 ? -43.595 -16.380 51.619 1.00 61.42 1323 PHE A CA 1
ATOM 18729 C C . PHE A 1 1343 ? -44.571 -15.434 50.932 1.00 59.83 1323 PHE A C 1
ATOM 18730 O O . PHE A 1 1343 ? -45.634 -15.151 51.493 1.00 63.70 1323 PHE A O 1
ATOM 18747 N N . ASP A 1 1344 ? -44.236 -14.939 49.739 1.00 48.80 1324 ASP A N 1
ATOM 18748 C CA . ASP A 1 1344 ? -45.111 -14.063 48.975 1.00 47.30 1324 ASP A CA 1
ATOM 18749 C C . ASP A 1 1344 ? -45.884 -14.766 47.868 1.00 50.43 1324 ASP A C 1
ATOM 18750 O O . ASP A 1 1344 ? -46.583 -14.092 47.106 1.00 51.12 1324 ASP A O 1
ATOM 18759 N N . ASP A 1 1345 ? -45.802 -16.088 47.752 1.00 58.32 1325 ASP A N 1
ATOM 18760 C CA . ASP A 1 1345 ? -46.320 -16.754 46.563 1.00 61.96 1325 ASP A CA 1
ATOM 18761 C C . ASP A 1 1345 ? -47.799 -17.024 46.793 1.00 66.53 1325 ASP A C 1
ATOM 18762 O O . ASP A 1 1345 ? -48.166 -17.868 47.617 1.00 66.63 1325 ASP A O 1
ATOM 18771 N N . GLU A 1 1346 ? -48.644 -16.304 46.057 1.00 79.74 1326 GLU A N 1
ATOM 18772 C CA . GLU A 1 1346 ? -50.080 -16.363 46.290 1.00 84.31 1326 GLU A CA 1
ATOM 18773 C C . GLU A 1 1346 ? -50.621 -17.750 45.973 1.00 84.13 1326 GLU A C 1
ATOM 18774 O O . GLU A 1 1346 ? -51.469 -18.284 46.696 1.00 89.06 1326 GLU A O 1
ATOM 18786 N N . ASP A 1 1347 ? -50.134 -18.336 44.878 1.00 67.35 1327 ASP A N 1
ATOM 18787 C CA . ASP A 1 1347 ? -50.678 -19.562 44.306 1.00 66.53 1327 ASP A CA 1
ATOM 18788 C C . ASP A 1 1347 ? -50.354 -20.832 45.089 1.00 67.66 1327 ASP A C 1
ATOM 18789 O O . ASP A 1 1347 ? -51.014 -21.850 44.862 1.00 69.11 1327 ASP A O 1
ATOM 18798 N N . GLU A 1 1348 ? -49.374 -20.816 45.990 1.00 74.53 1328 GLU A N 1
ATOM 18799 C CA . GLU A 1 1348 ? -49.061 -22.004 46.772 1.00 74.99 1328 GLU A CA 1
ATOM 18800 C C . GLU A 1 1348 ? -49.913 -22.078 48.037 1.00 74.01 1328 GLU A C 1
ATOM 18801 O O . GLU A 1 1348 ? -50.715 -21.191 48.336 1.00 78.05 1328 GLU A O 1
ATOM 18813 N N . VAL A 1 1349 ? -49.718 -23.159 48.793 1.00 65.24 1329 VAL A N 1
ATOM 18814 C CA . VAL A 1 1349 ? -50.438 -23.416 50.031 1.00 64.24 1329 VAL A CA 1
ATOM 18815 C C . VAL A 1 1349 ? -49.483 -23.229 51.192 1.00 58.77 1329 VAL A C 1
ATOM 18816 O O . VAL A 1 1349 ? -48.291 -23.542 51.107 1.00 57.56 1329 VAL A O 1
ATOM 18829 N N . HIS A 1 1350 ? -50.029 -22.727 52.290 1.00 61.04 1330 HIS A N 1
ATOM 18830 C CA . HIS A 1 1350 ? -49.243 -22.250 53.409 1.00 61.34 1330 HIS A CA 1
ATOM 18831 C C . HIS A 1 1350 ? -49.783 -22.792 54.720 1.00 64.06 1330 HIS A C 1
ATOM 18832 O O . HIS A 1 1350 ? -50.972 -23.092 54.850 1.00 64.99 1330 HIS A O 1
ATOM 18846 N N . TYR A 1 1351 ? -48.880 -22.924 55.681 1.00 61.62 1331 TYR A N 1
ATOM 18847 C CA . TYR A 1 1351 ? -49.223 -23.148 57.072 1.00 63.62 1331 TYR A CA 1
ATOM 18848 C C . TYR A 1 1351 ? -49.030 -21.851 57.835 1.00 64.83 1331 TYR A C 1
ATOM 18849 O O . TYR A 1 1351 ? -48.214 -21.004 57.463 1.00 64.06 1331 TYR A O 1
ATOM 18867 N N . LEU A 1 1352 ? -49.804 -21.699 58.898 1.00 73.06 1332 LEU A N 1
ATOM 18868 C CA . LEU A 1 1352 ? -49.577 -20.669 59.893 1.00 74.16 1332 LEU A CA 1
ATOM 18869 C C . LEU A 1 1352 ? -49.100 -21.358 61.153 1.00 74.46 1332 LEU A C 1
ATOM 18870 O O . LEU A 1 1352 ? -49.770 -22.268 61.652 1.00 75.45 1332 LEU A O 1
ATOM 18886 N N . LEU A 1 1353 ? -47.972 -20.905 61.678 1.00 71.05 1333 LEU A N 1
ATOM 18887 C CA . LEU A 1 1353 ? -47.321 -21.601 62.765 1.00 72.26 1333 LEU A CA 1
ATOM 18888 C C . LEU A 1 1353 ? -47.375 -20.748 64.022 1.00 72.03 1333 LEU A C 1
ATOM 18889 O O . LEU A 1 1353 ? -47.820 -19.598 64.011 1.00 73.15 1333 LEU A O 1
ATOM 18905 N N . ALA A 1 1354 ? -46.904 -21.331 65.117 1.00 65.78 1334 ALA A N 1
ATOM 18906 C CA . ALA A 1 1354 ? -46.846 -20.643 66.392 1.00 67.62 1334 ALA A CA 1
ATOM 18907 C C . ALA A 1 1354 ? -45.721 -21.254 67.203 1.00 73.17 1334 ALA A C 1
ATOM 18908 O O . ALA A 1 1354 ? -45.459 -22.455 67.113 1.00 73.50 1334 ALA A O 1
ATOM 18912 N N . ASN A 1 1355 ? -45.065 -20.421 67.997 1.00 93.81 1335 ASN A N 1
ATOM 18913 C CA . ASN A 1 1355 ? -44.188 -20.892 69.055 1.00 98.23 1335 ASN A CA 1
ATOM 18914 C C . ASN A 1 1355 ? -44.908 -20.787 70.392 1.00 100.59 1335 ASN A C 1
ATOM 18915 O O . ASN A 1 1355 ? -46.013 -20.251 70.494 1.00 102.35 1335 ASN A O 1
ATOM 18926 N N . ASP A 1 1356 ? -44.262 -21.305 71.433 1.00 101.13 1336 ASP A N 1
ATOM 18927 C CA . ASP A 1 1356 ? -44.927 -21.386 72.724 1.00 103.23 1336 ASP A CA 1
ATOM 18928 C C . ASP A 1 1356 ? -45.112 -20.021 73.370 1.00 104.12 1336 ASP A C 1
ATOM 18929 O O . ASP A 1 1356 ? -45.985 -19.877 74.233 1.00 105.63 1336 ASP A O 1
ATOM 18933 N N . LEU A 1 1357 ? -44.327 -19.020 72.971 1.00 101.98 1337 LEU A N 1
ATOM 18934 C CA . LEU A 1 1357 ? -44.339 -17.715 73.615 1.00 102.45 1337 LEU A CA 1
ATOM 18935 C C . LEU A 1 1357 ? -45.203 -16.694 72.883 1.00 99.02 1337 LEU A C 1
ATOM 18936 O O . LEU A 1 1357 ? -45.196 -15.518 73.259 1.00 101.89 1337 LEU A O 1
ATOM 18952 N N . GLY A 1 1358 ? -45.928 -17.104 71.844 1.00 88.11 1338 GLY A N 1
ATOM 18953 C CA . GLY A 1 1358 ? -46.966 -16.280 71.259 1.00 86.43 1338 GLY A CA 1
ATOM 18954 C C . GLY A 1 1358 ? -46.653 -15.613 69.938 1.00 83.96 1338 GLY A C 1
ATOM 18955 O O . GLY A 1 1358 ? -47.444 -14.774 69.494 1.00 83.71 1338 GLY A O 1
ATOM 18959 N N . ALA A 1 1359 ? -45.537 -15.947 69.297 1.00 83.34 1339 ALA A N 1
ATOM 18960 C CA . ALA A 1 1359 ? -45.280 -15.458 67.952 1.00 80.15 1339 ALA A CA 1
ATOM 18961 C C . ALA A 1 1359 ? -46.004 -16.323 66.928 1.00 78.64 1339 ALA A C 1
ATOM 18962 O O . ALA A 1 1359 ? -46.329 -17.485 67.177 1.00 78.63 1339 ALA A O 1
ATOM 18969 N N . HIS A 1 1360 ? -46.269 -15.727 65.768 1.00 74.89 1340 HIS A N 1
ATOM 18970 C CA . HIS A 1 1360 ? -46.857 -16.419 64.631 1.00 72.68 1340 HIS A CA 1
ATOM 18971 C C . HIS A 1 1360 ? -46.009 -16.196 63.390 1.00 70.44 1340 HIS A C 1
ATOM 18972 O O . HIS A 1 1360 ? -45.378 -15.149 63.229 1.00 71.07 1340 HIS A O 1
ATOM 18986 N N . SER A 1 1361 ? -45.998 -17.200 62.516 1.00 68.22 1341 SER A N 1
ATOM 18987 C CA . SER A 1 1361 ? -45.241 -17.126 61.277 1.00 65.29 1341 SER A CA 1
ATOM 18988 C C . SER A 1 1361 ? -45.984 -17.864 60.179 1.00 63.44 1341 SER A C 1
ATOM 18989 O O . SER A 1 1361 ? -46.516 -18.954 60.399 1.00 63.52 1341 SER A O 1
ATOM 18997 N N . LEU A 1 1362 ? -46.008 -17.259 58.998 1.00 63.25 1342 LEU A N 1
ATOM 18998 C CA . LEU A 1 1362 ? -46.412 -17.970 57.801 1.00 62.79 1342 LEU A CA 1
ATOM 18999 C C . LEU A 1 1362 ? -45.291 -18.918 57.412 1.00 62.33 1342 LEU A C 1
ATOM 19000 O O . LEU A 1 1362 ? -44.114 -18.623 57.632 1.00 64.03 1342 LEU A O 1
ATOM 19016 N N . TRP A 1 1363 ? -45.657 -20.081 56.866 1.00 60.33 1343 TRP A N 1
ATOM 19017 C CA . TRP A 1 1363 ? -44.621 -20.992 56.427 1.00 60.38 1343 TRP A CA 1
ATOM 19018 C C . TRP A 1 1363 ? -45.123 -21.714 55.182 1.00 59.95 1343 TRP A C 1
ATOM 19019 O O . TRP A 1 1363 ? -46.314 -22.053 55.127 1.00 60.74 1343 TRP A O 1
ATOM 19040 N N . PRO A 1 1364 ? -44.277 -21.968 54.179 1.00 57.85 1344 PRO A N 1
ATOM 19041 C CA . PRO A 1 1364 ? -44.751 -22.725 53.018 1.00 57.49 1344 PRO A CA 1
ATOM 19042 C C . PRO A 1 1364 ? -44.850 -24.206 53.328 1.00 59.30 1344 PRO A C 1
ATOM 19043 O O . PRO A 1 1364 ? -44.036 -24.760 54.070 1.00 60.47 1344 PRO A O 1
ATOM 19054 N N . ALA A 1 1365 ? -45.870 -24.843 52.751 1.00 62.84 1345 ALA A N 1
ATOM 19055 C CA . ALA A 1 1365 ? -46.140 -26.241 53.058 1.00 64.44 1345 ALA A CA 1
ATOM 19056 C C . ALA A 1 1365 ? -44.963 -27.138 52.710 1.00 64.25 1345 ALA A C 1
ATOM 19057 O O . ALA A 1 1365 ? -44.715 -28.130 53.403 1.00 65.70 1345 ALA A O 1
ATOM 19061 N N . PHE A 1 1366 ? -44.253 -26.810 51.648 1.00 59.40 1346 PHE A N 1
ATOM 19062 C CA . PHE A 1 1366 ? -43.205 -27.677 51.082 1.00 58.66 1346 PHE A CA 1
ATOM 19063 C C . PHE A 1 1366 ? -41.943 -27.688 51.920 1.00 59.99 1346 PHE A C 1
ATOM 19064 O O . PHE A 1 1366 ? -41.230 -28.648 51.832 1.00 61.23 1346 PHE A O 1
ATOM 19081 N N . VAL A 1 1367 ? -41.686 -26.665 52.710 1.00 57.91 1347 VAL A N 1
ATOM 19082 C CA . VAL A 1 1367 ? -40.512 -26.634 53.571 1.00 57.72 1347 VAL A CA 1
ATOM 19083 C C . VAL A 1 1367 ? -40.815 -27.464 54.815 1.00 64.10 1347 VAL A C 1
ATOM 19084 O O . VAL A 1 1367 ? -41.939 -27.398 55.332 1.00 64.84 1347 VAL A O 1
ATOM 19097 N N . PRO A 1 1368 ? -39.870 -28.251 55.333 1.00 76.13 1348 PRO A N 1
ATOM 19098 C CA . PRO A 1 1368 ? -40.119 -28.946 56.598 1.00 79.81 1348 PRO A CA 1
ATOM 19099 C C . PRO A 1 1368 ? -40.299 -27.970 57.749 1.00 78.53 1348 PRO A C 1
ATOM 19100 O O . PRO A 1 1368 ? -39.909 -26.803 57.683 1.00 78.49 1348 PRO A O 1
ATOM 19111 N N . LEU A 1 1369 ? -40.903 -28.467 58.811 1.00 69.86 1349 LEU A N 1
ATOM 19112 C CA . LEU A 1 1369 ? -41.272 -27.626 59.936 1.00 68.54 1349 LEU A CA 1
ATOM 19113 C C . LEU A 1 1369 ? -40.063 -27.356 60.838 1.00 70.69 1349 LEU A C 1
ATOM 19114 O O . LEU A 1 1369 ? -39.253 -28.258 61.065 1.00 72.35 1349 LEU A O 1
ATOM 19130 N N . PRO A 1 1370 ? -39.904 -26.139 61.361 1.00 77.07 1350 PRO A N 1
ATOM 19131 C CA . PRO A 1 1370 ? -38.793 -25.881 62.281 1.00 79.48 1350 PRO A CA 1
ATOM 19132 C C . PRO A 1 1370 ? -39.074 -26.393 63.687 1.00 81.55 1350 PRO A C 1
ATOM 19133 O O . PRO A 1 1370 ? -40.217 -26.620 64.086 1.00 81.34 1350 PRO A O 1
ATOM 19144 N N . GLY A 1 1371 ? -37.973 -26.582 64.422 1.00 82.26 1351 GLY A N 1
ATOM 19145 C CA . GLY A 1 1371 ? -38.009 -27.274 65.706 1.00 84.15 1351 GLY A CA 1
ATOM 19146 C C . GLY A 1 1371 ? -39.059 -26.784 66.686 1.00 84.83 1351 GLY A C 1
ATOM 19147 O O . GLY A 1 1371 ? -39.858 -27.572 67.199 1.00 87.68 1351 GLY A O 1
ATOM 19151 N N . GLY A 1 1372 ? -39.080 -25.482 66.960 1.00 71.49 1352 GLY A N 1
ATOM 19152 C CA . GLY A 1 1372 ? -39.887 -24.965 68.051 1.00 72.73 1352 GLY A CA 1
ATOM 19153 C C . GLY A 1 1372 ? -41.247 -24.419 67.696 1.00 75.07 1352 GLY A C 1
ATOM 19154 O O . GLY A 1 1372 ? -41.811 -23.625 68.455 1.00 76.35 1352 GLY A O 1
ATOM 19158 N N . TRP A 1 1373 ? -41.788 -24.839 66.561 1.00 80.83 1353 TRP A N 1
ATOM 19159 C CA . TRP A 1 1373 ? -42.946 -24.199 65.963 1.00 79.07 1353 TRP A CA 1
ATOM 19160 C C . TRP A 1 1373 ? -44.031 -25.237 65.717 1.00 80.06 1353 TRP A C 1
ATOM 19161 O O . TRP A 1 1373 ? -43.752 -26.394 65.394 1.00 80.19 1353 TRP A O 1
ATOM 19182 N N . ARG A 1 1374 ? -45.275 -24.796 65.876 1.00 84.03 1354 ARG A N 1
ATOM 19183 C CA . ARG A 1 1374 ? -46.450 -25.653 65.900 1.00 86.19 1354 ARG A CA 1
ATOM 19184 C C . ARG A 1 1374 ? -47.485 -25.114 64.928 1.00 84.74 1354 ARG A C 1
ATOM 19185 O O . ARG A 1 1374 ? -47.648 -23.903 64.792 1.00 85.71 1354 ARG A O 1
ATOM 19206 N N . VAL A 1 1375 ? -48.219 -26.023 64.293 1.00 77.41 1355 VAL A N 1
ATOM 19207 C CA . VAL A 1 1375 ? -49.163 -25.651 63.244 1.00 76.39 1355 VAL A CA 1
ATOM 19208 C C . VAL A 1 1375 ? -50.474 -25.239 63.897 1.00 80.04 1355 VAL A C 1
ATOM 19209 O O . VAL A 1 1375 ? -51.142 -26.060 64.534 1.00 82.83 1355 VAL A O 1
ATOM 19222 N N . VAL A 1 1376 ? -50.846 -23.970 63.734 1.00 81.16 1356 VAL A N 1
ATOM 19223 C CA . VAL A 1 1376 ? -52.123 -23.481 64.238 1.00 82.31 1356 VAL A CA 1
ATOM 19224 C C . VAL A 1 1376 ? -53.217 -23.493 63.173 1.00 83.07 1356 VAL A C 1
ATOM 19225 O O . VAL A 1 1376 ? -54.405 -23.491 63.530 1.00 84.51 1356 VAL A O 1
ATOM 19238 N N . ALA A 1 1377 ? -52.862 -23.550 61.891 1.00 84.83 1357 ALA A N 1
ATOM 19239 C CA . ALA A 1 1377 ? -53.842 -23.471 60.816 1.00 86.17 1357 ALA A CA 1
ATOM 19240 C C . ALA A 1 1377 ? -53.435 -24.409 59.697 1.00 84.74 1357 ALA A C 1
ATOM 19241 O O . ALA A 1 1377 ? -52.306 -24.341 59.205 1.00 81.04 1357 ALA A O 1
ATOM 19248 N N . GLY A 1 1378 ? -54.361 -25.265 59.290 1.00 89.81 1358 GLY A N 1
ATOM 19249 C CA . GLY A 1 1378 ? -54.070 -26.295 58.331 1.00 89.02 1358 GLY A CA 1
ATOM 19250 C C . GLY A 1 1378 ? -53.849 -25.706 56.958 1.00 87.12 1358 GLY A C 1
ATOM 19251 O O . GLY A 1 1378 ? -54.031 -24.502 56.750 1.00 85.99 1358 GLY A O 1
ATOM 19255 N N . PRO A 1 1379 ? -53.402 -26.535 56.013 1.00 87.43 1359 PRO A N 1
ATOM 19256 C CA . PRO A 1 1379 ? -52.994 -26.029 54.697 1.00 84.16 1359 PRO A CA 1
ATOM 19257 C C . PRO A 1 1379 ? -54.084 -25.210 54.029 1.00 81.09 1359 PRO A C 1
ATOM 19258 O O . PRO A 1 1379 ? -55.225 -25.653 53.884 1.00 84.58 1359 PRO A O 1
ATOM 19269 N N . ALA A 1 1380 ? -53.720 -24.006 53.616 1.00 62.47 1360 ALA A N 1
ATOM 19270 C CA . ALA A 1 1380 ? -54.669 -23.094 53.010 1.00 60.73 1360 ALA A CA 1
ATOM 19271 C C . ALA A 1 1380 ? -53.887 -22.049 52.232 1.00 60.12 1360 ALA A C 1
ATOM 19272 O O . ALA A 1 1380 ? -52.659 -22.123 52.117 1.00 58.99 1360 ALA A O 1
ATOM 19279 N N . SER A 1 1381 ? -54.604 -21.068 51.703 1.00 64.20 1361 SER A N 1
ATOM 19280 C CA . SER A 1 1381 ? -53.986 -19.998 50.951 1.00 64.85 1361 SER A CA 1
ATOM 19281 C C . SER A 1 1381 ? -53.274 -19.034 51.892 1.00 67.14 1361 SER A C 1
ATOM 19282 O O . SER A 1 1381 ? -53.344 -19.141 53.118 1.00 64.69 1361 SER A O 1
ATOM 19290 N N . ARG A 1 1382 ? -52.599 -18.055 51.297 1.00 79.16 1362 ARG A N 1
ATOM 19291 C CA . ARG A 1 1382 ? -51.936 -17.026 52.087 1.00 80.03 1362 ARG A CA 1
ATOM 19292 C C . ARG A 1 1382 ? -52.929 -16.107 52.779 1.00 81.99 1362 ARG A C 1
ATOM 19293 O O . ARG A 1 1382 ? -52.726 -15.736 53.940 1.00 82.24 1362 ARG A O 1
ATOM 19314 N N . ASP A 1 1383 ? -54.004 -15.730 52.098 1.00 83.98 1363 ASP A N 1
ATOM 19315 C CA . ASP A 1 1383 ? -54.972 -14.842 52.728 1.00 86.26 1363 ASP A CA 1
ATOM 19316 C C . ASP A 1 1383 ? -55.721 -15.554 53.843 1.00 83.02 1363 ASP A C 1
ATOM 19317 O O . ASP A 1 1383 ? -56.031 -14.949 54.876 1.00 84.97 1363 ASP A O 1
ATOM 19326 N N . ALA A 1 1384 ? -56.025 -16.836 53.651 1.00 62.61 1364 ALA A N 1
ATOM 19327 C CA . ALA A 1 1384 ? -56.681 -17.607 54.695 1.00 61.58 1364 ALA A CA 1
ATOM 19328 C C . ALA A 1 1384 ? -55.815 -17.685 55.941 1.00 61.75 1364 ALA A C 1
ATOM 19329 O O . ALA A 1 1384 ? -56.269 -17.368 57.047 1.00 62.47 1364 ALA A O 1
ATOM 19336 N N . CYS A 1 1385 ? -54.575 -18.162 55.786 1.00 81.28 1365 CYS A N 1
ATOM 19337 C CA . CYS A 1 1385 ? -53.675 -18.297 56.925 1.00 82.21 1365 CYS A CA 1
ATOM 19338 C C . CYS A 1 1385 ? -53.536 -16.976 57.680 1.00 81.96 1365 CYS A C 1
ATOM 19339 O O . CYS A 1 1385 ? -53.646 -16.934 58.906 1.00 88.33 1365 CYS A O 1
ATOM 19347 N N . LEU A 1 1386 ? -53.277 -15.878 56.958 1.00 69.34 1366 LEU A N 1
ATOM 19348 C CA . LEU A 1 1386 ? -53.188 -14.583 57.625 1.00 69.19 1366 LEU A CA 1
ATOM 19349 C C . LEU A 1 1386 ? -54.529 -14.124 58.178 1.00 76.46 1366 LEU A C 1
ATOM 19350 O O . LEU A 1 1386 ? -54.558 -13.231 59.031 1.00 75.42 1366 LEU A O 1
ATOM 19366 N N . GLY A 1 1387 ? -55.635 -14.708 57.721 1.00 91.46 1367 GLY A N 1
ATOM 19367 C CA . GLY A 1 1387 ? -56.930 -14.407 58.300 1.00 95.29 1367 GLY A CA 1
ATOM 19368 C C . GLY A 1 1387 ? -57.166 -15.042 59.651 1.00 93.75 1367 GLY A C 1
ATOM 19369 O O . GLY A 1 1387 ? -58.139 -14.689 60.324 1.00 101.17 1367 GLY A O 1
ATOM 19373 N N . ALA A 1 1388 ? -56.280 -15.940 60.078 1.00 69.38 1368 ALA A N 1
ATOM 19374 C CA . ALA A 1 1388 ? -56.462 -16.799 61.269 1.00 69.45 1368 ALA A CA 1
ATOM 19375 C C . ALA A 1 1388 ? -55.664 -16.393 62.511 1.00 72.61 1368 ALA A C 1
ATOM 19376 O O . ALA A 1 1388 ? -55.728 -17.112 63.502 1.00 70.06 1368 ALA A O 1
ATOM 19383 N N . LEU A 1 1389 ? -54.917 -15.308 62.469 1.00 92.69 1369 LEU A N 1
ATOM 19384 C CA . LEU A 1 1389 ? -54.140 -14.771 63.607 1.00 96.30 1369 LEU A CA 1
ATOM 19385 C C . LEU A 1 1389 ? -55.091 -14.014 64.525 1.00 98.77 1369 LEU A C 1
ATOM 19386 O O . LEU A 1 1389 ? -56.034 -13.411 64.001 1.00 100.03 1369 LEU A O 1
ATOM 19402 N N . PRO A 1 1390 ? -54.924 -14.134 65.852 1.00 98.32 1370 PRO A N 1
ATOM 19403 C CA . PRO A 1 1390 ? -55.789 -13.475 66.802 1.00 101.75 1370 PRO A CA 1
ATOM 19404 C C . PRO A 1 1390 ? -55.232 -12.110 67.221 1.00 102.99 1370 PRO A C 1
ATOM 19405 O O . PRO A 1 1390 ? -54.891 -11.377 66.317 1.00 101.54 1370 PRO A O 1
#

Radius of gyration: 37.16 Å; Cα contacts (8 Å, |Δi|>4): 2672; chains: 1; bounding box: 86×97×108 Å

Solvent-accessible surface area: 53848 Å² total; per-residue (Å²): 157,141,88,76,80,67,14,32,22,9,30,6,2,58,19,16,37,11,12,7,60,20,47,96,90,17,10,0,45,1,0,0,6,8,0,1,1,102,42,95,9,67,30,76,46,0,118,137,0,4,41,63,0,2,44,56,4,26,2,2,55,0,91,8,46,120,78,70,165,76,12,83,0,16,43,32,108,163,5,50,36,35,40,45,88,99,68,26,142,106,68,148,90,18,51,34,16,0,80,52,18,2,36,12,4,0,118,93,76,6,94,12,57,71,4,26,0,2,36,3,0,0,0,32,5,60,92,82,5,12,0,0,1,5,0,1,25,1,0,0,5,16,50,0,1,3,20,4,0,72,25,0,6,81,0,9,13,0,47,78,66,68,136,159,39,59,97,37,89,39,26,44,4,42,90,10,6,85,44,36,142,62,16,61,92,48,84,35,2,98,59,6,82,54,59,2,51,70,67,3,82,68,36,55,67,14,7,19,7,28,50,26,76,66,34,28,26,57,19,8,33,66,64,80,14,106,21,74,71,84,13,3,99,61,5,73,76,0,2,118,106,39,67,29,130,52,16,14,0,8,0,0,0,3,0,0,3,0,3,16,9,9,15,42,98,74,2,4,0,0,0,37,4,57,24,4,157,74,60,53,13,47,46,2,3,1,6,16,28,1,46,0,1,0,41,9,61,5,80,30,16,1,122,1,76,48,6,1,100,36,0,39,73,14,3,41,2,1,110,158,35,23,109,1,14,11,56,31,3,52,76,67,36,91,15,20,7,81,31,62,27,9,17,0,0,40,1,20,13,46,27,50,79,56,65,7,54,0,43,153,12,64,4,4,6,49,20,34,2,43,19,33,6,25,1,2,12,6,20,6,22,46,16,57,146,83,111,37,22,20,8,11,0,22,0,11,17,53,53,6,23,54,107,70,0,27,65,24,3,92,30,6,28,45,3,6,72,44,1,2,71,63,24,50,27,5,0,2,103,21,57,2,46,41,126,69,21,45,29,166,67,72,74,64,95,126,30,114,97,96,28,25,45,5,3,14,92,0,2,33,36,40,25,84,110,94,42,146,18,44,0,0,4,30,85,173,68,65,28,34,0,38,64,0,12,20,94,0,0,63,7,3,73,34,0,33,89,32,6,106,40,136,51,64,24,70,0,0,0,1,1,50,40,41,16,35,5,1,14,0,2,2,0,0,1,5,29,10,0,0,4,0,5,3,40,29,129,13,92,44,111,89,1,96,47,7,8,84,48,1,98,6,18,1,1,0,0,11,87,113,24,27,102,75,26,67,116,75,79,64,132,69,4,31,10,58,14,111,106,24,103,58,52,24,69,93,26,61,36,42,40,10,53,78,92,72,116,44,15,188,16,98,42,6,1,5,0,5,14,38,144,124,59,14,2,0,25,0,14,0,127,7,0,3,13,0,0,31,4,0,31,79,36,0,112,30,127,63,85,3,9,2,4,4,8,22,17,14,22,43,8,18,4,1,16,4,2,3,0,0,0,0,18,4,2,56,0,5,2,1,23,58,134,23,25,68,44,46,71,47,5,0,77,31,3,30,130,30,41,4,26,2,1,10,12,12,2,26,28,0,5,48,2,2,25,2,0,32,88,71,76,89,40,59,92,54,27,74,9,63,14,1,5,5,25,55,56,43,7,20,14,59,10,0,54,35,7,12,97,62,11,138,102,65,59,16,104,1,0,4,7,20,13,26,21,14,0,0,11,15,0,0,36,56,43,4,62,74,71,12,13,122,68,60,92,30,14,6,5,5,99,17,1,29,14,0,0,7,13,4,2,10,19,2,7,79,70,15,19,40,29,27,50,0,12,1,2,0,12,17,54,0,12,0,105,1,9,6,106,96,74,48,42,35,1,6,62,3,0,0,3,52,79,48,106,63,25,40,55,2,4,13,4,16,3,0,0,58,14,24,101,111,29,14,9,21,46,26,1,94,23,124,98,19,27,76,16,95,36,23,85,10,25,9,32,56,2,14,26,24,4,32,60,50,81,51,6,7,8,3,5,0,22,68,56,80,67,115,114,38,91,66,32,7,17,0,12,17,10,86,72,156,114,121,57,12,65,71,71,6,66,96,65,30,63,69,90,30,34,4,57,40,21,18,130,34,155,75,35,39,113,49,83,50,9,37,35,42,96,103,61,26,93,135,76,152,168,57,72,92,67,118,74,88,52,1,51,193,3,10,61,45,0,96,77,42,31,29,112,42,106,20,2,2,61,41,16,0,8,71,31,50,10,36,13,54,49,0,43,133,1,5,69,66,30,98,12,78,12,35,31,0,5,42,40,2,20,0,56,33,1,2,69,89,44,74,88,80,116,134,194,20,9,77,42,53,43,136,41,113,87,21,52,6,0,0,1,0,0,2,12,5,4,5,23,0,99,24,0,110,57,0,2,64,20,4,64,101,20,0,0,0,0,0,4,39,9,26,2,2,52,53,92,55,50,144,105,75,75,38,87,21,96,49,7,12,82,106,0,22,99,89,3,93,90,70,36,47,21,45,6,0,0,0,0,0,20,12,1,0,0,4,0,0,13,0,3,70,42,0,61,72,51,76,26,101,20,67,0,0,0,0,0,4,26,6,12,57,110,80,20,94,47,46,40,108,86,28,43,81,107,58,4,90,74,25,2,80,83,10,65,155,39,30,1,25,106,102,26,34,60,84,56,41,38,49,17,8,1,171,1,0,57,43,2,17,59,21,11,10,57,31,26,14,79,34,89,152,88,22,60,115,22,93,26,63,4,3,0,0,0,1,28,120,8,77,73,2,69,70,64,68,169,46,45,80,48,0,113,55,3,3,102,60,17,93,36,23,53,2,94,99,0,22,3,15,2,0,38,140,49,1,36,68,0,2,46,37,0,19,81,112,33,95,109,66,60,26,17,32,26,103,16,9,0,63,50,104,132,30,74,0,51,0,0,6,7,99,151,56,24,46,0,0,0,0,26,13,16,78,94,8,78,24,17,139,59,78,18,44,90,33,54,46,105,52,1,37,65,52,31,146

Organism: NCBI:txid488732

CATH classification: 3.30.559.10 (+3 more: 3.30.559.30, 3.30.300.30, 3.40.50.1820)

Sequence (1332 aa):
LNPADVLPLTAAQNAIWIGHQLDPASAAYNVAAHVGVDAALDADLLRRAFDITANETDCLRMRFVETGSAVRQTFVARAETAFVMRDFRAEPDSTGAAHAWMAADVRRRIDLSSGCLVHAALLRTGTRDYVYLRSHHIALDGFGLAMVLRRVAHVYGALVAGREPAAAAFGAFAEVIDADRAYHASAACEADRAYWRAYCAGLDDVPTLCAGTSLPSEIAVCHTAPVPAALVERLHDFANECGTHWINVVVAAFGAFVGRATSRRDITIGVPMMNRLGGVAASVPCTTANVLPLSLDVRPGARAEALVEAVDTGLAGMRRHQRYRAEDIRRDCHLIGEGRRLTGPQINVDVYTDPIAFGDASGIARVVSAGPADDVSLMIQRGDMADALTIVGMANPALYRPHELARWIERFVAFTTAFVADPSCPVGRLDAYLPGDGVEVHLPEPAKRSLGATLVEVFERRVAERPHASAVTLDHTTWDYAELDARANRLARHFAASTPARGNLRVALLLPRTLDAIVAILATLKFGAAYVPIDPDAPAERIRAIIDDCDAALVVTTVDLASRIDASGRRLVVLDAPDTRAAVAAASAAPPSRDGEGPRADDLAYIIFTSKPKGVKITHRNVVRLFEATDAWFHYRDDDVWTMCHAYVFDASVWWEMWGALLHGGRLVVVPPETTRAPDALLELVVREGVTVFGQIPSAFYRFMEAQADHPALRQALRLRYQCFGGEALDPSRLKPWFDWHRDSGTRLLNMYGITETTINATYRFIDERDVDTGRGSLIGEVYADLGIVVLDDALRPVPAGAYGEMYVTGAGLAQGYLNRPDLDAVRFVANPYGPAGTRMYRSGDVARLHPDGVLEYVGRADQQVKVRGYRIELGEVEARLREYAPVSDAVVSVRRDAVGDVQLVAHVVARRVEALRAHLRERVPAYMVPAAFGTLDALPMTRNGKVDRKALPDISVVEPPRDALDERIVELWREQCGDVAIGIDDNFFDVGGDSIKAIRVARALDMPVMALFDAPTVRACADYLRDALDRTLHHFKRPAQARVHMVCVPFAGGSALSYRELARALPDGFACSALQLPGHDPAAPDEAFVDLDTTIDRAVDRLLAEAAAPIVVYGHCAGNALAVALVRRLAGAGANVIGLAIGGMLLDEDADAVLDEVGARSGENIVDFLRQIGGFKDVLDAGTLAAIARMTKHDAMQAATFFAAETRAPARLDVPLHVVIGGQDPLTPDYARRYLDWRRYSDAVELDVIPDGGHYFVTEHADTLAGLLAARWLRQALRAFLNPFDDEDEVHYLLANDLGAHSLWPAFVPLPGGWRVVAGPASRDACLGALP

Foldseek 3Di:
DDDDFKADAFPQLVVLVLLCPQPVLFLQQKWKWKWWWFDDADQVLLVVLLQVLLVVAFLLQWAWDQDDCGIIIGGHPGRDAAEEEDEQAPPPPSVVLQVVQLLLVSGDHDRSRVSHFWHWYFYHYDGITMTMTMGGQQFFFPVLVVVSLLSSQQSLQCVVVVHDGDDALADHCRVVRVVSVVVCPDVLQVVLLVVLCVVCVPDFQADFLFQDWFDFRHFWDKDKFWADLVLLVLLVVLCVVLVHDSLLLLVLLVQLLRCQQQLHQWHWAWEWDQQQPDDDNVRHGGDQIATAIQIGGQDLQDFSSRSSVSSVVSVVVCNSSVNHHVVVSCLVNVQFFASGDGHYEYEYSDEQDDFRHRHPITTTMGIRHRGGFHRKYWYWYADPDPSIIMIMIIGRVLRDPPVRRVQQVVLSSVSSVVRSPDRGARSLVTHSHDPVQAADWADFDAQPFDQDQFLLVLLVVQCVVFVQFWAEDEDHDIHGSVVLLLLLQLVLVVLVVQFVDAAAFEEEEEEAQDSVVVSPLSSQQLNQYAYEYDYLPDQLVVVVVSCVLRVHQEYEYAPVSVVSHDPPPHHYQHCPDVVSVVSSVPGGSDGVVVVVDGYGQAGWYYWAWDDVIWIFTAGRVLASSVVSLCCVPPVQALAAEFEQQWDPSDLVNVCRRCSRSSHNYYYYYDHPVVLQVLQVVLVVCLVVQHAYYEDAQQSVLVNVLNCVVCVVRLLSHQYQEYEYAADFDLLLLCVVVCVRCVPSNYWYKYFHDDPQLRRTFAIDIDHPPPSPLCPARWRHGGGNFKIKFFARQSRHGRGAFDKGWIKIFGDSGTPAIRPCQLCCFLAFFADQPDDFRGTIGTPQWMWGAHRVGIIHTQGRQVPFDQFRSATDDQVVLQSLQCNPPQWRGKGKDKDAADPHDIFIEIETEGRVAVVSQVSNVVPDPPRSRGDYYHYDPGFDADSRGDGDPPPDDDDHPAAADDDPQLVVLVVLLCVVQNPQDDHQQDASSVSRHDSVSLVVSCVVLVHSSSQCSNRVGSVSVVCVPVVDPVPQKAWDFQDDSAAEEEEEEDAFLAAQCLLNSLQSLAPPNYTYMYTGAPCSPLVPNPDDGDALVVSLVVVVVCCVVPPNYAYEYEYAHLRVLSRVVNLQVQVVVPGRHAYYEYEQDFQDPQLVVQLVVLVVDFLLVVVVVVVVQPPPSSPDDPSSVVSSSVRRSVSSNNSSVSDNPQDLQHDASAHEYEYEYEQAEPNQPPVVPRVCSCCSNYPHYDYDYRDHDYRSCCRPVSNVVSVVCCVPVHDDGDDRRDHPSPDQPAKWFWKAAPVGRIHIGGPSDDDHRRIGTPDDIDGNVVNSVPRD

Nearest PDB structures (foldseek):
  6n8e-assembly1_A  TM=1.001E+00  e=0.000E+00  Burkholderia diffusa
  5ja2-assembly1_A  TM=5.954E-01  e=2.088E-91  Escherichia coli K-12
  5u89-assembly1_A  TM=6.697E-01  e=2.642E-52  Geobacillus sp. Y4.1MC1
  5dua-assembly2_A  TM=9.272E-01  e=4.595E-37  Streptomyces coelicolor A3(2)
  4jn3-assembly1_A  TM=9.356E-01  e=1.988E-36  Streptomyces coelicolor A3(2)

InterPro domains:
  IPR000873 AMP-dependent synthetase/ligase domain [PF00501] (466-829)
  IPR001031 Thioesterase [PF00975] (1075-1296)
  IPR001242 Condensation domain [PF00668] (8-438)
  IPR005153 MbtH-like domain [PF03621] (1321-1366)
  IPR005153 MbtH-like domain [SM00923] (1321-1371)
  IPR006162 Phosphopantetheine attachment site [PS00012] (1011-1026)
  IPR009081 Phosphopantetheine binding ACP domain [PF00550] (988-1046)
  IPR010071 Amino acid adenylation domain [TIGR01733] (488-903)
  IPR020802 Thioesterase TesA-like [SM00824] (1076-1303)
  IPR020806 Polyketide synthase-like, phosphopantetheine-binding domain [SM00823] (987-1050)
  IPR020845 AMP-binding, conserved site [PS00455] (614-625)
  IPR023213 Chloramphenicol acetyltransferase-like domain superfamily [G3DSA:3.30.559.10] (12-211)
  IPR025110 AMP-binding enzyme, C-terminal domain [PF13193] (887-962)
  IPR029058 Alpha/Beta hydrolase fold [G3DSA:3.40.50.1820] (1055-1301)
  IPR029058 Alpha/Beta hydrolase fold [SSF53474] (1014-1300)
  IPR036736 ACP-like superfamily [G3DSA:1.10.1200.10] (975-1050)
  IPR038020 MbtH-like domain superfamily [SSF160582] (1319-1368)
  IPR042099 ANL, N-terminal domain [G3DSA:3.40.50.12780] (459-872)
  IPR045851 AMP-binding enzyme domain superfamily [G3DSA:3.30.300.30] (873-974)